Protein AF-0000000086390625 (afdb_homodimer)

Nearest PDB structures (foldseek):
  5hp5-assembly2_B  TM=9.485E-01  e=2.880E-97  Homo sapiens
  7d5r-assembly1_A  TM=9.400E-01  e=1.963E-91  Homo sapiens
  4n2c-assembly1_A-2  TM=9.179E-01  e=2.082E-88  Homo sapiens
  4n2g-assembly1_A  TM=8.940E-01  e=2.039E-90  Homo sapiens
  4n2i-assembly1_A  TM=8.852E-01  e=3.309E-89  Homo sapiens

Sequence (1338 aa):
METMMNKQRVVHVSTKQPSYVVCVLGTEISLDIKSSMPRGATSFEAHGTGGLQVYVTYDPRHLPKPEGSERWLLDADTEVIVSLKALSSAVNDNKVRVSYYDQTGRTPIAKAWVYITCIALSLDADTSRTGTIQNYATNKNKWTWGPDGEGAVLLVNCDRDGPSYGDVDHTYPYVRSHADLQDLSPVILNINSPAGIFDNHKVILHISMFDAAKVRVFHAAENTSVSHYENILGSDKLSYTVQPTDGRGQHIFYVEGLAFPDRDFNGLVSLNATLQEQTSSTSPATPVFMDTVVFHVAPWLMTPNTQRPLEIFVCSIDKGINSNEKFLEAIKLLARKANCKLTICPEVENRGDRWIQDEMEFGYVEAPHQSFPVVFDSPRNRGLKEFPFKKILGPDFGYVTREPKNGRVSSLDSFGNLDVSPPVSVKGRDYSLGRILIGSSFPGSSNRKMTKAVRDFLYAQKVQAPVELYADWLTVGHVDEFLSFVPAPGKKGFRLLLASPLACLKLFEEKQKEGYGNAALFEGLKRVGKITLNEILTDRNLRQDSKYVQSCIDWNRSILKRELGLTERDIIDIPQLFTLEGSTATALFPDMVNMLVLGKHLGIPKPYGPIIHSQCCLEVKVRSLLEPLGLSCTFIDDFFSYHVLSGEIHCGTNVLRESFSFHWWNIHLMETMMNKQRVVHVSTKQPSYVVCVLGTEISLDIKSSMPRGATSFEAHGTGGLQVYVTYDPRHLPKPEGSERWLLDADTEVIVSLKALSSAVNDNKVRVSYYDQTGRTPIAKAWVYITCIALSLDADTSRTGTIQNYATNKNKWTWGPDGEGAVLLVNCDRDGPSYGDVDHTYPYVRSHADLQDLSPVILNINSPAGIFDNHKVILHISMFDAAKVRVFHAAENTSVSHYENILGSDKLSYTVQPTDGRGQHIFYVEGLAFPDRDFNGLVSLNATLQEQTSSTSPATPVFMDTVVFHVAPWLMTPNTQRPLEIFVCSIDKGINSNEKFLEAIKLLARKANCKLTICPEVENRGDRWIQDEMEFGYVEAPHQSFPVVFDSPRNRGLKEFPFKKILGPDFGYVTREPKNGRVSSLDSFGNLDVSPPVSVKGRDYSLGRILIGSSFPGSSNRKMTKAVRDFLYAQKVQAPVELYADWLTVGHVDEFLSFVPAPGKKGFRLLLASPLACLKLFEEKQKEGYGNAALFEGLKRVGKITLNEILTDRNLRQDSKYVQSCIDWNRSILKRELGLTERDIIDIPQLFTLEGSTATALFPDMVNMLVLGKHLGIPKPYGPIIHSQCCLEVKVRSLLEPLGLSCTFIDDFFSYHVLSGEIHCGTNVLRESFSFHWWNIHL

Radius of gyration: 37.18 Å; Cα contacts (8 Å, |Δi|>4): 3340; chains: 2; bounding box: 83×117×91 Å

Structure (mmCIF, N/CA/C/O backbone):
data_AF-0000000086390625-model_v1
#
loop_
_entity.id
_entity.type
_entity.pdbx_description
1 polymer 'Protein-arginine deiminase'
#
loop_
_atom_site.group_PDB
_atom_site.id
_atom_site.type_symbol
_atom_site.label_atom_id
_atom_site.label_alt_id
_atom_site.label_comp_id
_atom_site.label_asym_id
_atom_site.label_entity_id
_atom_site.label_seq_id
_atom_site.pdbx_PDB_ins_code
_atom_site.Cartn_x
_atom_site.Cartn_y
_atom_site.Cartn_z
_atom_site.occupancy
_atom_site.B_iso_or_equiv
_atom_site.auth_seq_id
_atom_site.auth_comp_id
_atom_site.auth_asym_id
_atom_site.auth_atom_id
_atom_site.pdbx_PDB_model_num
ATOM 1 N N . MET A 1 1 ? 9.547 -23.141 18.672 1 22.45 1 MET A N 1
ATOM 2 C CA . MET A 1 1 ? 10.484 -22.922 17.578 1 22.45 1 MET A CA 1
ATOM 3 C C . MET A 1 1 ? 9.805 -23.156 16.234 1 22.45 1 MET A C 1
ATOM 5 O O . MET A 1 1 ? 9.32 -24.266 15.961 1 22.45 1 MET A O 1
ATOM 9 N N . GLU A 1 2 ? 9.094 -22.266 15.789 1 31.09 2 GLU A N 1
ATOM 10 C CA . GLU A 1 2 ? 8.414 -22.359 14.5 1 31.09 2 GLU A CA 1
ATOM 11 C C . GLU A 1 2 ? 9.305 -23 13.453 1 31.09 2 GLU A C 1
ATOM 13 O O . GLU A 1 2 ? 10.406 -22.516 13.172 1 31.09 2 GLU A O 1
ATOM 18 N N . THR A 1 3 ? 9.344 -24.172 13.336 1 33.34 3 THR A N 1
ATOM 19 C CA . THR A 1 3 ? 10.125 -24.891 12.328 1 33.34 3 THR A CA 1
ATOM 20 C C . THR A 1 3 ? 9.977 -24.234 10.961 1 33.34 3 THR A C 1
ATOM 22 O O . THR A 1 3 ? 8.875 -24.156 10.414 1 33.34 3 THR A O 1
ATOM 25 N N . MET A 1 4 ? 10.586 -23.156 10.742 1 39.34 4 MET A N 1
ATOM 26 C CA . MET A 1 4 ? 10.719 -22.625 9.383 1 39.34 4 MET A CA 1
ATOM 27 C C . MET A 1 4 ? 10.742 -23.766 8.367 1 39.34 4 MET A C 1
ATOM 29 O O . MET A 1 4 ? 11.57 -24.672 8.461 1 39.34 4 MET A O 1
ATOM 33 N N . MET A 1 5 ? 9.719 -24.25 7.977 1 47.06 5 MET A N 1
ATOM 34 C CA . MET A 1 5 ? 9.828 -25.25 6.918 1 47.06 5 MET A CA 1
ATOM 35 C C . MET A 1 5 ? 10.945 -24.891 5.945 1 47.06 5 MET A C 1
ATOM 37 O O . MET A 1 5 ? 10.898 -23.844 5.297 1 47.06 5 MET A O 1
ATOM 41 N N . ASN A 1 6 ? 12.062 -25.5 6.059 1 55 6 ASN A N 1
ATOM 42 C CA . ASN A 1 6 ? 13.227 -25.391 5.176 1 55 6 ASN A CA 1
ATOM 43 C C . ASN A 1 6 ? 12.836 -25.562 3.713 1 55 6 ASN A C 1
ATOM 45 O O . ASN A 1 6 ? 11.844 -26.234 3.406 1 55 6 ASN A O 1
ATOM 49 N N . LYS A 1 7 ? 13.297 -24.719 2.898 1 76.44 7 LYS A N 1
ATOM 50 C CA . LYS A 1 7 ? 13.188 -24.984 1.465 1 76.44 7 LYS A CA 1
ATOM 51 C C . LYS A 1 7 ? 13.438 -26.453 1.145 1 76.44 7 LYS A C 1
ATOM 53 O O . LYS A 1 7 ? 14.32 -27.078 1.729 1 76.44 7 LYS A O 1
ATOM 58 N N . GLN A 1 8 ? 12.453 -27.062 0.481 1 82.44 8 GLN A N 1
ATOM 59 C CA . GLN A 1 8 ? 12.562 -28.484 0.152 1 82.44 8 GLN A CA 1
ATOM 60 C C . GLN A 1 8 ? 12.703 -28.688 -1.354 1 82.44 8 GLN A C 1
ATOM 62 O O . GLN A 1 8 ? 12.078 -27.984 -2.143 1 82.44 8 GLN A O 1
ATOM 67 N N . ARG A 1 9 ? 13.594 -29.578 -1.689 1 88.25 9 ARG A N 1
ATOM 68 C CA . ARG A 1 9 ? 13.734 -30.047 -3.062 1 88.25 9 ARG A CA 1
ATOM 69 C C . ARG A 1 9 ? 13.234 -31.484 -3.201 1 88.25 9 ARG A C 1
ATOM 71 O O . ARG A 1 9 ? 13.578 -32.344 -2.395 1 88.25 9 ARG A O 1
ATOM 78 N N . VAL A 1 10 ? 12.398 -31.703 -4.156 1 90.62 10 VAL A N 1
ATOM 79 C CA . VAL A 1 10 ? 11.906 -33.062 -4.395 1 90.62 10 VAL A CA 1
ATOM 80 C C . VAL A 1 10 ? 12.867 -33.812 -5.32 1 90.62 10 VAL A C 1
ATOM 82 O O . VAL A 1 10 ? 13.312 -33.25 -6.332 1 90.62 10 VAL A O 1
ATOM 85 N N . VAL A 1 11 ? 13.203 -35.031 -4.93 1 92.56 11 VAL A N 1
ATOM 86 C CA . VAL A 1 11 ? 14.062 -35.875 -5.742 1 92.56 11 VAL A CA 1
ATOM 87 C C . VAL A 1 11 ? 13.383 -37.219 -5.957 1 92.56 11 VAL A C 1
ATOM 89 O O . VAL A 1 11 ? 12.969 -37.875 -4.996 1 92.56 11 VAL A O 1
ATOM 92 N N . HIS A 1 12 ? 13.266 -37.594 -7.199 1 92.06 12 HIS A N 1
ATOM 93 C CA . HIS A 1 12 ? 12.672 -38.906 -7.531 1 92.06 12 HIS A CA 1
ATOM 94 C C . HIS A 1 12 ? 13.727 -40 -7.57 1 92.06 12 HIS A C 1
ATOM 96 O O . HIS A 1 12 ? 14.727 -39.875 -8.273 1 92.06 12 HIS A O 1
ATOM 102 N N . VAL A 1 13 ? 13.492 -41.062 -6.824 1 92.94 13 VAL A N 1
ATOM 103 C CA . VAL A 1 13 ? 14.469 -42.125 -6.812 1 92.94 13 VAL A CA 1
ATOM 104 C C . VAL A 1 13 ? 14.148 -43.125 -7.934 1 92.94 13 VAL A C 1
ATOM 106 O O . VAL A 1 13 ? 13.031 -43.156 -8.445 1 92.94 13 VAL A O 1
ATOM 109 N N . SER A 1 14 ? 15.219 -43.812 -8.367 1 90.94 14 SER A N 1
ATOM 110 C CA . SER A 1 14 ? 15.078 -44.844 -9.398 1 90.94 14 SER A CA 1
ATOM 111 C C . SER A 1 14 ? 15.781 -46.125 -9.008 1 90.94 14 SER A C 1
ATOM 113 O O . SER A 1 14 ? 16.875 -46.094 -8.438 1 90.94 14 SER A O 1
ATOM 115 N N . THR A 1 15 ? 15.125 -47.281 -9.227 1 92.06 15 THR A N 1
ATOM 116 C CA . THR A 1 15 ? 15.75 -48.562 -8.953 1 92.06 15 THR A CA 1
ATOM 117 C C . THR A 1 15 ? 16.578 -49.031 -10.141 1 92.06 15 THR A C 1
ATOM 119 O O . THR A 1 15 ? 17.312 -50 -10.055 1 92.06 15 THR A O 1
ATOM 122 N N . LYS A 1 16 ? 16.547 -48.344 -11.219 1 88.62 16 LYS A N 1
ATOM 123 C CA . LYS A 1 16 ? 17.266 -48.75 -12.43 1 88.62 16 LYS A CA 1
ATOM 124 C C . LYS A 1 16 ? 18.641 -48.062 -12.5 1 88.62 16 LYS A C 1
ATOM 126 O O . LYS A 1 16 ? 19.625 -48.719 -12.859 1 88.62 16 LYS A O 1
ATOM 131 N N . GLN A 1 17 ? 18.594 -46.844 -12.266 1 90.44 17 GLN A N 1
ATOM 132 C CA . GLN A 1 17 ? 19.828 -46.062 -12.266 1 90.44 17 GLN A CA 1
ATOM 133 C C . GLN A 1 17 ? 19.922 -45.156 -11.055 1 90.44 17 GLN A C 1
ATOM 135 O O . GLN A 1 17 ? 18.891 -44.625 -10.602 1 90.44 17 GLN A O 1
ATOM 140 N N . PRO A 1 18 ? 21.109 -45 -10.609 1 94 18 PRO A N 1
ATOM 141 C CA . PRO A 1 18 ? 21.25 -44.062 -9.484 1 94 18 PRO A CA 1
ATOM 142 C C . PRO A 1 18 ? 20.891 -42.625 -9.852 1 94 18 PRO A C 1
ATOM 144 O O . PRO A 1 18 ? 21.031 -42.219 -11.008 1 94 18 PRO A O 1
ATOM 147 N N . SER A 1 19 ? 20.375 -41.938 -8.914 1 93.19 19 SER A N 1
ATOM 148 C CA . SER A 1 19 ? 20.109 -40.5 -9.062 1 93.19 19 SER A CA 1
ATOM 149 C C . SER A 1 19 ? 21.234 -39.656 -8.477 1 93.19 19 SER A C 1
ATOM 151 O O . SER A 1 19 ? 21.812 -40.031 -7.453 1 93.19 19 SER A O 1
ATOM 153 N N . TYR A 1 20 ? 21.641 -38.594 -9.164 1 93.5 20 TYR A N 1
ATOM 154 C CA . TYR A 1 20 ? 22.656 -37.656 -8.711 1 93.5 20 TYR A CA 1
ATOM 155 C C . TYR A 1 20 ? 22.078 -36.281 -8.492 1 93.5 20 TYR A C 1
ATOM 157 O O . TYR A 1 20 ? 21.469 -35.719 -9.398 1 93.5 20 TYR A O 1
ATOM 165 N N . VAL A 1 21 ? 22.25 -35.781 -7.297 1 93.81 21 VAL A N 1
ATOM 166 C CA . VAL A 1 21 ? 21.594 -34.5 -7.023 1 93.81 21 VAL A CA 1
ATOM 167 C C . VAL A 1 21 ? 22.562 -33.562 -6.273 1 93.81 21 VAL A C 1
ATOM 169 O O . VAL A 1 21 ? 23.391 -34.031 -5.492 1 93.81 21 VAL A O 1
ATOM 172 N N . VAL A 1 22 ? 22.516 -32.312 -6.625 1 93.81 22 VAL A N 1
ATOM 173 C CA . VAL A 1 22 ? 23.203 -31.266 -5.879 1 93.81 22 VAL A CA 1
ATOM 174 C C . VAL A 1 22 ? 22.203 -30.531 -4.98 1 93.81 22 VAL A C 1
ATOM 176 O O . VAL A 1 22 ? 21.125 -30.125 -5.434 1 93.81 22 VAL A O 1
ATOM 179 N N . CYS A 1 23 ? 22.531 -30.422 -3.725 1 93.5 23 CYS A N 1
ATOM 180 C CA . CYS A 1 23 ? 21.672 -29.719 -2.777 1 93.5 23 CYS A CA 1
ATOM 181 C C . CYS A 1 23 ? 22.484 -28.719 -1.96 1 93.5 23 CYS A C 1
ATOM 183 O O . CYS A 1 23 ? 23.703 -28.875 -1.804 1 93.5 23 CYS A O 1
ATOM 185 N N . VAL A 1 24 ? 21.797 -27.703 -1.517 1 93.44 24 VAL A N 1
ATOM 186 C CA . VAL A 1 24 ? 22.469 -26.641 -0.765 1 93.44 24 VAL A CA 1
ATOM 187 C C . VAL A 1 24 ? 22.297 -26.891 0.732 1 93.44 24 VAL A C 1
ATOM 189 O O . VAL A 1 24 ? 21.219 -27.281 1.188 1 93.44 24 VAL A O 1
ATOM 192 N N . LEU A 1 25 ? 23.344 -26.625 1.426 1 91.94 25 LEU A N 1
ATOM 193 C CA . LEU A 1 25 ? 23.328 -26.797 2.875 1 91.94 25 LEU A CA 1
ATOM 194 C C . LEU A 1 25 ? 22.203 -26 3.508 1 91.94 25 LEU A C 1
ATOM 196 O O . LEU A 1 25 ? 21.969 -24.844 3.139 1 91.94 25 LEU A O 1
ATOM 200 N N . GLY A 1 26 ? 21.469 -26.625 4.465 1 87.38 26 GLY A N 1
ATOM 201 C CA . GLY A 1 26 ? 20.359 -25.969 5.137 1 87.38 26 GLY A CA 1
ATOM 202 C C . GLY A 1 26 ? 19.016 -26.297 4.527 1 87.38 26 GLY A C 1
ATOM 203 O O . GLY A 1 26 ? 17.969 -25.938 5.082 1 87.38 26 GLY A O 1
ATOM 204 N N . THR A 1 27 ? 18.984 -26.938 3.338 1 90.56 27 THR A N 1
ATOM 205 C CA . THR A 1 27 ? 17.75 -27.359 2.719 1 90.56 27 THR A CA 1
ATOM 206 C C . THR A 1 27 ? 17.484 -28.844 2.998 1 90.56 27 THR A C 1
ATOM 208 O O . THR A 1 27 ? 18.359 -29.547 3.529 1 90.56 27 THR A O 1
ATOM 211 N N . GLU A 1 28 ? 16.25 -29.234 2.736 1 92.19 28 GLU A N 1
ATOM 212 C CA . GLU A 1 28 ? 15.867 -30.641 2.855 1 92.19 28 GLU A CA 1
ATOM 213 C C . GLU A 1 28 ? 15.508 -31.234 1.495 1 92.19 28 GLU A C 1
ATOM 215 O O . GLU A 1 28 ? 15.117 -30.5 0.581 1 92.19 28 GLU A O 1
ATOM 220 N N . ILE A 1 29 ? 15.781 -32.469 1.433 1 92.75 29 ILE A N 1
ATOM 221 C CA . ILE A 1 29 ? 15.375 -33.25 0.25 1 92.75 29 ILE A CA 1
ATOM 222 C C . ILE A 1 29 ? 14.195 -34.156 0.593 1 92.75 29 ILE A C 1
ATOM 224 O O . ILE A 1 29 ? 14.25 -34.906 1.569 1 92.75 29 ILE A O 1
ATOM 228 N N . SER A 1 30 ? 13.148 -33.969 -0.118 1 92.06 30 SER A N 1
ATOM 229 C CA . SER A 1 30 ? 12.055 -34.938 -0.061 1 92.06 30 SER A CA 1
ATOM 230 C C . SER A 1 30 ? 12.227 -36.031 -1.109 1 92.06 30 SER A C 1
ATOM 232 O O . SER A 1 30 ? 12.172 -35.75 -2.311 1 92.06 30 SER A O 1
ATOM 234 N N . LEU A 1 31 ? 12.422 -37.25 -0.642 1 92.38 31 LEU A N 1
ATOM 235 C CA . LEU A 1 31 ? 12.633 -38.344 -1.567 1 92.38 31 LEU A CA 1
ATOM 236 C C . LEU A 1 31 ? 11.305 -38.969 -1.981 1 92.38 31 LEU A C 1
ATOM 238 O O . LEU A 1 31 ? 10.555 -39.469 -1.137 1 92.38 31 LEU A O 1
ATOM 242 N N . ASP A 1 32 ? 11.047 -38.875 -3.17 1 90.25 32 ASP A N 1
ATOM 243 C CA . ASP A 1 32 ? 9.906 -39.594 -3.723 1 90.25 32 ASP A CA 1
ATOM 244 C C . ASP A 1 32 ? 10.242 -41.094 -3.941 1 90.25 32 ASP A C 1
ATOM 246 O O . ASP A 1 32 ? 10.805 -41.438 -4.973 1 90.25 32 ASP A O 1
ATOM 250 N N . ILE A 1 33 ? 9.789 -41.938 -3.016 1 89.5 33 ILE A N 1
ATOM 251 C CA . ILE A 1 33 ? 10.156 -43.344 -3.078 1 89.5 33 ILE A CA 1
ATOM 252 C C . ILE A 1 33 ? 9 -44.156 -3.666 1 89.5 33 ILE A C 1
ATOM 254 O O . ILE A 1 33 ? 9.102 -45.375 -3.822 1 89.5 33 ILE A O 1
ATOM 258 N N . LYS A 1 34 ? 7.992 -43.531 -3.986 1 83.12 34 LYS A N 1
ATOM 259 C CA . LYS A 1 34 ? 6.801 -44.25 -4.418 1 83.12 34 LYS A CA 1
ATOM 260 C C . LYS A 1 34 ? 6.711 -44.312 -5.938 1 83.12 34 LYS A C 1
ATOM 262 O O . LYS A 1 34 ? 6.16 -45.25 -6.5 1 83.12 34 LYS A O 1
ATOM 267 N N . SER A 1 35 ? 7.242 -43.312 -6.539 1 79.12 35 SER A N 1
ATOM 268 C CA . SER A 1 35 ? 7.117 -43.219 -7.992 1 79.12 35 SER A CA 1
ATOM 269 C C . SER A 1 35 ? 7.836 -44.375 -8.672 1 79.12 35 SER A C 1
ATOM 271 O O . SER A 1 35 ? 7.453 -44.781 -9.773 1 79.12 35 SER A O 1
ATOM 273 N N . SER A 1 36 ? 8.828 -44.938 -8.07 1 78.69 36 SER A N 1
ATOM 274 C CA . SER A 1 36 ? 9.578 -46.031 -8.695 1 78.69 36 SER A CA 1
ATOM 275 C C . SER A 1 36 ? 9.508 -47.312 -7.867 1 78.69 36 SER A C 1
ATOM 277 O O . SER A 1 36 ? 10.391 -48.156 -7.957 1 78.69 36 SER A O 1
ATOM 279 N N . MET A 1 37 ? 8.523 -47.375 -7.176 1 85.88 37 MET A N 1
ATOM 280 C CA . MET A 1 37 ? 8.406 -48.562 -6.336 1 85.88 37 MET A CA 1
ATOM 281 C C . MET A 1 37 ? 8.242 -49.812 -7.191 1 85.88 37 MET A C 1
ATOM 283 O O . MET A 1 37 ? 7.441 -49.844 -8.133 1 85.88 37 MET A O 1
ATOM 287 N N . PRO A 1 38 ? 9.016 -50.844 -6.883 1 88 38 PRO A N 1
ATOM 288 C CA . PRO A 1 38 ? 8.898 -52.094 -7.652 1 88 38 PRO A CA 1
ATOM 289 C C . PRO A 1 38 ? 7.605 -52.844 -7.355 1 88 38 PRO A C 1
ATOM 291 O O . PRO A 1 38 ? 7.023 -52.688 -6.277 1 88 38 PRO A O 1
ATOM 294 N N . ARG A 1 39 ? 7.285 -53.625 -8.312 1 84.81 39 ARG A N 1
ATOM 295 C CA . ARG A 1 39 ? 6.09 -54.469 -8.125 1 84.81 39 ARG A CA 1
ATOM 296 C C . ARG A 1 39 ? 6.238 -55.375 -6.922 1 84.81 39 ARG A C 1
ATOM 298 O O . ARG A 1 39 ? 7.277 -56.031 -6.746 1 84.81 39 ARG A O 1
ATOM 305 N N . GLY A 1 40 ? 5.266 -55.375 -6.117 1 86.62 40 GLY A N 1
ATOM 306 C CA . GLY A 1 40 ? 5.219 -56.312 -4.984 1 86.62 40 GLY A CA 1
ATOM 307 C C . GLY A 1 40 ? 5.805 -55.719 -3.717 1 86.62 40 GLY A C 1
ATOM 308 O O . GLY A 1 40 ? 5.703 -56.312 -2.643 1 86.62 40 GLY A O 1
ATOM 309 N N . ALA A 1 41 ? 6.348 -54.531 -3.803 1 92.19 41 ALA A N 1
ATOM 310 C CA . ALA A 1 41 ? 6.938 -53.906 -2.623 1 92.19 41 ALA A CA 1
ATOM 311 C C . ALA A 1 41 ? 5.859 -53.5 -1.617 1 92.19 41 ALA A C 1
ATOM 313 O O . ALA A 1 41 ? 4.824 -52.938 -1.994 1 92.19 41 ALA A O 1
ATOM 314 N N . THR A 1 42 ? 6.055 -53.75 -0.324 1 90.31 42 THR A N 1
ATOM 315 C CA . THR A 1 42 ? 5.09 -53.406 0.714 1 90.31 42 THR A CA 1
ATOM 316 C C . THR A 1 42 ? 5.723 -52.531 1.768 1 90.31 42 THR A C 1
ATOM 318 O O . THR A 1 42 ? 5.016 -51.812 2.5 1 90.31 42 THR A O 1
ATOM 321 N N . SER A 1 43 ? 7.027 -52.656 1.834 1 90.94 43 SER A N 1
ATOM 322 C CA . SER A 1 43 ? 7.73 -51.875 2.842 1 90.94 43 SER A CA 1
ATOM 323 C C . SER A 1 43 ? 9.086 -51.375 2.322 1 90.94 43 SER A C 1
ATOM 325 O O . SER A 1 43 ? 9.523 -51.812 1.251 1 90.94 43 SER A O 1
ATOM 327 N N . PHE A 1 44 ? 9.648 -50.438 3.012 1 92.69 44 PHE A N 1
ATOM 328 C CA . PHE A 1 44 ? 10.945 -49.906 2.605 1 92.69 44 PHE A CA 1
ATOM 329 C C . PHE A 1 44 ? 11.773 -49.5 3.822 1 92.69 44 PHE A C 1
ATOM 331 O O . PHE A 1 44 ? 11.258 -49.406 4.938 1 92.69 44 PHE A O 1
ATOM 338 N N . GLU A 1 45 ? 13.062 -49.469 3.594 1 92.56 45 GLU A N 1
ATOM 339 C CA . GLU A 1 45 ? 14.023 -48.875 4.52 1 92.56 45 GLU A CA 1
ATOM 340 C C . GLU A 1 45 ? 14.938 -47.875 3.805 1 92.56 45 GLU A C 1
ATOM 342 O O . GLU A 1 45 ? 15.281 -48.062 2.637 1 92.56 45 GLU A O 1
ATOM 347 N N . ALA A 1 46 ? 15.234 -46.781 4.469 1 93.62 46 ALA A N 1
ATOM 348 C CA . ALA A 1 46 ? 16.125 -45.75 3.914 1 93.62 46 ALA A CA 1
ATOM 349 C C . ALA A 1 46 ? 17.297 -45.469 4.859 1 93.62 46 ALA A C 1
ATOM 351 O O . ALA A 1 46 ? 17.094 -45.219 6.051 1 93.62 46 ALA A O 1
ATOM 352 N N . HIS A 1 47 ? 18.516 -45.594 4.336 1 94.06 47 HIS A N 1
ATOM 353 C CA . HIS A 1 47 ? 19.719 -45.344 5.109 1 94.06 47 HIS A CA 1
ATOM 354 C C . HIS A 1 47 ? 20.672 -44.438 4.352 1 94.06 47 HIS A C 1
ATOM 356 O O . HIS A 1 47 ? 20.797 -44.531 3.129 1 94.06 47 HIS A O 1
ATOM 362 N N . GLY A 1 48 ? 21.281 -43.562 5.004 1 94.12 48 GLY A N 1
ATOM 363 C CA . GLY A 1 48 ? 22.234 -42.625 4.402 1 94.12 48 GLY A CA 1
ATOM 364 C C . GLY A 1 48 ? 23.609 -42.656 5.035 1 94.12 48 GLY A C 1
ATOM 365 O O . GLY A 1 48 ? 23.781 -43.25 6.102 1 94.12 48 GLY A O 1
ATOM 366 N N . THR A 1 49 ? 24.562 -42.156 4.316 1 92.88 49 THR A N 1
ATOM 367 C CA . THR A 1 49 ? 25.906 -42.062 4.859 1 92.88 49 THR A CA 1
ATOM 368 C C . THR A 1 49 ? 25.938 -41.094 6.039 1 92.88 49 THR A C 1
ATOM 370 O O . THR A 1 49 ? 24.969 -40.375 6.281 1 92.88 49 THR A O 1
ATOM 373 N N . GLY A 1 50 ? 27.016 -41.094 6.855 1 86.62 50 GLY A N 1
ATOM 374 C CA . GLY A 1 50 ? 27.141 -40.344 8.102 1 86.62 50 GLY A CA 1
ATOM 375 C C . GLY A 1 50 ? 26.953 -38.844 7.934 1 86.62 50 GLY A C 1
ATOM 376 O O . GLY A 1 50 ? 26.531 -38.156 8.867 1 86.62 50 GLY A O 1
ATOM 377 N N . GLY A 1 51 ? 27.234 -38.312 6.785 1 84.19 51 GLY A N 1
ATOM 378 C CA . GLY A 1 51 ? 27.094 -36.875 6.551 1 84.19 51 GLY A CA 1
ATOM 379 C C . GLY A 1 51 ? 25.656 -36.469 6.309 1 84.19 51 GLY A C 1
ATOM 380 O O . GLY A 1 51 ? 25.359 -35.281 6.164 1 84.19 51 GLY A O 1
ATOM 381 N N . LEU A 1 52 ? 24.688 -37.406 6.387 1 92.56 52 LEU A N 1
ATOM 382 C CA . LEU A 1 52 ? 23.281 -37.156 6.109 1 92.56 52 LEU A CA 1
ATOM 383 C C . LEU A 1 52 ? 22.406 -37.594 7.285 1 92.56 52 LEU A C 1
ATOM 385 O O . LEU A 1 52 ? 22.812 -38.438 8.078 1 92.56 52 LEU A O 1
ATOM 389 N N . GLN A 1 53 ? 21.359 -36.906 7.496 1 92.31 53 GLN A N 1
ATOM 390 C CA . GLN A 1 53 ? 20.281 -37.344 8.367 1 92.31 53 GLN A CA 1
ATOM 391 C C . GLN A 1 53 ? 19.047 -37.75 7.551 1 92.31 53 GLN A C 1
ATOM 393 O O . GLN A 1 53 ? 18.453 -36.938 6.863 1 92.31 53 GLN A O 1
ATOM 398 N N . VAL A 1 54 ? 18.766 -39.031 7.574 1 93.44 54 VAL A N 1
ATOM 399 C CA . VAL A 1 54 ? 17.594 -39.531 6.863 1 93.44 54 VAL A CA 1
ATOM 400 C C . VAL A 1 54 ? 16.5 -39.906 7.859 1 93.44 54 VAL A C 1
ATOM 402 O O . VAL A 1 54 ? 16.719 -40.656 8.805 1 93.44 54 VAL A O 1
ATOM 405 N N . TYR A 1 55 ? 15.367 -39.312 7.691 1 90.06 55 TYR A N 1
ATOM 406 C CA . TYR A 1 55 ? 14.266 -39.625 8.594 1 90.06 55 TYR A CA 1
ATOM 407 C C . TYR A 1 55 ? 12.945 -39.688 7.84 1 90.06 55 TYR A C 1
ATOM 409 O O . TYR A 1 55 ? 12.828 -39.156 6.73 1 90.06 55 TYR A O 1
ATOM 417 N N . VAL A 1 56 ? 12 -40.406 8.414 1 88.38 56 VAL A N 1
ATOM 418 C CA . VAL A 1 56 ? 10.68 -40.594 7.812 1 88.38 56 VAL A CA 1
ATOM 419 C C . VAL A 1 56 ? 9.641 -39.844 8.617 1 88.38 56 VAL A C 1
ATOM 421 O O . VAL A 1 56 ? 9.578 -39.938 9.844 1 88.38 56 VAL A O 1
ATOM 424 N N . THR A 1 57 ? 8.977 -38.906 7.848 1 83.44 57 THR A N 1
ATOM 425 C CA . THR A 1 57 ? 7.867 -38.219 8.477 1 83.44 57 THR A CA 1
ATOM 426 C C . THR A 1 57 ? 6.551 -38.938 8.242 1 83.44 57 THR A C 1
ATOM 428 O O . THR A 1 57 ? 6.344 -39.531 7.18 1 83.44 57 THR A O 1
ATOM 431 N N . TYR A 1 58 ? 5.699 -39 9.32 1 77.25 58 TYR A N 1
ATOM 432 C CA . TYR A 1 58 ? 4.422 -39.688 9.258 1 77.25 58 TYR A CA 1
ATOM 433 C C . TYR A 1 58 ? 3.395 -39.062 10.18 1 77.25 58 TYR A C 1
ATOM 435 O O . TYR A 1 58 ? 3.742 -38.188 11 1 77.25 58 TYR A O 1
ATOM 443 N N . ASP A 1 59 ? 2.117 -39.25 9.852 1 71.69 59 ASP A N 1
ATOM 444 C CA . ASP A 1 59 ? 1.065 -38.844 10.766 1 71.69 59 ASP A CA 1
ATOM 445 C C . ASP A 1 59 ? 0.857 -39.844 11.883 1 71.69 59 ASP A C 1
ATOM 447 O O . ASP A 1 59 ? 0.31 -40.938 11.648 1 71.69 59 ASP A O 1
ATOM 451 N N . PRO A 1 60 ? 1.297 -39.469 13.047 1 65.5 60 PRO A N 1
ATOM 452 C CA . PRO A 1 60 ? 1.219 -40.438 14.148 1 65.5 60 PRO A CA 1
ATOM 453 C C . PRO A 1 60 ? -0.218 -40.812 14.5 1 65.5 60 PRO A C 1
ATOM 455 O O . PRO A 1 60 ? -0.451 -41.844 15.133 1 65.5 60 PRO A O 1
ATOM 458 N N . ARG A 1 61 ? -1.021 -39.875 14.188 1 68.5 61 ARG A N 1
ATOM 459 C CA . ARG A 1 61 ? -2.4 -40.188 14.555 1 68.5 61 ARG A CA 1
ATOM 460 C C . ARG A 1 61 ? -2.906 -41.406 13.82 1 68.5 61 ARG A C 1
ATOM 462 O O . ARG A 1 61 ? -3.836 -42.094 14.281 1 68.5 61 ARG A O 1
ATOM 469 N N . HIS A 1 62 ? -2.174 -41.688 12.625 1 62.03 62 HIS A N 1
ATOM 470 C CA . HIS A 1 62 ? -2.668 -42.719 11.75 1 62.03 62 HIS A CA 1
ATOM 471 C C . HIS A 1 62 ? -1.672 -43.875 11.664 1 62.03 62 HIS A C 1
ATOM 473 O O . HIS A 1 62 ? -2.033 -45 11.273 1 62.03 62 HIS A O 1
ATOM 479 N N . LEU A 1 63 ? -0.373 -43.531 11.82 1 63.91 63 LEU A N 1
ATOM 480 C CA . LEU A 1 63 ? 0.635 -44.594 11.688 1 63.91 63 LEU A CA 1
ATOM 481 C C . LEU A 1 63 ? 1.505 -44.656 12.938 1 63.91 63 LEU A C 1
ATOM 483 O O . LEU A 1 63 ? 2.152 -43.688 13.312 1 63.91 63 LEU A O 1
ATOM 487 N N . PRO A 1 64 ? 1.277 -45.781 13.773 1 62.44 64 PRO A N 1
ATOM 488 C CA . PRO A 1 64 ? 2.217 -45.906 14.891 1 62.44 64 PRO A CA 1
ATOM 489 C C . PRO A 1 64 ? 3.658 -46.125 14.422 1 62.44 64 PRO A C 1
ATOM 491 O O . PRO A 1 64 ? 3.893 -46.688 13.352 1 62.44 64 PRO A O 1
ATOM 494 N N . LYS A 1 65 ? 4.645 -45.438 15.078 1 65.44 65 LYS A N 1
ATOM 495 C CA . LYS A 1 65 ? 6.055 -45.688 14.805 1 65.44 65 LYS A CA 1
ATOM 496 C C . LYS A 1 65 ? 6.363 -47.156 14.867 1 65.44 65 LYS A C 1
ATOM 498 O O . LYS A 1 65 ? 5.953 -47.844 15.797 1 65.44 65 LYS A O 1
ATOM 503 N N . PRO A 1 66 ? 6.867 -47.781 13.695 1 62.22 66 PRO A N 1
ATOM 504 C CA . PRO A 1 66 ? 7.203 -49.219 13.773 1 62.22 66 PRO A CA 1
ATOM 505 C C . PRO A 1 66 ? 8.125 -49.531 14.945 1 62.22 66 PRO A C 1
ATOM 507 O O . PRO A 1 66 ? 9.109 -48.812 15.18 1 62.22 66 PRO A O 1
ATOM 510 N N . GLU A 1 67 ? 7.57 -50.219 15.977 1 56.22 67 GLU A N 1
ATOM 511 C CA . GLU A 1 67 ? 8.391 -50.719 17.078 1 56.22 67 GLU A CA 1
ATOM 512 C C . GLU A 1 67 ? 9.477 -51.656 16.594 1 56.22 67 GLU A C 1
ATOM 514 O O . GLU A 1 67 ? 9.18 -52.688 15.977 1 56.22 67 GLU A O 1
ATOM 519 N N . GLY A 1 68 ? 10.797 -51.438 16.875 1 55.62 68 GLY A N 1
ATOM 520 C CA . GLY A 1 68 ? 11.938 -52.312 16.672 1 55.62 68 GLY A CA 1
ATOM 521 C C . GLY A 1 68 ? 12.375 -52.406 15.219 1 55.62 68 GLY A C 1
ATOM 522 O O . GLY A 1 68 ? 13.445 -52.906 14.914 1 55.62 68 GLY A O 1
ATOM 523 N N . SER A 1 69 ? 11.406 -52.25 14.18 1 60.94 69 SER A N 1
ATOM 524 C CA . SER A 1 69 ? 11.758 -52.469 12.781 1 60.94 69 SER A CA 1
ATOM 525 C C . SER A 1 69 ? 12.031 -51.156 12.062 1 60.94 69 SER A C 1
ATOM 527 O O . SER A 1 69 ? 11.391 -50.156 12.352 1 60.94 69 SER A O 1
ATOM 529 N N . GLU A 1 70 ? 13.25 -51.031 11.375 1 73 70 GLU A N 1
ATOM 530 C CA . GLU A 1 70 ? 13.703 -49.906 10.539 1 73 70 GLU A CA 1
ATOM 531 C C . GLU A 1 70 ? 12.922 -49.844 9.234 1 73 70 GLU A C 1
ATOM 533 O O . GLU A 1 70 ? 13.133 -48.969 8.422 1 73 70 GLU A O 1
ATOM 538 N N . ARG A 1 71 ? 11.859 -50.688 9.188 1 85.75 71 ARG A N 1
ATOM 539 C CA . ARG A 1 71 ? 11.125 -50.75 7.926 1 85.75 71 ARG A CA 1
ATOM 540 C C . ARG A 1 71 ? 9.789 -50.031 8.031 1 85.75 71 ARG A C 1
ATOM 542 O O . ARG A 1 71 ? 9.094 -50.156 9.047 1 85.75 71 ARG A O 1
ATOM 549 N N . TRP A 1 72 ? 9.5 -49.281 7.066 1 88.75 72 TRP A N 1
ATOM 550 C CA . TRP A 1 72 ? 8.258 -48.5 6.996 1 88.75 72 TRP A CA 1
ATOM 551 C C . TRP A 1 72 ? 7.344 -49.031 5.902 1 88.75 72 TRP A C 1
ATOM 553 O O . TRP A 1 72 ? 7.816 -49.531 4.879 1 88.75 72 TRP A O 1
ATOM 563 N N . LEU A 1 73 ? 6.031 -48.906 6.164 1 84.88 73 LEU A N 1
ATOM 564 C CA . LEU A 1 73 ? 5.066 -49.344 5.156 1 84.88 73 LEU A CA 1
ATOM 565 C C . LEU A 1 73 ? 4.941 -48.281 4.043 1 84.88 73 LEU A C 1
ATOM 567 O O . LEU A 1 73 ? 4.969 -47.094 4.305 1 84.88 73 LEU A O 1
ATOM 571 N N . LEU A 1 74 ? 4.859 -48.781 2.82 1 84.19 74 LEU A N 1
ATOM 572 C CA . LEU A 1 74 ? 4.77 -47.906 1.655 1 84.19 74 LEU A CA 1
ATOM 573 C C . LEU A 1 74 ? 3.369 -47.312 1.531 1 84.19 74 LEU A C 1
ATOM 575 O O . LEU A 1 74 ? 3.191 -46.25 0.919 1 84.19 74 LEU A O 1
ATOM 579 N N . ASP A 1 75 ? 2.361 -47.938 1.958 1 72 75 ASP A N 1
ATOM 580 C CA . ASP A 1 75 ? 0.98 -47.5 1.832 1 72 75 ASP A CA 1
ATOM 581 C C . ASP A 1 75 ? 0.644 -46.469 2.904 1 72 75 ASP A C 1
ATOM 583 O O . ASP A 1 75 ? -0.415 -45.844 2.857 1 72 75 ASP A O 1
ATOM 587 N N . ALA A 1 76 ? 1.614 -46.219 3.715 1 67.25 76 ALA A N 1
ATOM 588 C CA . ALA A 1 76 ? 1.374 -45.219 4.777 1 67.25 76 ALA A CA 1
ATOM 589 C C . ALA A 1 76 ? 1.719 -43.812 4.312 1 67.25 76 ALA A C 1
ATOM 591 O O . ALA A 1 76 ? 2.357 -43.625 3.273 1 67.25 76 ALA A O 1
ATOM 592 N N . ASP A 1 77 ? 1.022 -42.875 4.977 1 75.69 77 ASP A N 1
ATOM 593 C CA . ASP A 1 77 ? 1.312 -41.469 4.746 1 75.69 77 ASP A CA 1
ATOM 594 C C . ASP A 1 77 ? 2.688 -41.094 5.293 1 75.69 77 ASP A C 1
ATOM 596 O O . ASP A 1 77 ? 2.791 -40.469 6.355 1 75.69 77 ASP A O 1
ATOM 600 N N . THR A 1 78 ? 3.729 -41.625 4.473 1 80 78 THR A N 1
ATOM 601 C CA . THR A 1 78 ? 5.094 -41.375 4.918 1 80 78 THR A CA 1
ATOM 602 C C . THR A 1 78 ? 5.855 -40.562 3.885 1 80 78 THR A C 1
ATOM 604 O O . THR A 1 78 ? 5.547 -40.594 2.693 1 80 78 THR A O 1
ATOM 607 N N . GLU A 1 79 ? 6.711 -39.719 4.359 1 85.38 79 GLU A N 1
ATOM 608 C CA . GLU A 1 79 ? 7.656 -38.969 3.535 1 85.38 79 GLU A CA 1
ATOM 609 C C . GLU A 1 79 ? 9.094 -39.188 4.016 1 85.38 79 GLU A C 1
ATOM 611 O O . GLU A 1 79 ? 9.367 -39.125 5.215 1 85.38 79 GLU A O 1
ATOM 616 N N . VAL A 1 80 ? 9.93 -39.562 3.125 1 90.94 80 VAL A N 1
ATOM 617 C CA . VAL A 1 80 ? 11.344 -39.719 3.465 1 90.94 80 VAL A CA 1
ATOM 618 C C . VAL A 1 80 ? 12.07 -38.375 3.252 1 90.94 80 VAL A C 1
ATOM 620 O O . VAL A 1 80 ? 12.086 -37.844 2.141 1 90.94 80 VAL A O 1
ATOM 623 N N . ILE A 1 81 ? 12.641 -37.906 4.281 1 92.75 81 ILE A N 1
ATOM 624 C CA . ILE A 1 81 ? 13.328 -36.594 4.23 1 92.75 81 ILE A CA 1
ATOM 625 C C . ILE A 1 81 ? 14.82 -36.812 4.492 1 92.75 81 ILE A C 1
ATOM 627 O O . ILE A 1 81 ? 15.203 -37.594 5.359 1 92.75 81 ILE A O 1
ATOM 631 N N . VAL A 1 82 ? 15.641 -36.156 3.678 1 94.31 82 VAL A N 1
ATOM 632 C CA . VAL A 1 82 ? 17.094 -36.156 3.865 1 94.31 82 VAL A CA 1
ATOM 633 C C . VAL A 1 82 ? 17.562 -34.75 4.211 1 94.31 82 VAL A C 1
ATOM 635 O O . VAL A 1 82 ? 17.344 -33.812 3.449 1 94.31 82 VAL A O 1
ATOM 638 N N . SER A 1 83 ? 18.172 -34.594 5.348 1 91.62 83 SER A N 1
ATOM 639 C CA . SER A 1 83 ? 18.781 -33.312 5.738 1 91.62 83 SER A CA 1
ATOM 640 C C . SER A 1 83 ? 20.312 -33.375 5.652 1 91.62 83 SER A C 1
ATOM 642 O O . SER A 1 83 ? 20.906 -34.406 6.02 1 91.62 83 SER A O 1
ATOM 644 N N . LEU A 1 84 ? 20.859 -32.344 5.152 1 87.69 84 LEU A N 1
ATOM 645 C CA . LEU A 1 84 ? 22.312 -32.281 4.988 1 87.69 84 LEU A CA 1
ATOM 646 C C . LEU A 1 84 ? 22.969 -31.703 6.23 1 87.69 84 LEU A C 1
ATOM 648 O O . LEU A 1 84 ? 22.516 -30.688 6.766 1 87.69 84 LEU A O 1
ATOM 652 N N . LYS A 1 85 ? 24.047 -32.312 6.715 1 84.06 85 LYS A N 1
ATOM 653 C CA . LYS A 1 85 ? 24.703 -31.875 7.953 1 84.06 85 LYS A CA 1
ATOM 654 C C . LYS A 1 85 ? 26.016 -31.172 7.664 1 84.06 85 LYS A C 1
ATOM 656 O O . LYS A 1 85 ? 26.5 -30.375 8.484 1 84.06 85 LYS A O 1
ATOM 661 N N . ALA A 1 86 ? 26.641 -31.594 6.531 1 89.62 86 ALA A N 1
ATOM 662 C CA . ALA A 1 86 ? 27.953 -31.047 6.234 1 89.62 86 ALA A CA 1
ATOM 663 C C . ALA A 1 86 ? 28.156 -30.875 4.73 1 89.62 86 ALA A C 1
ATOM 665 O O . ALA A 1 86 ? 27.453 -31.484 3.932 1 89.62 86 ALA A O 1
ATOM 666 N N . LEU A 1 87 ? 29.141 -30.094 4.32 1 92.69 87 LEU A N 1
ATOM 667 C CA . LEU A 1 87 ? 29.5 -29.875 2.926 1 92.69 87 LEU A CA 1
ATOM 668 C C . LEU A 1 87 ? 30.203 -31.109 2.352 1 92.69 87 LEU A C 1
ATOM 670 O O . LEU A 1 87 ? 30.938 -31.797 3.061 1 92.69 87 LEU A O 1
ATOM 674 N N . SER A 1 88 ? 29.969 -31.297 1.078 1 93.56 88 SER A N 1
ATOM 675 C CA . SER A 1 88 ? 30.641 -32.375 0.384 1 93.56 88 SER A CA 1
ATOM 676 C C . SER A 1 88 ? 32.094 -32.031 0.076 1 93.56 88 SER A C 1
ATOM 678 O O . SER A 1 88 ? 32.406 -30.891 -0.271 1 93.56 88 SER A O 1
ATOM 680 N N . SER A 1 89 ? 33 -33 0.234 1 91.56 89 SER A N 1
ATOM 681 C CA . SER A 1 89 ? 34.406 -32.844 -0.142 1 91.56 89 SER A CA 1
ATOM 682 C C . SER A 1 89 ? 34.625 -33.188 -1.613 1 91.56 89 SER A C 1
ATOM 684 O O . SER A 1 89 ? 35.594 -32.719 -2.227 1 91.56 89 SER A O 1
ATOM 686 N N . ALA A 1 90 ? 33.844 -33.969 -2.109 1 93.31 90 ALA A N 1
ATOM 687 C CA . ALA A 1 90 ? 33.875 -34.375 -3.512 1 93.31 90 ALA A CA 1
ATOM 688 C C . ALA A 1 90 ? 32.469 -34.594 -4.062 1 93.31 90 ALA A C 1
ATOM 690 O O . ALA A 1 90 ? 31.5 -34.75 -3.299 1 93.31 90 ALA A O 1
ATOM 691 N N . VAL A 1 91 ? 32.406 -34.531 -5.336 1 94.25 91 VAL A N 1
ATOM 692 C CA . VAL A 1 91 ? 31.125 -34.75 -5.992 1 94.25 91 VAL A CA 1
ATOM 693 C C . VAL A 1 91 ? 30.625 -36.156 -5.691 1 94.25 91 VAL A C 1
ATOM 695 O O . VAL A 1 91 ? 31.391 -37.125 -5.781 1 94.25 91 VAL A O 1
ATOM 698 N N . ASN A 1 92 ? 29.406 -36.281 -5.266 1 94.62 92 ASN A N 1
ATOM 699 C CA . ASN A 1 92 ? 28.703 -37.531 -5.047 1 94.62 92 ASN A CA 1
ATOM 700 C C . ASN A 1 92 ? 29.297 -38.312 -3.877 1 94.62 92 ASN A C 1
ATOM 702 O O . ASN A 1 92 ? 29.359 -39.562 -3.906 1 94.62 92 ASN A O 1
ATOM 706 N N . ASP A 1 93 ? 29.75 -37.594 -2.902 1 94.06 93 ASP A N 1
ATOM 707 C CA . ASP A 1 93 ? 30.406 -38.281 -1.801 1 94.06 93 ASP A CA 1
ATOM 708 C C . ASP A 1 93 ? 29.391 -38.781 -0.77 1 94.06 93 ASP A C 1
ATOM 710 O O . ASP A 1 93 ? 29.734 -39.594 0.098 1 94.06 93 ASP A O 1
ATOM 714 N N . ASN A 1 94 ? 28.172 -38.312 -0.751 1 95.25 94 ASN A N 1
ATOM 715 C CA . ASN A 1 94 ? 27.109 -38.812 0.107 1 95.25 94 ASN A CA 1
ATOM 716 C C . ASN A 1 94 ? 26.109 -39.656 -0.677 1 95.25 94 ASN A C 1
ATOM 718 O O . ASN A 1 94 ? 25.906 -39.469 -1.874 1 95.25 94 ASN A O 1
ATOM 722 N N . LYS A 1 95 ? 25.531 -40.625 -0.005 1 95.56 95 LYS A N 1
ATOM 723 C CA . LYS A 1 95 ? 24.547 -41.438 -0.704 1 95.56 95 LYS A CA 1
ATOM 724 C C . LYS A 1 95 ? 23.438 -41.906 0.239 1 95.56 95 LYS A C 1
ATOM 726 O O . LYS A 1 95 ? 23.656 -42 1.448 1 95.56 95 LYS A O 1
ATOM 731 N N . VAL A 1 96 ? 22.312 -42.094 -0.266 1 96.56 96 VAL A N 1
ATOM 732 C CA . VAL A 1 96 ? 21.156 -42.688 0.395 1 96.56 96 VAL A CA 1
ATOM 733 C C . VAL A 1 96 ? 20.719 -43.938 -0.357 1 96.56 96 VAL A C 1
ATOM 735 O O . VAL A 1 96 ? 20.641 -43.938 -1.588 1 96.56 96 VAL A O 1
ATOM 738 N N . ARG A 1 97 ? 20.531 -44.969 0.393 1 95.94 97 ARG A N 1
ATOM 739 C CA . ARG A 1 97 ? 20 -46.188 -0.168 1 95.94 97 ARG A CA 1
ATOM 740 C C . ARG A 1 97 ? 18.578 -46.438 0.297 1 95.94 97 ARG A C 1
ATOM 742 O O . ARG A 1 97 ? 18.297 -46.406 1.497 1 95.94 97 ARG A O 1
ATOM 749 N N . VAL A 1 98 ? 17.719 -46.625 -0.606 1 95 98 VAL A N 1
ATOM 750 C CA . VAL A 1 98 ? 16.359 -47.062 -0.312 1 95 98 VAL A CA 1
ATOM 751 C C . VAL A 1 98 ? 16.172 -48.531 -0.721 1 95 98 VAL A C 1
ATOM 753 O O . VAL A 1 98 ? 16.344 -48.875 -1.892 1 95 98 VAL A O 1
ATOM 756 N N . SER A 1 99 ? 15.836 -49.344 0.245 1 95 99 SER A N 1
ATOM 757 C CA . SER A 1 99 ? 15.609 -50.75 -0.01 1 95 99 SER A CA 1
ATOM 758 C C . SER A 1 99 ? 14.125 -51.094 0.081 1 95 99 SER A C 1
ATOM 760 O O . SER A 1 99 ? 13.461 -50.75 1.062 1 95 99 SER A O 1
ATOM 762 N N . TYR A 1 100 ? 13.648 -51.75 -0.946 1 95 100 TYR A N 1
ATOM 763 C CA . TYR A 1 100 ? 12.25 -52.156 -0.997 1 95 100 TYR A CA 1
ATOM 764 C C . TYR A 1 100 ? 12.102 -53.625 -0.654 1 95 100 TYR A C 1
ATOM 766 O O . TYR A 1 100 ? 12.922 -54.469 -1.074 1 95 100 TYR A O 1
ATOM 774 N N . TYR A 1 101 ? 11.047 -53.969 0.121 1 93.31 101 TYR A N 1
ATOM 775 C CA . TYR A 1 101 ? 10.805 -55.344 0.546 1 93.31 101 TYR A CA 1
ATOM 776 C C . TYR A 1 101 ? 9.398 -55.781 0.169 1 93.31 101 TYR A C 1
ATOM 778 O O . TYR A 1 101 ? 8.477 -54.969 0.085 1 93.31 101 TYR A O 1
ATOM 786 N N . ASP A 1 102 ? 9.32 -57 -0.062 1 92.75 102 ASP A N 1
ATOM 787 C CA . ASP A 1 102 ? 7.996 -57.594 -0.264 1 92.75 102 ASP A CA 1
ATOM 788 C C . ASP A 1 102 ? 7.391 -58.062 1.058 1 92.75 102 ASP A C 1
ATOM 790 O O . ASP A 1 102 ? 7.871 -57.688 2.131 1 92.75 102 ASP A O 1
ATOM 794 N N . GLN A 1 103 ? 6.352 -58.844 0.989 1 88.5 103 GLN A N 1
ATOM 795 C CA . GLN A 1 103 ? 5.605 -59.281 2.166 1 88.5 103 GLN A CA 1
ATOM 796 C C . GLN A 1 103 ? 6.457 -60.188 3.051 1 88.5 103 GLN A C 1
ATOM 798 O O . GLN A 1 103 ? 6.25 -60.25 4.266 1 88.5 103 GLN A O 1
ATOM 803 N N . THR A 1 104 ? 7.391 -60.844 2.441 1 85.38 104 THR A N 1
ATOM 804 C CA . THR A 1 104 ? 8.211 -61.781 3.203 1 85.38 104 THR A CA 1
ATOM 805 C C . THR A 1 104 ? 9.219 -61.031 4.074 1 85.38 104 THR A C 1
ATOM 807 O O . THR A 1 104 ? 9.625 -61.531 5.125 1 85.38 104 THR A O 1
ATOM 810 N N . GLY A 1 105 ? 9.633 -59.875 3.619 1 76.88 105 GLY A N 1
ATOM 811 C CA . GLY A 1 105 ? 10.477 -58.938 4.355 1 76.88 105 GLY A CA 1
ATOM 812 C C . GLY A 1 105 ? 11.898 -59.438 4.531 1 76.88 105 GLY A C 1
ATOM 813 O O . GLY A 1 105 ? 12.703 -58.812 5.223 1 76.88 105 GLY A O 1
ATOM 814 N N . ARG A 1 106 ? 12.305 -60.438 4.074 1 81.62 106 ARG A N 1
ATOM 815 C CA . ARG A 1 106 ? 13.594 -61.062 4.383 1 81.62 106 ARG A CA 1
ATOM 816 C C . ARG A 1 106 ? 14.711 -60.438 3.531 1 81.62 106 ARG A C 1
ATOM 818 O O . ARG A 1 106 ? 15.75 -60.031 4.059 1 81.62 106 ARG A O 1
ATOM 825 N N . THR A 1 107 ? 14.508 -60.344 2.209 1 88.94 107 THR A N 1
ATOM 826 C CA . THR A 1 107 ? 15.508 -59.812 1.291 1 88.94 107 THR A CA 1
ATOM 827 C C . THR A 1 107 ? 14.914 -58.688 0.449 1 88.94 107 THR A C 1
ATOM 829 O O . THR A 1 107 ? 13.773 -58.781 -0.01 1 88.94 107 THR A O 1
ATOM 832 N N . PRO A 1 108 ? 15.781 -57.625 0.329 1 92.94 108 PRO A N 1
ATOM 833 C CA . PRO A 1 108 ? 15.289 -56.531 -0.536 1 92.94 108 PRO A CA 1
ATOM 834 C C . PRO A 1 108 ? 15.055 -57 -1.973 1 92.94 108 PRO A C 1
ATOM 836 O O . PRO A 1 108 ? 15.875 -57.719 -2.537 1 92.94 108 PRO A O 1
ATOM 839 N N . ILE A 1 109 ? 13.977 -56.625 -2.553 1 93.81 109 ILE A N 1
ATOM 840 C CA . ILE A 1 109 ? 13.656 -57 -3.922 1 93.81 109 ILE A CA 1
ATOM 841 C C . ILE A 1 109 ? 14.242 -56 -4.898 1 93.81 109 ILE A C 1
ATOM 843 O O . ILE A 1 109 ? 14.398 -56.281 -6.086 1 93.81 109 ILE A O 1
ATOM 847 N N . ALA A 1 110 ? 14.508 -54.781 -4.422 1 94.62 110 ALA A N 1
ATOM 848 C CA . ALA A 1 110 ? 15.148 -53.719 -5.223 1 94.62 110 ALA A CA 1
ATOM 849 C C . ALA A 1 110 ? 15.797 -52.688 -4.332 1 94.62 110 ALA A C 1
ATOM 851 O O . ALA A 1 110 ? 15.438 -52.531 -3.162 1 94.62 110 ALA A O 1
ATOM 852 N N . LYS A 1 111 ? 16.75 -52.062 -4.891 1 94.88 111 LYS A N 1
ATOM 853 C CA . LYS A 1 111 ? 17.422 -50.969 -4.203 1 94.88 111 LYS A CA 1
ATOM 854 C C . LYS A 1 111 ? 17.547 -49.75 -5.105 1 94.88 111 LYS A C 1
ATOM 856 O O . LYS A 1 111 ? 17.719 -49.875 -6.32 1 94.88 111 LYS A O 1
ATOM 861 N N . ALA A 1 112 ? 17.328 -48.625 -4.535 1 95.25 112 ALA A N 1
ATOM 862 C CA . ALA A 1 112 ? 17.547 -47.344 -5.207 1 95.25 112 ALA A CA 1
ATOM 863 C C . ALA A 1 112 ? 18.656 -46.531 -4.516 1 95.25 112 ALA A C 1
ATOM 865 O O . ALA A 1 112 ? 18.734 -46.531 -3.283 1 95.25 112 ALA A O 1
ATOM 866 N N . TRP A 1 113 ? 19.516 -45.938 -5.355 1 95.75 113 TRP A N 1
ATOM 867 C CA . TRP A 1 113 ? 20.625 -45.156 -4.832 1 95.75 113 TRP A CA 1
ATOM 868 C C . TRP A 1 113 ? 20.5 -43.688 -5.246 1 95.75 113 TRP A C 1
ATOM 870 O O . TRP A 1 113 ? 20.219 -43.406 -6.406 1 95.75 113 TRP A O 1
ATOM 880 N N . VAL A 1 114 ? 20.656 -42.812 -4.285 1 96.38 114 VAL A N 1
ATOM 881 C CA . VAL A 1 114 ? 20.719 -41.375 -4.539 1 96.38 114 VAL A CA 1
ATOM 882 C C . VAL A 1 114 ? 22.062 -40.812 -4.059 1 96.38 114 VAL A C 1
ATOM 884 O O . VAL A 1 114 ? 22.391 -40.906 -2.871 1 96.38 114 VAL A O 1
ATOM 887 N N . TYR A 1 115 ? 22.828 -40.344 -5.016 1 96.5 115 TYR A N 1
ATOM 888 C CA . TYR A 1 115 ? 24.062 -39.656 -4.676 1 96.5 115 TYR A CA 1
ATOM 889 C C . TYR A 1 115 ? 23.859 -38.156 -4.52 1 96.5 115 TYR A C 1
ATOM 891 O O . TYR A 1 115 ? 23.219 -37.531 -5.367 1 96.5 115 TYR A O 1
ATOM 899 N N . ILE A 1 116 ? 24.359 -37.625 -3.42 1 96.06 116 ILE A N 1
ATOM 900 C CA . ILE A 1 116 ? 24.062 -36.25 -3.07 1 96.06 116 ILE A CA 1
ATOM 901 C C . ILE A 1 116 ? 25.375 -35.469 -2.896 1 96.06 116 ILE A C 1
ATOM 903 O O . ILE A 1 116 ? 26.281 -35.938 -2.205 1 96.06 116 ILE A O 1
ATOM 907 N N . THR A 1 117 ? 25.5 -34.406 -3.609 1 95.38 117 THR A N 1
ATOM 908 C CA . THR A 1 117 ? 26.562 -33.438 -3.377 1 95.38 117 THR A CA 1
ATOM 909 C C . THR A 1 117 ? 26.031 -32.219 -2.646 1 95.38 117 THR A C 1
ATOM 911 O O . THR A 1 117 ? 25.141 -31.516 -3.156 1 95.38 117 THR A O 1
ATOM 914 N N . CYS A 1 118 ? 26.5 -31.984 -1.457 1 94.62 118 CYS A N 1
ATOM 915 C CA . CYS A 1 118 ? 26.062 -30.844 -0.64 1 94.62 118 CYS A CA 1
ATOM 916 C C . CYS A 1 118 ? 27 -29.656 -0.816 1 94.62 118 CYS A C 1
ATOM 918 O O . CYS A 1 118 ? 28.203 -29.75 -0.549 1 94.62 118 CYS A O 1
ATOM 920 N N . ILE A 1 119 ? 26.484 -28.562 -1.272 1 94.62 119 ILE A N 1
ATOM 921 C CA . ILE A 1 119 ? 27.281 -27.359 -1.428 1 94.62 119 ILE A CA 1
ATOM 922 C C . ILE A 1 119 ? 26.703 -26.25 -0.557 1 94.62 119 ILE A C 1
ATOM 924 O O . ILE A 1 119 ? 25.625 -26.391 0.008 1 94.62 119 ILE A O 1
ATOM 928 N N . ALA A 1 120 ? 27.453 -25.156 -0.401 1 94.25 120 ALA A N 1
ATOM 929 C CA . ALA A 1 120 ? 26.953 -23.953 0.262 1 94.25 120 ALA A CA 1
ATOM 930 C C . ALA A 1 120 ? 26.797 -22.797 -0.732 1 94.25 120 ALA A C 1
ATOM 932 O O . ALA A 1 120 ? 27.656 -22.578 -1.584 1 94.25 120 ALA A O 1
ATOM 933 N N . LEU A 1 121 ? 25.703 -22.234 -0.77 1 94.75 121 LEU A N 1
ATOM 934 C CA . LEU A 1 121 ? 25.375 -21.062 -1.575 1 94.75 121 LEU A CA 1
ATOM 935 C C . LEU A 1 121 ? 24.516 -20.078 -0.782 1 94.75 121 LEU A C 1
ATOM 937 O O . LEU A 1 121 ? 23.422 -20.422 -0.319 1 94.75 121 LEU A O 1
ATOM 941 N N . SER A 1 122 ? 24.984 -18.906 -0.557 1 95.94 122 SER A N 1
ATOM 942 C CA . SER A 1 122 ? 24.266 -17.922 0.253 1 95.94 122 SER A CA 1
ATOM 943 C C . SER A 1 122 ? 24.469 -16.516 -0.263 1 95.94 122 SER A C 1
ATOM 945 O O . SER A 1 122 ? 25.609 -16.094 -0.522 1 95.94 122 SER A O 1
ATOM 947 N N . LEU A 1 123 ? 23.359 -15.867 -0.542 1 97.19 123 LEU A N 1
ATOM 948 C CA . LEU A 1 123 ? 23.375 -14.438 -0.839 1 97.19 123 LEU A CA 1
ATOM 949 C C . LEU A 1 123 ? 23.156 -13.617 0.428 1 97.19 123 LEU A C 1
ATOM 951 O O . LEU A 1 123 ? 22.062 -13.625 0.996 1 97.19 123 LEU A O 1
ATOM 955 N N . ASP A 1 124 ? 24.188 -12.867 0.804 1 97.62 124 ASP A N 1
ATOM 956 C CA . ASP A 1 124 ? 24.141 -12.258 2.127 1 97.62 124 ASP A CA 1
ATOM 957 C C . ASP A 1 124 ? 24.266 -10.734 2.031 1 97.62 124 ASP A C 1
ATOM 959 O O . ASP A 1 124 ? 24.938 -10.219 1.14 1 97.62 124 ASP A O 1
ATOM 963 N N . ALA A 1 125 ? 23.594 -10.07 2.869 1 97.69 125 ALA A N 1
ATOM 964 C CA . ALA A 1 125 ? 23.625 -8.625 3.07 1 97.69 125 ALA A CA 1
ATOM 965 C C . ALA A 1 125 ? 23.531 -8.273 4.551 1 97.69 125 ALA A C 1
ATOM 967 O O . ALA A 1 125 ? 23.547 -9.164 5.406 1 97.69 125 ALA A O 1
ATOM 968 N N . ASP A 1 126 ? 23.641 -7.027 4.855 1 97.12 126 ASP A N 1
ATOM 969 C CA . ASP A 1 126 ? 23.5 -6.602 6.246 1 97.12 126 ASP A CA 1
ATOM 970 C C . ASP A 1 126 ? 22.031 -6.66 6.691 1 97.12 126 ASP A C 1
ATOM 972 O O . ASP A 1 126 ? 21.422 -5.625 6.934 1 97.12 126 ASP A O 1
ATOM 976 N N . THR A 1 127 ? 21.531 -7.867 6.914 1 96.88 127 THR A N 1
ATOM 977 C CA . THR A 1 127 ? 20.125 -8.047 7.238 1 96.88 127 THR A CA 1
ATOM 978 C C . THR A 1 127 ? 19.875 -7.824 8.727 1 96.88 127 THR A C 1
ATOM 980 O O . THR A 1 127 ? 18.734 -7.656 9.156 1 96.88 127 THR A O 1
ATOM 983 N N . SER A 1 128 ? 20.938 -7.789 9.531 1 94.5 128 SER A N 1
ATOM 984 C CA . SER A 1 128 ? 20.828 -7.465 10.945 1 94.5 128 SER A CA 1
ATOM 985 C C . SER A 1 128 ? 20.938 -5.965 11.18 1 94.5 128 SER A C 1
ATOM 987 O O . SER A 1 128 ? 20.719 -5.488 12.305 1 94.5 128 SER A O 1
ATOM 989 N N . ARG A 1 129 ? 21.312 -5.242 10.234 1 96.5 129 ARG A N 1
ATOM 990 C CA . ARG A 1 129 ? 21.344 -3.783 10.234 1 96.5 129 ARG A CA 1
ATOM 991 C C . ARG A 1 129 ? 22.359 -3.252 11.242 1 96.5 129 ARG A C 1
ATOM 993 O O . ARG A 1 129 ? 22.078 -2.297 11.969 1 96.5 129 ARG A O 1
ATOM 1000 N N . THR A 1 130 ? 23.578 -3.838 11.312 1 93.38 130 THR A N 1
ATOM 1001 C CA . THR A 1 130 ? 24.641 -3.469 12.242 1 93.38 130 THR A CA 1
ATOM 1002 C C . THR A 1 130 ? 25.812 -2.846 11.492 1 93.38 130 THR A C 1
ATOM 1004 O O . THR A 1 130 ? 26.781 -2.41 12.117 1 93.38 130 THR A O 1
ATOM 1007 N N . GLY A 1 131 ? 25.75 -2.891 10.266 1 93.06 131 GLY A N 1
ATOM 1008 C CA . GLY A 1 131 ? 26.859 -2.387 9.469 1 93.06 131 GLY A CA 1
ATOM 1009 C C . GLY A 1 131 ? 27.797 -3.48 9 1 93.06 131 GLY A C 1
ATOM 1010 O O . GLY A 1 131 ? 28.75 -3.215 8.25 1 93.06 131 GLY A O 1
ATOM 1011 N N . THR A 1 132 ? 27.469 -4.711 9.414 1 94.25 132 THR A N 1
ATOM 1012 C CA . THR A 1 132 ? 28.297 -5.844 9.008 1 94.25 132 THR A CA 1
ATOM 1013 C C . THR A 1 132 ? 27.438 -6.934 8.359 1 94.25 132 THR A C 1
ATOM 1015 O O . THR A 1 132 ? 26.281 -7.121 8.727 1 94.25 132 THR A O 1
ATOM 1018 N N . ILE A 1 133 ? 28.062 -7.602 7.418 1 96.12 133 ILE A N 1
ATOM 1019 C CA . ILE A 1 133 ? 27.375 -8.695 6.742 1 96.12 133 ILE A CA 1
ATOM 1020 C C . ILE A 1 133 ? 27.688 -10.016 7.438 1 96.12 133 ILE A C 1
ATOM 1022 O O . ILE A 1 133 ? 28.859 -10.359 7.605 1 96.12 133 ILE A O 1
ATOM 1026 N N . GLN A 1 134 ? 26.703 -10.648 7.875 1 92.31 134 GLN A N 1
ATOM 1027 C CA . GLN A 1 134 ? 26.859 -12 8.406 1 92.31 134 GLN A CA 1
ATOM 1028 C C . GLN A 1 134 ? 26.75 -13.039 7.297 1 92.31 134 GLN A C 1
ATOM 1030 O O . GLN A 1 134 ? 25.797 -13.031 6.523 1 92.31 134 GLN A O 1
ATOM 1035 N N . ASN A 1 135 ? 27.688 -13.898 7.258 1 91.44 135 ASN A N 1
ATOM 1036 C CA . ASN A 1 135 ? 27.641 -14.961 6.262 1 91.44 135 ASN A CA 1
ATOM 1037 C C . ASN A 1 135 ? 26.609 -16.031 6.621 1 91.44 135 ASN A C 1
ATOM 1039 O O . ASN A 1 135 ? 26.453 -16.375 7.793 1 91.44 135 ASN A O 1
ATOM 1043 N N . TYR A 1 136 ? 25.906 -16.516 5.586 1 90.31 136 TYR A N 1
ATOM 1044 C CA . TYR A 1 136 ? 24.953 -17.625 5.676 1 90.31 136 TYR A CA 1
ATOM 1045 C C . TYR A 1 136 ? 23.844 -17.297 6.672 1 90.31 136 TYR A C 1
ATOM 1047 O O . TYR A 1 136 ? 23.484 -18.141 7.496 1 90.31 136 TYR A O 1
ATOM 1055 N N . ALA A 1 137 ? 23.422 -16.016 6.578 1 86.81 137 ALA A N 1
ATOM 1056 C CA . ALA A 1 137 ? 22.297 -15.617 7.406 1 86.81 137 ALA A CA 1
ATOM 1057 C C . ALA A 1 137 ? 21.016 -16.328 6.98 1 86.81 137 ALA A C 1
ATOM 1059 O O . ALA A 1 137 ? 20.859 -16.672 5.809 1 86.81 137 ALA A O 1
ATOM 1060 N N . THR A 1 138 ? 20.047 -16.641 7.891 1 81.56 138 THR A N 1
ATOM 1061 C CA . THR A 1 138 ? 18.844 -17.422 7.582 1 81.56 138 THR A CA 1
ATOM 1062 C C . THR A 1 138 ? 17.641 -16.5 7.375 1 81.56 138 THR A C 1
ATOM 1064 O O . THR A 1 138 ? 16.719 -16.844 6.637 1 81.56 138 THR A O 1
ATOM 1067 N N . ASN A 1 139 ? 17.5 -15.359 8 1 82.19 139 ASN A N 1
ATOM 1068 C CA . ASN A 1 139 ? 16.281 -14.539 7.961 1 82.19 139 ASN A CA 1
ATOM 1069 C C . ASN A 1 139 ? 16.469 -13.336 7.039 1 82.19 139 ASN A C 1
ATOM 1071 O O . ASN A 1 139 ? 16.312 -12.195 7.465 1 82.19 139 ASN A O 1
ATOM 1075 N N . LYS A 1 140 ? 16.547 -13.742 5.711 1 91.81 140 LYS A N 1
ATOM 1076 C CA . LYS A 1 140 ? 16.875 -12.641 4.812 1 91.81 140 LYS A CA 1
ATOM 1077 C C . LYS A 1 140 ? 15.836 -12.516 3.695 1 91.81 140 LYS A C 1
ATOM 1079 O O . LYS A 1 140 ? 15.867 -11.562 2.912 1 91.81 140 LYS A O 1
ATOM 1084 N N . ASN A 1 141 ? 14.891 -13.414 3.6 1 90.75 141 ASN A N 1
ATOM 1085 C CA . ASN A 1 141 ? 13.945 -13.406 2.486 1 90.75 141 ASN A CA 1
ATOM 1086 C C . ASN A 1 141 ? 12.695 -12.609 2.82 1 90.75 141 ASN A C 1
ATOM 1088 O O . ASN A 1 141 ? 11.727 -12.625 2.057 1 90.75 141 ASN A O 1
ATOM 1092 N N . LYS A 1 142 ? 12.703 -12.008 3.924 1 91.12 142 LYS A N 1
ATOM 1093 C CA . LYS A 1 142 ? 11.617 -11.125 4.336 1 91.12 142 LYS A CA 1
ATOM 1094 C C . LYS A 1 142 ? 12.164 -9.859 4.992 1 91.12 142 LYS A C 1
ATOM 1096 O O . LYS A 1 142 ? 13.297 -9.844 5.473 1 91.12 142 LYS A O 1
ATOM 1101 N N . TRP A 1 143 ? 11.383 -8.852 4.934 1 95.75 143 TRP A N 1
ATOM 1102 C CA . TRP A 1 143 ? 11.719 -7.613 5.625 1 95.75 143 TRP A CA 1
ATOM 1103 C C . TRP A 1 143 ? 10.703 -7.305 6.715 1 95.75 143 TRP A C 1
ATOM 1105 O O . TRP A 1 143 ? 9.492 -7.277 6.457 1 95.75 143 TRP A O 1
ATOM 1115 N N . THR A 1 144 ? 11.117 -7.113 7.973 1 95.38 144 THR A N 1
ATOM 1116 C CA . THR A 1 144 ? 10.203 -6.855 9.078 1 95.38 144 THR A CA 1
ATOM 1117 C C . THR A 1 144 ? 10.617 -5.598 9.844 1 95.38 144 THR A C 1
A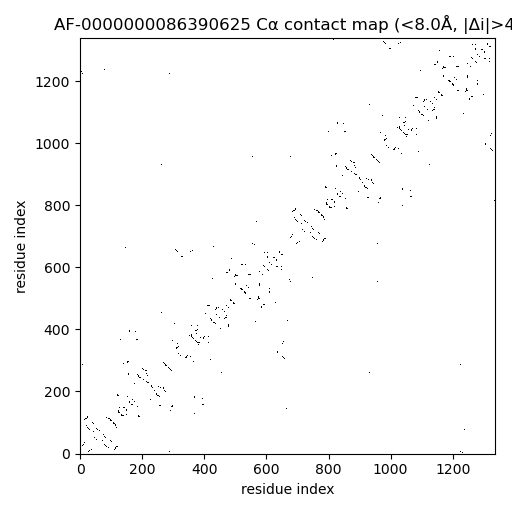TOM 1119 O O . THR A 1 144 ? 11.805 -5.273 9.914 1 95.38 144 THR A O 1
ATOM 1122 N N . TRP A 1 145 ? 9.68 -4.926 10.398 1 96.12 145 TRP A N 1
ATOM 1123 C CA . TRP A 1 145 ? 9.867 -3.713 11.188 1 96.12 145 TRP A CA 1
ATOM 1124 C C . TRP A 1 145 ? 10.219 -4.055 12.633 1 96.12 145 TRP A C 1
ATOM 1126 O O . TRP A 1 145 ? 10.023 -5.188 13.078 1 96.12 145 TRP A O 1
ATOM 1136 N N . GLY A 1 146 ? 10.812 -3.039 13.414 1 95.44 146 GLY A N 1
ATOM 1137 C CA . GLY A 1 146 ? 11 -3.16 14.852 1 95.44 146 GLY A CA 1
ATOM 1138 C C . GLY A 1 146 ? 12.445 -3.447 15.242 1 95.44 146 GLY A C 1
ATOM 1139 O O . GLY A 1 146 ? 13.266 -3.787 14.383 1 95.44 146 GLY A O 1
ATOM 1140 N N . PRO A 1 147 ? 12.695 -3.342 16.453 1 93.62 147 PRO A N 1
ATOM 1141 C CA . PRO A 1 147 ? 14.055 -3.533 16.953 1 93.62 147 PRO A CA 1
ATOM 1142 C C . PRO A 1 147 ? 14.594 -4.934 16.672 1 93.62 147 PRO A C 1
ATOM 1144 O O . PRO A 1 147 ? 15.805 -5.121 16.547 1 93.62 147 PRO A O 1
ATOM 1147 N N . ASP A 1 148 ? 13.641 -5.859 16.547 1 93 148 ASP A N 1
ATOM 1148 C CA . ASP A 1 148 ? 14.047 -7.23 16.25 1 93 148 ASP A CA 1
ATOM 1149 C C . ASP A 1 148 ? 13.82 -7.566 14.773 1 93 148 ASP A C 1
ATOM 1151 O O . ASP A 1 148 ? 13.828 -8.742 14.391 1 93 148 ASP A O 1
ATOM 1155 N N . GLY A 1 149 ? 13.469 -6.535 14.07 1 93.62 149 GLY A N 1
ATOM 1156 C CA . GLY A 1 149 ? 13.195 -6.754 12.664 1 93.62 149 GLY A CA 1
ATOM 1157 C C . GLY A 1 149 ? 14.43 -7.156 11.867 1 93.62 149 GLY A C 1
ATOM 1158 O O . GLY A 1 149 ? 15.555 -6.973 12.328 1 93.62 149 GLY A O 1
ATOM 1159 N N . GLU A 1 150 ? 14.203 -7.766 10.695 1 94.06 150 GLU A N 1
ATOM 1160 C CA . GLU A 1 150 ? 15.281 -8.219 9.812 1 94.06 150 GLU A CA 1
ATOM 1161 C C . GLU A 1 150 ? 15.062 -7.723 8.383 1 94.06 150 GLU A C 1
ATOM 1163 O O . GLU A 1 150 ? 13.953 -7.324 8.016 1 94.06 150 GLU A O 1
ATOM 1168 N N . GLY A 1 151 ? 16.188 -7.84 7.59 1 96.62 151 GLY A N 1
ATOM 1169 C CA . GLY A 1 151 ? 16.188 -7.359 6.219 1 96.62 151 GLY A CA 1
ATOM 1170 C C . GLY A 1 151 ? 17.172 -6.223 5.992 1 96.62 151 GLY A C 1
ATOM 1171 O O . GLY A 1 151 ? 17.438 -5.434 6.898 1 96.62 151 GLY A O 1
ATOM 1172 N N . ALA A 1 152 ? 17.672 -6.121 4.836 1 97.81 152 ALA A N 1
ATOM 1173 C CA . ALA A 1 152 ? 18.703 -5.145 4.535 1 97.81 152 ALA A CA 1
ATOM 1174 C C . ALA A 1 152 ? 18.109 -3.791 4.168 1 97.81 152 ALA A C 1
ATOM 1176 O O . ALA A 1 152 ? 16.906 -3.693 3.887 1 97.81 152 ALA A O 1
ATOM 1177 N N . VAL A 1 153 ? 18.906 -2.744 4.219 1 98.25 153 VAL A N 1
ATOM 1178 C CA . VAL A 1 153 ? 18.484 -1.387 3.904 1 98.25 153 VAL A CA 1
ATOM 1179 C C . VAL A 1 153 ? 19.234 -0.873 2.682 1 98.25 153 VAL A C 1
ATOM 1181 O O . VAL A 1 153 ? 20.438 -1.118 2.539 1 98.25 153 VAL A O 1
ATOM 1184 N N . LEU A 1 154 ? 18.562 -0.24 1.835 1 98.31 154 LEU A N 1
ATOM 1185 C CA . LEU A 1 154 ? 19.109 0.337 0.612 1 98.31 154 LEU A CA 1
ATOM 1186 C C . LEU A 1 154 ? 18.922 1.851 0.597 1 98.31 154 LEU A C 1
ATOM 1188 O O . LEU A 1 154 ? 17.844 2.355 0.911 1 98.31 154 LEU A O 1
ATOM 1192 N N . LEU A 1 155 ? 19.953 2.617 0.261 1 98.5 155 LEU A N 1
ATOM 1193 C CA . LEU A 1 155 ? 19.844 4.062 0.093 1 98.5 155 LEU A CA 1
ATOM 1194 C C . LEU A 1 155 ? 19.594 4.422 -1.368 1 98.5 155 LEU A C 1
ATOM 1196 O O . LEU A 1 155 ? 20.156 3.795 -2.27 1 98.5 155 LEU A O 1
ATOM 1200 N N . VAL A 1 156 ? 18.781 5.383 -1.601 1 98.69 156 VAL A N 1
ATOM 1201 C CA . VAL A 1 156 ? 18.797 6.023 -2.912 1 98.69 156 VAL A CA 1
ATOM 1202 C C . VAL A 1 156 ? 20.094 6.82 -3.074 1 98.69 156 VAL A C 1
ATOM 1204 O O . VAL A 1 156 ? 20.438 7.633 -2.215 1 98.69 156 VAL A O 1
ATOM 1207 N N . ASN A 1 157 ? 20.797 6.531 -4.086 1 98.44 157 ASN A N 1
ATOM 1208 C CA . ASN A 1 157 ? 22.078 7.199 -4.344 1 98.44 157 ASN A CA 1
ATOM 1209 C C . ASN A 1 157 ? 21.859 8.586 -4.953 1 98.44 157 ASN A C 1
ATOM 1211 O O . ASN A 1 157 ? 22.297 8.844 -6.078 1 98.44 157 ASN A O 1
ATOM 1215 N N . CYS A 1 158 ? 21.359 9.453 -4.16 1 98.38 158 CYS A N 1
ATOM 1216 C CA . CYS A 1 158 ? 20.828 10.703 -4.707 1 98.38 158 CYS A CA 1
ATOM 1217 C C . CYS A 1 158 ? 21.75 11.875 -4.375 1 98.38 158 CYS A C 1
ATOM 1219 O O . CYS A 1 158 ? 21.344 13.031 -4.48 1 98.38 158 CYS A O 1
ATOM 1221 N N . ASP A 1 159 ? 22.859 11.648 -3.809 1 98.12 159 ASP A N 1
ATOM 1222 C CA . ASP A 1 159 ? 23.859 12.711 -3.637 1 98.12 159 ASP A CA 1
ATOM 1223 C C . ASP A 1 159 ? 24.797 12.789 -4.84 1 98.12 159 ASP A C 1
ATOM 1225 O O . ASP A 1 159 ? 24.484 12.25 -5.906 1 98.12 159 ASP A O 1
ATOM 1229 N N . ARG A 1 160 ? 25.781 13.641 -4.75 1 97.44 160 ARG A N 1
ATOM 1230 C CA . ARG A 1 160 ? 26.719 13.859 -5.848 1 97.44 160 ARG A CA 1
ATOM 1231 C C . ARG A 1 160 ? 28.156 13.82 -5.352 1 97.44 160 ARG A C 1
ATOM 1233 O O . ARG A 1 160 ? 28.688 14.828 -4.875 1 97.44 160 ARG A O 1
ATOM 1240 N N . ASP A 1 161 ? 28.797 12.766 -5.543 1 93.94 161 ASP A N 1
ATOM 1241 C CA . ASP A 1 161 ? 30.172 12.578 -5.105 1 93.94 161 ASP A CA 1
ATOM 1242 C C . ASP A 1 161 ? 31.156 12.875 -6.238 1 93.94 161 ASP A C 1
ATOM 1244 O O . ASP A 1 161 ? 32.375 12.703 -6.074 1 93.94 161 ASP A O 1
ATOM 1248 N N . GLY A 1 162 ? 30.672 13.195 -7.41 1 87.56 162 GLY A N 1
ATOM 1249 C CA . GLY A 1 162 ? 31.484 13.602 -8.547 1 87.56 162 GLY A CA 1
ATOM 1250 C C . GLY A 1 162 ? 31.656 15.102 -8.656 1 87.56 162 GLY A C 1
ATOM 1251 O O . GLY A 1 162 ? 31.625 15.812 -7.645 1 87.56 162 GLY A O 1
ATOM 1252 N N . PRO A 1 163 ? 31.984 15.477 -9.867 1 83.69 163 PRO A N 1
ATOM 1253 C CA . PRO A 1 163 ? 32.188 16.906 -10.078 1 83.69 163 PRO A CA 1
ATOM 1254 C C . PRO A 1 163 ? 30.922 17.719 -9.805 1 83.69 163 PRO A C 1
ATOM 1256 O O . PRO A 1 163 ? 29.797 17.219 -9.992 1 83.69 163 PRO A O 1
ATOM 1259 N N . SER A 1 164 ? 31.094 18.906 -9.492 1 79.62 164 SER A N 1
ATOM 1260 C CA . SER A 1 164 ? 30.016 19.766 -9.016 1 79.62 164 SER A CA 1
ATOM 1261 C C . SER A 1 164 ? 29.016 20.062 -10.125 1 79.62 164 SER A C 1
ATOM 1263 O O . SER A 1 164 ? 27.875 20.438 -9.852 1 79.62 164 SER A O 1
ATOM 1265 N N . TYR A 1 165 ? 29.391 19.906 -11.289 1 83.19 165 TYR A N 1
ATOM 1266 C CA . TYR A 1 165 ? 28.484 20.266 -12.375 1 83.19 165 TYR A CA 1
ATOM 1267 C C . TYR A 1 165 ? 27.703 19.047 -12.844 1 83.19 165 TYR A C 1
ATOM 1269 O O . TYR A 1 165 ? 26.844 19.156 -13.719 1 83.19 165 TYR A O 1
ATOM 1277 N N . GLY A 1 166 ? 27.797 18.062 -12.172 1 88.12 166 GLY A N 1
ATOM 1278 C CA . GLY A 1 166 ? 27.109 16.859 -12.633 1 88.12 166 GLY A CA 1
ATOM 1279 C C . GLY A 1 166 ? 25.766 16.641 -11.961 1 88.12 166 GLY A C 1
ATOM 1280 O O . GLY A 1 166 ? 25.266 17.531 -11.266 1 88.12 166 GLY A O 1
ATOM 1281 N N . ASP A 1 167 ? 25.078 15.547 -12.258 1 95.25 167 ASP A N 1
ATOM 1282 C CA . ASP A 1 167 ? 23.797 15.109 -11.711 1 95.25 167 ASP A CA 1
ATOM 1283 C C . ASP A 1 167 ? 24 14.242 -10.477 1 95.25 167 ASP A C 1
ATOM 1285 O O . ASP A 1 167 ? 25.125 14.031 -10.031 1 95.25 167 ASP A O 1
ATOM 1289 N N . VAL A 1 168 ? 22.938 13.891 -9.844 1 96.94 168 VAL A N 1
ATOM 1290 C CA . VAL A 1 168 ? 23.016 12.961 -8.719 1 96.94 168 VAL A CA 1
ATOM 1291 C C . VAL A 1 168 ? 23.688 11.664 -9.164 1 96.94 168 VAL A C 1
ATOM 1293 O O . VAL A 1 168 ? 23.656 11.32 -10.352 1 96.94 168 VAL A O 1
ATOM 1296 N N . ASP A 1 169 ? 24.25 10.953 -8.32 1 97.12 169 ASP A N 1
ATOM 1297 C CA . ASP A 1 169 ? 25.109 9.812 -8.617 1 97.12 169 ASP A CA 1
ATOM 1298 C C . ASP A 1 169 ? 24.344 8.711 -9.336 1 97.12 169 ASP A C 1
ATOM 1300 O O . ASP A 1 169 ? 24.875 8.078 -10.258 1 97.12 169 ASP A O 1
ATOM 1304 N N . HIS A 1 170 ? 23.109 8.43 -8.969 1 96.25 170 HIS A N 1
ATOM 1305 C CA . HIS A 1 170 ? 22.422 7.266 -9.516 1 96.25 170 HIS A CA 1
ATOM 1306 C C . HIS A 1 170 ? 22.047 7.48 -10.977 1 96.25 170 HIS A C 1
ATOM 1308 O O . HIS A 1 170 ? 21.578 6.559 -11.648 1 96.25 170 HIS A O 1
ATOM 1314 N N . THR A 1 171 ? 22.234 8.68 -11.539 1 96 171 THR A N 1
ATOM 1315 C CA . THR A 1 171 ? 21.984 8.93 -12.953 1 96 171 THR A CA 1
ATOM 1316 C C . THR A 1 171 ? 23.078 8.312 -13.812 1 96 171 THR A C 1
ATOM 1318 O O . THR A 1 171 ? 22.906 8.172 -15.031 1 96 171 THR A O 1
ATOM 1321 N N . TYR A 1 172 ? 24.172 8 -13.25 1 94.44 172 TYR A N 1
ATOM 1322 C CA . TYR A 1 172 ? 25.297 7.402 -13.969 1 94.44 172 TYR A CA 1
ATOM 1323 C C . TYR A 1 172 ? 25.312 5.891 -13.797 1 94.44 172 TYR A C 1
ATOM 1325 O O . TYR A 1 172 ? 25.219 5.387 -12.68 1 94.44 172 TYR A O 1
ATOM 1333 N N . PRO A 1 173 ? 25.469 5.16 -14.828 1 94.81 173 PRO A N 1
ATOM 1334 C CA . PRO A 1 173 ? 25.406 3.699 -14.75 1 94.81 173 PRO A CA 1
ATOM 1335 C C . PRO A 1 173 ? 26.719 3.082 -14.289 1 94.81 173 PRO A C 1
ATOM 1337 O O . PRO A 1 173 ? 27.047 1.95 -14.664 1 94.81 173 PRO A O 1
ATOM 1340 N N . TYR A 1 174 ? 27.625 3.844 -13.68 1 95.06 174 TYR A N 1
ATOM 1341 C CA . TYR A 1 174 ? 28.875 3.383 -13.109 1 95.06 174 TYR A CA 1
ATOM 1342 C C . TYR A 1 174 ? 29.172 4.074 -11.781 1 95.06 174 TYR A C 1
ATOM 1344 O O . TYR A 1 174 ? 28.578 5.117 -11.484 1 95.06 174 TYR A O 1
ATOM 1352 N N . VAL A 1 175 ? 29.984 3.439 -10.992 1 95.44 175 VAL A N 1
ATOM 1353 C CA . VAL A 1 175 ? 30.375 4.008 -9.711 1 95.44 175 VAL A CA 1
ATOM 1354 C C . VAL A 1 175 ? 31.438 5.094 -9.938 1 95.44 175 VAL A C 1
ATOM 1356 O O . VAL A 1 175 ? 32.469 4.844 -10.562 1 95.44 175 VAL A O 1
ATOM 1359 N N . ARG A 1 176 ? 31.234 6.168 -9.43 1 92.81 176 ARG A N 1
ATOM 1360 C CA . ARG A 1 176 ? 32 7.34 -9.828 1 92.81 176 ARG A CA 1
ATOM 1361 C C . ARG A 1 176 ? 33.25 7.5 -8.953 1 92.81 176 ARG A C 1
ATOM 1363 O O . ARG A 1 176 ? 34.25 8.062 -9.391 1 92.81 176 ARG A O 1
ATOM 1370 N N . SER A 1 177 ? 33.25 7.141 -7.691 1 93.38 177 SER A N 1
ATOM 1371 C CA . SER A 1 177 ? 34.375 7.328 -6.746 1 93.38 177 SER A CA 1
ATOM 1372 C C . SER A 1 177 ? 34.219 6.395 -5.547 1 93.38 177 SER A C 1
ATOM 1374 O O . SER A 1 177 ? 33.219 5.688 -5.418 1 93.38 177 SER A O 1
ATOM 1376 N N . HIS A 1 178 ? 35.281 6.391 -4.719 1 94.31 178 HIS A N 1
ATOM 1377 C CA . HIS A 1 178 ? 35.219 5.617 -3.484 1 94.31 178 HIS A CA 1
ATOM 1378 C C . HIS A 1 178 ? 34.156 6.164 -2.547 1 94.31 178 HIS A C 1
ATOM 1380 O O . HIS A 1 178 ? 33.5 5.398 -1.84 1 94.31 178 HIS A O 1
ATOM 1386 N N . ALA A 1 179 ? 34 7.449 -2.535 1 95.19 179 ALA A N 1
ATOM 1387 C CA . ALA A 1 179 ? 32.938 8.055 -1.733 1 95.19 179 ALA A CA 1
ATOM 1388 C C . ALA A 1 179 ? 31.562 7.625 -2.223 1 95.19 179 ALA A C 1
ATOM 1390 O O . ALA A 1 179 ? 30.656 7.402 -1.421 1 95.19 179 ALA A O 1
ATOM 1391 N N . ASP A 1 180 ? 31.438 7.555 -3.518 1 96.69 180 ASP A N 1
ATOM 1392 C CA . ASP A 1 180 ? 30.203 7.07 -4.125 1 96.69 180 ASP A CA 1
ATOM 1393 C C . ASP A 1 180 ? 29.906 5.629 -3.711 1 96.69 180 ASP A C 1
ATOM 1395 O O . ASP A 1 180 ? 28.781 5.289 -3.363 1 96.69 180 ASP A O 1
ATOM 1399 N N . LEU A 1 181 ? 30.922 4.812 -3.695 1 96.75 181 LEU A N 1
ATOM 1400 C CA . LEU A 1 181 ? 30.797 3.404 -3.338 1 96.75 181 LEU A CA 1
ATOM 1401 C C . LEU A 1 181 ? 30.281 3.25 -1.913 1 96.75 181 LEU A C 1
ATOM 1403 O O . LEU A 1 181 ? 29.531 2.311 -1.617 1 96.75 181 LEU A O 1
ATOM 1407 N N . GLN A 1 182 ? 30.641 4.164 -1.042 1 96.25 182 GLN A N 1
ATOM 1408 C CA . GLN A 1 182 ? 30.25 4.094 0.362 1 96.25 182 GLN A CA 1
ATOM 1409 C C . GLN A 1 182 ? 28.734 4.258 0.518 1 96.25 182 GLN A C 1
ATOM 1411 O O . GLN A 1 182 ? 28.172 3.904 1.555 1 96.25 182 GLN A O 1
ATOM 1416 N N . ASP A 1 183 ? 28.078 4.805 -0.47 1 97.88 183 ASP A N 1
ATOM 1417 C CA . ASP A 1 183 ? 26.641 5.02 -0.425 1 97.88 183 ASP A CA 1
ATOM 1418 C C . ASP A 1 183 ? 25.875 3.758 -0.833 1 97.88 183 ASP A C 1
ATOM 1420 O O . ASP A 1 183 ? 24.656 3.682 -0.675 1 97.88 183 ASP A O 1
ATOM 1424 N N . LEU A 1 184 ? 26.547 2.799 -1.389 1 98.19 184 LEU A N 1
ATOM 1425 C CA . LEU A 1 184 ? 25.922 1.574 -1.874 1 98.19 184 LEU A CA 1
ATOM 1426 C C . LEU A 1 184 ? 25.922 0.493 -0.799 1 98.19 184 LEU A C 1
ATOM 1428 O O . LEU A 1 184 ? 26.781 0.512 0.096 1 98.19 184 LEU A O 1
ATOM 1432 N N . SER A 1 185 ? 25 -0.42 -0.836 1 98.38 185 SER A N 1
ATOM 1433 C CA . SER A 1 185 ? 24.953 -1.546 0.091 1 98.38 185 SER A CA 1
ATOM 1434 C C . SER A 1 185 ? 25.703 -2.748 -0.46 1 98.38 185 SER A C 1
ATOM 1436 O O . SER A 1 185 ? 25.453 -3.18 -1.588 1 98.38 185 SER A O 1
ATOM 1438 N N . PRO A 1 186 ? 26.562 -3.264 0.335 1 97.56 186 PRO A N 1
ATOM 1439 C CA . PRO A 1 186 ? 27.281 -4.449 -0.125 1 97.56 186 PRO A CA 1
ATOM 1440 C C . PRO A 1 186 ? 26.453 -5.727 -0.026 1 97.56 186 PRO A C 1
ATOM 1442 O O . PRO A 1 186 ? 25.641 -5.863 0.888 1 97.56 186 PRO A O 1
ATOM 1445 N N . VAL A 1 187 ? 26.609 -6.613 -0.928 1 98.25 187 VAL A N 1
ATOM 1446 C CA . VAL A 1 187 ? 26.031 -7.953 -0.967 1 98.25 187 VAL A CA 1
ATOM 1447 C C . VAL A 1 187 ? 27.125 -8.969 -1.31 1 98.25 187 VAL A C 1
ATOM 1449 O O . VAL A 1 187 ? 27.969 -8.719 -2.166 1 98.25 187 VAL A O 1
ATOM 1452 N N . ILE A 1 188 ? 27.156 -10.023 -0.603 1 97.56 188 ILE A N 1
ATOM 1453 C CA . ILE A 1 188 ? 28.188 -11.039 -0.82 1 97.56 188 ILE A CA 1
ATOM 1454 C C . ILE A 1 188 ? 27.516 -12.359 -1.211 1 97.56 188 ILE A C 1
ATOM 1456 O O . ILE A 1 188 ? 26.594 -12.828 -0.532 1 97.56 188 ILE A O 1
ATOM 1460 N N . LEU A 1 189 ? 27.906 -12.875 -2.299 1 97.12 189 LEU A N 1
ATOM 1461 C CA . LEU A 1 189 ? 27.531 -14.234 -2.668 1 97.12 189 LEU A CA 1
ATOM 1462 C C . LEU A 1 189 ? 28.625 -15.227 -2.277 1 97.12 189 LEU A C 1
ATOM 1464 O O . LEU A 1 189 ? 29.734 -15.172 -2.814 1 97.12 189 LEU A O 1
ATOM 1468 N N . ASN A 1 190 ? 28.297 -16.031 -1.31 1 95.94 190 ASN A N 1
ATOM 1469 C CA . ASN A 1 190 ? 29.203 -17.078 -0.869 1 95.94 190 ASN A CA 1
ATOM 1470 C C . ASN A 1 190 ? 28.922 -18.406 -1.564 1 95.94 190 ASN A C 1
ATOM 1472 O O . ASN A 1 190 ? 27.766 -18.828 -1.645 1 95.94 190 ASN A O 1
ATOM 1476 N N . ILE A 1 191 ? 29.922 -18.984 -2.109 1 95.19 191 ILE A N 1
ATOM 1477 C CA . ILE A 1 191 ? 29.812 -20.297 -2.736 1 95.19 191 ILE A CA 1
ATOM 1478 C C . ILE A 1 191 ? 30.891 -21.219 -2.18 1 95.19 191 ILE A C 1
ATOM 1480 O O . ILE A 1 191 ? 32.062 -20.828 -2.047 1 95.19 191 ILE A O 1
ATOM 1484 N N . ASN A 1 192 ? 30.578 -22.312 -1.698 1 94.56 192 ASN A N 1
ATOM 1485 C CA . ASN A 1 192 ? 31.5 -23.375 -1.314 1 94.56 192 ASN A CA 1
ATOM 1486 C C . ASN A 1 192 ? 31.078 -24.719 -1.911 1 94.56 192 ASN A C 1
ATOM 1488 O O . ASN A 1 192 ? 30.078 -25.297 -1.488 1 94.56 192 ASN A O 1
ATOM 1492 N N . SER A 1 193 ? 31.781 -25.156 -2.91 1 93.69 193 SER A N 1
ATOM 1493 C CA . SER A 1 193 ? 31.422 -26.375 -3.621 1 93.69 193 SER A CA 1
ATOM 1494 C C . SER A 1 193 ? 32.656 -27.156 -4.043 1 93.69 193 SER A C 1
ATOM 1496 O O . SER A 1 193 ? 33.719 -26.562 -4.25 1 93.69 193 SER A O 1
ATOM 1498 N N . PRO A 1 194 ? 32.594 -28.469 -4.105 1 93.06 194 PRO A N 1
ATOM 1499 C CA . PRO A 1 194 ? 33.688 -29.219 -4.684 1 93.06 194 PRO A CA 1
ATOM 1500 C C . PRO A 1 194 ? 33.906 -28.922 -6.168 1 93.06 194 PRO A C 1
ATOM 1502 O O . PRO A 1 194 ? 33 -28.375 -6.82 1 93.06 194 PRO A O 1
ATOM 1505 N N . ALA A 1 195 ? 35.062 -29.266 -6.625 1 91 195 ALA A N 1
ATOM 1506 C CA . ALA A 1 195 ? 35.375 -29.078 -8.039 1 91 195 ALA A CA 1
ATOM 1507 C C . ALA A 1 195 ? 34.438 -29.906 -8.922 1 91 195 ALA A C 1
ATOM 1509 O O . ALA A 1 195 ? 34.125 -31.047 -8.586 1 91 195 ALA A O 1
ATOM 1510 N N . GLY A 1 196 ? 34 -29.297 -10.008 1 90.75 196 GLY A N 1
ATOM 1511 C CA . GLY A 1 196 ? 33.281 -30.062 -11 1 90.75 196 GLY A CA 1
ATOM 1512 C C . GLY A 1 196 ? 31.781 -29.75 -11.008 1 90.75 196 GLY A C 1
ATOM 1513 O O . GLY A 1 196 ? 31.078 -30.094 -11.961 1 90.75 196 GLY A O 1
ATOM 1514 N N . ILE A 1 197 ? 31.266 -29.125 -10 1 92 197 ILE A N 1
ATOM 1515 C CA . ILE A 1 197 ? 29.844 -28.844 -9.891 1 92 197 ILE A CA 1
ATOM 1516 C C . ILE A 1 197 ? 29.422 -27.906 -11.031 1 92 197 ILE A C 1
ATOM 1518 O O . ILE A 1 197 ? 28.344 -28.094 -11.609 1 92 197 ILE A O 1
ATOM 1522 N N . PHE A 1 198 ? 30.156 -27.016 -11.461 1 92.12 198 PHE A N 1
ATOM 1523 C CA . PHE A 1 198 ? 29.766 -25.969 -12.398 1 92.12 198 PHE A CA 1
ATOM 1524 C C . PHE A 1 198 ? 29.984 -26.422 -13.844 1 92.12 198 PHE A C 1
ATOM 1526 O O . PHE A 1 198 ? 29.875 -25.609 -14.773 1 92.12 198 PHE A O 1
ATOM 1533 N N . ASP A 1 199 ? 30.359 -27.688 -13.961 1 90.88 199 ASP A N 1
ATOM 1534 C CA . ASP A 1 199 ? 30.344 -28.281 -15.289 1 90.88 199 ASP A CA 1
ATOM 1535 C C . ASP A 1 199 ? 28.922 -28.328 -15.859 1 90.88 199 ASP A C 1
ATOM 1537 O O . ASP A 1 199 ? 28.734 -28.219 -17.062 1 90.88 199 ASP A O 1
ATOM 1541 N N . ASN A 1 200 ? 27.969 -28.484 -14.977 1 91.88 200 ASN A N 1
ATOM 1542 C CA . ASN A 1 200 ? 26.594 -28.578 -15.438 1 91.88 200 ASN A CA 1
ATOM 1543 C C . ASN A 1 200 ? 25.672 -27.688 -14.602 1 91.88 200 ASN A C 1
ATOM 1545 O O . ASN A 1 200 ? 24.453 -27.859 -14.617 1 91.88 200 ASN A O 1
ATOM 1549 N N . HIS A 1 201 ? 26.234 -26.875 -13.727 1 93.75 201 HIS A N 1
ATOM 1550 C CA . HIS A 1 201 ? 25.453 -25.922 -12.945 1 93.75 201 HIS A CA 1
ATOM 1551 C C . HIS A 1 201 ? 25.938 -24.5 -13.172 1 93.75 201 HIS A C 1
ATOM 1553 O O . HIS A 1 201 ? 27.062 -24.281 -13.625 1 93.75 201 HIS A O 1
ATOM 1559 N N . LYS A 1 202 ? 25.078 -23.562 -12.969 1 93.19 202 LYS A N 1
ATOM 1560 C CA . LYS A 1 202 ? 25.422 -22.156 -12.984 1 93.19 202 LYS A CA 1
ATOM 1561 C C . LYS A 1 202 ? 24.656 -21.391 -11.914 1 93.19 202 LYS A C 1
ATOM 1563 O O . LYS A 1 202 ? 23.562 -21.797 -11.508 1 93.19 202 LYS A O 1
ATOM 1568 N N . VAL A 1 203 ? 25.25 -20.375 -11.422 1 94.94 203 VAL A N 1
ATOM 1569 C CA . VAL A 1 203 ? 24.594 -19.469 -10.492 1 94.94 203 VAL A CA 1
ATOM 1570 C C . VAL A 1 203 ? 24.219 -18.172 -11.211 1 94.94 203 VAL A C 1
ATOM 1572 O O . VAL A 1 203 ? 25.062 -17.547 -11.852 1 94.94 203 VAL A O 1
ATOM 1575 N N . ILE A 1 204 ? 22.953 -17.828 -11.117 1 94.88 204 ILE A N 1
ATOM 1576 C CA . ILE A 1 204 ? 22.453 -16.625 -11.781 1 94.88 204 ILE A CA 1
ATOM 1577 C C . ILE A 1 204 ? 21.938 -15.633 -10.734 1 94.88 204 ILE A C 1
ATOM 1579 O O . ILE A 1 204 ? 21.094 -15.977 -9.906 1 94.88 204 ILE A O 1
ATOM 1583 N N . LEU A 1 205 ? 22.5 -14.43 -10.742 1 96.12 205 LEU A N 1
ATOM 1584 C CA . LEU A 1 205 ? 21.938 -13.32 -9.984 1 96.12 205 LEU A CA 1
ATOM 1585 C C . LEU A 1 205 ? 20.859 -12.602 -10.789 1 96.12 205 LEU A C 1
ATOM 1587 O O . LEU A 1 205 ? 21.031 -12.352 -11.984 1 96.12 205 LEU A O 1
ATOM 1591 N N . HIS A 1 206 ? 19.672 -12.344 -10.156 1 94.56 206 HIS A N 1
ATOM 1592 C CA . HIS A 1 206 ? 18.625 -11.719 -10.953 1 94.56 206 HIS A CA 1
ATOM 1593 C C . HIS A 1 206 ? 17.672 -10.914 -10.07 1 94.56 206 HIS A C 1
ATOM 1595 O O . HIS A 1 206 ? 17.641 -11.094 -8.852 1 94.56 206 HIS A O 1
ATOM 1601 N N . ILE A 1 207 ? 16.984 -9.961 -10.711 1 93.31 207 ILE A N 1
ATOM 1602 C CA . ILE A 1 207 ? 15.969 -9.125 -10.086 1 93.31 207 ILE A CA 1
ATOM 1603 C C . ILE A 1 207 ? 14.68 -9.188 -10.891 1 93.31 207 ILE A C 1
ATOM 1605 O O . ILE A 1 207 ? 14.688 -9.594 -12.055 1 93.31 207 ILE A O 1
ATOM 1609 N N . SER A 1 208 ? 13.594 -8.836 -10.227 1 88.19 208 SER A N 1
ATOM 1610 C CA . SER A 1 208 ? 12.312 -8.789 -10.922 1 88.19 208 SER A CA 1
ATOM 1611 C C . SER A 1 208 ? 12.258 -7.629 -11.914 1 88.19 208 SER A C 1
ATOM 1613 O O . SER A 1 208 ? 12.789 -6.551 -11.641 1 88.19 208 SER A O 1
ATOM 1615 N N . MET A 1 209 ? 11.602 -7.836 -13 1 86.62 209 MET A N 1
ATOM 1616 C CA . MET A 1 209 ? 11.414 -6.777 -13.992 1 86.62 209 MET A CA 1
ATOM 1617 C C . MET A 1 209 ? 10.688 -5.582 -13.391 1 86.62 209 MET A C 1
ATOM 1619 O O . MET A 1 209 ? 10.891 -4.445 -13.82 1 86.62 209 MET A O 1
ATOM 1623 N N . PHE A 1 210 ? 9.883 -5.82 -12.406 1 83.5 210 PHE A N 1
ATOM 1624 C CA . PHE A 1 210 ? 9.07 -4.773 -11.797 1 83.5 210 PHE A CA 1
ATOM 1625 C C . PHE A 1 210 ? 9.906 -3.908 -10.867 1 83.5 210 PHE A C 1
ATOM 1627 O O . PHE A 1 210 ? 9.508 -2.801 -10.508 1 83.5 210 PHE A O 1
ATOM 1634 N N . ASP A 1 211 ? 11.086 -4.434 -10.461 1 88.5 211 ASP A N 1
ATOM 1635 C CA . ASP A 1 211 ? 11.984 -3.699 -9.578 1 88.5 211 ASP A CA 1
ATOM 1636 C C . ASP A 1 211 ? 13.18 -3.148 -10.352 1 88.5 211 ASP A C 1
ATOM 1638 O O . ASP A 1 211 ? 13.961 -2.354 -9.82 1 88.5 211 ASP A O 1
ATOM 1642 N N . ALA A 1 212 ? 13.305 -3.525 -11.57 1 91.5 212 ALA A N 1
ATOM 1643 C CA . ALA A 1 212 ? 14.523 -3.293 -12.352 1 91.5 212 ALA A CA 1
ATOM 1644 C C . ALA A 1 212 ? 14.828 -1.802 -12.453 1 91.5 212 ALA A C 1
ATOM 1646 O O . ALA A 1 212 ? 16 -1.404 -12.492 1 91.5 212 ALA A O 1
ATOM 1647 N N . ALA A 1 213 ? 13.812 -0.99 -12.43 1 94.38 213 ALA A N 1
ATOM 1648 C CA . ALA A 1 213 ? 14.016 0.449 -12.57 1 94.38 213 ALA A CA 1
ATOM 1649 C C . ALA A 1 213 ? 14.305 1.104 -11.227 1 94.38 213 ALA A C 1
ATOM 1651 O O . ALA A 1 213 ? 14.578 2.305 -11.156 1 94.38 213 ALA A O 1
ATOM 1652 N N . LYS A 1 214 ? 14.266 0.343 -10.148 1 97.19 214 LYS A N 1
ATOM 1653 C CA . LYS A 1 214 ? 14.375 0.915 -8.805 1 97.19 214 LYS A CA 1
ATOM 1654 C C . LYS A 1 214 ? 15.742 0.617 -8.195 1 97.19 214 LYS A C 1
ATOM 1656 O O . LYS A 1 214 ? 16.094 1.179 -7.156 1 97.19 214 LYS A O 1
ATOM 1661 N N . VAL A 1 215 ? 16.516 -0.285 -8.852 1 97.62 215 VAL A N 1
ATOM 1662 C CA . VAL A 1 215 ? 17.75 -0.746 -8.234 1 97.62 215 VAL A CA 1
ATOM 1663 C C . VAL A 1 215 ? 18.797 -0.996 -9.312 1 97.62 215 VAL A C 1
ATOM 1665 O O . VAL A 1 215 ? 18.469 -1.233 -10.477 1 97.62 215 VAL A O 1
ATOM 1668 N N . ARG A 1 216 ? 20.016 -0.827 -8.992 1 98.19 216 ARG A N 1
ATOM 1669 C CA . ARG A 1 216 ? 21.156 -1.177 -9.836 1 98.19 216 ARG A CA 1
ATOM 1670 C C . ARG A 1 216 ? 22.219 -1.937 -9.031 1 98.19 216 ARG A C 1
ATOM 1672 O O . ARG A 1 216 ? 22.453 -1.633 -7.863 1 98.19 216 ARG A O 1
ATOM 1679 N N . VAL A 1 217 ? 22.828 -2.961 -9.625 1 98.44 217 VAL A N 1
ATOM 1680 C CA . VAL A 1 217 ? 23.812 -3.801 -8.938 1 98.44 217 VAL A CA 1
ATOM 1681 C C . VAL A 1 217 ? 25.125 -3.787 -9.703 1 98.44 217 VAL A C 1
ATOM 1683 O O . VAL A 1 217 ? 25.141 -3.949 -10.922 1 98.44 217 VAL A O 1
ATOM 1686 N N . PHE A 1 218 ? 26.234 -3.58 -8.992 1 98.25 218 PHE A N 1
ATOM 1687 C CA . PHE A 1 218 ? 27.594 -3.592 -9.555 1 98.25 218 PHE A CA 1
ATOM 1688 C C . PHE A 1 218 ? 28.391 -4.777 -9.016 1 98.25 218 PHE A C 1
ATOM 1690 O O . PHE A 1 218 ? 28.281 -5.121 -7.84 1 98.25 218 PHE A O 1
ATOM 1697 N N . HIS A 1 219 ? 29.125 -5.434 -9.828 1 98 219 HIS A N 1
ATOM 1698 C CA . HIS A 1 219 ? 30.047 -6.5 -9.422 1 98 219 HIS A CA 1
ATOM 1699 C C . HIS A 1 219 ? 31.453 -5.961 -9.188 1 98 219 HIS A C 1
ATOM 1701 O O . HIS A 1 219 ? 32.031 -5.367 -10.086 1 98 219 HIS A O 1
ATOM 1707 N N . ALA A 1 220 ? 31.922 -6.141 -8.016 1 95.81 220 ALA A N 1
ATOM 1708 C CA . ALA A 1 220 ? 33.281 -5.715 -7.668 1 95.81 220 ALA A CA 1
ATOM 1709 C C . ALA A 1 220 ? 34.312 -6.789 -8.023 1 95.81 220 ALA A C 1
ATOM 1711 O O . ALA A 1 220 ? 34.656 -7.617 -7.188 1 95.81 220 ALA A O 1
ATOM 1712 N N . ALA A 1 221 ? 34.781 -6.719 -9.195 1 89.31 221 ALA A N 1
ATOM 1713 C CA . ALA A 1 221 ? 35.812 -7.672 -9.594 1 89.31 221 ALA A CA 1
ATOM 1714 C C . ALA A 1 221 ? 37.125 -7.398 -8.859 1 89.31 221 ALA A C 1
ATOM 1716 O O . ALA A 1 221 ? 37.406 -6.254 -8.5 1 89.31 221 ALA A O 1
ATOM 1717 N N . GLU A 1 222 ? 37.875 -8.391 -8.625 1 84.81 222 GLU A N 1
ATOM 1718 C CA . GLU A 1 222 ? 39.156 -8.266 -7.93 1 84.81 222 GLU A CA 1
ATOM 1719 C C . GLU A 1 222 ? 40.125 -7.367 -8.695 1 84.81 222 GLU A C 1
ATOM 1721 O O . GLU A 1 222 ? 40.188 -7.422 -9.93 1 84.81 222 GLU A O 1
ATOM 1726 N N . ASN A 1 223 ? 40.812 -6.52 -8 1 85.12 223 ASN A N 1
ATOM 1727 C CA . ASN A 1 223 ? 41.875 -5.668 -8.516 1 85.12 223 ASN A CA 1
ATOM 1728 C C . ASN A 1 223 ? 41.375 -4.695 -9.57 1 85.12 223 ASN A C 1
ATOM 1730 O O . ASN A 1 223 ? 42.031 -4.461 -10.586 1 85.12 223 ASN A O 1
ATOM 1734 N N . THR A 1 224 ? 40.219 -4.367 -9.461 1 88.38 224 THR A N 1
ATOM 1735 C CA . THR A 1 224 ? 39.594 -3.408 -10.375 1 88.38 224 THR A CA 1
ATOM 1736 C C . THR A 1 224 ? 39.281 -2.107 -9.648 1 88.38 224 THR A C 1
ATOM 1738 O O . THR A 1 224 ? 38.875 -2.125 -8.484 1 88.38 224 THR A O 1
ATOM 1741 N N . SER A 1 225 ? 39.5 -1.093 -10.398 1 91 225 SER A N 1
ATOM 1742 C CA . SER A 1 225 ? 39.125 0.207 -9.859 1 91 225 SER A CA 1
ATOM 1743 C C . SER A 1 225 ? 37.594 0.317 -9.734 1 91 225 SER A C 1
ATOM 1745 O O . SER A 1 225 ? 36.844 -0.325 -10.484 1 91 225 SER A O 1
ATOM 1747 N N . VAL A 1 226 ? 37.156 1.134 -8.844 1 92.31 226 VAL A N 1
ATOM 1748 C CA . VAL A 1 226 ? 35.719 1.288 -8.523 1 92.31 226 VAL A CA 1
ATOM 1749 C C . VAL A 1 226 ? 34.969 1.711 -9.773 1 92.31 226 VAL A C 1
ATOM 1751 O O . VAL A 1 226 ? 33.844 1.269 -9.992 1 92.31 226 VAL A O 1
ATOM 1754 N N . SER A 1 227 ? 35.594 2.518 -10.578 1 89.5 227 SER A N 1
ATOM 1755 C CA . SER A 1 227 ? 34.906 3.039 -11.773 1 89.5 227 SER A CA 1
ATOM 1756 C C . SER A 1 227 ? 34.719 1.949 -12.82 1 89.5 227 SER A C 1
ATOM 1758 O O . SER A 1 227 ? 33.969 2.127 -13.773 1 89.5 227 SER A O 1
ATOM 1760 N N . HIS A 1 228 ? 35.344 0.811 -12.539 1 92.5 228 HIS A N 1
ATOM 1761 C CA . HIS A 1 228 ? 35.281 -0.263 -13.523 1 92.5 228 HIS A CA 1
ATOM 1762 C C . HIS A 1 228 ? 34.438 -1.43 -13.008 1 92.5 228 HIS A C 1
ATOM 1764 O O . HIS A 1 228 ? 34.406 -2.502 -13.617 1 92.5 228 HIS A O 1
ATOM 1770 N N . TYR A 1 229 ? 33.844 -1.189 -11.859 1 95.94 229 TYR A N 1
ATOM 1771 C CA . TYR A 1 229 ? 32.875 -2.201 -11.438 1 95.94 229 TYR A CA 1
ATOM 1772 C C . TYR A 1 229 ? 31.797 -2.381 -12.477 1 95.94 229 TYR A C 1
ATOM 1774 O O . TYR A 1 229 ? 31.266 -1.4 -13 1 95.94 229 TYR A O 1
ATOM 1782 N N . GLU A 1 230 ? 31.484 -3.592 -12.836 1 96.12 230 GLU A N 1
ATOM 1783 C CA . GLU A 1 230 ? 30.531 -3.873 -13.914 1 96.12 230 GLU A CA 1
ATOM 1784 C C . GLU A 1 230 ? 29.094 -3.729 -13.438 1 96.12 230 GLU A C 1
ATOM 1786 O O . GLU A 1 230 ? 28.719 -4.277 -12.398 1 96.12 230 GLU A O 1
ATOM 1791 N N . ASN A 1 231 ? 28.359 -2.881 -14.117 1 97.06 231 ASN A N 1
ATOM 1792 C CA . ASN A 1 231 ? 26.922 -2.816 -13.93 1 97.06 231 ASN A CA 1
ATOM 1793 C C . ASN A 1 231 ? 26.234 -4.09 -14.422 1 97.06 231 ASN A C 1
ATOM 1795 O O . ASN A 1 231 ? 26.109 -4.301 -15.633 1 97.06 231 ASN A O 1
ATOM 1799 N N . ILE A 1 232 ? 25.703 -4.867 -13.469 1 97.12 232 ILE A N 1
ATOM 1800 C CA . ILE A 1 232 ? 25.344 -6.219 -13.883 1 97.12 232 ILE A CA 1
ATOM 1801 C C . ILE A 1 232 ? 23.828 -6.398 -13.805 1 97.12 232 ILE A C 1
ATOM 1803 O O . ILE A 1 232 ? 23.281 -7.328 -14.391 1 97.12 232 ILE A O 1
ATOM 1807 N N . LEU A 1 233 ? 23.078 -5.672 -13.055 1 96.38 233 LEU A N 1
ATOM 1808 C CA . LEU A 1 233 ? 21.625 -5.707 -12.992 1 96.38 233 LEU A CA 1
ATOM 1809 C C . LEU A 1 233 ? 21.047 -4.293 -12.992 1 96.38 233 LEU A C 1
ATOM 1811 O O . LEU A 1 233 ? 21.641 -3.371 -12.445 1 96.38 233 LEU A O 1
ATOM 1815 N N . GLY A 1 234 ? 19.828 -4.125 -13.531 1 94.44 234 GLY A N 1
ATOM 1816 C CA . GLY A 1 234 ? 19.109 -2.869 -13.648 1 94.44 234 GLY A CA 1
ATOM 1817 C C . GLY A 1 234 ? 18.016 -2.904 -14.703 1 94.44 234 GLY A C 1
ATOM 1818 O O . GLY A 1 234 ? 17.5 -3.975 -15.031 1 94.44 234 GLY A O 1
ATOM 1819 N N . SER A 1 235 ? 17.641 -1.763 -15.188 1 90.62 235 SER A N 1
ATOM 1820 C CA . SER A 1 235 ? 16.516 -1.636 -16.094 1 90.62 235 SER A CA 1
ATOM 1821 C C . SER A 1 235 ? 16.75 -2.418 -17.391 1 90.62 235 SER A C 1
ATOM 1823 O O . SER A 1 235 ? 15.805 -2.957 -17.969 1 90.62 235 SER A O 1
ATOM 1825 N N . ASP A 1 236 ? 17.969 -2.557 -17.734 1 89 236 ASP A N 1
ATOM 1826 C CA . ASP A 1 236 ? 18.234 -3.178 -19.016 1 89 236 ASP A CA 1
ATOM 1827 C C . ASP A 1 236 ? 18.859 -4.562 -18.844 1 89 236 ASP A C 1
ATOM 1829 O O . ASP A 1 236 ? 19.188 -5.23 -19.828 1 89 236 ASP A O 1
ATOM 1833 N N . LYS A 1 237 ? 19.094 -4.949 -17.703 1 92.88 237 LYS A N 1
ATOM 1834 C CA . LYS A 1 237 ? 19.734 -6.23 -17.406 1 92.88 237 LYS A CA 1
ATOM 1835 C C . LYS A 1 237 ? 19.078 -6.902 -16.203 1 92.88 237 LYS A C 1
ATOM 1837 O O . LYS A 1 237 ? 19.406 -6.602 -15.055 1 92.88 237 LYS A O 1
ATOM 1842 N N . LEU A 1 238 ? 18.359 -7.922 -16.422 1 92.81 238 LEU A N 1
ATOM 1843 C CA . LEU A 1 238 ? 17.547 -8.523 -15.359 1 92.81 238 LEU A CA 1
ATOM 1844 C C . LEU A 1 238 ? 18.281 -9.688 -14.703 1 92.81 238 LEU A C 1
ATOM 1846 O O . LEU A 1 238 ? 17.891 -10.156 -13.633 1 92.81 238 LEU A O 1
ATOM 1850 N N . SER A 1 239 ? 19.391 -10.195 -15.352 1 94.06 239 SER A N 1
ATOM 1851 C CA . SER A 1 239 ? 20.109 -11.344 -14.812 1 94.06 239 SER A CA 1
ATOM 1852 C C . SER A 1 239 ? 21.594 -11.258 -15.148 1 94.06 239 SER A C 1
ATOM 1854 O O . SER A 1 239 ? 22 -10.523 -16.047 1 94.06 239 SER A O 1
ATOM 1856 N N . TYR A 1 240 ? 22.344 -11.914 -14.344 1 95.44 240 TYR A N 1
ATOM 1857 C CA . TYR A 1 240 ? 23.797 -11.977 -14.461 1 95.44 240 TYR A CA 1
ATOM 1858 C C . TYR A 1 240 ? 24.328 -13.344 -14.047 1 95.44 240 TYR A C 1
ATOM 1860 O O . TYR A 1 240 ? 24.078 -13.805 -12.93 1 95.44 240 TYR A O 1
ATOM 1868 N N . THR A 1 241 ? 25.031 -14.047 -14.969 1 94.56 241 THR A N 1
ATOM 1869 C CA . THR A 1 241 ? 25.656 -15.328 -14.648 1 94.56 241 THR A CA 1
ATOM 1870 C C . THR A 1 241 ? 26.969 -15.133 -13.891 1 94.56 241 THR A C 1
ATOM 1872 O O . THR A 1 241 ? 27.891 -14.492 -14.406 1 94.56 241 THR A O 1
ATOM 1875 N N . VAL A 1 242 ? 27.047 -15.648 -12.742 1 94 242 VAL A N 1
ATOM 1876 C CA . VAL A 1 242 ? 28.234 -15.5 -11.898 1 94 242 VAL A CA 1
ATOM 1877 C C . VAL A 1 242 ? 29.328 -16.469 -12.359 1 94 242 VAL A C 1
ATOM 1879 O O . VAL A 1 242 ? 29.047 -17.609 -12.719 1 94 242 VAL A O 1
ATOM 1882 N N . GLN A 1 243 ? 30.547 -16 -12.328 1 90.81 243 GLN A N 1
ATOM 1883 C CA . GLN A 1 243 ? 31.672 -16.859 -12.703 1 90.81 243 GLN A CA 1
ATOM 1884 C C . GLN A 1 243 ? 31.859 -17.984 -11.695 1 90.81 243 GLN A C 1
ATOM 1886 O O . GLN A 1 243 ? 31.812 -17.766 -10.484 1 90.81 243 GLN A O 1
ATOM 1891 N N . PRO A 1 244 ? 32.062 -19.156 -12.25 1 86.88 244 PRO A N 1
ATOM 1892 C CA . PRO A 1 244 ? 32.281 -20.297 -11.359 1 86.88 244 PRO A CA 1
ATOM 1893 C C . PRO A 1 244 ? 33.562 -20.172 -10.531 1 86.88 244 PRO A C 1
ATOM 1895 O O . PRO A 1 244 ? 34.531 -19.578 -10.992 1 86.88 244 PRO A O 1
ATOM 1898 N N . THR A 1 245 ? 33.438 -20.578 -9.32 1 80.19 245 THR A N 1
ATOM 1899 C CA . THR A 1 245 ? 34.594 -20.656 -8.453 1 80.19 245 THR A CA 1
ATOM 1900 C C . THR A 1 245 ? 34.812 -22.078 -7.953 1 80.19 245 THR A C 1
ATOM 1902 O O . THR A 1 245 ? 33.875 -22.781 -7.629 1 80.19 245 THR A O 1
ATOM 1905 N N . ASP A 1 246 ? 36.094 -22.547 -8.07 1 77.88 246 ASP A N 1
ATOM 1906 C CA . ASP A 1 246 ? 36.406 -23.828 -7.453 1 77.88 246 ASP A CA 1
ATOM 1907 C C . ASP A 1 246 ? 36.625 -23.672 -5.949 1 77.88 246 ASP A C 1
ATOM 1909 O O . ASP A 1 246 ? 37.406 -22.812 -5.523 1 77.88 246 ASP A O 1
ATOM 1913 N N . GLY A 1 247 ? 35.969 -24.469 -5.191 1 85.19 247 GLY A N 1
ATOM 1914 C CA . GLY A 1 247 ? 36.062 -24.391 -3.742 1 85.19 247 GLY A CA 1
ATOM 1915 C C . GLY A 1 247 ? 35.344 -23.219 -3.143 1 85.19 247 GLY A C 1
ATOM 1916 O O . GLY A 1 247 ? 34.188 -22.922 -3.543 1 85.19 247 GLY A O 1
ATOM 1917 N N . ARG A 1 248 ? 36.031 -22.734 -2.166 1 87.75 248 ARG A N 1
ATOM 1918 C CA . ARG A 1 248 ? 35.438 -21.594 -1.473 1 87.75 248 ARG A CA 1
ATOM 1919 C C . ARG A 1 248 ? 35.625 -20.312 -2.262 1 87.75 248 ARG A C 1
ATOM 1921 O O . ARG A 1 248 ? 36.75 -19.969 -2.619 1 87.75 248 ARG A O 1
ATOM 1928 N N . GLY A 1 249 ? 34.5 -19.734 -2.646 1 90.62 249 GLY A N 1
ATOM 1929 C CA . GLY A 1 249 ? 34.562 -18.469 -3.373 1 90.62 249 GLY A CA 1
ATOM 1930 C C . GLY A 1 249 ? 33.594 -17.438 -2.846 1 90.62 249 GLY A C 1
ATOM 1931 O O . GLY A 1 249 ? 32.625 -17.781 -2.168 1 90.62 249 GLY A O 1
ATOM 1932 N N . GLN A 1 250 ? 34 -16.188 -3.125 1 93 250 GLN A N 1
ATOM 1933 C CA . GLN A 1 250 ? 33.156 -15.062 -2.729 1 93 250 GLN A CA 1
ATOM 1934 C C . GLN A 1 250 ? 33.062 -14.023 -3.846 1 93 250 GLN A C 1
ATOM 1936 O O . GLN A 1 250 ? 34.062 -13.734 -4.508 1 93 250 GLN A O 1
ATOM 1941 N N . HIS A 1 251 ? 31.922 -13.633 -4.168 1 95.75 251 HIS A N 1
ATOM 1942 C CA . HIS A 1 251 ? 31.688 -12.5 -5.055 1 95.75 251 HIS A CA 1
ATOM 1943 C C . HIS A 1 251 ? 31.062 -11.336 -4.297 1 95.75 251 HIS A C 1
ATOM 1945 O O . HIS A 1 251 ? 30.109 -11.516 -3.527 1 95.75 251 HIS A O 1
ATOM 1951 N N . ILE A 1 252 ? 31.625 -10.172 -4.527 1 96.56 252 ILE A N 1
ATOM 1952 C CA . ILE A 1 252 ? 31.141 -8.984 -3.828 1 96.56 252 ILE A CA 1
ATOM 1953 C C . ILE A 1 252 ? 30.391 -8.086 -4.805 1 96.56 252 ILE A C 1
ATOM 1955 O O . ILE A 1 252 ? 30.875 -7.793 -5.898 1 96.56 252 ILE A O 1
ATOM 1959 N N . PHE A 1 253 ? 29.234 -7.723 -4.441 1 98.19 253 PHE A N 1
ATOM 1960 C CA . PHE A 1 253 ? 28.391 -6.816 -5.215 1 98.19 253 PHE A CA 1
ATOM 1961 C C . PHE A 1 253 ? 28.047 -5.574 -4.402 1 98.19 253 PHE A C 1
ATOM 1963 O O . PHE A 1 253 ? 28.109 -5.594 -3.174 1 98.19 253 PHE A O 1
ATOM 1970 N N . TYR A 1 254 ? 27.75 -4.512 -5.082 1 98.25 254 TYR A N 1
ATOM 1971 C CA . TYR A 1 254 ? 27.25 -3.281 -4.477 1 98.25 254 TYR A CA 1
ATOM 1972 C C . TYR A 1 254 ? 25.938 -2.855 -5.105 1 98.25 254 TYR A C 1
ATOM 1974 O O . TYR A 1 254 ? 25.797 -2.842 -6.332 1 98.25 254 TYR A O 1
ATOM 1982 N N . VAL A 1 255 ? 24.969 -2.576 -4.277 1 98.5 255 VAL A N 1
ATOM 1983 C CA . VAL A 1 255 ? 23.609 -2.299 -4.734 1 98.5 255 VAL A CA 1
ATOM 1984 C C . VAL A 1 255 ? 23.234 -0.852 -4.414 1 98.5 255 VAL A C 1
ATOM 1986 O O . VAL A 1 255 ? 23.469 -0.378 -3.301 1 98.5 255 VAL A O 1
ATOM 1989 N N . GLU A 1 256 ? 22.719 -0.089 -5.344 1 98 256 GLU A N 1
ATOM 1990 C CA . GLU A 1 256 ? 22.219 1.254 -5.066 1 98 256 GLU A CA 1
ATOM 1991 C C . GLU A 1 256 ? 20.734 1.367 -5.406 1 98 256 GLU A C 1
ATOM 1993 O O . GLU A 1 256 ? 20.266 0.749 -6.359 1 98 256 GLU A O 1
ATOM 1998 N N . GLY A 1 257 ? 20.031 2.092 -4.551 1 98.44 257 GLY A N 1
ATOM 1999 C CA . GLY A 1 257 ? 18.641 2.451 -4.832 1 98.44 257 GLY A CA 1
ATOM 2000 C C . GLY A 1 257 ? 18.516 3.602 -5.812 1 98.44 257 GLY A C 1
ATOM 2001 O O . GLY A 1 257 ? 19.328 4.535 -5.789 1 98.44 257 GLY A O 1
ATOM 2002 N N . LEU A 1 258 ? 17.438 3.539 -6.637 1 98.31 258 LEU A N 1
ATOM 2003 C CA . LEU A 1 258 ? 17.266 4.559 -7.668 1 98.31 258 LEU A CA 1
ATOM 2004 C C . LEU A 1 258 ? 16.016 5.391 -7.402 1 98.31 258 LEU A C 1
ATOM 2006 O O . LEU A 1 258 ? 15.82 6.445 -8.016 1 98.31 258 LEU A O 1
ATOM 2010 N N . ALA A 1 259 ? 15.195 4.891 -6.504 1 97.81 259 ALA A N 1
ATOM 2011 C CA . ALA A 1 259 ? 13.938 5.594 -6.254 1 97.81 259 ALA A CA 1
ATOM 2012 C C . ALA A 1 259 ? 13.5 5.426 -4.801 1 97.81 259 ALA A C 1
ATOM 2014 O O . ALA A 1 259 ? 13.633 4.344 -4.227 1 97.81 259 ALA A O 1
ATOM 2015 N N . PHE A 1 260 ? 12.93 6.492 -4.242 1 98.5 260 PHE A N 1
ATOM 2016 C CA . PHE A 1 260 ? 12.305 6.434 -2.924 1 98.5 260 PHE A CA 1
ATOM 2017 C C . PHE A 1 260 ? 10.953 5.738 -2.994 1 98.5 260 PHE A C 1
ATOM 2019 O O . PHE A 1 260 ? 10.359 5.637 -4.066 1 98.5 260 PHE A O 1
ATOM 2026 N N . PRO A 1 261 ? 10.508 5.227 -1.78 1 97.25 261 PRO A N 1
ATOM 2027 C CA . PRO A 1 261 ? 9.102 4.805 -1.764 1 97.25 261 PRO A CA 1
ATOM 2028 C C . PRO A 1 261 ? 8.156 5.895 -2.254 1 97.25 261 PRO A C 1
ATOM 2030 O O . PRO A 1 261 ? 8.375 7.078 -1.986 1 97.25 261 PRO A O 1
ATOM 2033 N N . ASP A 1 262 ? 7.176 5.512 -2.963 1 95.31 262 ASP A N 1
ATOM 2034 C CA . ASP A 1 262 ? 6.18 6.395 -3.557 1 95.31 262 ASP A CA 1
ATOM 2035 C C . ASP A 1 262 ? 4.863 5.66 -3.797 1 95.31 262 ASP A C 1
ATOM 2037 O O . ASP A 1 262 ? 4.699 4.516 -3.365 1 95.31 262 ASP A O 1
ATOM 2041 N N . ARG A 1 263 ? 3.951 6.297 -4.434 1 87.94 263 ARG A N 1
ATOM 2042 C CA . ARG A 1 263 ? 2.621 5.742 -4.664 1 87.94 263 ARG A CA 1
ATOM 2043 C C . ARG A 1 263 ? 2.703 4.398 -5.379 1 87.94 263 ARG A C 1
ATOM 2045 O O . ARG A 1 263 ? 1.974 3.463 -5.039 1 87.94 263 ARG A O 1
ATOM 2052 N N . ASP A 1 264 ? 3.576 4.266 -6.348 1 85.75 264 ASP A N 1
ATOM 2053 C CA . ASP A 1 264 ? 3.621 3.078 -7.191 1 85.75 264 ASP A CA 1
ATOM 2054 C C . ASP A 1 264 ? 4.773 2.16 -6.785 1 85.75 264 ASP A C 1
ATOM 2056 O O . ASP A 1 264 ? 5.125 1.233 -7.52 1 85.75 264 ASP A O 1
ATOM 2060 N N . PHE A 1 265 ? 5.387 2.4 -5.699 1 93.69 265 PHE A N 1
ATOM 2061 C CA . PHE A 1 265 ? 6.543 1.646 -5.227 1 93.69 265 PHE A CA 1
ATOM 2062 C C . PHE A 1 265 ? 6.566 1.589 -3.705 1 93.69 265 PHE A C 1
ATOM 2064 O O . PHE A 1 265 ? 6.742 2.613 -3.043 1 93.69 265 PHE A O 1
ATOM 2071 N N . ASN A 1 266 ? 6.52 0.438 -3.094 1 91.75 266 ASN A N 1
ATOM 2072 C CA . ASN A 1 266 ? 6.387 0.299 -1.646 1 91.75 266 ASN A CA 1
ATOM 2073 C C . ASN A 1 266 ? 7.746 0.296 -0.957 1 91.75 266 ASN A C 1
ATOM 2075 O O . ASN A 1 266 ? 7.824 0.204 0.269 1 91.75 266 ASN A O 1
ATOM 2079 N N . GLY A 1 267 ? 8.836 0.288 -1.725 1 96.62 267 GLY A N 1
ATOM 2080 C CA . GLY A 1 267 ? 10.172 0.42 -1.163 1 96.62 267 GLY A CA 1
ATOM 2081 C C . GLY A 1 267 ? 10.883 -0.91 -0.991 1 96.62 267 GLY A C 1
ATOM 2082 O O . GLY A 1 267 ? 12.047 -0.951 -0.587 1 96.62 267 GLY A O 1
ATOM 2083 N N . LEU A 1 268 ? 10.281 -1.978 -1.324 1 96.69 268 LEU A N 1
ATOM 2084 C CA . LEU A 1 268 ? 10.891 -3.293 -1.154 1 96.69 268 LEU A CA 1
ATOM 2085 C C . LEU A 1 268 ? 11.453 -3.803 -2.475 1 96.69 268 LEU A C 1
ATOM 2087 O O . LEU A 1 268 ? 10.812 -3.678 -3.52 1 96.69 268 LEU A O 1
ATOM 2091 N N . VAL A 1 269 ? 12.656 -4.305 -2.434 1 96.62 269 VAL A N 1
ATOM 2092 C CA . VAL A 1 269 ? 13.32 -4.891 -3.592 1 96.62 269 VAL A CA 1
ATOM 2093 C C . VAL A 1 269 ? 13.969 -6.215 -3.199 1 96.62 269 VAL A C 1
ATOM 2095 O O . VAL A 1 269 ? 14.586 -6.324 -2.137 1 96.62 269 VAL A O 1
ATOM 2098 N N . SER A 1 270 ? 13.844 -7.156 -4.043 1 95.25 270 SER A N 1
ATOM 2099 C CA . SER A 1 270 ? 14.445 -8.469 -3.797 1 95.25 270 SER A CA 1
ATOM 2100 C C . SER A 1 270 ? 15.57 -8.758 -4.785 1 95.25 270 SER A C 1
ATOM 2102 O O . SER A 1 270 ? 15.414 -8.523 -5.988 1 95.25 270 SER A O 1
ATOM 2104 N N . LEU A 1 271 ? 16.656 -9.188 -4.328 1 96.69 271 LEU A N 1
ATOM 2105 C CA . LEU A 1 271 ? 17.766 -9.742 -5.105 1 96.69 271 LEU A CA 1
ATOM 2106 C C . LEU A 1 271 ? 17.859 -11.25 -4.918 1 96.69 271 LEU A C 1
ATOM 2108 O O . LEU A 1 271 ? 17.781 -11.75 -3.793 1 96.69 271 LEU A O 1
ATOM 2112 N N . ASN A 1 272 ? 18.016 -11.961 -5.984 1 95.69 272 ASN A N 1
ATOM 2113 C CA . ASN A 1 272 ? 17.984 -13.414 -5.926 1 95.69 272 ASN A CA 1
ATOM 2114 C C . ASN A 1 272 ? 19.234 -14.039 -6.531 1 95.69 272 ASN A C 1
ATOM 2116 O O . ASN A 1 272 ? 19.766 -13.531 -7.52 1 95.69 272 ASN A O 1
ATOM 2120 N N . ALA A 1 273 ? 19.703 -15.062 -5.945 1 96.12 273 ALA A N 1
ATOM 2121 C CA . ALA A 1 273 ? 20.703 -15.969 -6.508 1 96.12 273 ALA A CA 1
ATOM 2122 C C . ALA A 1 273 ? 20.125 -17.359 -6.715 1 96.12 273 ALA A C 1
ATOM 2124 O O . ALA A 1 273 ? 19.719 -18.031 -5.754 1 96.12 273 ALA A O 1
ATOM 2125 N N . THR A 1 274 ? 20.125 -17.766 -7.961 1 94.5 274 THR A N 1
ATOM 2126 C CA . THR A 1 274 ? 19.516 -19.047 -8.281 1 94.5 274 THR A CA 1
ATOM 2127 C C . THR A 1 274 ? 20.547 -20.031 -8.828 1 94.5 274 THR A C 1
ATOM 2129 O O . THR A 1 274 ? 21.312 -19.672 -9.727 1 94.5 274 THR A O 1
ATOM 2132 N N . LEU A 1 275 ? 20.641 -21.188 -8.227 1 94.69 275 LEU A N 1
ATOM 2133 C CA . LEU A 1 275 ? 21.406 -22.297 -8.789 1 94.69 275 LEU A CA 1
ATOM 2134 C C . LEU A 1 275 ? 20.578 -23.047 -9.836 1 94.69 275 LEU A C 1
ATOM 2136 O O . LEU A 1 275 ? 19.484 -23.516 -9.555 1 94.69 275 LEU A O 1
ATOM 2140 N N . GLN A 1 276 ? 21.109 -23.078 -11.031 1 93.19 276 GLN A N 1
ATOM 2141 C CA . GLN A 1 276 ? 20.453 -23.781 -12.117 1 93.19 276 GLN A CA 1
ATOM 2142 C C . GLN A 1 276 ? 21.234 -25.031 -12.539 1 93.19 276 GLN A C 1
ATOM 2144 O O . GLN A 1 276 ? 22.453 -25.062 -12.414 1 93.19 276 GLN A O 1
ATOM 2149 N N . GLU A 1 277 ? 20.547 -25.953 -12.938 1 92.56 277 GLU A N 1
ATOM 2150 C CA . GLU A 1 277 ? 21.125 -27.203 -13.438 1 92.56 277 GLU A CA 1
ATOM 2151 C C . GLU A 1 277 ? 20.766 -27.422 -14.898 1 92.56 277 GLU A C 1
ATOM 2153 O O . GLU A 1 277 ? 19.625 -27.219 -15.305 1 92.56 277 GLU A O 1
ATOM 2158 N N . GLN A 1 278 ? 21.797 -27.672 -15.625 1 88.75 278 GLN A N 1
ATOM 2159 C CA . GLN A 1 278 ? 21.594 -28.078 -17.016 1 88.75 278 GLN A CA 1
ATOM 2160 C C . GLN A 1 278 ? 21.906 -29.547 -17.219 1 88.75 278 GLN A C 1
ATOM 2162 O O . GLN A 1 278 ? 23.062 -29.938 -17.391 1 88.75 278 GLN A O 1
ATOM 2167 N N . THR A 1 279 ? 20.953 -30.375 -17.297 1 79.62 279 THR A N 1
ATOM 2168 C CA . THR A 1 279 ? 21.094 -31.828 -17.328 1 79.62 279 THR A CA 1
ATOM 2169 C C . THR A 1 279 ? 21.625 -32.281 -18.688 1 79.62 279 THR A C 1
ATOM 2171 O O . THR A 1 279 ? 22.219 -33.375 -18.797 1 79.62 279 THR A O 1
ATOM 2174 N N . SER A 1 280 ? 21.297 -31.484 -19.672 1 82.56 280 SER A N 1
ATOM 2175 C CA . SER A 1 280 ? 21.797 -31.797 -21 1 82.56 280 SER A CA 1
ATOM 2176 C C . SER A 1 280 ? 22.141 -30.516 -21.766 1 82.56 280 SER A C 1
ATOM 2178 O O . SER A 1 280 ? 21.609 -29.453 -21.469 1 82.56 280 SER A O 1
ATOM 2180 N N . SER A 1 281 ? 23.031 -30.703 -22.688 1 80.19 281 SER A N 1
ATOM 2181 C CA . SER A 1 281 ? 23.453 -29.547 -23.484 1 80.19 281 SER A CA 1
ATOM 2182 C C . SER A 1 281 ? 22.312 -29.031 -24.359 1 80.19 281 SER A C 1
ATOM 2184 O O . SER A 1 281 ? 22.328 -27.875 -24.781 1 80.19 281 SER A O 1
ATOM 2186 N N . THR A 1 282 ? 21.344 -29.875 -24.547 1 81.62 282 THR A N 1
ATOM 2187 C CA . THR A 1 282 ? 20.281 -29.516 -25.469 1 81.62 282 THR A CA 1
ATOM 2188 C C . THR A 1 282 ? 19.047 -29.047 -24.719 1 81.62 282 THR A C 1
ATOM 2190 O O . THR A 1 282 ? 18.078 -28.594 -25.328 1 81.62 282 THR A O 1
ATOM 2193 N N . SER A 1 283 ? 19.094 -29.203 -23.422 1 86.06 283 SER A N 1
ATOM 2194 C CA . SER A 1 283 ? 17.953 -28.781 -22.625 1 86.06 283 SER A CA 1
ATOM 2195 C C . SER A 1 283 ? 18.234 -27.469 -21.891 1 86.06 283 SER A C 1
ATOM 2197 O O . SER A 1 283 ? 19.375 -27.188 -21.531 1 86.06 283 SER A O 1
ATOM 2199 N N . PRO A 1 284 ? 17.188 -26.672 -21.766 1 88.44 284 PRO A N 1
ATOM 2200 C CA . PRO A 1 284 ? 17.391 -25.469 -20.969 1 88.44 284 PRO A CA 1
ATOM 2201 C C . PRO A 1 284 ? 17.75 -25.781 -19.516 1 88.44 284 PRO A C 1
ATOM 2203 O O . PRO A 1 284 ? 17.531 -26.906 -19.047 1 88.44 284 PRO A O 1
ATOM 2206 N N . ALA A 1 285 ? 18.266 -24.812 -18.812 1 90.12 285 ALA A N 1
ATOM 2207 C CA . ALA A 1 285 ? 18.594 -24.984 -17.406 1 90.12 285 ALA A CA 1
ATOM 2208 C C . ALA A 1 285 ? 17.344 -24.844 -16.531 1 90.12 285 ALA A C 1
ATOM 2210 O O . ALA A 1 285 ? 16.406 -24.125 -16.891 1 90.12 285 ALA A O 1
ATOM 2211 N N . THR A 1 286 ? 17.328 -25.562 -15.43 1 90.75 286 THR A N 1
ATOM 2212 C CA . THR A 1 286 ? 16.219 -25.5 -14.484 1 90.75 286 THR A CA 1
ATOM 2213 C C . THR A 1 286 ? 16.703 -25.078 -13.102 1 90.75 286 THR A C 1
ATOM 2215 O O . THR A 1 286 ? 17.812 -25.453 -12.695 1 90.75 286 THR A O 1
ATOM 2218 N N . PRO A 1 287 ? 15.898 -24.328 -12.43 1 91.5 287 PRO A N 1
ATOM 2219 C CA . PRO A 1 287 ? 16.312 -23.938 -11.078 1 91.5 287 PRO A CA 1
ATOM 2220 C C . PRO A 1 287 ? 16.281 -25.094 -10.086 1 91.5 287 PRO A C 1
ATOM 2222 O O . PRO A 1 287 ? 15.375 -25.938 -10.148 1 91.5 287 PRO A O 1
ATOM 2225 N N . VAL A 1 288 ? 17.219 -25.125 -9.172 1 91.69 288 VAL A N 1
ATOM 2226 C CA . VAL A 1 288 ? 17.203 -26.172 -8.164 1 91.69 288 VAL A CA 1
ATOM 2227 C C . VAL A 1 288 ? 17.281 -25.562 -6.77 1 91.69 288 VAL A C 1
ATOM 2229 O O . VAL A 1 288 ? 17.016 -26.234 -5.773 1 91.69 288 VAL A O 1
ATOM 2232 N N . PHE A 1 289 ? 17.688 -24.297 -6.73 1 93.25 289 PHE A N 1
ATOM 2233 C CA . PHE A 1 289 ? 17.75 -23.562 -5.469 1 93.25 289 PHE A CA 1
ATOM 2234 C C . PHE A 1 289 ? 17.734 -22.062 -5.715 1 93.25 289 PHE A C 1
ATOM 2236 O O . PHE A 1 289 ? 18.281 -21.578 -6.711 1 93.25 289 PHE A O 1
ATOM 2243 N N . MET A 1 290 ? 17.125 -21.344 -4.863 1 93.19 290 MET A N 1
ATOM 2244 C CA . MET A 1 290 ? 17.125 -19.875 -4.949 1 93.19 290 MET A CA 1
ATOM 2245 C C . MET A 1 290 ? 17.281 -19.25 -3.564 1 93.19 290 MET A C 1
ATOM 2247 O O . MET A 1 290 ? 16.562 -19.641 -2.629 1 93.19 290 MET A O 1
ATOM 2251 N N . ASP A 1 291 ? 18.188 -18.453 -3.395 1 94.94 291 ASP A N 1
ATOM 2252 C CA . ASP A 1 291 ? 18.344 -17.641 -2.195 1 94.94 291 ASP A CA 1
ATOM 2253 C C . ASP A 1 291 ? 18 -16.172 -2.471 1 94.94 291 ASP A C 1
ATOM 2255 O O . ASP A 1 291 ? 18.188 -15.688 -3.588 1 94.94 291 ASP A O 1
ATOM 2259 N N . THR A 1 292 ? 17.391 -15.5 -1.499 1 95.31 292 THR A N 1
ATOM 2260 C CA . THR A 1 292 ? 16.875 -14.156 -1.709 1 95.31 292 THR A CA 1
ATOM 2261 C C . THR A 1 292 ? 17.266 -13.234 -0.556 1 95.31 292 THR A C 1
ATOM 2263 O O . THR A 1 292 ? 17.266 -13.648 0.604 1 95.31 292 THR A O 1
ATOM 2266 N N . VAL A 1 293 ? 17.625 -12.07 -0.895 1 97 293 VAL A N 1
ATOM 2267 C CA . VAL A 1 293 ? 17.781 -11 0.089 1 97 293 VAL A CA 1
ATOM 2268 C C . VAL A 1 293 ? 16.812 -9.859 -0.237 1 97 293 VAL A C 1
ATOM 2270 O O . VAL A 1 293 ? 16.719 -9.43 -1.39 1 97 293 VAL A O 1
ATOM 2273 N N . VAL A 1 294 ? 16.094 -9.406 0.796 1 97.38 294 VAL A N 1
ATOM 2274 C CA . VAL A 1 294 ? 15.133 -8.328 0.597 1 97.38 294 VAL A CA 1
ATOM 2275 C C . VAL A 1 294 ? 15.672 -7.039 1.206 1 97.38 294 VAL A C 1
ATOM 2277 O O . VAL A 1 294 ? 16.188 -7.039 2.328 1 97.38 294 VAL A O 1
ATOM 2280 N N . PHE A 1 295 ? 15.586 -5.992 0.418 1 98.12 295 PHE A N 1
ATOM 2281 C CA . PHE A 1 295 ? 15.961 -4.652 0.855 1 98.12 295 PHE A CA 1
ATOM 2282 C C . PHE A 1 295 ? 14.719 -3.779 1.03 1 98.12 295 PHE A C 1
ATOM 2284 O O . PHE A 1 295 ? 13.742 -3.924 0.293 1 98.12 295 PHE A O 1
ATOM 2291 N N . HIS A 1 296 ? 14.758 -2.969 2.006 1 98.38 296 HIS A N 1
ATOM 2292 C CA . HIS A 1 296 ? 13.867 -1.816 2.072 1 98.38 296 HIS A CA 1
ATOM 2293 C C . HIS A 1 296 ? 14.625 -0.521 1.787 1 98.38 296 HIS A C 1
ATOM 2295 O O . HIS A 1 296 ? 15.625 -0.221 2.447 1 98.38 296 HIS A O 1
ATOM 2301 N N . VAL A 1 297 ? 14.172 0.186 0.806 1 98.69 297 VAL A N 1
ATOM 2302 C CA . VAL A 1 297 ? 14.773 1.486 0.522 1 98.69 297 VAL A CA 1
ATOM 2303 C C . VAL A 1 297 ? 14.531 2.434 1.695 1 98.69 297 VAL A C 1
ATOM 2305 O O . VAL A 1 297 ? 13.414 2.52 2.211 1 98.69 297 VAL A O 1
ATOM 2308 N N . ALA A 1 298 ? 15.586 3.07 2.086 1 98.75 298 ALA A N 1
ATOM 2309 C CA . ALA A 1 298 ? 15.461 4.023 3.186 1 98.75 298 ALA A CA 1
ATOM 2310 C C . ALA A 1 298 ? 14.5 5.152 2.828 1 98.75 298 ALA A C 1
ATOM 2312 O O . ALA A 1 298 ? 14.594 5.742 1.75 1 98.75 298 ALA A O 1
ATOM 2313 N N . PRO A 1 299 ? 13.602 5.477 3.727 1 98.69 299 PRO A N 1
ATOM 2314 C CA . PRO A 1 299 ? 12.695 6.605 3.477 1 98.69 299 PRO A CA 1
ATOM 2315 C C . PRO A 1 299 ? 13.375 7.957 3.688 1 98.69 299 PRO A C 1
ATOM 2317 O O . PRO A 1 299 ? 14.445 8.031 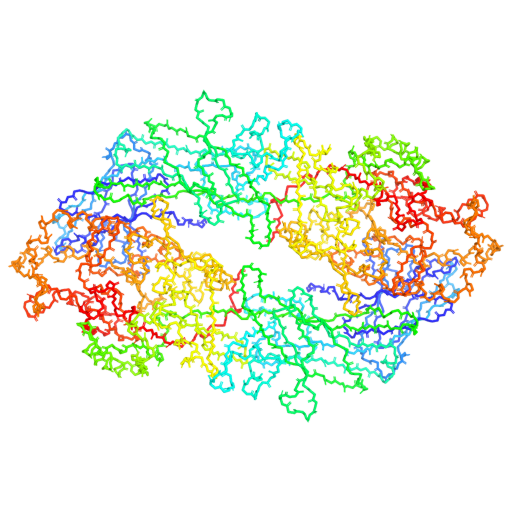4.293 1 98.69 299 PRO A O 1
ATOM 2320 N N . TRP A 1 300 ? 12.789 8.961 3.055 1 98.81 300 TRP A N 1
ATOM 2321 C CA . TRP A 1 300 ? 13.156 10.344 3.355 1 98.81 300 TRP A CA 1
ATOM 2322 C C . TRP A 1 300 ? 12.555 10.789 4.684 1 98.81 300 TRP A C 1
ATOM 2324 O O . TRP A 1 300 ? 11.344 10.688 4.891 1 98.81 300 TRP A O 1
ATOM 2334 N N . LEU A 1 301 ? 13.414 11.352 5.633 1 98.69 301 LEU A N 1
ATOM 2335 C CA . LEU A 1 301 ? 12.984 11.703 6.98 1 98.69 301 LEU A CA 1
ATOM 2336 C C . LEU A 1 301 ? 13.219 13.188 7.25 1 98.69 301 LEU A C 1
ATOM 2338 O O . LEU A 1 301 ? 14.25 13.742 6.859 1 98.69 301 LEU A O 1
ATOM 2342 N N . MET A 1 302 ? 12.234 13.734 7.906 1 98.69 302 MET A N 1
ATOM 2343 C CA . MET A 1 302 ? 12.367 15.125 8.328 1 98.69 302 MET A CA 1
ATOM 2344 C C . MET A 1 302 ? 12.883 15.219 9.758 1 98.69 302 MET A C 1
ATOM 2346 O O . MET A 1 302 ? 12.844 14.234 10.5 1 98.69 302 MET A O 1
ATOM 2350 N N . THR A 1 303 ? 13.406 16.375 10.156 1 98.62 303 THR A N 1
ATOM 2351 C CA . THR A 1 303 ? 13.852 16.656 11.516 1 98.62 303 THR A CA 1
ATOM 2352 C C . THR A 1 303 ? 13.07 17.828 12.109 1 98.62 303 THR A C 1
ATOM 2354 O O . THR A 1 303 ? 12.906 18.859 11.461 1 98.62 303 THR A O 1
ATOM 2357 N N . PRO A 1 304 ? 12.578 17.672 13.289 1 98.25 304 PRO A N 1
ATOM 2358 C CA . PRO A 1 304 ? 11.789 18.734 13.906 1 98.25 304 PRO A CA 1
ATOM 2359 C C . PRO A 1 304 ? 12.664 19.844 14.508 1 98.25 304 PRO A C 1
ATOM 2361 O O . PRO A 1 304 ? 13.883 19.688 14.602 1 98.25 304 PRO A O 1
ATOM 2364 N N . ASN A 1 305 ? 11.969 20.922 14.898 1 96.81 305 ASN A N 1
ATOM 2365 C CA . ASN A 1 305 ? 12.617 22.094 15.477 1 96.81 305 ASN A CA 1
ATOM 2366 C C . ASN A 1 305 ? 13.414 21.734 16.719 1 96.81 305 ASN A C 1
ATOM 2368 O O . ASN A 1 305 ? 14.328 22.453 17.109 1 96.81 305 ASN A O 1
ATOM 2372 N N . THR A 1 306 ? 13.133 20.609 17.281 1 96.31 306 THR A N 1
ATOM 2373 C CA . THR A 1 306 ? 13.742 20.266 18.562 1 96.31 306 THR A CA 1
ATOM 2374 C C . THR A 1 306 ? 15.094 19.578 18.359 1 96.31 306 THR A C 1
ATOM 2376 O O . THR A 1 306 ? 15.859 19.422 19.312 1 96.31 306 THR A O 1
ATOM 2379 N N . GLN A 1 307 ? 15.344 19.219 17.172 1 97.81 307 GLN A N 1
ATOM 2380 C CA . GLN A 1 307 ? 16.672 18.672 16.891 1 97.81 307 GLN A CA 1
ATOM 2381 C C . GLN A 1 307 ? 17.719 19.797 16.859 1 97.81 307 GLN A C 1
ATOM 2383 O O . GLN A 1 307 ? 17.406 20.938 16.562 1 97.81 307 GLN A O 1
ATOM 2388 N N . ARG A 1 308 ? 18.922 19.484 17.141 1 97.75 308 ARG A N 1
ATOM 2389 C CA . ARG A 1 308 ? 20 20.453 17.219 1 97.75 308 ARG A CA 1
ATOM 2390 C C . ARG A 1 308 ? 20.234 21.109 15.859 1 97.75 308 ARG A C 1
ATOM 2392 O O . ARG A 1 308 ? 20.453 20.406 14.867 1 97.75 308 ARG A O 1
ATOM 2399 N N . PRO A 1 309 ? 20.203 22.422 15.805 1 98.38 309 PRO A N 1
ATOM 2400 C CA . PRO A 1 309 ? 20.5 23.094 14.539 1 98.38 309 PRO A CA 1
ATOM 2401 C C . PRO A 1 309 ? 21.984 23.031 14.164 1 98.38 309 PRO A C 1
ATOM 2403 O O . PRO A 1 309 ? 22.844 23.172 15.031 1 98.38 309 PRO A O 1
ATOM 2406 N N . LEU A 1 310 ? 22.25 22.797 12.93 1 98.19 310 LEU A N 1
ATOM 2407 C CA . LEU A 1 310 ? 23.625 22.688 12.453 1 98.19 310 LEU A CA 1
ATOM 2408 C C . LEU A 1 310 ? 24 23.875 11.57 1 98.19 310 LEU A C 1
ATOM 2410 O O . LEU A 1 310 ? 25.078 24.438 11.719 1 98.19 310 LEU A O 1
ATOM 2414 N N . GLU A 1 311 ? 23.156 24.219 10.688 1 98.44 311 GLU A N 1
ATOM 2415 C CA . GLU A 1 311 ? 23.422 25.25 9.688 1 98.44 311 GLU A CA 1
ATOM 2416 C C . GLU A 1 311 ? 22.156 26 9.297 1 98.44 311 GLU A C 1
ATOM 2418 O O . GLU A 1 311 ? 21.109 25.375 9.078 1 98.44 311 GLU A O 1
ATOM 2423 N N . ILE A 1 312 ? 22.281 27.312 9.242 1 98.56 312 ILE A N 1
ATOM 2424 C CA . ILE A 1 312 ? 21.156 28.156 8.828 1 98.56 312 ILE A CA 1
ATOM 2425 C C . ILE A 1 312 ? 21.391 28.672 7.41 1 98.56 312 ILE A C 1
ATOM 2427 O O . ILE A 1 312 ? 22.5 29.047 7.059 1 98.56 312 ILE A O 1
ATOM 2431 N N . PHE A 1 313 ? 20.359 28.656 6.629 1 98.75 313 PHE A N 1
ATOM 2432 C CA . PHE A 1 313 ? 20.375 29.188 5.273 1 98.75 313 PHE A CA 1
ATOM 2433 C C . PHE A 1 313 ? 19.453 30.391 5.148 1 98.75 313 PHE A C 1
ATOM 2435 O O . PHE A 1 313 ? 18.328 30.375 5.645 1 98.75 313 PHE A O 1
ATOM 2442 N N . VAL A 1 314 ? 19.906 31.453 4.562 1 98.62 314 VAL A N 1
ATOM 2443 C CA . VAL A 1 314 ? 19.125 32.656 4.344 1 98.62 314 VAL A CA 1
ATOM 2444 C C . VAL A 1 314 ? 19.516 33.312 3.02 1 98.62 314 VAL A C 1
ATOM 2446 O O . VAL A 1 314 ? 20.625 33.094 2.525 1 98.62 314 VAL A O 1
ATOM 2449 N N . CYS A 1 315 ? 18.641 34.062 2.41 1 98.44 315 CYS A N 1
ATOM 2450 C CA . CYS A 1 315 ? 18.922 34.75 1.156 1 98.44 315 CYS A CA 1
ATOM 2451 C C . CYS A 1 315 ? 19.266 36.219 1.399 1 98.44 315 CYS A C 1
ATOM 2453 O O . CYS A 1 315 ? 18.672 36.844 2.262 1 98.44 315 CYS A O 1
ATOM 2455 N N . SER A 1 316 ? 20.172 36.688 0.672 1 98 316 SER A N 1
ATOM 2456 C CA . SER A 1 316 ? 20.453 38.125 0.667 1 98 316 SER A CA 1
ATOM 2457 C C . SER A 1 316 ? 19.703 38.844 -0.456 1 98 316 SER A C 1
ATOM 2459 O O . SER A 1 316 ? 19.781 38.438 -1.616 1 98 316 SER A O 1
ATOM 2461 N N . ILE A 1 317 ? 18.984 39.812 -0.071 1 97.06 317 ILE A N 1
ATOM 2462 C CA . ILE A 1 317 ? 18.297 40.688 -1.013 1 97.06 317 ILE A CA 1
ATOM 2463 C C . ILE A 1 317 ? 18.891 42.094 -0.939 1 97.06 317 ILE A C 1
ATOM 2465 O O . ILE A 1 317 ? 18.531 42.875 -0.056 1 97.06 317 ILE A O 1
ATOM 2469 N N . ASP A 1 318 ? 19.594 42.5 -1.912 1 91 318 ASP A N 1
ATOM 2470 C CA . ASP A 1 318 ? 20.375 43.75 -1.826 1 91 318 ASP A CA 1
ATOM 2471 C C . ASP A 1 318 ? 19.641 44.906 -2.482 1 91 318 ASP A C 1
ATOM 2473 O O . ASP A 1 318 ? 19.828 46.062 -2.094 1 91 318 ASP A O 1
ATOM 2477 N N . LYS A 1 319 ? 18.859 44.562 -3.416 1 86.06 319 LYS A N 1
ATOM 2478 C CA . LYS A 1 319 ? 18.266 45.625 -4.223 1 86.06 319 LYS A CA 1
ATOM 2479 C C . LYS A 1 319 ? 16.766 45.75 -3.926 1 86.06 319 LYS A C 1
ATOM 2481 O O . LYS A 1 319 ? 16.125 44.812 -3.459 1 86.06 319 LYS A O 1
ATOM 2486 N N . GLY A 1 320 ? 16.297 47 -4.164 1 85.31 320 GLY A N 1
ATOM 2487 C CA . GLY A 1 320 ? 14.875 47.25 -4.09 1 85.31 320 GLY A CA 1
ATOM 2488 C C . GLY A 1 320 ? 14.43 47.812 -2.752 1 85.31 320 GLY A C 1
ATOM 2489 O O . GLY A 1 320 ? 15.234 47.906 -1.823 1 85.31 320 GLY A O 1
ATOM 2490 N N . ILE A 1 321 ? 13.156 48.125 -2.545 1 86.31 321 ILE A N 1
ATOM 2491 C CA . ILE A 1 321 ? 12.594 48.781 -1.374 1 86.31 321 ILE A CA 1
ATOM 2492 C C . ILE A 1 321 ? 12.445 47.781 -0.235 1 86.31 321 ILE A C 1
ATOM 2494 O O . ILE A 1 321 ? 12.297 48.156 0.927 1 86.31 321 ILE A O 1
ATOM 2498 N N . ASN A 1 322 ? 12.555 46.531 -0.517 1 93.31 322 ASN A N 1
ATOM 2499 C CA . ASN A 1 322 ? 12.398 45.5 0.503 1 93.31 322 ASN A CA 1
ATOM 2500 C C . ASN A 1 322 ? 13.703 44.75 0.742 1 93.31 322 ASN A C 1
ATOM 2502 O O . ASN A 1 322 ? 13.688 43.562 1 1 93.31 322 ASN A O 1
ATOM 2506 N N . SER A 1 323 ? 14.75 45.375 0.544 1 95.19 323 SER A N 1
ATOM 2507 C CA . SER A 1 323 ? 16.031 44.781 0.854 1 95.19 323 SER A CA 1
ATOM 2508 C C . SER A 1 323 ? 16.094 44.281 2.299 1 95.19 323 SER A C 1
ATOM 2510 O O . SER A 1 323 ? 15.328 44.75 3.145 1 95.19 323 SER A O 1
ATOM 2512 N N . ASN A 1 324 ? 16.984 43.312 2.617 1 97.25 324 ASN A N 1
ATOM 2513 C CA . ASN A 1 324 ? 16.922 42.719 3.945 1 97.25 324 ASN A CA 1
ATOM 2514 C C . ASN A 1 324 ? 18.25 42.812 4.68 1 97.25 324 ASN A C 1
ATOM 2516 O O . ASN A 1 324 ? 18.625 41.906 5.441 1 97.25 324 ASN A O 1
ATOM 2520 N N . GLU A 1 325 ? 19 43.812 4.508 1 95.44 325 GLU A N 1
ATOM 2521 C CA . GLU A 1 325 ? 20.312 44 5.109 1 95.44 325 GLU A CA 1
ATOM 2522 C C . GLU A 1 325 ? 20.234 43.969 6.633 1 95.44 325 GLU A C 1
ATOM 2524 O O . GLU A 1 325 ? 21.016 43.281 7.293 1 95.44 325 GLU A O 1
ATOM 2529 N N . LYS A 1 326 ? 19.391 44.75 7.211 1 94.5 326 LYS A N 1
ATOM 2530 C CA . LYS A 1 326 ? 19.25 44.781 8.664 1 94.5 326 LYS A CA 1
ATOM 2531 C C . LYS A 1 326 ? 18.828 43.438 9.211 1 94.5 326 LYS A C 1
ATOM 2533 O O . LYS A 1 326 ? 19.297 43 10.273 1 94.5 326 LYS A O 1
ATOM 2538 N N . PHE A 1 327 ? 17.953 42.844 8.539 1 97.69 327 PHE A N 1
ATOM 2539 C CA . PHE A 1 327 ? 17.516 41.5 8.891 1 97.69 327 PHE A CA 1
ATOM 2540 C C . PHE A 1 327 ? 18.688 40.531 8.891 1 97.69 327 PHE A C 1
ATOM 2542 O O . PHE A 1 327 ? 18.859 39.781 9.836 1 97.69 327 PHE A O 1
ATOM 2549 N N . LEU A 1 328 ? 19.516 40.594 7.91 1 98 328 LEU A N 1
ATOM 2550 C CA . LEU A 1 328 ? 20.656 39.719 7.773 1 98 328 LEU A CA 1
ATOM 2551 C C . LEU A 1 328 ? 21.656 39.906 8.914 1 98 328 LEU A C 1
ATOM 2553 O O . LEU A 1 328 ? 22.234 38.938 9.422 1 98 328 LEU A O 1
ATOM 2557 N N . GLU A 1 329 ? 21.859 41.156 9.281 1 97.75 329 GLU A N 1
ATOM 2558 C CA . GLU A 1 329 ? 22.75 41.438 10.398 1 97.75 329 GLU A CA 1
ATOM 2559 C C . GLU A 1 329 ? 22.234 40.812 11.688 1 97.75 329 GLU A C 1
ATOM 2561 O O . GLU A 1 329 ? 23.016 40.281 12.477 1 97.75 329 GLU A O 1
ATOM 2566 N N . ALA A 1 330 ? 20.969 40.875 11.875 1 98.25 330 ALA A N 1
ATOM 2567 C CA . ALA A 1 330 ? 20.375 40.281 13.07 1 98.25 330 ALA A CA 1
ATOM 2568 C C . ALA A 1 330 ? 20.516 38.781 13.047 1 98.25 330 ALA A C 1
ATOM 2570 O O . ALA A 1 330 ? 20.766 38.156 14.078 1 98.25 330 ALA A O 1
ATOM 2571 N N . ILE A 1 331 ? 20.297 38.156 11.867 1 98.62 331 ILE A N 1
ATOM 2572 C CA . ILE A 1 331 ? 20.406 36.719 11.734 1 98.62 331 ILE A CA 1
ATOM 2573 C C . ILE A 1 331 ? 21.859 36.281 11.992 1 98.62 331 ILE A C 1
ATOM 2575 O O . ILE A 1 331 ? 22.094 35.25 12.617 1 98.62 331 ILE A O 1
ATOM 2579 N N . LYS A 1 332 ? 22.812 37.062 11.531 1 98.38 332 LYS A N 1
ATOM 2580 C CA . LYS A 1 332 ? 24.219 36.781 11.781 1 98.38 332 LYS A CA 1
ATOM 2581 C C . LYS A 1 332 ? 24.516 36.75 13.273 1 98.38 332 LYS A C 1
ATOM 2583 O O . LYS A 1 332 ? 25.203 35.844 13.75 1 98.38 332 LYS A O 1
ATOM 2588 N N . LEU A 1 333 ? 24.016 37.688 13.93 1 98.31 333 LEU A N 1
ATOM 2589 C CA . LEU A 1 333 ? 24.234 37.75 15.375 1 98.31 333 LEU A CA 1
ATOM 2590 C C . LEU A 1 333 ? 23.594 36.562 16.078 1 98.31 333 LEU A C 1
ATOM 2592 O O . LEU A 1 333 ? 24.188 36 16.984 1 98.31 333 LEU A O 1
ATOM 2596 N N . LEU A 1 334 ? 22.375 36.25 15.703 1 98.5 334 LEU A N 1
ATOM 2597 C CA . LEU A 1 334 ? 21.672 35.125 16.312 1 98.5 334 LEU A CA 1
ATOM 2598 C C . LEU A 1 334 ? 22.391 33.812 16.047 1 98.5 334 LEU A C 1
ATOM 2600 O O . LEU A 1 334 ? 22.5 32.969 16.922 1 98.5 334 LEU A O 1
ATOM 2604 N N . ALA A 1 335 ? 22.828 33.625 14.836 1 98.44 335 ALA A N 1
ATOM 2605 C CA . ALA A 1 335 ? 23.562 32.406 14.469 1 98.44 335 ALA A CA 1
ATOM 2606 C C . ALA A 1 335 ? 24.812 32.25 15.328 1 98.44 335 ALA A C 1
ATOM 2608 O O . ALA A 1 335 ? 25.141 31.141 15.758 1 98.44 335 ALA A O 1
ATOM 2609 N N . ARG A 1 336 ? 25.484 33.375 15.547 1 97.94 336 ARG A N 1
ATOM 2610 C CA . ARG A 1 336 ? 26.672 33.344 16.391 1 97.94 336 ARG A CA 1
ATOM 2611 C C . ARG A 1 336 ? 26.328 32.938 17.812 1 97.94 336 ARG A C 1
ATOM 2613 O O . ARG A 1 336 ? 27.016 32.125 18.438 1 97.94 336 ARG A O 1
ATOM 2620 N N . LYS A 1 337 ? 25.281 33.5 18.297 1 97.19 337 LYS A N 1
ATOM 2621 C CA . LYS A 1 337 ? 24.828 33.188 19.641 1 97.19 337 LYS A CA 1
ATOM 2622 C C . LYS A 1 337 ? 24.5 31.703 19.781 1 97.19 337 LYS A C 1
ATOM 2624 O O . LYS A 1 337 ? 24.766 31.094 20.812 1 97.19 337 LYS A O 1
ATOM 2629 N N . ALA A 1 338 ? 23.891 31.188 18.781 1 97.44 338 ALA A N 1
ATOM 2630 C CA . ALA A 1 338 ? 23.438 29.797 18.797 1 97.44 338 ALA A CA 1
ATOM 2631 C C . ALA A 1 338 ? 24.547 28.844 18.375 1 97.44 338 ALA A C 1
ATOM 2633 O O . ALA A 1 338 ? 24.391 27.625 18.375 1 97.44 338 ALA A O 1
ATOM 2634 N N . ASN A 1 339 ? 25.703 29.391 18 1 96.38 339 ASN A N 1
ATOM 2635 C CA . ASN A 1 339 ? 26.828 28.609 17.5 1 96.38 339 ASN A CA 1
ATOM 2636 C C . ASN A 1 339 ? 26.438 27.75 16.312 1 96.38 339 ASN A C 1
ATOM 2638 O O . ASN A 1 339 ? 26.688 26.531 16.312 1 96.38 339 ASN A O 1
ATOM 2642 N N . CYS A 1 340 ? 25.703 28.297 15.375 1 97.31 340 CYS A N 1
ATOM 2643 C CA . CYS A 1 340 ? 25.281 27.656 14.141 1 97.31 340 CYS A CA 1
ATOM 2644 C C . CYS A 1 340 ? 25.969 28.25 12.93 1 97.31 340 CYS A C 1
ATOM 2646 O O . CYS A 1 340 ? 26.156 29.469 12.852 1 97.31 340 CYS A O 1
ATOM 2648 N N . LYS A 1 341 ? 26.375 27.375 12.062 1 98.06 341 LYS A N 1
ATOM 2649 C CA . LYS A 1 341 ? 26.922 27.859 10.797 1 98.06 341 LYS A CA 1
ATOM 2650 C C . LYS A 1 341 ? 25.859 28.625 10 1 98.06 341 LYS A C 1
ATOM 2652 O O . LYS A 1 341 ? 24.688 28.266 10.008 1 98.06 341 LYS A O 1
ATOM 2657 N N . LEU A 1 342 ? 26.266 29.734 9.383 1 98.5 342 LEU A N 1
ATOM 2658 C CA . LEU A 1 342 ? 25.359 30.531 8.578 1 98.5 342 LEU A CA 1
ATOM 2659 C C . LEU A 1 342 ? 25.781 30.547 7.117 1 98.5 342 LEU A C 1
ATOM 2661 O O . LEU A 1 342 ? 26.938 30.828 6.805 1 98.5 342 LEU A O 1
ATOM 2665 N N . THR A 1 343 ? 24.922 30.156 6.27 1 98.12 343 THR A N 1
ATOM 2666 C CA . THR A 1 343 ? 25.125 30.234 4.828 1 98.12 343 THR A CA 1
ATOM 2667 C C . THR A 1 343 ? 24.172 31.25 4.203 1 98.12 343 THR A C 1
ATOM 2669 O O . THR A 1 343 ? 22.953 31.125 4.332 1 98.12 343 THR A O 1
ATOM 2672 N N . ILE A 1 344 ? 24.688 32.25 3.557 1 98 344 ILE A N 1
ATOM 2673 C CA . ILE A 1 344 ? 23.891 33.281 2.918 1 98 344 ILE A CA 1
ATOM 2674 C C . ILE A 1 344 ? 23.844 33.031 1.411 1 98 344 ILE A C 1
ATOM 2676 O O . ILE A 1 344 ? 24.891 33 0.75 1 98 344 ILE A O 1
ATOM 2680 N N . CYS A 1 345 ? 22.703 32.812 0.84 1 97.88 345 CYS A N 1
ATOM 2681 C CA . CYS A 1 345 ? 22.484 32.688 -0.596 1 97.88 345 CYS A CA 1
ATOM 2682 C C . CYS A 1 345 ? 22.484 34.062 -1.266 1 97.88 345 CYS A C 1
ATOM 2684 O O . CYS A 1 345 ? 21.562 34.844 -1.052 1 97.88 345 CYS A O 1
ATOM 2686 N N . PRO A 1 346 ? 23.359 34.312 -2.084 1 96.44 346 PRO A N 1
ATOM 2687 C CA . PRO A 1 346 ? 23.453 35.656 -2.682 1 96.44 346 PRO A CA 1
ATOM 2688 C C . PRO A 1 346 ? 22.406 35.906 -3.76 1 96.44 346 PRO A C 1
ATOM 2690 O O . PRO A 1 346 ? 21.781 34.938 -4.25 1 96.44 346 PRO A O 1
ATOM 2693 N N . GLU A 1 347 ? 22.25 37.031 -4.145 1 94.88 347 GLU A N 1
ATOM 2694 C CA . GLU A 1 347 ? 21.188 37.469 -5.07 1 94.88 347 GLU A CA 1
ATOM 2695 C C . GLU A 1 347 ? 21.359 36.812 -6.434 1 94.88 347 GLU A C 1
ATOM 2697 O O . GLU A 1 347 ? 20.391 36.5 -7.109 1 94.88 347 GLU A O 1
ATOM 2702 N N . VAL A 1 348 ? 22.625 36.594 -6.836 1 94.12 348 VAL A N 1
ATOM 2703 C CA . VAL A 1 348 ? 22.891 35.969 -8.125 1 94.12 348 VAL A CA 1
ATOM 2704 C C . VAL A 1 348 ? 22.297 34.562 -8.156 1 94.12 348 VAL A C 1
ATOM 2706 O O . VAL A 1 348 ? 21.859 34.094 -9.211 1 94.12 348 VAL A O 1
ATOM 2709 N N . GLU A 1 349 ? 22.172 33.969 -7 1 94.94 349 GLU A N 1
ATOM 2710 C CA . GLU A 1 349 ? 21.641 32.594 -6.895 1 94.94 349 GLU A CA 1
ATOM 2711 C C . GLU A 1 349 ? 20.141 32.594 -6.613 1 94.94 349 GLU A C 1
ATOM 2713 O O . GLU A 1 349 ? 19.406 31.781 -7.156 1 94.94 349 GLU A O 1
ATOM 2718 N N . ASN A 1 350 ? 19.672 33.469 -5.781 1 96.12 350 ASN A N 1
ATOM 2719 C CA . ASN A 1 350 ? 18.266 33.438 -5.371 1 96.12 350 ASN A CA 1
ATOM 2720 C C . ASN A 1 350 ? 17.391 34.25 -6.32 1 96.12 350 ASN A C 1
ATOM 2722 O O . ASN A 1 350 ? 16.172 34.125 -6.309 1 96.12 350 ASN A O 1
ATOM 2726 N N . ARG A 1 351 ? 17.969 35.219 -7.137 1 95.44 351 ARG A N 1
ATOM 2727 C CA . ARG A 1 351 ? 17.281 35.969 -8.18 1 95.44 351 ARG A CA 1
ATOM 2728 C C . ARG A 1 351 ? 16.094 36.719 -7.609 1 95.44 351 ARG A C 1
ATOM 2730 O O . ARG A 1 351 ? 15.008 36.719 -8.188 1 95.44 351 ARG A O 1
ATOM 2737 N N . GLY A 1 352 ? 16.25 37.219 -6.414 1 94.88 352 GLY A N 1
ATOM 2738 C CA . GLY A 1 352 ? 15.234 38.062 -5.785 1 94.88 352 GLY A CA 1
ATOM 2739 C C . GLY A 1 352 ? 14.242 37.25 -4.969 1 94.88 352 GLY A C 1
ATOM 2740 O O . GLY A 1 352 ? 13.344 37.812 -4.344 1 94.88 352 GLY A O 1
ATOM 2741 N N . ASP A 1 353 ? 14.32 35.938 -5.012 1 97.06 353 ASP A N 1
ATOM 2742 C CA . ASP A 1 353 ? 13.445 35.062 -4.223 1 97.06 353 ASP A CA 1
ATOM 2743 C C . ASP A 1 353 ? 13.992 34.906 -2.805 1 97.06 353 ASP A C 1
ATOM 2745 O O . ASP A 1 353 ? 14.992 34.219 -2.598 1 97.06 353 ASP A O 1
ATOM 2749 N N . ARG A 1 354 ? 13.32 35.438 -1.776 1 97.75 354 ARG A N 1
ATOM 2750 C CA . ARG A 1 354 ? 13.805 35.469 -0.399 1 97.75 354 ARG A CA 1
ATOM 2751 C C . ARG A 1 354 ? 13.281 34.281 0.391 1 97.75 354 ARG A C 1
ATOM 2753 O O . ARG A 1 354 ? 13.75 34 1.499 1 97.75 354 ARG A O 1
ATOM 2760 N N . TRP A 1 355 ? 12.375 33.469 -0.148 1 98.38 355 TRP A N 1
ATOM 2761 C CA . TRP A 1 355 ? 11.617 32.469 0.59 1 98.38 355 TRP A CA 1
ATOM 2762 C C . TRP A 1 355 ? 12.273 31.094 0.491 1 98.38 355 TRP A C 1
ATOM 2764 O O . TRP A 1 355 ? 11.695 30.156 -0.077 1 98.38 355 TRP A O 1
ATOM 2774 N N . ILE A 1 356 ? 13.352 30.906 1.189 1 98.38 356 ILE A N 1
ATOM 2775 C CA . ILE A 1 356 ? 14.148 29.688 1.062 1 98.38 356 ILE A CA 1
ATOM 2776 C C . ILE A 1 356 ? 13.422 28.516 1.719 1 98.38 356 ILE A C 1
ATOM 2778 O O . ILE A 1 356 ? 13.523 27.375 1.253 1 98.38 356 ILE A O 1
ATOM 2782 N N . GLN A 1 357 ? 12.641 28.719 2.816 1 98.31 357 GLN A N 1
ATOM 2783 C CA . GLN A 1 357 ? 11.828 27.672 3.416 1 98.31 357 GLN A CA 1
ATOM 2784 C C . GLN A 1 357 ? 10.82 27.109 2.412 1 98.31 357 GLN A C 1
ATOM 2786 O O . GLN A 1 357 ? 10.555 25.906 2.393 1 98.31 357 GLN A O 1
ATOM 2791 N N . ASP A 1 358 ? 10.219 27.969 1.63 1 98.19 358 ASP A N 1
ATOM 2792 C CA . ASP A 1 358 ? 9.195 27.578 0.67 1 98.19 358 ASP A CA 1
ATOM 2793 C C . ASP A 1 358 ? 9.781 26.719 -0.448 1 98.19 358 ASP A C 1
ATOM 2795 O O . ASP A 1 358 ? 9.078 25.906 -1.043 1 98.19 358 ASP A O 1
ATOM 2799 N N . GLU A 1 359 ? 11.016 26.922 -0.697 1 98.25 359 GLU A N 1
ATOM 2800 C CA . GLU A 1 359 ? 11.625 26.25 -1.841 1 98.25 359 GLU A CA 1
ATOM 2801 C C . GLU A 1 359 ? 12.109 24.859 -1.467 1 98.25 359 GLU A C 1
ATOM 2803 O O . GLU A 1 359 ? 12.109 23.953 -2.305 1 98.25 359 GLU A O 1
ATOM 2808 N N . MET A 1 360 ? 12.562 24.75 -0.262 1 97.81 360 MET A N 1
ATOM 2809 C CA . MET A 1 360 ? 13.18 23.453 0.034 1 97.81 360 MET A CA 1
ATOM 2810 C C . MET A 1 360 ? 12.992 23.094 1.502 1 97.81 360 MET A C 1
ATOM 2812 O O . MET A 1 360 ? 12.734 23.953 2.336 1 97.81 360 MET A O 1
ATOM 2816 N N . GLU A 1 361 ? 13.031 21.844 1.84 1 98.5 361 GLU A N 1
ATOM 2817 C CA . GLU A 1 361 ? 13.023 21.266 3.18 1 98.5 361 GLU A CA 1
ATOM 2818 C C . GLU A 1 361 ? 14.172 20.281 3.363 1 98.5 361 GLU A C 1
ATOM 2820 O O . GLU A 1 361 ? 14.43 19.453 2.488 1 98.5 361 GLU A O 1
ATOM 2825 N N . PHE A 1 362 ? 14.883 20.406 4.465 1 98.5 362 PHE A N 1
ATOM 2826 C CA . PHE A 1 362 ? 15.977 19.5 4.758 1 98.5 362 PHE A CA 1
ATOM 2827 C C . PHE A 1 362 ? 15.461 18.234 5.441 1 98.5 362 PHE A C 1
ATOM 2829 O O . PHE A 1 362 ? 14.664 18.312 6.379 1 98.5 362 PHE A O 1
ATOM 2836 N N . GLY A 1 363 ? 15.836 17.109 4.961 1 98.56 363 GLY A N 1
ATOM 2837 C CA . GLY A 1 363 ? 15.695 15.805 5.59 1 98.56 363 GLY A CA 1
ATOM 2838 C C . GLY A 1 363 ? 16.953 14.969 5.523 1 98.56 363 GLY A C 1
ATOM 2839 O O . GLY A 1 363 ? 18.062 15.508 5.395 1 98.56 363 GLY A O 1
ATOM 2840 N N . TYR A 1 364 ? 16.781 13.656 5.734 1 98.81 364 TYR A N 1
ATOM 2841 C CA . TYR A 1 364 ? 17.953 12.781 5.637 1 98.81 364 TYR A CA 1
ATOM 2842 C C . TYR A 1 364 ? 17.547 11.352 5.316 1 98.81 364 TYR A C 1
ATOM 2844 O O . TYR A 1 364 ? 16.344 11.031 5.297 1 98.81 364 TYR A O 1
ATOM 2852 N N . VAL A 1 365 ? 18.469 10.578 4.973 1 98.75 365 VAL A N 1
ATOM 2853 C CA . VAL A 1 365 ? 18.328 9.141 4.797 1 98.75 365 VAL A CA 1
ATOM 2854 C C . VAL A 1 365 ? 19.391 8.414 5.629 1 98.75 365 VAL A C 1
ATOM 2856 O O . VAL A 1 365 ? 20.422 8.984 5.969 1 98.75 365 VAL A O 1
ATOM 2859 N N . GLU A 1 366 ? 19.016 7.188 5.926 1 98.44 366 GLU A N 1
ATOM 2860 C CA . GLU A 1 366 ? 19.906 6.457 6.82 1 98.44 366 GLU A CA 1
ATOM 2861 C C . GLU A 1 366 ? 19.906 4.965 6.508 1 98.44 366 GLU A C 1
ATOM 2863 O O . GLU A 1 366 ? 18.844 4.367 6.305 1 98.44 366 GLU A O 1
ATOM 2868 N N . ALA A 1 367 ? 21 4.43 6.379 1 98.06 367 ALA A N 1
ATOM 2869 C CA . ALA A 1 367 ? 21.312 3.006 6.43 1 98.06 367 ALA A CA 1
ATOM 2870 C C . ALA A 1 367 ? 22.375 2.717 7.484 1 98.06 367 ALA A C 1
ATOM 2872 O O . ALA A 1 367 ? 23.016 3.639 8 1 98.06 367 ALA A O 1
ATOM 2873 N N . PRO A 1 368 ? 22.547 1.525 7.867 1 96.94 368 PRO A N 1
ATOM 2874 C CA . PRO A 1 368 ? 23.531 1.234 8.906 1 96.94 368 PRO A CA 1
ATOM 2875 C C . PRO A 1 368 ? 24.938 1.733 8.547 1 96.94 368 PRO A C 1
ATOM 2877 O O . PRO A 1 368 ? 25.672 2.178 9.422 1 96.94 368 PRO A O 1
ATOM 2880 N N . HIS A 1 369 ? 25.328 1.757 7.336 1 95.75 369 HIS A N 1
ATOM 2881 C CA . HIS A 1 369 ? 26.703 2.041 6.938 1 95.75 369 HIS A CA 1
ATOM 2882 C C . HIS A 1 369 ? 26.859 3.502 6.535 1 95.75 369 HIS A C 1
ATOM 2884 O O . HIS A 1 369 ? 27.984 3.992 6.418 1 95.75 369 HIS A O 1
ATOM 2890 N N . GLN A 1 370 ? 25.766 4.188 6.258 1 96.12 370 GLN A N 1
ATOM 2891 C CA . GLN A 1 370 ? 25.859 5.543 5.719 1 96.12 370 GLN A CA 1
ATOM 2892 C C . GLN A 1 370 ? 24.594 6.344 6.039 1 96.12 370 GLN A C 1
ATOM 2894 O O . GLN A 1 370 ? 23.516 5.777 6.148 1 96.12 370 GLN A O 1
ATOM 2899 N N . SER A 1 371 ? 24.75 7.621 6.281 1 97.69 371 SER A N 1
ATOM 2900 C CA . SER A 1 371 ? 23.672 8.57 6.5 1 97.69 371 SER A CA 1
ATOM 2901 C C . SER A 1 371 ? 24.047 9.969 6.023 1 97.69 371 SER A C 1
ATOM 2903 O O . SER A 1 371 ? 25.188 10.398 6.195 1 97.69 371 SER A O 1
ATOM 2905 N N . PHE A 1 372 ? 23.172 10.625 5.344 1 98.44 372 PHE A N 1
ATOM 2906 C CA . PHE A 1 372 ? 23.453 11.992 4.93 1 98.44 372 PHE A CA 1
ATOM 2907 C C . PHE A 1 372 ? 22.172 12.773 4.723 1 98.44 372 PHE A C 1
ATOM 2909 O O . PHE A 1 372 ? 21.109 12.188 4.531 1 98.44 372 PHE A O 1
ATOM 2916 N N . PRO A 1 373 ? 22.219 14.102 4.793 1 98.62 373 PRO A N 1
ATOM 2917 C CA . PRO A 1 373 ? 21.031 14.93 4.547 1 98.62 373 PRO A CA 1
ATOM 2918 C C . PRO A 1 373 ? 20.578 14.891 3.088 1 98.62 373 PRO A C 1
ATOM 2920 O O . PRO A 1 373 ? 21.375 14.602 2.195 1 98.62 373 PRO A O 1
ATOM 2923 N N . VAL A 1 374 ? 19.344 15.062 2.855 1 98.81 374 VAL A N 1
ATOM 2924 C CA . VAL A 1 374 ? 18.734 15.125 1.531 1 98.81 374 VAL A CA 1
ATOM 2925 C C . VAL A 1 374 ? 17.734 16.281 1.475 1 98.81 374 VAL A C 1
ATOM 2927 O O . VAL A 1 374 ? 16.828 16.359 2.305 1 98.81 374 VAL A O 1
ATOM 2930 N N . VAL A 1 375 ? 17.875 17.156 0.477 1 98.69 375 VAL A N 1
ATOM 2931 C CA . VAL A 1 375 ? 16.922 18.234 0.27 1 98.69 375 VAL A CA 1
ATOM 2932 C C . VAL A 1 375 ? 15.695 17.703 -0.476 1 98.69 375 VAL A C 1
ATOM 2934 O O . VAL A 1 375 ? 15.828 17 -1.474 1 98.69 375 VAL A O 1
ATOM 2937 N N . PHE A 1 376 ? 14.562 17.875 0.066 1 98.75 376 PHE A N 1
ATOM 2938 C CA . PHE A 1 376 ? 13.336 17.781 -0.708 1 98.75 376 PHE A CA 1
ATOM 2939 C C . PHE A 1 376 ? 12.977 19.125 -1.333 1 98.75 376 PHE A C 1
ATOM 2941 O O . PHE A 1 376 ? 12.641 20.078 -0.623 1 98.75 376 PHE A O 1
ATOM 2948 N N . ASP A 1 377 ? 13.086 19.234 -2.59 1 98.56 377 ASP A N 1
ATOM 2949 C CA . ASP A 1 377 ? 12.891 20.469 -3.35 1 98.56 377 ASP A CA 1
ATOM 2950 C C . ASP A 1 377 ? 11.438 20.609 -3.783 1 98.56 377 ASP A C 1
ATOM 2952 O O . ASP A 1 377 ? 10.914 19.781 -4.527 1 98.56 377 ASP A O 1
ATOM 2956 N N . SER A 1 378 ? 10.812 21.672 -3.318 1 98.06 378 SER A N 1
ATOM 2957 C CA . SER A 1 378 ? 9.391 21.875 -3.592 1 98.06 378 SER A CA 1
ATOM 2958 C C . SER A 1 378 ? 9.148 22.172 -5.07 1 98.06 378 SER A C 1
ATOM 2960 O O . SER A 1 378 ? 10.055 22.641 -5.766 1 98.06 378 SER A O 1
ATOM 2962 N N . PRO A 1 379 ? 7.957 21.875 -5.559 1 97.38 379 PRO A N 1
ATOM 2963 C CA . PRO A 1 379 ? 7.66 22.172 -6.965 1 97.38 379 PRO A CA 1
ATOM 2964 C C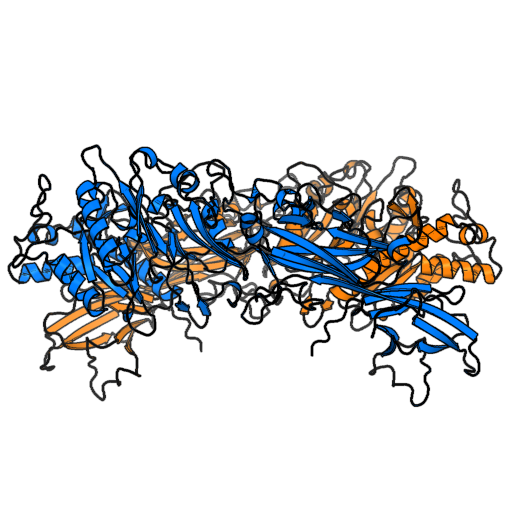 . PRO A 1 379 ? 7.309 23.641 -7.195 1 97.38 379 PRO A C 1
ATOM 2966 O O . PRO A 1 379 ? 6.98 24.031 -8.32 1 97.38 379 PRO A O 1
ATOM 2969 N N . ARG A 1 380 ? 7.328 24.469 -6.219 1 96.38 380 ARG A N 1
ATOM 2970 C CA . ARG A 1 380 ? 7.047 25.891 -6.363 1 96.38 380 ARG A CA 1
ATOM 2971 C C . ARG A 1 380 ? 7.934 26.516 -7.438 1 96.38 380 ARG A C 1
ATOM 2973 O O . ARG A 1 380 ? 7.438 27.172 -8.359 1 96.38 380 ARG A O 1
ATOM 2980 N N . ASN A 1 381 ? 9.195 26.359 -7.406 1 93.44 381 ASN A N 1
ATOM 2981 C CA . ASN A 1 381 ? 10.211 26.625 -8.422 1 93.44 381 ASN A CA 1
ATOM 2982 C C . ASN A 1 381 ? 10.141 28.062 -8.93 1 93.44 381 ASN A C 1
ATOM 2984 O O . ASN A 1 381 ? 10.078 28.297 -10.141 1 93.44 381 ASN A O 1
ATOM 2988 N N . ARG A 1 382 ? 10.281 29 -8.18 1 95.81 382 ARG A N 1
ATOM 2989 C CA . ARG A 1 382 ? 10.438 30.406 -8.555 1 95.81 382 ARG A CA 1
ATOM 2990 C C . ARG A 1 382 ? 11.914 30.766 -8.688 1 95.81 382 ARG A C 1
ATOM 2992 O O . ARG A 1 382 ? 12.664 30.094 -9.398 1 95.81 382 ARG A O 1
ATOM 2999 N N . GLY A 1 383 ? 12.312 31.812 -8.07 1 96.94 383 GLY A N 1
ATOM 3000 C CA . GLY A 1 383 ? 13.672 32.281 -8.25 1 96.94 383 GLY A CA 1
ATOM 3001 C C . GLY A 1 383 ? 14.711 31.344 -7.676 1 96.94 383 GLY A C 1
ATOM 3002 O O . GLY A 1 383 ? 15.852 31.312 -8.156 1 96.94 383 GLY A O 1
ATOM 3003 N N . LEU A 1 384 ? 14.398 30.547 -6.719 1 97.94 384 LEU A N 1
ATOM 3004 C CA . LEU A 1 384 ? 15.328 29.672 -6.012 1 97.94 384 LEU A CA 1
ATOM 3005 C C . LEU A 1 384 ? 15.32 28.281 -6.617 1 97.94 384 LEU A C 1
ATOM 3007 O O . LEU A 1 384 ? 15.945 27.359 -6.074 1 97.94 384 LEU A O 1
ATOM 3011 N N . LYS A 1 385 ? 14.703 28.047 -7.719 1 96 385 LYS A N 1
ATOM 3012 C CA . LYS A 1 385 ? 14.461 26.75 -8.312 1 96 385 LYS A CA 1
ATOM 3013 C C . LYS A 1 385 ? 15.758 25.953 -8.453 1 96 385 LYS A C 1
ATOM 3015 O O . LYS A 1 385 ? 15.781 24.734 -8.242 1 96 385 LYS A O 1
ATOM 3020 N N . GLU A 1 386 ? 16.891 26.609 -8.742 1 96.12 386 GLU A N 1
ATOM 3021 C CA . GLU A 1 386 ? 18.125 25.906 -9.055 1 96.12 386 GLU A CA 1
ATOM 3022 C C . GLU A 1 386 ? 19.016 25.781 -7.824 1 96.12 386 GLU A C 1
ATOM 3024 O O . GLU A 1 386 ? 19.969 25 -7.816 1 96.12 386 GLU A O 1
ATOM 3029 N N . PHE A 1 387 ? 18.75 26.5 -6.816 1 97.12 387 PHE A N 1
ATOM 3030 C CA . PHE A 1 387 ? 19.656 26.641 -5.676 1 97.12 387 PHE A CA 1
ATOM 3031 C C . PHE A 1 387 ? 19.875 25.297 -4.984 1 97.12 387 PHE A C 1
ATOM 3033 O O . PHE A 1 387 ? 21.016 24.906 -4.742 1 97.12 387 PHE A O 1
ATOM 3040 N N . PRO A 1 388 ? 18.828 24.516 -4.684 1 97.38 388 PRO A N 1
ATOM 3041 C CA . PRO A 1 388 ? 19.062 23.25 -3.998 1 97.38 388 PRO A CA 1
ATOM 3042 C C . PRO A 1 388 ? 19.922 22.281 -4.816 1 97.38 388 PRO A C 1
ATOM 3044 O O . PRO A 1 388 ? 20.812 21.625 -4.27 1 97.38 388 PRO A O 1
ATOM 3047 N N . PHE A 1 389 ? 19.719 22.266 -6.07 1 96.94 389 PHE A N 1
ATOM 3048 C CA . PHE A 1 389 ? 20.406 21.312 -6.93 1 96.94 389 PHE A CA 1
ATOM 3049 C C . PHE A 1 389 ? 21.828 21.781 -7.242 1 96.94 389 PHE A C 1
ATOM 3051 O O . PHE A 1 389 ? 22.766 20.984 -7.258 1 96.94 389 PHE A O 1
ATOM 3058 N N . LYS A 1 390 ? 22.031 23.062 -7.469 1 95.62 390 LYS A N 1
ATOM 3059 C CA . LYS A 1 390 ? 23.312 23.562 -7.957 1 95.62 390 LYS A CA 1
ATOM 3060 C C . LYS A 1 390 ? 24.25 23.922 -6.801 1 95.62 390 LYS A C 1
ATOM 3062 O O . LYS A 1 390 ? 25.469 23.812 -6.93 1 95.62 390 LYS A O 1
ATOM 3067 N N . LYS A 1 391 ? 23.672 24.281 -5.641 1 95.31 391 LYS A N 1
ATOM 3068 C CA . LYS A 1 391 ? 24.516 24.875 -4.609 1 95.31 391 LYS A CA 1
ATOM 3069 C C . LYS A 1 391 ? 24.562 24 -3.359 1 95.31 391 LYS A C 1
ATOM 3071 O O . LYS A 1 391 ? 25.516 24.062 -2.586 1 95.31 391 LYS A O 1
ATOM 3076 N N . ILE A 1 392 ? 23.516 23.203 -3.145 1 96.69 392 ILE A N 1
ATOM 3077 C CA . ILE A 1 392 ? 23.469 22.422 -1.919 1 96.69 392 ILE A CA 1
ATOM 3078 C C . ILE A 1 392 ? 23.875 20.984 -2.217 1 96.69 392 ILE A C 1
ATOM 3080 O O . ILE A 1 392 ? 24.672 20.391 -1.487 1 96.69 392 ILE A O 1
ATOM 3084 N N . LEU A 1 393 ? 23.344 20.391 -3.271 1 97.88 393 LEU A N 1
ATOM 3085 C CA . LEU A 1 393 ? 23.688 19.031 -3.676 1 97.88 393 LEU A CA 1
ATOM 3086 C C . LEU A 1 393 ? 25.203 18.844 -3.758 1 97.88 393 LEU A C 1
ATOM 3088 O O . LEU A 1 393 ? 25.906 19.703 -4.316 1 97.88 393 LEU A O 1
ATOM 3092 N N . GLY A 1 394 ? 25.719 17.828 -3.178 1 96.88 394 GLY A N 1
ATOM 3093 C CA . GLY A 1 394 ? 27.141 17.531 -3.146 1 96.88 394 GLY A CA 1
ATOM 3094 C C . GLY A 1 394 ? 27.469 16.219 -2.477 1 96.88 394 GLY A C 1
ATOM 3095 O O . GLY A 1 394 ? 26.578 15.375 -2.289 1 96.88 394 GLY A O 1
ATOM 3096 N N . PRO A 1 395 ? 28.719 16.016 -2.193 1 95.94 395 PRO A N 1
ATOM 3097 C CA . PRO A 1 395 ? 29.094 14.773 -1.5 1 95.94 395 PRO A CA 1
ATOM 3098 C C . PRO A 1 395 ? 28.406 14.625 -0.147 1 95.94 395 PRO A C 1
ATOM 3100 O O . PRO A 1 395 ? 28.531 15.5 0.713 1 95.94 395 PRO A O 1
ATOM 3103 N N . ASP A 1 396 ? 27.688 13.539 -0.022 1 96.25 396 ASP A N 1
ATOM 3104 C CA . ASP A 1 396 ? 26.953 13.219 1.199 1 96.25 396 ASP A CA 1
ATOM 3105 C C . ASP A 1 396 ? 25.891 14.273 1.49 1 96.25 396 ASP A C 1
ATOM 3107 O O . ASP A 1 396 ? 25.672 14.641 2.648 1 96.25 396 ASP A O 1
ATOM 3111 N N . PHE A 1 397 ? 25.359 14.82 0.508 1 97.94 397 PHE A N 1
ATOM 3112 C CA . PHE A 1 397 ? 24.219 15.734 0.562 1 97.94 397 PHE A CA 1
ATOM 3113 C C . PHE A 1 397 ? 23.312 15.523 -0.637 1 97.94 397 PHE A C 1
ATOM 3115 O O . PHE A 1 397 ? 23.609 15.969 -1.745 1 97.94 397 PHE A O 1
ATOM 3122 N N . GLY A 1 398 ? 22.188 14.914 -0.397 1 98.44 398 GLY A N 1
ATOM 3123 C CA . GLY A 1 398 ? 21.344 14.422 -1.475 1 98.44 398 GLY A CA 1
ATOM 3124 C C . GLY A 1 398 ? 20.281 15.422 -1.893 1 98.44 398 GLY A C 1
ATOM 3125 O O . GLY A 1 398 ? 20.141 16.484 -1.29 1 98.44 398 GLY A O 1
ATOM 3126 N N . TYR A 1 399 ? 19.547 15.039 -2.963 1 98.5 399 TYR A N 1
ATOM 3127 C CA . TYR A 1 399 ? 18.516 15.852 -3.59 1 98.5 399 TYR A CA 1
ATOM 3128 C C . TYR A 1 399 ? 17.359 14.992 -4.086 1 98.5 399 TYR A C 1
ATOM 3130 O O . TYR A 1 399 ? 17.578 13.922 -4.652 1 98.5 399 TYR A O 1
ATOM 3138 N N . VAL A 1 400 ? 16.156 15.367 -3.809 1 98.5 400 VAL A N 1
ATOM 3139 C CA . VAL A 1 400 ? 14.977 14.727 -4.387 1 98.5 400 VAL A CA 1
ATOM 3140 C C . VAL A 1 400 ? 13.898 15.766 -4.648 1 98.5 400 VAL A C 1
ATOM 3142 O O . VAL A 1 400 ? 13.836 16.797 -3.971 1 98.5 400 VAL A O 1
ATOM 3145 N N . THR A 1 401 ? 13.039 15.586 -5.648 1 98 401 THR A N 1
ATOM 3146 C CA . THR A 1 401 ? 11.93 16.469 -5.973 1 98 401 THR A CA 1
ATOM 3147 C C . THR A 1 401 ? 10.742 15.68 -6.512 1 98 401 THR A C 1
ATOM 3149 O O . THR A 1 401 ? 10.875 14.508 -6.852 1 98 401 THR A O 1
ATOM 3152 N N . ARG A 1 402 ? 9.547 16.219 -6.395 1 97.25 402 ARG A N 1
ATOM 3153 C CA . ARG A 1 402 ? 8.312 15.734 -7 1 97.25 402 ARG A CA 1
ATOM 3154 C C . ARG A 1 402 ? 7.578 16.859 -7.723 1 97.25 402 ARG A C 1
ATOM 3156 O O . ARG A 1 402 ? 7.352 17.922 -7.148 1 97.25 402 ARG A O 1
ATOM 3163 N N . GLU A 1 403 ? 7.254 16.594 -8.938 1 95.19 403 GLU A N 1
ATOM 3164 C CA . GLU A 1 403 ? 6.516 17.578 -9.734 1 95.19 403 GLU A CA 1
ATOM 3165 C C . GLU A 1 403 ? 5.207 17 -10.258 1 95.19 403 GLU A C 1
ATOM 3167 O O . GLU A 1 403 ? 5.16 15.836 -10.664 1 95.19 403 GLU A O 1
ATOM 3172 N N . PRO A 1 404 ? 4.172 17.812 -10.125 1 93.12 404 PRO A N 1
ATOM 3173 C CA . PRO A 1 404 ? 2.928 17.312 -10.711 1 93.12 404 PRO A CA 1
ATOM 3174 C C . PRO A 1 404 ? 3.012 17.156 -12.227 1 93.12 404 PRO A C 1
ATOM 3176 O O . PRO A 1 404 ? 3.678 17.953 -12.898 1 93.12 404 PRO A O 1
ATOM 3179 N N . LYS A 1 405 ? 2.285 16.266 -12.812 1 86.5 405 LYS A N 1
ATOM 3180 C CA . LYS A 1 405 ? 2.309 15.969 -14.234 1 86.5 405 LYS A CA 1
ATOM 3181 C C . LYS A 1 405 ? 1.797 17.156 -15.055 1 86.5 405 LYS A C 1
ATOM 3183 O O . LYS A 1 405 ? 2.324 17.438 -16.141 1 86.5 405 LYS A O 1
ATOM 3188 N N . ASN A 1 406 ? 0.833 17.828 -14.516 1 89 406 ASN A N 1
ATOM 3189 C CA . ASN A 1 406 ? 0.222 18.922 -15.266 1 89 406 ASN A CA 1
ATOM 3190 C C . ASN A 1 406 ? 0.944 20.25 -15.023 1 89 406 ASN A C 1
ATOM 3192 O O . ASN A 1 406 ? 0.575 21.281 -15.594 1 89 406 ASN A O 1
ATOM 3196 N N . GLY A 1 407 ? 1.844 20.219 -14.188 1 87.31 407 GLY A N 1
ATOM 3197 C CA . GLY A 1 407 ? 2.666 21.391 -13.914 1 87.31 407 GLY A CA 1
ATOM 3198 C C . GLY A 1 407 ? 1.973 22.406 -13.031 1 87.31 407 GLY A C 1
ATOM 3199 O O . GLY A 1 407 ? 2.562 23.438 -12.672 1 87.31 407 GLY A O 1
ATOM 3200 N N . ARG A 1 408 ? 0.743 22.188 -12.617 1 89.44 408 ARG A N 1
ATOM 3201 C CA . ARG A 1 408 ? -0.007 23.156 -11.812 1 89.44 408 ARG A CA 1
ATOM 3202 C C . ARG A 1 408 ? 0.321 23 -10.336 1 89.44 408 ARG A C 1
ATOM 3204 O O . ARG A 1 408 ? 0.235 21.906 -9.781 1 89.44 408 ARG A O 1
ATOM 3211 N N . VAL A 1 409 ? 0.731 24.141 -9.68 1 94.12 409 VAL A N 1
ATOM 3212 C CA . VAL A 1 409 ? 1.066 24.156 -8.266 1 94.12 409 VAL A CA 1
ATOM 3213 C C . VAL A 1 409 ? 0.301 25.266 -7.559 1 94.12 409 VAL A C 1
ATOM 3215 O O . VAL A 1 409 ? -0.139 26.234 -8.195 1 94.12 409 VAL A O 1
ATOM 3218 N N . SER A 1 410 ? -0.029 25.094 -6.359 1 91.94 410 SER A N 1
ATOM 3219 C CA . SER A 1 410 ? -0.639 26.141 -5.539 1 91.94 410 SER A CA 1
ATOM 3220 C C . SER A 1 410 ? 0.302 26.594 -4.426 1 91.94 410 SER A C 1
ATOM 3222 O O . SER A 1 410 ? 1.406 26.062 -4.289 1 91.94 410 SER A O 1
ATOM 3224 N N . SER A 1 411 ? -0.133 27.609 -3.639 1 93.75 411 SER A N 1
ATOM 3225 C CA . SER A 1 411 ? 0.677 28.094 -2.527 1 93.75 411 SER A CA 1
ATOM 3226 C C . SER A 1 411 ? 0.874 27 -1.471 1 93.75 411 SER A C 1
ATOM 3228 O O . SER A 1 411 ? 1.827 27.062 -0.691 1 93.75 411 SER A O 1
ATOM 3230 N N . LEU A 1 412 ? 0.032 25.984 -1.511 1 94.75 412 LEU A N 1
ATOM 3231 C CA . LEU A 1 412 ? 0.137 24.938 -0.505 1 94.75 412 LEU A CA 1
ATOM 3232 C C . LEU A 1 412 ? 1.271 23.969 -0.843 1 94.75 412 LEU A C 1
ATOM 3234 O O . LEU A 1 412 ? 1.646 23.141 -0.018 1 94.75 412 LEU A O 1
ATOM 3238 N N . ASP A 1 413 ? 1.895 24.203 -1.988 1 96.38 413 ASP A N 1
ATOM 3239 C CA . ASP A 1 413 ? 3.029 23.359 -2.379 1 96.38 413 ASP A CA 1
ATOM 3240 C C . ASP A 1 413 ? 4.348 23.984 -1.909 1 96.38 413 ASP A C 1
ATOM 3242 O O . ASP A 1 413 ? 5.41 23.375 -2.066 1 96.38 413 ASP A O 1
ATOM 3246 N N . SER A 1 414 ? 4.223 25.203 -1.38 1 97.5 414 SER A N 1
ATOM 3247 C CA . SER A 1 414 ? 5.387 25.797 -0.72 1 97.5 414 SER A CA 1
ATOM 3248 C C . SER A 1 414 ? 5.633 25.141 0.64 1 97.5 414 SER A C 1
ATOM 3250 O O . SER A 1 414 ? 4.688 24.844 1.37 1 97.5 414 SER A O 1
ATOM 3252 N N . PHE A 1 415 ? 6.848 24.922 0.994 1 98.25 415 PHE A N 1
ATOM 3253 C CA . PHE A 1 415 ? 7.137 24.047 2.119 1 98.25 415 PHE A CA 1
ATOM 3254 C C . PHE A 1 415 ? 7.078 24.812 3.436 1 98.25 415 PHE A C 1
ATOM 3256 O O . PHE A 1 415 ? 7.348 24.25 4.5 1 98.25 415 PHE A O 1
ATOM 3263 N N . GLY A 1 416 ? 6.668 26.094 3.395 1 98.06 416 GLY A N 1
ATOM 3264 C CA . GLY A 1 416 ? 6.113 26.641 4.617 1 98.06 416 GLY A CA 1
ATOM 3265 C C . GLY A 1 416 ? 4.91 25.875 5.133 1 98.06 416 GLY A C 1
ATOM 3266 O O . GLY A 1 416 ? 4.562 25.984 6.309 1 98.06 416 GLY A O 1
ATOM 3267 N N . ASN A 1 417 ? 4.352 25.141 4.191 1 98.19 417 ASN A N 1
ATOM 3268 C CA . ASN A 1 417 ? 3.213 24.281 4.496 1 98.19 417 ASN A CA 1
ATOM 3269 C C . ASN A 1 417 ? 3.65 22.844 4.77 1 98.19 417 ASN A C 1
ATOM 3271 O O . ASN A 1 417 ? 2.873 21.906 4.582 1 98.19 417 ASN A O 1
ATOM 3275 N N . LEU A 1 418 ? 4.824 22.609 5.074 1 98.44 418 LEU A N 1
ATOM 3276 C CA . LEU A 1 418 ? 5.375 21.297 5.426 1 98.44 418 LEU A CA 1
ATOM 3277 C C . LEU A 1 418 ? 6.195 21.391 6.707 1 98.44 418 LEU A C 1
ATOM 3279 O O . LEU A 1 418 ? 7.199 22.094 6.762 1 98.44 418 LEU A O 1
ATOM 3283 N N . ASP A 1 419 ? 5.699 20.719 7.695 1 98.25 419 ASP A N 1
ATOM 3284 C CA . ASP A 1 419 ? 6.387 20.672 8.984 1 98.25 419 ASP A CA 1
ATOM 3285 C C . ASP A 1 419 ? 6.324 19.266 9.586 1 98.25 419 ASP A C 1
ATOM 3287 O O . ASP A 1 419 ? 5.742 18.359 8.992 1 98.25 419 ASP A O 1
ATOM 3291 N N . VAL A 1 420 ? 7.059 19.047 10.688 1 98.75 420 VAL A N 1
ATOM 3292 C CA . VAL A 1 420 ? 7.055 17.75 11.375 1 98.75 420 VAL A CA 1
ATOM 3293 C C . VAL A 1 420 ? 7.07 17.984 12.891 1 98.75 420 VAL A C 1
ATOM 3295 O O . VAL A 1 420 ? 7.742 18.891 13.375 1 98.75 420 VAL A O 1
ATOM 3298 N N . SER A 1 421 ? 6.262 17.25 13.609 1 98.81 421 SER A N 1
ATOM 3299 C CA . SER A 1 421 ? 6.254 17.344 15.062 1 98.81 421 SER A CA 1
ATOM 3300 C C . SER A 1 421 ? 7.461 16.641 15.672 1 98.81 421 SER A C 1
ATOM 3302 O O . SER A 1 421 ? 8.078 15.789 15.023 1 98.81 421 SER A O 1
ATOM 3304 N N . PRO A 1 422 ? 7.812 17.031 16.922 1 98.5 422 PRO A N 1
ATOM 3305 C CA . PRO A 1 422 ? 8.727 16.141 17.656 1 98.5 422 PRO A CA 1
ATOM 3306 C C . PRO A 1 422 ? 8.117 14.766 17.938 1 98.5 422 PRO A C 1
ATOM 3308 O O . PRO A 1 422 ? 6.949 14.531 17.625 1 98.5 422 PRO A O 1
ATOM 3311 N N . PRO A 1 423 ? 8.93 13.812 18.422 1 97.56 423 PRO A N 1
ATOM 3312 C CA . PRO A 1 423 ? 8.391 12.492 18.781 1 97.56 423 PRO A CA 1
ATOM 3313 C C . PRO A 1 423 ? 7.215 12.578 19.75 1 97.56 423 PRO A C 1
ATOM 3315 O O . PRO A 1 423 ? 7.234 13.398 20.672 1 97.56 423 PRO A O 1
ATOM 3318 N N . VAL A 1 424 ? 6.191 11.758 19.484 1 97.69 424 VAL A N 1
ATOM 3319 C CA . VAL A 1 424 ? 5.016 11.766 20.344 1 97.69 424 VAL A CA 1
ATOM 3320 C C . VAL A 1 424 ? 4.492 10.336 20.516 1 97.69 424 VAL A C 1
ATOM 3322 O O . VAL A 1 424 ? 4.852 9.445 19.75 1 97.69 424 VAL A O 1
ATOM 3325 N N . SER A 1 425 ? 3.758 10.117 21.562 1 95.25 425 SER A N 1
ATOM 3326 C CA . SER A 1 425 ? 3.006 8.891 21.797 1 95.25 425 SER A CA 1
ATOM 3327 C C . SER A 1 425 ? 1.506 9.156 21.828 1 95.25 425 SER A C 1
ATOM 3329 O O . SER A 1 425 ? 1.043 10.016 22.578 1 95.25 425 SER A O 1
ATOM 3331 N N . VAL A 1 426 ? 0.783 8.484 21.016 1 94.31 426 VAL A N 1
ATOM 3332 C CA . VAL A 1 426 ? -0.655 8.695 20.891 1 94.31 426 VAL A CA 1
ATOM 3333 C C . VAL A 1 426 ? -1.396 7.383 21.125 1 94.31 426 VAL A C 1
ATOM 3335 O O . VAL A 1 426 ? -1.27 6.441 20.328 1 94.31 426 VAL A O 1
ATOM 3338 N N . LYS A 1 427 ? -2.145 7.301 22.141 1 88.81 427 LYS A N 1
ATOM 3339 C CA . LYS A 1 427 ? -2.965 6.137 22.453 1 88.81 427 LYS A CA 1
ATOM 3340 C C . LYS A 1 427 ? -2.143 4.852 22.406 1 88.81 427 LYS A C 1
ATOM 3342 O O . LYS A 1 427 ? -2.531 3.885 21.734 1 88.81 427 LYS A O 1
ATOM 3347 N N . GLY A 1 428 ? -0.997 4.887 22.922 1 89.5 428 GLY A N 1
ATOM 3348 C CA . GLY A 1 428 ? -0.164 3.703 23.047 1 89.5 428 GLY A CA 1
ATOM 3349 C C . GLY A 1 428 ? 0.743 3.486 21.859 1 89.5 428 GLY A C 1
ATOM 3350 O O . GLY A 1 428 ? 1.587 2.588 21.859 1 89.5 428 GLY A O 1
ATOM 3351 N N . ARG A 1 429 ? 0.531 4.227 20.828 1 93.06 429 ARG A N 1
ATOM 3352 C CA . ARG A 1 429 ? 1.398 4.129 19.656 1 93.06 429 ARG A CA 1
ATOM 3353 C C . ARG A 1 429 ? 2.484 5.199 19.688 1 93.06 429 ARG A C 1
ATOM 3355 O O . ARG A 1 429 ? 2.191 6.383 19.875 1 93.06 429 ARG A O 1
ATOM 3362 N N . ASP A 1 430 ? 3.666 4.773 19.453 1 95.62 430 ASP A N 1
ATOM 3363 C CA . ASP A 1 430 ? 4.793 5.699 19.484 1 95.62 430 ASP A CA 1
ATOM 3364 C C . ASP A 1 430 ? 5.133 6.184 18.062 1 95.62 430 ASP A C 1
ATOM 3366 O O . ASP A 1 430 ? 5.383 5.375 17.172 1 95.62 430 ASP A O 1
ATOM 3370 N N . TYR A 1 431 ? 5.109 7.422 17.922 1 97.5 431 TYR A N 1
ATOM 3371 C CA . TYR A 1 431 ? 5.672 8.078 16.75 1 97.5 431 TYR A CA 1
ATOM 3372 C C . TYR A 1 431 ? 7.051 8.648 17.047 1 97.5 431 TYR A C 1
ATOM 3374 O O . TYR A 1 431 ? 7.207 9.867 17.203 1 97.5 431 TYR A O 1
ATOM 3382 N N . SER A 1 432 ? 8.031 7.816 17.047 1 97.19 432 SER A N 1
ATOM 3383 C CA . SER A 1 432 ? 9.367 8.086 17.562 1 97.19 432 SER A CA 1
ATOM 3384 C C . SER A 1 432 ? 10.117 9.086 16.688 1 97.19 432 SER A C 1
ATOM 3386 O O . SER A 1 432 ? 11.125 9.648 17.109 1 97.19 432 SER A O 1
ATOM 3388 N N . LEU A 1 433 ? 9.617 9.273 15.508 1 98.44 433 LEU A N 1
ATOM 3389 C CA . LEU A 1 433 ? 10.273 10.195 14.586 1 98.44 433 LEU A CA 1
ATOM 3390 C C . LEU A 1 433 ? 9.367 11.383 14.266 1 98.44 433 LEU A C 1
ATOM 3392 O O . LEU A 1 433 ? 9.625 12.133 13.328 1 98.44 433 LEU A O 1
ATOM 3396 N N . GLY A 1 434 ? 8.289 11.469 15.047 1 98.31 434 GLY A N 1
ATOM 3397 C CA . GLY A 1 434 ? 7.328 12.539 14.836 1 98.31 434 GLY A CA 1
ATOM 3398 C C . GLY A 1 434 ? 6.348 12.25 13.711 1 98.31 434 GLY A C 1
ATOM 3399 O O . GLY A 1 434 ? 6.383 11.18 13.109 1 98.31 434 GLY A O 1
ATOM 3400 N N . ARG A 1 435 ? 5.477 13.188 13.492 1 98.62 435 ARG A N 1
ATOM 3401 C CA . ARG A 1 435 ? 4.492 13.102 12.422 1 98.62 435 ARG A CA 1
ATOM 3402 C C . ARG A 1 435 ? 4.562 14.336 11.516 1 98.62 435 ARG A C 1
ATOM 3404 O O . ARG A 1 435 ? 4.707 15.453 12 1 98.62 435 ARG A O 1
ATOM 3411 N N . ILE A 1 436 ? 4.477 14.109 10.242 1 98.75 436 ILE A N 1
ATOM 3412 C CA . ILE A 1 436 ? 4.484 15.188 9.258 1 98.75 436 ILE A CA 1
ATOM 3413 C C . ILE A 1 436 ? 3.189 15.992 9.367 1 98.75 436 ILE A C 1
ATOM 3415 O O . ILE A 1 436 ? 2.113 15.422 9.57 1 98.75 436 ILE A O 1
ATOM 3419 N N . LEU A 1 437 ? 3.254 17.281 9.32 1 98.69 437 LEU A N 1
ATOM 3420 C CA . LEU A 1 437 ? 2.107 18.188 9.328 1 98.69 437 LEU A CA 1
ATOM 3421 C C . LEU A 1 437 ? 1.985 18.906 7.992 1 98.69 437 LEU A C 1
ATOM 3423 O O . LEU A 1 437 ? 2.916 19.594 7.57 1 98.69 437 LEU A O 1
ATOM 3427 N N . ILE A 1 438 ? 0.887 18.781 7.363 1 97.69 438 ILE A N 1
ATOM 3428 C CA . ILE A 1 438 ? 0.636 19.484 6.105 1 97.69 438 ILE A CA 1
ATOM 3429 C C . ILE A 1 438 ? -0.726 20.172 6.16 1 97.69 438 ILE A C 1
ATOM 3431 O O . ILE A 1 438 ? -1.662 19.656 6.781 1 97.69 438 ILE A O 1
ATOM 3435 N N . GLY A 1 439 ? -0.76 21.312 5.609 1 96 439 GLY A N 1
ATOM 3436 C CA . GLY A 1 439 ? -1.999 22.062 5.535 1 96 439 GLY A CA 1
ATOM 3437 C C . GLY A 1 439 ? -2.859 21.688 4.344 1 96 439 GLY A C 1
ATOM 3438 O O . GLY A 1 439 ? -2.344 21.438 3.254 1 96 439 GLY A O 1
ATOM 3439 N N . SER A 1 440 ? -4.117 21.625 4.578 1 91.81 440 SER A N 1
ATOM 3440 C CA . SER A 1 440 ? -5.113 21.312 3.557 1 91.81 440 SER A CA 1
ATOM 3441 C C . SER A 1 440 ? -6.336 22.219 3.68 1 91.81 440 SER A C 1
ATOM 3443 O O . SER A 1 440 ? -6.289 23.25 4.363 1 91.81 440 SER A O 1
ATOM 3445 N N . SER A 1 441 ? -7.336 21.875 2.799 1 87.75 441 SER A N 1
ATOM 3446 C CA . SER A 1 441 ? -8.547 22.688 2.797 1 87.75 441 SER A CA 1
ATOM 3447 C C . SER A 1 441 ? -9.711 21.938 3.432 1 87.75 441 SER A C 1
ATOM 3449 O O . SER A 1 441 ? -9.688 20.703 3.525 1 87.75 441 SER A O 1
ATOM 3451 N N . PHE A 1 442 ? -10.562 22.672 4.012 1 74.88 442 PHE A N 1
ATOM 3452 C CA . PHE A 1 442 ? -11.859 22.156 4.406 1 74.88 442 PHE A CA 1
ATOM 3453 C C . PHE A 1 442 ? -12.875 22.312 3.281 1 74.88 442 PHE A C 1
ATOM 3455 O O . PHE A 1 442 ? -12.734 23.203 2.436 1 74.88 442 PHE A O 1
ATOM 3462 N N . PRO A 1 443 ? -13.797 21.281 3.309 1 62.47 443 PRO A N 1
ATOM 3463 C CA . PRO A 1 443 ? -14.805 21.344 2.254 1 62.47 443 PRO A CA 1
ATOM 3464 C C . PRO A 1 443 ? -15.539 22.688 2.223 1 62.47 443 PRO A C 1
ATOM 3466 O O . PRO A 1 443 ? -15.828 23.266 3.275 1 62.47 443 PRO A O 1
ATOM 3469 N N . GLY A 1 444 ? -15.797 23.266 1.044 1 59.25 444 GLY A N 1
ATOM 3470 C CA . GLY A 1 444 ? -16.453 24.547 0.817 1 59.25 444 GLY A CA 1
ATOM 3471 C C . GLY A 1 444 ? -15.492 25.688 0.616 1 59.25 444 GLY A C 1
ATOM 3472 O O . GLY A 1 444 ? -15.891 26.781 0.215 1 59.25 444 GLY A O 1
ATOM 3473 N N . SER A 1 445 ? -14.289 25.328 1 1 60.38 445 SER A N 1
ATOM 3474 C CA . SER A 1 445 ? -13.281 26.344 0.725 1 60.38 445 SER A CA 1
ATOM 3475 C C . SER A 1 445 ? -12.711 26.188 -0.682 1 60.38 445 SER A C 1
ATOM 3477 O O . SER A 1 445 ? -13.242 25.422 -1.491 1 60.38 445 SER A O 1
ATOM 3479 N N . SER A 1 446 ? -11.789 27.016 -1.251 1 60.69 446 SER A N 1
ATOM 3480 C CA . SER A 1 446 ? -11.172 27.156 -2.568 1 60.69 446 SER A CA 1
ATOM 3481 C C . SER A 1 446 ? -10.617 25.812 -3.051 1 60.69 446 SER A C 1
ATOM 3483 O O . SER A 1 446 ? -10.305 25.656 -4.234 1 60.69 446 SER A O 1
ATOM 3485 N N . ASN A 1 447 ? -10.781 24.828 -2.414 1 69.06 447 ASN A N 1
ATOM 3486 C CA . ASN A 1 447 ? -10.328 23.469 -2.756 1 69.06 447 ASN A CA 1
ATOM 3487 C C . ASN A 1 447 ? -8.836 23.453 -3.053 1 69.06 447 ASN A C 1
ATOM 3489 O O . ASN A 1 447 ? -8.359 22.594 -3.811 1 69.06 447 ASN A O 1
ATOM 3493 N N . ARG A 1 448 ? -7.992 24.531 -2.645 1 84.94 448 ARG A N 1
ATOM 3494 C CA . ARG A 1 448 ? -6.539 24.469 -2.77 1 84.94 448 ARG A CA 1
ATOM 3495 C C . ARG A 1 448 ? -5.965 23.328 -1.949 1 84.94 448 ARG A C 1
ATOM 3497 O O . ARG A 1 448 ? -6.387 23.094 -0.813 1 84.94 448 ARG A O 1
ATOM 3504 N N . LYS A 1 449 ? -5.09 22.594 -2.596 1 87 449 LYS A N 1
ATOM 3505 C CA . LYS A 1 449 ? -4.453 21.484 -1.889 1 87 449 LYS A CA 1
ATOM 3506 C C . LYS A 1 449 ? -3.023 21.281 -2.377 1 87 449 LYS A C 1
ATOM 3508 O O . LYS A 1 449 ? -2.66 21.734 -3.467 1 87 449 LYS A O 1
ATOM 3513 N N . MET A 1 450 ? -2.264 20.734 -1.444 1 93.44 450 MET A N 1
ATOM 3514 C CA . MET A 1 450 ? -0.97 20.219 -1.884 1 93.44 450 MET A CA 1
ATOM 3515 C C . MET A 1 450 ? -1.139 19.25 -3.043 1 93.44 450 MET A C 1
ATOM 3517 O O . MET A 1 450 ? -2.076 18.453 -3.057 1 93.44 450 MET A O 1
ATOM 3521 N N . THR A 1 451 ? -0.224 19.344 -4.012 1 93.56 451 THR A N 1
ATOM 3522 C CA . THR A 1 451 ? -0.349 18.469 -5.168 1 93.56 451 THR A CA 1
ATOM 3523 C C . THR A 1 451 ? -0.308 17 -4.742 1 93.56 451 THR A C 1
ATOM 3525 O O . THR A 1 451 ? 0.365 16.656 -3.77 1 93.56 451 THR A O 1
ATOM 3528 N N . LYS A 1 452 ? -0.986 16.234 -5.492 1 91.06 452 LYS A N 1
ATOM 3529 C CA . LYS A 1 452 ? -1.048 14.805 -5.219 1 91.06 452 LYS A CA 1
ATOM 3530 C C . LYS A 1 452 ? 0.344 14.18 -5.246 1 91.06 452 LYS A C 1
ATOM 3532 O O . LYS A 1 452 ? 0.639 13.281 -4.461 1 91.06 452 LYS A O 1
ATOM 3537 N N . ALA A 1 453 ? 1.213 14.609 -6.164 1 94.56 453 ALA A N 1
ATOM 3538 C CA . ALA A 1 453 ? 2.559 14.055 -6.305 1 94.56 453 ALA A CA 1
ATOM 3539 C C . ALA A 1 453 ? 3.359 14.234 -5.016 1 94.56 453 ALA A C 1
ATOM 3541 O O . ALA A 1 453 ? 4.02 13.305 -4.555 1 94.56 453 ALA A O 1
ATOM 3542 N N . VAL A 1 454 ? 3.281 15.391 -4.426 1 97 454 VAL A N 1
ATOM 3543 C CA . VAL A 1 454 ? 4.023 15.68 -3.201 1 97 454 VAL A CA 1
ATOM 3544 C C . VAL A 1 454 ? 3.406 14.914 -2.031 1 97 454 VAL A C 1
ATOM 3546 O O . VAL A 1 454 ? 4.121 14.273 -1.254 1 97 454 VAL A O 1
ATOM 3549 N N . ARG A 1 455 ? 2.139 14.984 -1.96 1 95.38 455 ARG A N 1
ATOM 3550 C CA . ARG A 1 455 ? 1.417 14.32 -0.883 1 95.38 455 ARG A CA 1
ATOM 3551 C C . ARG A 1 455 ? 1.69 12.82 -0.891 1 95.38 455 ARG A C 1
ATOM 3553 O O . ARG A 1 455 ? 1.979 12.227 0.153 1 95.38 455 ARG A O 1
ATOM 3560 N N . ASP A 1 456 ? 1.554 12.203 -2.059 1 94.38 456 ASP A N 1
ATOM 3561 C CA . ASP A 1 456 ? 1.775 10.766 -2.189 1 94.38 456 ASP A CA 1
ATOM 3562 C C . ASP A 1 456 ? 3.184 10.383 -1.74 1 94.38 456 ASP A C 1
ATOM 3564 O O . ASP A 1 456 ? 3.377 9.352 -1.098 1 94.38 456 ASP A O 1
ATOM 3568 N N . PHE A 1 457 ? 4.102 11.195 -2.102 1 97.56 457 PHE A N 1
ATOM 3569 C CA . PHE A 1 457 ? 5.48 10.945 -1.708 1 97.56 457 PHE A CA 1
ATOM 3570 C C . PHE A 1 457 ? 5.621 10.938 -0.191 1 97.56 457 PHE A C 1
ATOM 3572 O O . PHE A 1 457 ? 6.227 10.023 0.378 1 97.56 457 PHE A O 1
ATOM 3579 N N . LEU A 1 458 ? 5.074 11.891 0.452 1 98.19 458 LEU A N 1
ATOM 3580 C CA . LEU A 1 458 ? 5.18 12.008 1.901 1 98.19 458 LEU A CA 1
ATOM 3581 C C . LEU A 1 458 ? 4.488 10.844 2.598 1 98.19 458 LEU A C 1
ATOM 3583 O O . LEU A 1 458 ? 5.039 10.25 3.525 1 98.19 458 LEU A O 1
ATOM 3587 N N . TYR A 1 459 ? 3.342 10.477 2.139 1 95.88 459 TYR A N 1
ATOM 3588 C CA . TYR A 1 459 ? 2.586 9.383 2.729 1 95.88 459 TYR A CA 1
ATOM 3589 C C . TYR A 1 459 ? 3.309 8.055 2.529 1 95.88 459 TYR A C 1
ATOM 3591 O O . TYR A 1 459 ? 3.277 7.184 3.404 1 95.88 459 TYR A O 1
ATOM 3599 N N . ALA A 1 460 ? 3.961 7.934 1.445 1 96.75 460 ALA A N 1
ATOM 3600 C CA . ALA A 1 460 ? 4.574 6.664 1.064 1 96.75 460 ALA A CA 1
ATOM 3601 C C . ALA A 1 460 ? 5.785 6.355 1.939 1 96.75 460 ALA A C 1
ATOM 3603 O O . ALA A 1 460 ? 6.25 5.215 1.989 1 96.75 460 ALA A O 1
ATOM 3604 N N . GLN A 1 461 ? 6.352 7.383 2.613 1 97.94 461 GLN A N 1
ATOM 3605 C CA . GLN A 1 461 ? 7.516 7.121 3.457 1 97.94 461 GLN A CA 1
ATOM 3606 C C . GLN A 1 461 ? 7.125 6.332 4.703 1 97.94 461 GLN A C 1
ATOM 3608 O O . GLN A 1 461 ? 7.965 5.656 5.305 1 97.94 461 GLN A O 1
ATOM 3613 N N . LYS A 1 462 ? 5.941 6.492 5.23 1 95.5 462 LYS A N 1
ATOM 3614 C CA . LYS A 1 462 ? 5.242 5.691 6.234 1 95.5 462 LYS A CA 1
ATOM 3615 C C . LYS A 1 462 ? 5.77 5.984 7.637 1 95.5 462 LYS A C 1
ATOM 3617 O O . LYS A 1 462 ? 5.02 5.914 8.609 1 95.5 462 LYS A O 1
ATOM 3622 N N . VAL A 1 463 ? 7.016 6.32 7.832 1 97.38 463 VAL A N 1
ATOM 3623 C CA . VAL A 1 463 ? 7.66 6.309 9.141 1 97.38 463 VAL A CA 1
ATOM 3624 C C . VAL A 1 463 ? 7.297 7.578 9.914 1 97.38 463 VAL A C 1
ATOM 3626 O O . VAL A 1 463 ? 7.461 7.641 11.133 1 97.38 463 VAL A O 1
ATOM 3629 N N . GLN A 1 464 ? 6.887 8.602 9.242 1 98.12 464 GLN A N 1
ATOM 3630 C CA . GLN A 1 464 ? 6.332 9.82 9.82 1 98.12 464 GLN A CA 1
ATOM 3631 C C . GLN A 1 464 ? 4.934 10.094 9.281 1 98.12 464 GLN A C 1
ATOM 3633 O O . GLN A 1 464 ? 4.73 11.055 8.531 1 98.12 464 GLN A O 1
ATOM 3638 N N . ALA A 1 465 ? 4.004 9.305 9.781 1 96.88 465 ALA A N 1
ATOM 3639 C CA . ALA A 1 465 ? 2.641 9.336 9.258 1 96.88 465 ALA A CA 1
ATOM 3640 C C . ALA A 1 465 ? 2.059 10.742 9.32 1 96.88 465 ALA A C 1
ATOM 3642 O O . ALA A 1 465 ? 2.018 11.359 10.383 1 96.88 465 ALA A O 1
ATOM 3643 N N . PRO A 1 466 ? 1.571 11.234 8.25 1 97.5 466 PRO A N 1
ATOM 3644 C CA . PRO A 1 466 ? 1.184 12.641 8.172 1 97.5 466 PRO A CA 1
ATOM 3645 C C . PRO A 1 466 ? -0.129 12.938 8.898 1 97.5 466 PRO A C 1
ATOM 3647 O O . PRO A 1 466 ? -0.965 12.039 9.047 1 97.5 466 PRO A O 1
ATOM 3650 N N . VAL A 1 467 ? -0.273 14.188 9.344 1 96.88 467 VAL A N 1
ATOM 3651 C CA . VAL A 1 467 ? -1.484 14.812 9.859 1 96.88 467 VAL A CA 1
ATOM 3652 C C . VAL A 1 467 ? -1.88 15.992 8.977 1 96.88 467 VAL A C 1
ATOM 3654 O O . VAL A 1 467 ? -1.054 16.859 8.68 1 96.88 467 VAL A O 1
ATOM 3657 N N . GLU A 1 468 ? -3.09 15.992 8.57 1 94.19 468 GLU A N 1
ATOM 3658 C CA . GLU A 1 468 ? -3.57 17.094 7.738 1 94.19 468 GLU A CA 1
ATOM 3659 C C . GLU A 1 468 ? -4.293 18.141 8.578 1 94.19 468 GLU A C 1
ATOM 3661 O O . GLU A 1 468 ? -5.168 17.812 9.383 1 94.19 468 GLU A O 1
ATOM 3666 N N . LEU A 1 469 ? -3.914 19.359 8.406 1 96.19 469 LEU A N 1
ATOM 3667 C CA . LEU A 1 469 ? -4.5 20.5 9.117 1 96.19 469 LEU A CA 1
ATOM 3668 C C . LEU A 1 469 ? -5.262 21.406 8.156 1 96.19 469 LEU A C 1
ATOM 3670 O O . LEU A 1 469 ? -5.066 21.328 6.941 1 96.19 469 LEU A O 1
ATOM 3674 N N . TYR A 1 470 ? -6.145 22.234 8.766 1 93.88 470 TYR A N 1
ATOM 3675 C CA . TYR A 1 470 ? -6.887 23.25 8.016 1 93.88 470 TYR A CA 1
ATOM 3676 C C . TYR A 1 470 ? -6.098 24.547 7.922 1 93.88 470 TYR A C 1
ATOM 3678 O O . TYR A 1 470 ? -6.066 25.328 8.875 1 93.88 470 TYR A O 1
ATOM 3686 N N . ALA A 1 471 ? -5.48 24.734 6.723 1 95.19 471 ALA A N 1
ATOM 3687 C CA . ALA A 1 471 ? -4.609 25.891 6.605 1 95.19 471 ALA A CA 1
ATOM 3688 C C . ALA A 1 471 ? -5.121 26.859 5.535 1 95.19 471 ALA A C 1
ATOM 3690 O O . ALA A 1 471 ? -4.691 28.016 5.473 1 95.19 471 ALA A O 1
ATOM 3691 N N . ASP A 1 472 ? -6.074 26.469 4.805 1 92.19 472 ASP A N 1
ATOM 3692 C CA . ASP A 1 472 ? -6.508 27.234 3.637 1 92.19 472 ASP A CA 1
ATOM 3693 C C . ASP A 1 472 ? -7.277 28.484 4.051 1 92.19 472 ASP A C 1
ATOM 3695 O O . ASP A 1 472 ? -7.582 29.344 3.217 1 92.19 472 ASP A O 1
ATOM 3699 N N . TRP A 1 473 ? -7.578 28.703 5.34 1 93.31 473 TRP A N 1
ATOM 3700 C CA . TRP A 1 473 ? -8.148 29.953 5.824 1 93.31 473 TRP A CA 1
ATOM 3701 C C . TRP A 1 473 ? -7.133 31.094 5.734 1 93.31 473 TRP A C 1
ATOM 3703 O O . TRP A 1 473 ? -7.504 32.25 5.77 1 93.31 473 TRP A O 1
ATOM 3713 N N . LEU A 1 474 ? -5.875 30.688 5.609 1 95.62 474 LEU A N 1
ATOM 3714 C CA . LEU A 1 474 ? -4.797 31.656 5.422 1 95.62 474 LEU A CA 1
ATOM 3715 C C . LEU A 1 474 ? -4.652 32.031 3.949 1 95.62 474 LEU A C 1
ATOM 3717 O O . LEU A 1 474 ? -4.793 31.172 3.072 1 95.62 474 LEU A O 1
ATOM 3721 N N . THR A 1 475 ? -4.309 33.25 3.711 1 94.69 475 THR A N 1
ATOM 3722 C CA . THR A 1 475 ? -4.059 33.688 2.344 1 94.69 475 THR A CA 1
ATOM 3723 C C . THR A 1 475 ? -2.924 32.906 1.712 1 94.69 475 THR A C 1
ATOM 3725 O O . THR A 1 475 ? -3.045 32.438 0.579 1 94.69 475 THR A O 1
ATOM 3728 N N . VAL A 1 476 ? -1.867 32.688 2.43 1 95.25 476 VAL A N 1
ATOM 3729 C CA . VAL A 1 476 ? -0.732 31.953 1.895 1 95.25 476 VAL A CA 1
ATOM 3730 C C . VAL A 1 476 ? -0.989 30.453 2.031 1 95.25 476 VAL A C 1
ATOM 3732 O O . VAL A 1 476 ? -0.488 29.656 1.233 1 95.25 476 VAL A O 1
ATOM 3735 N N . GLY A 1 477 ? -1.709 30.047 3.131 1 95.06 477 GLY A N 1
ATOM 3736 C CA . GLY A 1 477 ? -2.121 28.672 3.324 1 95.06 477 GLY A CA 1
ATOM 3737 C C . GLY A 1 477 ? -1.042 27.812 3.947 1 95.06 477 GLY A C 1
ATOM 3738 O O . GLY A 1 477 ? -1.008 26.594 3.73 1 95.06 477 GLY A O 1
ATOM 3739 N N . HIS A 1 478 ? -0.131 28.391 4.754 1 97.44 478 HIS A N 1
ATOM 3740 C CA . HIS A 1 478 ? 0.99 27.641 5.316 1 97.44 478 HIS A CA 1
ATOM 3741 C C . HIS A 1 478 ? 0.751 27.312 6.785 1 97.44 478 HIS A C 1
ATOM 3743 O O . HIS A 1 478 ? 0.23 28.141 7.535 1 97.44 478 HIS A O 1
ATOM 3749 N N . VAL A 1 479 ? 1.219 26.141 7.184 1 98.25 479 VAL A N 1
ATOM 3750 C CA . VAL A 1 479 ? 1.012 25.719 8.562 1 98.25 479 VAL A CA 1
ATOM 3751 C C . VAL A 1 479 ? 1.945 26.5 9.492 1 98.25 479 VAL A C 1
ATOM 3753 O O . VAL A 1 479 ? 1.623 26.719 10.656 1 98.25 479 VAL A O 1
ATOM 3756 N N . ASP A 1 480 ? 3.09 26.984 8.992 1 98.25 480 ASP A N 1
ATOM 3757 C CA . ASP A 1 480 ? 4.047 27.656 9.852 1 98.25 480 ASP A CA 1
ATOM 3758 C C . ASP A 1 480 ? 3.57 29.078 10.195 1 98.25 480 ASP A C 1
ATOM 3760 O O . ASP A 1 480 ? 4.203 29.766 10.992 1 98.25 480 ASP A O 1
ATOM 3764 N N . GLU A 1 481 ? 2.416 29.484 9.633 1 98.25 481 GLU A N 1
ATOM 3765 C CA . GLU A 1 481 ? 1.848 30.797 9.945 1 98.25 481 GLU A CA 1
ATOM 3766 C C . GLU A 1 481 ? 1.055 30.766 11.25 1 98.25 481 GLU A C 1
ATOM 3768 O O . GLU A 1 481 ? 0.727 31.812 11.812 1 98.25 481 GLU A O 1
ATOM 3773 N N . PHE A 1 482 ? 0.767 29.547 11.711 1 98.56 482 PHE A N 1
ATOM 3774 C CA . PHE A 1 482 ? -0.056 29.578 12.914 1 98.56 482 PHE A CA 1
ATOM 3775 C C . PHE A 1 482 ? 0.424 28.547 13.93 1 98.56 482 PHE A C 1
ATOM 3777 O O . PHE A 1 482 ? -0.153 28.406 15.008 1 98.56 482 PHE A O 1
ATOM 3784 N N . LEU A 1 483 ? 1.474 27.844 13.625 1 98.56 483 LEU A N 1
ATOM 3785 C CA . LEU A 1 483 ? 1.98 26.906 14.633 1 98.56 483 LEU A CA 1
ATOM 3786 C C . LEU A 1 483 ? 3.5 26.812 14.562 1 98.56 483 LEU A C 1
ATOM 3788 O O . LEU A 1 483 ? 4.098 27.078 13.516 1 98.56 483 LEU A O 1
ATOM 3792 N N . SER A 1 484 ? 4.137 26.5 15.609 1 98.69 484 SER A N 1
ATOM 3793 C CA . SER A 1 484 ? 5.551 26.172 15.75 1 98.69 484 SER A CA 1
ATOM 3794 C C . SER A 1 484 ? 5.793 25.281 16.969 1 98.69 484 SER A C 1
ATOM 3796 O O . SER A 1 484 ? 4.918 25.141 17.828 1 98.69 484 SER A O 1
ATOM 3798 N N . PHE A 1 485 ? 6.922 24.609 17.047 1 98.81 485 PHE A N 1
ATOM 3799 C CA . PHE A 1 485 ? 7.34 23.828 18.188 1 98.81 485 PHE A CA 1
ATOM 3800 C C . PHE A 1 485 ? 8.625 24.375 18.797 1 98.81 485 PHE A C 1
ATOM 3802 O O . PHE A 1 485 ? 9.531 24.781 18.062 1 98.81 485 PHE A O 1
ATOM 3809 N N . VAL A 1 486 ? 8.672 24.438 20.062 1 98.75 486 VAL A N 1
ATOM 3810 C CA . VAL A 1 486 ? 9.891 24.844 20.75 1 98.75 486 VAL A CA 1
ATOM 3811 C C . VAL A 1 486 ? 10.266 23.812 21.812 1 98.75 486 VAL A C 1
ATOM 3813 O O . VAL A 1 486 ? 9.383 23.156 22.375 1 98.75 486 VAL A O 1
ATOM 3816 N N . PRO A 1 487 ? 11.57 23.641 22.016 1 98.06 487 PRO A N 1
ATOM 3817 C CA . PRO A 1 487 ? 11.953 22.75 23.125 1 98.06 487 PRO A CA 1
ATOM 3818 C C . PRO A 1 487 ? 11.484 23.266 24.484 1 98.06 487 PRO A C 1
ATOM 3820 O O . PRO A 1 487 ? 11.398 24.469 24.703 1 98.06 487 PRO A O 1
ATOM 3823 N N . ALA A 1 488 ? 11.156 22.406 25.312 1 97.25 488 ALA A N 1
ATOM 3824 C CA . ALA A 1 488 ? 10.711 22.75 26.656 1 97.25 488 ALA A CA 1
ATOM 3825 C C . ALA A 1 488 ? 10.992 21.609 27.641 1 97.25 488 ALA A C 1
ATOM 3827 O O . ALA A 1 488 ? 11.062 20.438 27.25 1 97.25 488 ALA A O 1
ATOM 3828 N N . PRO A 1 489 ? 11.219 22 28.844 1 94.31 489 PRO A N 1
ATOM 3829 C CA . PRO A 1 489 ? 11.391 20.938 29.844 1 94.31 489 PRO A CA 1
ATOM 3830 C C . PRO A 1 489 ? 10.117 20.109 30.062 1 94.31 489 PRO A C 1
ATOM 3832 O O . PRO A 1 489 ? 9.031 20.547 29.688 1 94.31 489 PRO A O 1
ATOM 3835 N N . GLY A 1 490 ? 10.344 18.953 30.609 1 88.94 490 GLY A N 1
ATOM 3836 C CA . GLY A 1 490 ? 9.219 18.078 30.906 1 88.94 490 GLY A CA 1
ATOM 3837 C C . GLY A 1 490 ? 9.242 16.781 30.125 1 88.94 490 GLY A C 1
ATOM 3838 O O . GLY A 1 490 ? 10.148 16.562 29.328 1 88.94 490 GLY A O 1
ATOM 3839 N N . LYS A 1 491 ? 8.172 16 30.359 1 85.62 491 LYS A N 1
ATOM 3840 C CA . LYS A 1 491 ? 8.117 14.656 29.781 1 85.62 491 LYS A CA 1
ATOM 3841 C C . LYS A 1 491 ? 7.984 14.711 28.266 1 85.62 491 LYS A C 1
ATOM 3843 O O . LYS A 1 491 ? 8.578 13.891 27.547 1 85.62 491 LYS A O 1
ATOM 3848 N N . LYS A 1 492 ? 7.211 15.664 27.719 1 91 492 LYS A N 1
ATOM 3849 C CA . LYS A 1 492 ? 7.016 15.75 26.281 1 91 492 LYS A CA 1
ATOM 3850 C C . LYS A 1 492 ? 8.273 16.266 25.594 1 91 492 LYS A C 1
ATOM 3852 O O . LYS A 1 492 ? 8.523 15.938 24.422 1 91 492 LYS A O 1
ATOM 3857 N N . GLY A 1 493 ? 8.961 17.156 26.219 1 95.19 493 GLY A N 1
ATOM 3858 C CA . GLY A 1 493 ? 10.203 17.703 25.719 1 95.19 493 GLY A CA 1
ATOM 3859 C C . GLY A 1 493 ? 9.992 18.891 24.797 1 95.19 493 GLY A C 1
ATOM 3860 O O . GLY A 1 493 ? 10.945 19.422 24.219 1 95.19 493 GLY A O 1
ATOM 3861 N N . PHE A 1 494 ? 8.734 19.297 24.625 1 98.31 494 PHE A N 1
ATOM 3862 C CA . PHE A 1 494 ? 8.453 20.422 23.75 1 98.31 494 PHE A CA 1
ATOM 3863 C C . PHE A 1 494 ? 7.133 21.078 24.125 1 98.31 494 PHE A C 1
ATOM 3865 O O . PHE A 1 494 ? 6.395 20.562 24.969 1 98.31 494 PHE A O 1
ATOM 3872 N N . ARG A 1 495 ? 6.891 22.312 23.609 1 98.19 495 ARG A N 1
ATOM 3873 C CA . ARG A 1 495 ? 5.59 22.969 23.609 1 98.19 495 ARG A CA 1
ATOM 3874 C C . ARG A 1 495 ? 5.156 23.312 22.188 1 98.19 495 ARG A C 1
ATOM 3876 O O . ARG A 1 495 ? 5.992 23.625 21.344 1 98.19 495 ARG A O 1
ATOM 3883 N N . LEU A 1 496 ? 3.91 23.188 21.969 1 98.5 496 LEU A N 1
ATOM 3884 C CA . LEU A 1 496 ? 3.297 23.672 20.734 1 98.5 496 LEU A CA 1
ATOM 3885 C C . LEU A 1 496 ? 2.891 25.141 20.891 1 98.5 496 LEU A C 1
ATOM 3887 O O . LEU A 1 496 ? 2.205 25.5 21.844 1 98.5 496 LEU A O 1
ATOM 3891 N N . LEU A 1 497 ? 3.402 25.969 20.047 1 98.81 497 LEU A N 1
ATOM 3892 C CA . LEU A 1 497 ? 2.969 27.359 19.984 1 98.81 497 LEU A CA 1
ATOM 3893 C C . LEU A 1 497 ? 1.87 27.531 18.938 1 98.81 497 LEU A C 1
ATOM 3895 O O . LEU A 1 497 ? 2.006 27.078 17.797 1 98.81 497 LEU A O 1
ATOM 3899 N N . LEU A 1 498 ? 0.81 28.141 19.328 1 98.56 498 LEU A N 1
ATOM 3900 C CA . LEU A 1 498 ? -0.26 28.484 18.406 1 98.56 498 LEU A CA 1
ATOM 3901 C C . LEU A 1 498 ? -0.528 29.984 18.406 1 98.56 498 LEU A C 1
ATOM 3903 O O . LEU A 1 498 ? -0.505 30.609 19.469 1 98.56 498 LEU A O 1
ATOM 3907 N N . ALA A 1 499 ? -0.664 30.531 17.203 1 98.69 499 ALA A N 1
ATOM 3908 C CA . ALA A 1 499 ? -1.155 31.906 17.156 1 98.69 499 ALA A CA 1
ATOM 3909 C C . ALA A 1 499 ? -2.543 32 17.781 1 98.69 499 ALA A C 1
ATOM 3911 O O . ALA A 1 499 ? -3.367 31.109 17.641 1 98.69 499 ALA A O 1
ATOM 3912 N N . SER A 1 500 ? -2.789 33.156 18.469 1 97.62 500 SER A N 1
ATOM 3913 C CA . SER A 1 500 ? -4.082 33.281 19.141 1 97.62 500 SER A CA 1
ATOM 3914 C C . SER A 1 500 ? -4.57 34.75 19.078 1 97.62 500 SER A C 1
ATOM 3916 O O . SER A 1 500 ? -4.066 35.594 19.812 1 97.62 500 SER A O 1
ATOM 3918 N N . PRO A 1 501 ? -5.559 35 18.25 1 97.12 501 PRO A N 1
ATOM 3919 C CA . PRO A 1 501 ? -6.176 36.344 18.266 1 97.12 501 PRO A CA 1
ATOM 3920 C C . PRO A 1 501 ? -6.789 36.688 19.625 1 97.12 501 PRO A C 1
ATOM 3922 O O . PRO A 1 501 ? -6.699 37.812 20.078 1 97.12 501 PRO A O 1
ATOM 3925 N N . LEU A 1 502 ? -7.332 35.719 20.25 1 94.25 502 LEU A N 1
ATOM 3926 C CA . LEU A 1 502 ? -7.977 35.906 21.531 1 94.25 502 LEU A CA 1
ATOM 3927 C C . LEU A 1 502 ? -6.965 36.375 22.578 1 94.25 502 LEU A C 1
ATOM 3929 O O . LEU A 1 502 ? -7.23 37.281 23.359 1 94.25 502 LEU A O 1
ATOM 3933 N N . ALA A 1 503 ? -5.871 35.688 22.625 1 95.31 503 ALA A N 1
ATOM 3934 C CA . ALA A 1 503 ? -4.824 36.094 23.562 1 95.31 503 ALA A CA 1
ATOM 3935 C C . ALA A 1 503 ? -4.363 37.531 23.312 1 95.31 503 ALA A C 1
ATOM 3937 O O . ALA A 1 503 ? -4.051 38.25 24.25 1 95.31 503 ALA A O 1
ATOM 3938 N N . CYS A 1 504 ? -4.289 37.906 22.109 1 97.38 504 CYS A N 1
ATOM 3939 C CA . CYS A 1 504 ? -3.848 39.25 21.75 1 97.38 504 CYS A CA 1
ATOM 3940 C C . CYS A 1 504 ? -4.867 40.281 22.203 1 97.38 504 CYS A C 1
ATOM 3942 O O . CYS A 1 504 ? -4.5 41.281 22.828 1 97.38 504 CYS A O 1
ATOM 3944 N N . LEU A 1 505 ? -6.109 40.094 21.875 1 95.25 505 LEU A N 1
ATOM 3945 C CA . LEU A 1 505 ? -7.16 41.031 22.266 1 95.25 505 LEU A CA 1
ATOM 3946 C C . LEU A 1 505 ? -7.234 41.156 23.781 1 95.25 505 LEU A C 1
ATOM 3948 O O . LEU A 1 505 ? -7.438 42.25 24.297 1 95.25 505 LEU A O 1
ATOM 3952 N N . LYS A 1 506 ? -7.094 40.062 24.453 1 92.69 506 LYS A N 1
ATOM 3953 C CA . LYS A 1 506 ? -7.094 40.094 25.922 1 92.69 506 LYS A CA 1
ATOM 3954 C C . LYS A 1 506 ? -5.969 41 26.453 1 92.69 506 LYS A C 1
ATOM 3956 O O . LYS A 1 506 ? -6.18 41.812 27.344 1 92.69 506 LYS A O 1
ATOM 3961 N N . LEU A 1 507 ? -4.805 40.781 25.953 1 95.56 507 LEU A N 1
ATOM 3962 C CA . LEU A 1 507 ? -3.658 41.594 26.344 1 95.56 507 LEU A CA 1
ATOM 3963 C C . LEU A 1 507 ? -3.93 43.062 26.109 1 95.56 507 LEU A C 1
ATOM 3965 O O . LEU A 1 507 ? -3.66 43.906 26.969 1 95.56 507 LEU A O 1
ATOM 3969 N N . PHE A 1 508 ? -4.457 43.406 24.953 1 97.06 508 PHE A N 1
ATOM 3970 C CA . PHE A 1 508 ? -4.727 44.781 24.578 1 97.06 508 PHE A CA 1
ATOM 3971 C C . PHE A 1 508 ? -5.801 45.375 25.484 1 97.06 508 PHE A C 1
ATOM 3973 O O . PHE A 1 508 ? -5.715 46.562 25.875 1 97.06 508 PHE A O 1
ATOM 3980 N N . GLU A 1 509 ? -6.797 44.625 25.781 1 93.88 509 GLU A N 1
ATOM 3981 C CA . GLU A 1 509 ? -7.84 45.094 26.703 1 93.88 509 GLU A CA 1
ATOM 3982 C C . GLU A 1 509 ? -7.273 45.406 28.078 1 93.88 509 GLU A C 1
ATOM 3984 O O . GLU A 1 509 ? -7.652 46.406 28.703 1 93.88 509 GLU A O 1
ATOM 3989 N N . GLU A 1 510 ? -6.453 44.5 28.562 1 92.81 510 GLU A N 1
ATOM 3990 C CA . GLU A 1 510 ? -5.805 44.688 29.844 1 92.81 510 GLU A CA 1
ATOM 3991 C C . GLU A 1 510 ? -5.004 46 29.859 1 92.81 510 GLU A C 1
ATOM 3993 O O . GLU A 1 510 ? -5.082 46.781 30.828 1 92.81 510 GLU A O 1
ATOM 3998 N N . LYS A 1 511 ? -4.281 46.281 28.875 1 96.69 511 LYS A N 1
ATOM 3999 C CA . LYS A 1 511 ? -3.467 47.5 28.797 1 96.69 511 LYS A CA 1
ATOM 4000 C C . LYS A 1 511 ? -4.336 48.75 28.672 1 96.69 511 LYS A C 1
ATOM 4002 O O . LYS A 1 511 ? -4.016 49.781 29.234 1 96.69 511 LYS A O 1
ATOM 4007 N N . GLN A 1 512 ? -5.383 48.594 27.906 1 96.75 512 GLN A N 1
ATOM 4008 C CA . GLN A 1 512 ? -6.32 49.719 27.812 1 96.75 512 GLN A CA 1
ATOM 4009 C C . GLN A 1 512 ? -6.875 50.094 29.188 1 96.75 512 GLN A C 1
ATOM 4011 O O . GLN A 1 512 ? -6.934 51.25 29.547 1 96.75 512 GLN A O 1
ATOM 4016 N N . LYS A 1 513 ? -7.281 49.125 29.969 1 93.25 513 LYS A N 1
ATOM 4017 C CA . LYS A 1 513 ? -7.832 49.312 31.297 1 93.25 513 LYS A CA 1
ATOM 4018 C C . LYS A 1 513 ? -6.793 49.938 32.219 1 93.25 513 LYS A C 1
ATOM 4020 O O . LYS A 1 513 ? -7.141 50.688 33.156 1 93.25 513 LYS A O 1
ATOM 4025 N N . GLU A 1 514 ? -5.574 49.688 32 1 95.62 514 GLU A N 1
ATOM 4026 C CA . GLU A 1 514 ? -4.484 50.281 32.781 1 95.62 514 GLU A CA 1
ATOM 4027 C C . GLU A 1 514 ? -4.215 51.719 32.375 1 95.62 514 GLU A C 1
ATOM 4029 O O . GLU A 1 514 ? -3.352 52.375 32.969 1 95.62 514 GLU A O 1
ATOM 4034 N N . GLY A 1 515 ? -4.918 52.188 31.406 1 96.94 515 GLY A N 1
ATOM 4035 C CA . GLY A 1 515 ? -4.832 53.594 31.047 1 96.94 515 GLY A CA 1
ATOM 4036 C C . GLY A 1 515 ? -3.996 53.844 29.797 1 96.94 515 GLY A C 1
ATOM 4037 O O . GLY A 1 515 ? -3.682 54.969 29.469 1 96.94 515 GLY A O 1
ATOM 4038 N N . TYR A 1 516 ? -3.719 52.75 29.078 1 97.94 516 TYR A N 1
ATOM 4039 C CA . TYR A 1 516 ? -2.826 52.906 27.938 1 97.94 516 TYR A CA 1
ATOM 4040 C C . TYR A 1 516 ? -3.594 52.812 26.625 1 97.94 516 TYR A C 1
ATOM 4042 O O . TYR A 1 516 ? -3.084 52.281 25.641 1 97.94 516 TYR A O 1
ATOM 4050 N N . GLY A 1 517 ? -4.762 53.188 26.516 1 97.38 517 GLY A N 1
ATOM 4051 C CA . GLY A 1 517 ? -5.625 53.125 25.344 1 97.38 517 GLY A CA 1
ATOM 4052 C C . GLY A 1 517 ? -5.055 53.844 24.141 1 97.38 517 GLY A C 1
ATOM 4053 O O . GLY A 1 517 ? -5.363 53.5 23 1 97.38 517 GLY A O 1
ATOM 4054 N N . ASN A 1 518 ? -4.184 54.844 24.375 1 96.62 518 ASN A N 1
ATOM 4055 C CA . ASN A 1 518 ? -3.627 55.625 23.281 1 96.62 518 ASN A CA 1
ATOM 4056 C C . ASN A 1 518 ? -2.312 55.062 22.781 1 96.62 518 ASN A C 1
ATOM 4058 O O . ASN A 1 518 ? -1.785 55.5 21.75 1 96.62 518 ASN A O 1
ATOM 4062 N N . ALA A 1 519 ? -1.83 54 23.516 1 97.25 519 ALA A N 1
ATOM 4063 C CA . ALA A 1 519 ? -0.683 53.281 22.953 1 97.25 519 ALA A CA 1
ATOM 4064 C C . ALA A 1 519 ? -1.034 52.656 21.609 1 97.25 519 ALA A C 1
ATOM 4066 O O . ALA A 1 519 ? -2.184 52.281 21.391 1 97.25 519 ALA A O 1
ATOM 4067 N N . ALA A 1 520 ? -0.014 52.562 20.672 1 97.06 520 ALA A N 1
ATOM 4068 C CA . ALA A 1 520 ? -0.375 52.219 19.297 1 97.06 520 ALA A CA 1
ATOM 4069 C C . ALA A 1 520 ? 0.573 51.156 18.734 1 97.06 520 ALA A C 1
ATOM 4071 O O . ALA A 1 520 ? 1.725 51.062 19.156 1 97.06 520 ALA A O 1
ATOM 4072 N N . LEU A 1 521 ? 0.001 50.406 17.797 1 97.06 521 LEU A N 1
ATOM 4073 C CA . LEU A 1 521 ? 0.835 49.562 16.938 1 97.06 521 LEU A CA 1
ATOM 4074 C C . LEU A 1 521 ? 1.649 50.406 15.969 1 97.06 521 LEU A C 1
ATOM 4076 O O . LEU A 1 521 ? 1.217 51.5 15.562 1 97.06 521 LEU A O 1
ATOM 4080 N N . PHE A 1 522 ? 2.867 49.906 15.641 1 96.94 522 PHE A N 1
ATOM 4081 C CA . PHE A 1 522 ? 3.682 50.375 14.523 1 96.94 522 PHE A CA 1
ATOM 4082 C C . PHE A 1 522 ? 4.34 51.688 14.852 1 96.94 522 PHE A C 1
ATOM 4084 O O . PHE A 1 522 ? 4.715 52.469 13.953 1 96.94 522 PHE A O 1
ATOM 4091 N N . GLU A 1 523 ? 4.359 51.875 16.156 1 91.44 523 GLU A N 1
ATOM 4092 C CA . GLU A 1 523 ? 5.098 53.094 16.531 1 91.44 523 GLU A CA 1
ATOM 4093 C C . GLU A 1 523 ? 6.562 52.969 16.125 1 91.44 523 GLU A C 1
ATOM 4095 O O . GLU A 1 523 ? 7.219 51.969 16.391 1 91.44 523 GLU A O 1
ATOM 4100 N N . GLY A 1 524 ? 7.07 53.938 15.461 1 86 524 GLY A N 1
ATOM 4101 C CA . GLY A 1 524 ? 8.469 53.969 15.062 1 86 524 GLY A CA 1
ATOM 4102 C C . GLY A 1 524 ? 8.672 53.562 13.609 1 86 524 GLY A C 1
ATOM 4103 O O . GLY A 1 524 ? 9.758 53.75 13.062 1 86 524 GLY A O 1
ATOM 4104 N N . LEU A 1 525 ? 7.676 52.844 13.031 1 91.69 525 LEU A N 1
ATOM 4105 C CA . LEU A 1 525 ? 7.754 52.5 11.617 1 91.69 525 LEU A CA 1
ATOM 4106 C C . LEU A 1 525 ? 7.371 53.688 10.742 1 91.69 525 LEU A C 1
ATOM 4108 O O . LEU A 1 525 ? 6.324 54.312 10.953 1 91.69 525 LEU A O 1
ATOM 4112 N N . LYS A 1 526 ? 8.25 54.094 10.031 1 84.75 526 LYS A N 1
ATOM 4113 C CA . LYS A 1 526 ? 7.973 55.219 9.156 1 84.75 526 LYS A CA 1
ATOM 4114 C C . LYS A 1 526 ? 6.973 54.844 8.07 1 84.75 526 LYS A C 1
ATOM 4116 O O . LYS A 1 526 ? 6.969 53.719 7.59 1 84.75 526 LYS A O 1
ATOM 4121 N N . ARG A 1 527 ? 5.984 55.625 7.734 1 85.25 527 ARG A N 1
ATOM 4122 C CA . ARG A 1 527 ? 5.051 55.531 6.617 1 85.25 527 ARG A CA 1
ATOM 4123 C C . ARG A 1 527 ? 3.99 54.469 6.898 1 85.25 527 ARG A C 1
ATOM 4125 O O . ARG A 1 527 ? 3.389 53.906 5.973 1 85.25 527 ARG A O 1
ATOM 4132 N N . VAL A 1 528 ? 3.994 53.844 8.055 1 90.38 528 VAL A N 1
ATOM 4133 C CA . VAL A 1 528 ? 2.941 52.906 8.43 1 90.38 528 VAL A CA 1
ATOM 4134 C C . VAL A 1 528 ? 1.981 53.594 9.414 1 90.38 528 VAL A C 1
ATOM 4136 O O . VAL A 1 528 ? 2.412 54.219 10.383 1 90.38 528 VAL A O 1
ATOM 4139 N N . GLY A 1 529 ? 0.756 53.594 9.055 1 91.19 529 GLY A N 1
ATOM 4140 C CA . GLY A 1 529 ? -0.243 54.188 9.93 1 91.19 529 GLY A CA 1
ATOM 4141 C C . GLY A 1 529 ? -0.333 53.531 11.281 1 91.19 529 GLY A C 1
ATOM 4142 O O . GLY A 1 529 ? -0.297 52.281 11.375 1 91.19 529 GLY A O 1
ATOM 4143 N N . LYS A 1 530 ? -0.324 54.344 12.281 1 94.94 530 LYS A N 1
ATOM 4144 C CA . LYS A 1 530 ? -0.464 53.844 13.641 1 94.94 530 LYS A CA 1
ATOM 4145 C C . LYS A 1 530 ? -1.915 53.469 13.938 1 94.94 530 LYS A C 1
ATOM 4147 O O . LYS A 1 530 ? -2.84 54.062 13.375 1 94.94 530 LYS A O 1
ATOM 4152 N N . ILE A 1 531 ? -2.066 52.5 14.789 1 96.75 531 ILE A N 1
ATOM 4153 C CA . ILE A 1 531 ? -3.387 52.094 15.25 1 96.75 531 ILE A CA 1
ATOM 4154 C C . ILE A 1 531 ? -3.389 51.969 16.766 1 96.75 531 ILE A C 1
ATOM 4156 O O . ILE A 1 531 ? -2.691 51.125 17.344 1 96.75 531 ILE A O 1
ATOM 4160 N N . THR A 1 532 ? -4.156 52.75 17.391 1 97.69 532 THR A N 1
ATOM 4161 C CA . THR A 1 532 ? -4.18 52.781 18.844 1 97.69 532 THR A CA 1
ATOM 4162 C C . THR A 1 532 ? -4.961 51.594 19.391 1 97.69 532 THR A C 1
ATOM 4164 O O . THR A 1 532 ? -5.738 50.969 18.656 1 97.69 532 THR A O 1
ATOM 4167 N N . LEU A 1 533 ? -4.723 51.25 20.656 1 98.06 533 LEU A N 1
ATOM 4168 C CA . LEU A 1 533 ? -5.473 50.188 21.312 1 98.06 533 LEU A CA 1
ATOM 4169 C C . LEU A 1 533 ? -6.969 50.469 21.297 1 98.06 533 LEU A C 1
ATOM 4171 O O . LEU A 1 533 ? -7.785 49.594 21.094 1 98.06 533 LEU A O 1
ATOM 4175 N N . ASN A 1 534 ? -7.328 51.75 21.531 1 97.62 534 ASN A N 1
ATOM 4176 C CA . ASN A 1 534 ? -8.727 52.156 21.484 1 97.62 534 ASN A CA 1
ATOM 4177 C C . ASN A 1 534 ? -9.352 51.844 20.125 1 97.62 534 ASN A C 1
ATOM 4179 O O . ASN A 1 534 ? -10.477 51.375 20.047 1 97.62 534 ASN A O 1
ATOM 4183 N N . GLU A 1 535 ? -8.625 52.156 19.094 1 97.25 535 GLU A N 1
ATOM 4184 C CA . GLU A 1 535 ? -9.117 51.906 17.75 1 97.25 535 GLU A CA 1
ATOM 4185 C C . GLU A 1 535 ? -9.273 50.406 17.484 1 97.25 535 GLU A C 1
ATOM 4187 O O . GLU A 1 535 ? -10.273 49.969 16.891 1 97.25 535 GLU A O 1
ATOM 4192 N N . ILE A 1 536 ? -8.305 49.625 17.906 1 97.25 536 ILE A N 1
ATOM 4193 C CA . ILE A 1 536 ? -8.32 48.156 17.688 1 97.25 536 ILE A CA 1
ATOM 4194 C C . ILE A 1 536 ? -9.523 47.562 18.406 1 97.25 536 ILE A C 1
ATOM 4196 O O . ILE A 1 536 ? -10.266 46.75 17.812 1 97.25 536 ILE A O 1
ATOM 4200 N N . LEU A 1 537 ? -9.711 47.906 19.641 1 96.62 537 LEU A N 1
ATOM 4201 C CA . LEU A 1 537 ? -10.68 47.25 20.5 1 96.62 537 LEU A CA 1
ATOM 4202 C C . LEU A 1 537 ? -12.102 47.719 20.156 1 96.62 537 LEU A C 1
ATOM 4204 O O . LEU A 1 537 ? -13.07 47.062 20.547 1 96.62 537 LEU A O 1
ATOM 4208 N N . THR A 1 538 ? -12.242 48.844 19.406 1 96 538 THR A N 1
ATOM 4209 C CA . THR A 1 538 ? -13.57 49.312 19 1 96 538 THR A CA 1
ATOM 4210 C C . THR A 1 538 ? -13.875 48.906 17.562 1 96 538 THR A C 1
ATOM 4212 O O . THR A 1 538 ? -15 49.094 17.094 1 96 538 THR A O 1
ATOM 4215 N N . ASP A 1 539 ? -12.914 48.406 16.891 1 95.88 539 ASP A N 1
ATOM 4216 C CA . ASP A 1 539 ? -13.102 47.969 15.508 1 95.88 539 ASP A CA 1
ATOM 4217 C C . ASP A 1 539 ? -13.914 46.656 15.438 1 95.88 539 ASP A C 1
ATOM 4219 O O . ASP A 1 539 ? -13.367 45.562 15.625 1 95.88 539 ASP A O 1
ATOM 4223 N N . ARG A 1 540 ? -15.109 46.719 14.977 1 92.38 540 ARG A N 1
ATOM 4224 C CA . ARG A 1 540 ? -16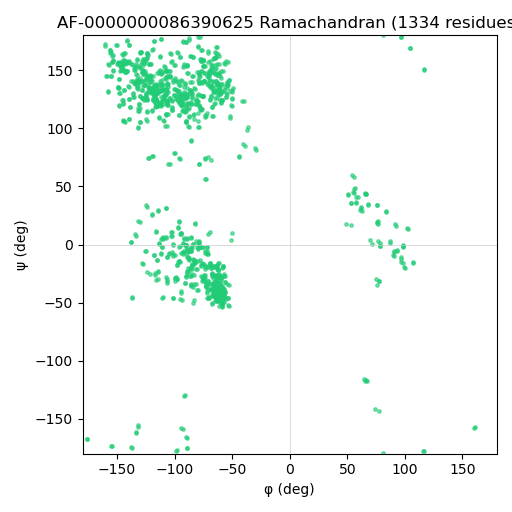.016 45.594 14.953 1 92.38 540 ARG A CA 1
ATOM 4225 C C . ARG A 1 540 ? -15.578 44.562 13.914 1 92.38 540 ARG A C 1
ATOM 4227 O O . ARG A 1 540 ? -15.719 43.344 14.125 1 92.38 540 ARG A O 1
ATOM 4234 N N . ASN A 1 541 ? -15.109 45.062 12.805 1 92.69 541 ASN A N 1
ATOM 4235 C CA . ASN A 1 541 ? -14.648 44.156 11.766 1 92.69 541 ASN A CA 1
ATOM 4236 C C . ASN A 1 541 ? -13.445 43.312 12.227 1 92.69 541 ASN A C 1
ATOM 4238 O O . ASN A 1 541 ? -13.383 42.125 11.977 1 92.69 541 ASN A O 1
ATOM 4242 N N . LEU A 1 542 ? -12.523 43.938 12.867 1 94.88 542 LEU A N 1
ATOM 4243 C CA . LEU A 1 542 ? -11.344 43.25 13.367 1 94.88 542 LEU A CA 1
ATOM 4244 C C . LEU A 1 542 ? -11.719 42.219 14.422 1 94.88 542 LEU A C 1
ATOM 4246 O O . LEU A 1 542 ? -11.125 41.125 14.484 1 94.88 542 LEU A O 1
ATOM 4250 N N . ARG A 1 543 ? -12.648 42.531 15.227 1 91.94 543 ARG A N 1
ATOM 4251 C CA . ARG A 1 543 ? -13.109 41.594 16.25 1 91.94 543 ARG A CA 1
ATOM 4252 C C . ARG A 1 543 ? -13.742 40.375 15.609 1 91.94 543 ARG A C 1
ATOM 4254 O O . ARG A 1 543 ? -13.523 39.25 16.062 1 91.94 543 ARG A O 1
ATOM 4261 N N . GLN A 1 544 ? -14.492 40.625 14.57 1 92.12 544 GLN A N 1
ATOM 4262 C CA . GLN A 1 544 ? -15.125 39.531 13.867 1 92.12 544 GLN A CA 1
ATOM 4263 C C . GLN A 1 544 ? -14.086 38.656 13.164 1 92.12 544 GLN A C 1
ATOM 4265 O O . GLN A 1 544 ? -14.18 37.438 13.188 1 92.12 544 GLN A O 1
ATOM 4270 N N . ASP A 1 545 ? -13.133 39.344 12.531 1 94.75 545 ASP A N 1
ATOM 4271 C CA . ASP A 1 545 ? -12.031 38.594 11.906 1 94.75 545 ASP A CA 1
ATOM 4272 C C . ASP A 1 545 ? -11.297 37.75 12.922 1 94.75 545 ASP A C 1
ATOM 4274 O O . ASP A 1 545 ? -10.938 36.594 12.625 1 94.75 545 ASP A O 1
ATOM 4278 N N . SER A 1 546 ? -11.07 38.312 14.078 1 94 546 SER A N 1
ATOM 4279 C CA . SER A 1 546 ? -10.344 37.594 15.133 1 94 546 SER A CA 1
ATOM 4280 C C . SER A 1 546 ? -11.117 36.375 15.617 1 94 546 SER A C 1
ATOM 4282 O O . SER A 1 546 ? -10.523 35.344 15.906 1 94 546 SER A O 1
ATOM 4284 N N . LYS A 1 547 ? -12.375 36.531 15.711 1 91.81 547 LYS A N 1
ATOM 4285 C CA . LYS A 1 547 ? -13.211 35.438 16.125 1 91.81 547 LYS A CA 1
ATOM 4286 C C . LYS A 1 547 ? -13.156 34.281 15.102 1 91.81 547 LYS A C 1
ATOM 4288 O O . LYS A 1 547 ? -13.055 33.125 15.469 1 91.81 547 LYS A O 1
ATOM 4293 N N . TYR A 1 548 ? -13.266 34.625 13.867 1 93.5 548 TYR A N 1
ATOM 4294 C CA . TYR A 1 548 ? -13.195 33.656 12.789 1 93.5 548 TYR A CA 1
ATOM 4295 C C . TYR A 1 548 ? -11.859 32.906 12.812 1 93.5 548 TYR A C 1
ATOM 4297 O O . TYR A 1 548 ? -11.82 31.688 12.828 1 93.5 548 TYR A O 1
ATOM 4305 N N . VAL A 1 549 ? -10.812 33.656 12.859 1 96.25 549 VAL A N 1
ATOM 4306 C CA . VAL A 1 549 ? -9.477 33.094 12.805 1 96.25 549 VAL A CA 1
ATOM 4307 C C . VAL A 1 549 ? -9.242 32.219 14.031 1 96.25 549 VAL A C 1
ATOM 4309 O O . VAL A 1 549 ? -8.664 31.125 13.93 1 96.25 549 VAL A O 1
ATOM 4312 N N . GLN A 1 550 ? -9.625 32.688 15.188 1 95 550 GLN A N 1
ATOM 4313 C CA . GLN A 1 550 ? -9.477 31.891 16.391 1 95 550 GLN A CA 1
ATOM 4314 C C . GLN A 1 550 ? -10.195 30.562 16.25 1 95 550 GLN A C 1
ATOM 4316 O O . GLN A 1 550 ? -9.688 29.531 16.688 1 95 550 GLN A O 1
ATOM 4321 N N . SER A 1 551 ? -11.359 30.578 15.617 1 93.25 551 SER A N 1
ATOM 4322 C CA . SER A 1 551 ? -12.117 29.359 15.406 1 93.25 551 SER A CA 1
ATOM 4323 C C . SER A 1 551 ? -11.352 28.391 14.5 1 93.25 551 SER A C 1
ATOM 4325 O O . SER A 1 551 ? -11.352 27.172 14.734 1 93.25 551 SER A O 1
ATOM 4327 N N . CYS A 1 552 ? -10.773 28.906 13.461 1 94.5 552 CYS A N 1
ATOM 4328 C CA . CYS A 1 552 ? -9.969 28.078 12.562 1 94.5 552 CYS A CA 1
ATOM 4329 C C . CYS A 1 552 ? -8.797 27.453 13.297 1 94.5 552 CYS A C 1
ATOM 4331 O O . CYS A 1 552 ? -8.523 26.25 13.133 1 94.5 552 CYS A O 1
ATOM 4333 N N . ILE A 1 553 ? -8.148 28.219 14.086 1 96.81 553 ILE A N 1
ATOM 4334 C CA . ILE A 1 553 ? -6.996 27.734 14.836 1 96.81 553 ILE A CA 1
ATOM 4335 C C . ILE A 1 553 ? -7.449 26.703 15.875 1 96.81 553 ILE A C 1
ATOM 4337 O O . ILE A 1 553 ? -6.766 25.703 16.109 1 96.81 553 ILE A O 1
ATOM 4341 N N . ASP A 1 554 ? -8.578 26.953 16.5 1 94.81 554 ASP A N 1
ATOM 4342 C CA . ASP A 1 554 ? -9.102 26.031 17.516 1 94.81 554 ASP A CA 1
ATOM 4343 C C . ASP A 1 554 ? -9.445 24.672 16.875 1 94.81 554 ASP A C 1
ATOM 4345 O O . ASP A 1 554 ? -9.305 23.641 17.516 1 94.81 554 ASP A O 1
ATOM 4349 N N . TRP A 1 555 ? -9.953 24.75 15.68 1 93.56 555 TRP A N 1
ATOM 4350 C CA . TRP A 1 555 ? -10.188 23.5 14.961 1 93.56 555 TRP A CA 1
ATOM 4351 C C . TRP A 1 555 ? -8.891 22.703 14.82 1 93.56 555 TRP A C 1
ATOM 4353 O O . TRP A 1 555 ? -8.859 21.5 15.109 1 93.56 555 TRP A O 1
ATOM 4363 N N . ASN A 1 556 ? -7.875 23.359 14.398 1 96.5 556 ASN A N 1
ATOM 4364 C CA . ASN A 1 556 ? -6.574 22.719 14.273 1 96.5 556 ASN A CA 1
ATOM 4365 C C . ASN A 1 556 ? -6.031 22.266 15.625 1 96.5 556 ASN A C 1
ATOM 4367 O O . ASN A 1 556 ? -5.391 21.219 15.734 1 96.5 556 ASN A O 1
ATOM 4371 N N . ARG A 1 557 ? -6.301 23.141 16.609 1 95.81 557 ARG A N 1
ATOM 4372 C CA . ARG A 1 557 ? -5.918 22.812 17.984 1 95.81 557 ARG A CA 1
ATOM 4373 C C . ARG A 1 557 ? -6.477 21.453 18.391 1 95.81 557 ARG A C 1
ATOM 4375 O O . ARG A 1 557 ? -5.754 20.609 18.938 1 95.81 557 ARG A O 1
ATOM 4382 N N . SER A 1 558 ? -7.676 21.203 18.125 1 92.69 558 SER A N 1
ATOM 4383 C CA . SER A 1 558 ? -8.32 19.938 18.453 1 92.69 558 SER A CA 1
ATOM 4384 C C . SER A 1 558 ? -7.695 18.781 17.703 1 92.69 558 SER A C 1
ATOM 4386 O O . SER A 1 558 ? -7.504 17.688 18.25 1 92.69 558 SER A O 1
ATOM 4388 N N . ILE A 1 559 ? -7.391 18.969 16.438 1 94 559 ILE A N 1
ATOM 4389 C CA . ILE A 1 559 ? -6.746 17.938 15.641 1 94 559 ILE A CA 1
ATOM 4390 C C . ILE A 1 559 ? -5.375 17.609 16.234 1 94 559 ILE A C 1
ATOM 4392 O O . ILE A 1 559 ? -5.035 16.438 16.406 1 94 559 ILE A O 1
ATOM 4396 N N . LEU A 1 560 ? -4.625 18.656 16.547 1 97.25 560 LEU A N 1
ATOM 4397 C CA . LEU A 1 560 ? -3.268 18.469 17.031 1 97.25 560 LEU A CA 1
ATOM 4398 C C . LEU A 1 560 ? -3.27 17.766 18.391 1 97.25 560 LEU A C 1
ATOM 4400 O O . LEU A 1 560 ? -2.422 16.906 18.641 1 97.25 560 LEU A O 1
ATOM 4404 N N . LYS A 1 561 ? -4.195 18.109 19.25 1 93.69 561 LYS A N 1
ATOM 4405 C CA . LYS A 1 561 ? -4.301 17.422 20.531 1 93.69 561 LYS A CA 1
ATOM 4406 C C . LYS A 1 561 ? -4.574 15.93 20.328 1 93.69 561 LYS A C 1
ATOM 4408 O O . LYS A 1 561 ? -3.932 15.086 20.953 1 93.69 561 LYS A O 1
ATOM 4413 N N . ARG A 1 562 ? -5.453 15.664 19.453 1 92.38 562 ARG A N 1
ATOM 4414 C CA . ARG A 1 562 ? -5.855 14.281 19.203 1 92.38 562 ARG A CA 1
ATOM 4415 C C . ARG A 1 562 ? -4.742 13.5 18.516 1 92.38 562 ARG A C 1
ATOM 4417 O O . ARG A 1 562 ? -4.418 12.383 18.922 1 92.38 562 ARG A O 1
ATOM 4424 N N . GLU A 1 563 ? -4.105 14.055 17.484 1 96.25 563 GLU A N 1
ATOM 4425 C CA . GLU A 1 563 ? -3.193 13.328 16.609 1 96.25 563 GLU A CA 1
ATOM 4426 C C . GLU A 1 563 ? -1.781 13.289 17.188 1 96.25 563 GLU A C 1
ATOM 4428 O O . GLU A 1 563 ? -0.965 12.453 16.797 1 96.25 563 GLU A O 1
ATOM 4433 N N . LEU A 1 564 ? -1.468 14.219 18.094 1 97.69 564 LEU A N 1
ATOM 4434 C CA . LEU A 1 564 ? -0.128 14.258 18.672 1 97.69 564 LEU A CA 1
ATOM 4435 C C . LEU A 1 564 ? -0.164 13.914 20.156 1 97.69 564 LEU A C 1
ATOM 4437 O O . LEU A 1 564 ? 0.867 13.945 20.828 1 97.69 564 LEU A O 1
ATOM 4441 N N . GLY A 1 565 ? -1.358 13.617 20.688 1 93.94 565 GLY A N 1
ATOM 4442 C CA . GLY A 1 565 ? -1.469 13.258 22.094 1 93.94 565 GLY A CA 1
ATOM 4443 C C . GLY A 1 565 ? -1.106 14.391 23.031 1 93.94 565 GLY A C 1
ATOM 4444 O O . GLY A 1 565 ? -0.359 14.188 23.984 1 93.94 565 GLY A O 1
ATOM 4445 N N . LEU A 1 566 ? -1.596 15.602 22.703 1 92.88 566 LEU A N 1
ATOM 4446 C CA . LEU A 1 566 ? -1.27 16.766 23.516 1 92.88 566 LEU A CA 1
ATOM 4447 C C . LEU A 1 566 ? -2.434 17.141 24.422 1 92.88 566 LEU A C 1
ATOM 4449 O O . LEU A 1 566 ? -3.574 16.75 24.172 1 92.88 566 LEU A O 1
ATOM 4453 N N . THR A 1 567 ? -2.117 17.859 25.5 1 86.31 567 THR A N 1
ATOM 4454 C CA . THR A 1 567 ? -3.078 18.516 26.375 1 86.31 567 THR A CA 1
ATOM 4455 C C . THR A 1 567 ? -2.871 20.031 26.359 1 86.31 567 THR A C 1
ATOM 4457 O O . THR A 1 567 ? -1.91 20.531 25.766 1 86.31 567 THR A O 1
ATOM 4460 N N . GLU A 1 568 ? -3.715 20.75 27.016 1 85.81 568 GLU A N 1
ATOM 4461 C CA . GLU A 1 568 ? -3.609 22.219 27.031 1 85.81 568 GLU A CA 1
ATOM 4462 C C . GLU A 1 568 ? -2.307 22.672 27.688 1 85.81 568 GLU A C 1
ATOM 4464 O O . GLU A 1 568 ? -1.78 23.734 27.359 1 85.81 568 GLU A O 1
ATOM 4469 N N . ARG A 1 569 ? -1.69 21.875 28.469 1 84.38 569 ARG A N 1
ATOM 4470 C CA . ARG A 1 569 ? -0.437 22.219 29.141 1 84.38 569 ARG A CA 1
ATOM 4471 C C . ARG A 1 569 ? 0.725 22.219 28.156 1 84.38 569 ARG A C 1
ATOM 4473 O O . ARG A 1 569 ? 1.783 22.781 28.422 1 84.38 569 ARG A O 1
ATOM 4480 N N . ASP A 1 570 ? 0.456 21.516 27.094 1 92.31 570 ASP A N 1
ATOM 4481 C CA . ASP A 1 570 ? 1.509 21.391 26.094 1 92.31 570 ASP A CA 1
ATOM 4482 C C . ASP A 1 570 ? 1.419 22.531 25.062 1 92.31 570 ASP A C 1
ATOM 4484 O O . ASP A 1 570 ? 2.238 22.609 24.156 1 92.31 570 ASP A O 1
ATOM 4488 N N . ILE A 1 571 ? 0.445 23.406 25.219 1 94.38 571 ILE A N 1
ATOM 4489 C CA . ILE A 1 571 ? 0.174 24.406 24.188 1 94.38 571 ILE A CA 1
ATOM 4490 C C . ILE A 1 571 ? 0.333 25.812 24.781 1 94.38 571 ILE A C 1
ATOM 4492 O O . ILE A 1 571 ? -0.109 26.078 25.891 1 94.38 571 ILE A O 1
ATOM 4496 N N . ILE A 1 572 ? 0.991 26.672 24.078 1 96.44 572 ILE A N 1
ATOM 4497 C CA . ILE A 1 572 ? 1.142 28.062 24.453 1 96.44 572 ILE A CA 1
ATOM 4498 C C . ILE A 1 572 ? 0.515 28.953 23.375 1 96.44 572 ILE A C 1
ATOM 4500 O O . ILE A 1 572 ? 0.859 28.844 22.203 1 96.44 572 ILE A O 1
ATOM 4504 N N . ASP A 1 573 ? -0.364 29.797 23.766 1 96.62 573 ASP A N 1
ATOM 4505 C CA . ASP A 1 573 ? -0.996 30.734 22.844 1 96.62 573 ASP A CA 1
ATOM 4506 C C . ASP A 1 573 ? -0.147 32 22.688 1 96.62 573 ASP A C 1
ATOM 4508 O O . ASP A 1 573 ? 0.113 32.719 23.656 1 96.62 573 ASP A O 1
ATOM 4512 N N . ILE A 1 574 ? 0.247 32.281 21.5 1 98.62 574 ILE A N 1
ATOM 4513 C CA . ILE A 1 574 ? 1.026 33.469 21.172 1 98.62 574 ILE A CA 1
ATOM 4514 C C . ILE A 1 574 ? 0.103 34.562 20.641 1 98.62 574 ILE A C 1
ATOM 4516 O O . ILE A 1 574 ? -0.614 34.344 19.656 1 98.62 574 ILE A O 1
ATOM 4520 N N . PRO A 1 575 ? 0.119 35.75 21.234 1 98.12 575 PRO A N 1
ATOM 4521 C CA . PRO A 1 575 ? -0.766 36.812 20.781 1 98.12 575 PRO A CA 1
ATOM 4522 C C . PRO A 1 575 ? -0.514 37.188 19.312 1 98.12 575 PRO A C 1
ATOM 4524 O O . PRO A 1 575 ? 0.612 37.531 18.953 1 98.12 575 PRO A O 1
ATOM 4527 N N . GLN A 1 576 ? -1.513 37.125 18.547 1 98.62 576 GLN A N 1
ATOM 4528 C CA . GLN A 1 576 ? -1.408 37.438 17.125 1 98.62 576 GLN A CA 1
ATOM 4529 C C . GLN A 1 576 ? -2.768 37.812 16.547 1 98.62 576 GLN A C 1
ATOM 4531 O O . GLN A 1 576 ? -3.77 37.156 16.797 1 98.62 576 GLN A O 1
ATOM 4536 N N . LEU A 1 577 ? -2.869 38.938 15.805 1 98.25 577 LEU A N 1
ATOM 4537 C CA . LEU A 1 577 ? -4.098 39.344 15.125 1 98.25 577 LEU A CA 1
ATOM 4538 C C . LEU A 1 577 ? -3.975 39.125 13.617 1 98.25 577 LEU A C 1
ATOM 4540 O O . LEU A 1 577 ? -2.875 39.188 13.07 1 98.25 577 LEU A O 1
ATOM 4544 N N . PHE A 1 578 ? -5.098 38.844 13.047 1 97.75 578 PHE A N 1
ATOM 4545 C CA . PHE A 1 578 ? -5.219 38.688 11.602 1 97.75 578 PHE A CA 1
ATOM 4546 C C . PHE A 1 578 ? -6.336 39.531 11.039 1 97.75 578 PHE A C 1
ATOM 4548 O O . PHE A 1 578 ? -7.227 39.969 11.781 1 97.75 578 PHE A O 1
ATOM 4555 N N . THR A 1 579 ? -6.246 39.844 9.805 1 96.12 579 THR A N 1
ATOM 4556 C CA . THR A 1 579 ? -7.316 40.531 9.094 1 96.12 579 THR A CA 1
ATOM 4557 C C . THR A 1 579 ? -7.742 39.719 7.863 1 96.12 579 THR A C 1
ATOM 4559 O O . THR A 1 579 ? -6.91 39.094 7.215 1 96.12 579 THR A O 1
ATOM 4562 N N . LEU A 1 580 ? -9 39.75 7.59 1 93.75 580 LEU A N 1
ATOM 4563 C CA . LEU A 1 580 ? -9.531 39.031 6.445 1 93.75 580 LEU A CA 1
ATOM 4564 C C . LEU A 1 580 ? -9.539 39.906 5.199 1 93.75 580 LEU A C 1
ATOM 4566 O O . LEU A 1 580 ? -9.883 41.062 5.262 1 93.75 580 LEU A O 1
ATOM 4570 N N . GLU A 1 581 ? -8.961 39.406 4.191 1 88.69 581 GLU A N 1
ATOM 4571 C CA . GLU A 1 581 ? -9.156 39.938 2.844 1 88.69 581 GLU A CA 1
ATOM 4572 C C . GLU A 1 581 ? -9.961 38.969 1.986 1 88.69 581 GLU A C 1
ATOM 4574 O O . GLU A 1 581 ? -9.406 38 1.466 1 88.69 581 GLU A O 1
ATOM 4579 N N . GLY A 1 582 ? -11.195 39.312 1.73 1 83.44 582 GLY A N 1
ATOM 4580 C CA . GLY A 1 582 ? -12.07 38.312 1.153 1 83.44 582 GLY A CA 1
ATOM 4581 C C . GLY A 1 582 ? -12.359 37.156 2.096 1 83.44 582 GLY A C 1
ATOM 4582 O O . GLY A 1 582 ? -12.867 37.375 3.203 1 83.44 582 GLY A O 1
ATOM 4583 N N . SER A 1 583 ? -11.93 35.938 1.705 1 85.94 583 SER A N 1
ATOM 4584 C CA . SER A 1 583 ? -12.234 34.75 2.52 1 85.94 583 SER A CA 1
ATOM 4585 C C . SER A 1 583 ? -10.984 34.219 3.184 1 85.94 583 SER A C 1
ATOM 4587 O O . SER A 1 583 ? -11.039 33.156 3.846 1 85.94 583 SER A O 1
ATOM 4589 N N . THR A 1 584 ? -9.891 34.906 3.041 1 92.06 584 THR A N 1
ATOM 4590 C CA . THR A 1 584 ? -8.648 34.406 3.629 1 92.06 584 THR A CA 1
ATOM 4591 C C . THR A 1 584 ? -8.031 35.469 4.551 1 92.06 584 THR A C 1
ATOM 4593 O O . THR A 1 584 ? -8.352 36.656 4.449 1 92.06 584 THR A O 1
ATOM 4596 N N . ALA A 1 585 ? -7.23 35.062 5.414 1 95.5 585 ALA A N 1
ATOM 4597 C CA . ALA A 1 585 ? -6.707 35.938 6.461 1 95.5 585 ALA A CA 1
ATOM 4598 C C . ALA A 1 585 ? -5.203 36.125 6.301 1 95.5 585 ALA A C 1
ATOM 4600 O O . ALA A 1 585 ? -4.492 35.219 5.84 1 95.5 585 ALA A O 1
ATOM 4601 N N . THR A 1 586 ? -4.762 37.281 6.668 1 97 586 THR A N 1
ATOM 4602 C CA . THR A 1 586 ? -3.348 37.625 6.73 1 97 586 THR A CA 1
ATOM 4603 C C . THR A 1 586 ? -2.998 38.25 8.086 1 97 586 THR A C 1
ATOM 4605 O O . THR A 1 586 ? -3.838 38.875 8.727 1 97 586 THR A O 1
ATOM 4608 N N . ALA A 1 587 ? -1.788 38.094 8.492 1 97.94 587 ALA A N 1
ATOM 4609 C CA . ALA A 1 587 ? -1.354 38.625 9.781 1 97.94 587 ALA A CA 1
ATOM 4610 C C . ALA A 1 587 ? -1.382 40.156 9.781 1 97.94 587 ALA A C 1
ATOM 4612 O O . ALA A 1 587 ? -0.904 40.781 8.844 1 97.94 587 ALA A O 1
ATOM 4613 N N . LEU A 1 588 ? -1.962 40.75 10.812 1 97.81 588 LEU A N 1
ATOM 4614 C CA . LEU A 1 588 ? -2.07 42.219 10.898 1 97.81 588 LEU A CA 1
ATOM 4615 C C . LEU A 1 588 ? -0.711 42.844 11.188 1 97.81 588 LEU A C 1
ATOM 4617 O O . LEU A 1 588 ? -0.412 43.938 10.695 1 97.81 588 LEU A O 1
ATOM 4621 N N . PHE A 1 589 ? 0.051 42.312 12.016 1 98 589 PHE A N 1
ATOM 4622 C CA . PHE A 1 589 ? 1.427 42.656 12.344 1 98 589 PHE A CA 1
ATOM 4623 C C . PHE A 1 589 ? 2.332 41.438 12.289 1 98 589 PHE A C 1
ATOM 4625 O O . PHE A 1 589 ? 1.852 40.312 12.156 1 98 589 PHE A O 1
ATOM 4632 N N . PRO A 1 590 ? 3.65 41.562 12.281 1 98.44 590 PRO A N 1
ATOM 4633 C CA . PRO A 1 590 ? 4.52 40.406 12.109 1 98.44 590 PRO A CA 1
ATOM 4634 C C . PRO A 1 590 ? 4.176 39.25 13.062 1 98.44 590 PRO A C 1
ATOM 4636 O O . PRO A 1 590 ? 4.051 39.469 14.273 1 98.44 590 PRO A O 1
ATOM 4639 N N . ASP A 1 591 ? 3.959 38.125 12.5 1 98.38 591 ASP A N 1
ATOM 4640 C CA . ASP A 1 591 ? 3.484 36.906 13.195 1 98.38 591 ASP A CA 1
ATOM 4641 C C . ASP A 1 591 ? 4.609 36.25 13.992 1 98.38 591 ASP A C 1
ATOM 4643 O O . ASP A 1 591 ? 5.531 35.688 13.414 1 98.38 591 ASP A O 1
ATOM 4647 N N . MET A 1 592 ? 4.484 36.188 15.266 1 98.69 592 MET A N 1
ATOM 4648 C CA . MET A 1 592 ? 5.586 35.812 16.141 1 98.69 592 MET A CA 1
ATOM 4649 C C . MET A 1 592 ? 5.711 34.281 16.203 1 98.69 592 MET A C 1
ATOM 4651 O O . MET A 1 592 ? 6.746 33.75 16.609 1 98.69 592 MET A O 1
ATOM 4655 N N . VAL A 1 593 ? 4.723 33.562 15.789 1 98.38 593 VAL A N 1
ATOM 4656 C CA . VAL A 1 593 ? 4.82 32.125 15.781 1 98.38 593 VAL A CA 1
ATOM 4657 C C . VAL A 1 593 ? 5.719 31.656 14.633 1 98.38 593 VAL A C 1
ATOM 4659 O O . VAL A 1 593 ? 6.34 30.594 14.703 1 98.38 593 VAL A O 1
ATOM 4662 N N . ASN A 1 594 ? 5.754 32.406 13.516 1 98.56 594 ASN A N 1
ATOM 4663 C CA . ASN A 1 594 ? 6.594 32.125 12.359 1 98.56 594 ASN A CA 1
ATOM 4664 C C . ASN A 1 594 ? 8.062 32.438 12.641 1 98.56 594 ASN A C 1
ATOM 4666 O O . ASN A 1 594 ? 8.688 33.219 11.906 1 98.56 594 ASN A O 1
ATOM 4670 N N . MET A 1 595 ? 8.594 31.844 13.656 1 98.75 595 MET A N 1
ATOM 4671 C CA . MET A 1 595 ? 9.906 32.188 14.211 1 98.75 595 MET A CA 1
ATOM 4672 C C . MET A 1 595 ? 10.945 31.125 13.797 1 98.75 595 MET A C 1
ATOM 4674 O O . MET A 1 595 ? 10.586 30.047 13.312 1 98.75 595 MET A O 1
ATOM 4678 N N . LEU A 1 596 ? 12.172 31.484 13.961 1 98.69 596 LEU A N 1
ATOM 4679 C CA . LEU A 1 596 ? 13.328 30.609 13.797 1 98.69 596 LEU A CA 1
ATOM 4680 C C . LEU A 1 596 ? 13.742 30 15.133 1 98.69 596 LEU A C 1
ATOM 4682 O O . LEU A 1 596 ? 13.953 30.734 16.109 1 98.69 596 LEU A O 1
ATOM 4686 N N . VAL A 1 597 ? 13.805 28.719 15.242 1 98.75 597 VAL A N 1
ATOM 4687 C CA . VAL A 1 597 ? 14.172 28.016 16.469 1 98.75 597 VAL A CA 1
ATOM 4688 C C . VAL A 1 597 ? 15.57 27.422 16.328 1 98.75 597 VAL A C 1
ATOM 4690 O O . VAL A 1 597 ? 15.789 26.516 15.539 1 98.75 597 VAL A O 1
ATOM 4693 N N . LEU A 1 598 ? 16.531 27.922 17.062 1 98.56 598 LEU A N 1
ATOM 4694 C CA . LEU A 1 598 ? 17.906 27.422 17.094 1 98.56 598 LEU A CA 1
ATOM 4695 C C . LEU A 1 598 ? 18.266 26.953 18.5 1 98.56 598 LEU A C 1
ATOM 4697 O O . LEU A 1 598 ? 19.047 27.609 19.203 1 98.56 598 LEU A O 1
ATOM 4701 N N . GLY A 1 599 ? 17.75 25.75 18.875 1 97.12 599 GLY A N 1
ATOM 4702 C CA . GLY A 1 599 ? 17.922 25.297 20.25 1 97.12 599 GLY A CA 1
ATOM 4703 C C . GLY A 1 599 ? 17.203 26.172 21.25 1 97.12 599 GLY A C 1
ATOM 4704 O O . GLY A 1 599 ? 15.984 26.328 21.188 1 97.12 599 GLY A O 1
ATOM 4705 N N . LYS A 1 600 ? 17.969 26.781 22.109 1 97.38 600 LYS A N 1
ATOM 4706 C CA . LYS A 1 600 ? 17.344 27.641 23.125 1 97.38 600 LYS A CA 1
ATOM 4707 C C . LYS A 1 600 ? 17.172 29.062 22.609 1 97.38 600 LYS A C 1
ATOM 4709 O O . LYS A 1 600 ? 16.5 29.875 23.25 1 97.38 600 LYS A O 1
ATOM 4714 N N . HIS A 1 601 ? 17.781 29.359 21.484 1 98.62 601 HIS A N 1
ATOM 4715 C CA . HIS A 1 601 ? 17.75 30.719 20.953 1 98.62 601 HIS A CA 1
ATOM 4716 C C . HIS A 1 601 ? 16.641 30.859 19.906 1 98.62 601 HIS A C 1
ATOM 4718 O O . HIS A 1 601 ? 16.656 30.172 18.891 1 98.62 601 HIS A O 1
ATOM 4724 N N . LEU A 1 602 ? 15.781 31.781 20.141 1 98.81 602 LEU A N 1
ATOM 4725 C CA . LEU A 1 602 ? 14.656 32 19.234 1 98.81 602 LEU A CA 1
ATOM 4726 C C . LEU A 1 602 ? 14.82 33.312 18.484 1 98.81 602 LEU A C 1
ATOM 4728 O O . LEU A 1 602 ? 15.18 34.344 19.078 1 98.81 602 LEU A O 1
ATOM 4732 N N . GLY A 1 603 ? 14.789 33.281 17.141 1 98.88 603 GLY A N 1
ATOM 4733 C CA . GLY A 1 603 ? 14.594 34.5 16.328 1 98.88 603 GLY A CA 1
ATOM 4734 C C . GLY A 1 603 ? 13.133 34.781 16.031 1 98.88 603 GLY A C 1
ATOM 4735 O O . GLY A 1 603 ? 12.539 34.125 15.172 1 98.88 603 GLY A O 1
ATOM 4736 N N . ILE A 1 604 ? 12.578 35.781 16.688 1 98.88 604 ILE A N 1
ATOM 4737 C CA . ILE A 1 604 ? 11.141 36.031 16.641 1 98.88 604 ILE A CA 1
ATOM 4738 C C . ILE A 1 604 ? 10.883 37.312 15.859 1 98.88 604 ILE A C 1
ATOM 4740 O O . ILE A 1 604 ? 11.562 38.344 16.078 1 98.88 604 ILE A O 1
ATOM 4744 N N . PRO A 1 605 ? 9.922 37.281 14.914 1 98.81 605 PRO A N 1
ATOM 4745 C CA . PRO A 1 605 ? 9.594 38.531 14.234 1 98.81 605 PRO A CA 1
ATOM 4746 C C . PRO A 1 605 ? 9.219 39.656 15.211 1 98.81 605 PRO A C 1
ATOM 4748 O O . PRO A 1 605 ? 8.43 39.438 16.141 1 98.81 605 PRO A O 1
ATOM 4751 N N . LYS A 1 606 ? 9.836 40.812 15.039 1 98.25 606 LYS A N 1
ATOM 4752 C CA . LYS A 1 606 ? 9.445 41.969 15.844 1 98.25 606 LYS A CA 1
ATOM 4753 C C . LYS A 1 606 ? 8.023 42.406 15.523 1 98.25 606 LYS A C 1
ATOM 4755 O O . LYS A 1 606 ? 7.723 42.781 14.391 1 98.25 606 LYS A O 1
ATOM 4760 N N . PRO A 1 607 ? 7.141 42.406 16.531 1 98.31 607 PRO A N 1
ATOM 4761 C CA . PRO A 1 607 ? 5.719 42.594 16.219 1 98.31 607 PRO A CA 1
ATOM 4762 C C . PRO A 1 607 ? 5.328 44.062 16.094 1 98.31 607 PRO A C 1
ATOM 4764 O O . PRO A 1 607 ? 4.277 44.375 15.523 1 98.31 607 PRO A O 1
ATOM 4767 N N . TYR A 1 608 ? 6.188 45.031 16.641 1 97.88 608 TYR A N 1
ATOM 4768 C CA . TYR A 1 608 ? 5.883 46.438 16.656 1 97.88 608 TYR A CA 1
ATOM 4769 C C . TYR A 1 608 ? 4.547 46.719 17.344 1 97.88 608 TYR A C 1
ATOM 4771 O O . TYR A 1 608 ? 3.689 47.406 16.797 1 97.88 608 TYR A O 1
ATOM 4779 N N . GLY A 1 609 ? 4.418 46.094 18.516 1 97.75 609 GLY A N 1
ATOM 4780 C CA . GLY A 1 609 ? 3.236 46.312 19.344 1 97.75 609 GLY A CA 1
ATOM 4781 C C . GLY A 1 609 ? 3.275 47.625 20.109 1 97.75 609 GLY A C 1
ATOM 4782 O O . GLY A 1 609 ? 4.234 48.375 20 1 97.75 609 GLY A O 1
ATOM 4783 N N . PRO A 1 610 ? 2.207 47.906 20.875 1 97.81 610 PRO A N 1
ATOM 4784 C CA . PRO A 1 610 ? 2.16 49.125 21.672 1 97.81 610 PRO A CA 1
ATOM 4785 C C . PRO A 1 610 ? 3.316 49.219 22.672 1 97.81 610 PRO A C 1
ATOM 4787 O O . PRO A 1 610 ? 3.672 48.25 23.312 1 97.81 610 PRO A O 1
ATOM 4790 N N . ILE A 1 611 ? 3.865 50.5 22.734 1 97 611 ILE A N 1
ATOM 4791 C CA . ILE A 1 611 ? 4.969 50.75 23.656 1 97 611 ILE A CA 1
ATOM 4792 C C . ILE A 1 611 ? 4.426 51.25 24.984 1 97 611 ILE A C 1
ATOM 4794 O O . ILE A 1 611 ? 3.797 52.312 25.031 1 97 611 ILE A O 1
ATOM 4798 N N . ILE A 1 612 ? 4.613 50.531 26 1 96.44 612 ILE A N 1
ATOM 4799 C CA . ILE A 1 612 ? 4.219 50.844 27.375 1 96.44 612 ILE A CA 1
ATOM 4800 C C . ILE A 1 612 ? 5.422 50.719 28.297 1 96.44 612 ILE A C 1
ATOM 4802 O O . ILE A 1 612 ? 6.078 49.688 28.344 1 96.44 612 ILE A O 1
ATOM 4806 N N . HIS A 1 613 ? 5.746 51.844 29.062 1 94.5 613 HIS A N 1
ATOM 4807 C CA . HIS A 1 613 ? 6.93 51.906 29.906 1 94.5 613 HIS A CA 1
ATOM 4808 C C . HIS A 1 613 ? 8.188 51.562 29.125 1 94.5 613 HIS A C 1
ATOM 4810 O O . HIS A 1 613 ? 8.984 50.719 29.531 1 94.5 613 HIS A O 1
ATOM 4816 N N . SER A 1 614 ? 8.203 51.969 27.891 1 94.06 614 SER A N 1
ATOM 4817 C CA . SER A 1 614 ? 9.352 51.938 26.984 1 94.06 614 SER A CA 1
ATOM 4818 C C . SER A 1 614 ? 9.594 50.5 26.484 1 94.06 614 SER A C 1
ATOM 4820 O O . SER A 1 614 ? 10.688 50.188 26 1 94.06 614 SER A O 1
ATOM 4822 N N . GLN A 1 615 ? 8.586 49.688 26.609 1 96.44 615 GLN A N 1
ATOM 4823 C CA . GLN A 1 615 ? 8.688 48.312 26.125 1 96.44 615 GLN A CA 1
ATOM 4824 C C . GLN A 1 615 ? 7.461 47.938 25.312 1 96.44 615 GLN A C 1
ATOM 4826 O O . GLN A 1 615 ? 6.344 48.344 25.625 1 96.44 615 GLN A O 1
ATOM 4831 N N . CYS A 1 616 ? 7.742 47.188 24.281 1 97.38 616 CYS A N 1
ATOM 4832 C CA . CYS A 1 616 ? 6.629 46.625 23.5 1 97.38 616 CYS A CA 1
ATOM 4833 C C . CYS A 1 616 ? 5.867 45.594 24.312 1 97.38 616 CYS A C 1
ATOM 4835 O O . CYS A 1 616 ? 6.441 44.594 24.75 1 97.38 616 CYS A O 1
ATOM 4837 N N . CYS A 1 617 ? 4.629 45.781 24.578 1 97.31 617 CYS A N 1
ATOM 4838 C CA . CYS A 1 617 ? 3.879 44.906 25.484 1 97.31 617 CYS A CA 1
ATOM 4839 C C . CYS A 1 617 ? 3.742 43.5 24.906 1 97.31 617 CYS A C 1
ATOM 4841 O O . CYS A 1 617 ? 3.664 42.531 25.656 1 97.31 617 CYS A O 1
ATOM 4843 N N . LEU A 1 618 ? 3.666 43.375 23.531 1 98.56 618 LEU A N 1
ATOM 4844 C CA . LEU A 1 618 ? 3.627 42.062 22.906 1 98.56 618 LEU A CA 1
ATOM 4845 C C . LEU A 1 618 ? 4.926 41.312 23.172 1 98.56 618 LEU A C 1
ATOM 4847 O O . LEU A 1 618 ? 4.902 40.094 23.484 1 98.56 618 LEU A O 1
ATOM 4851 N N . GLU A 1 619 ? 6.074 41.906 23 1 98.69 619 GLU A N 1
ATOM 4852 C CA . GLU A 1 619 ? 7.371 41.281 23.266 1 98.69 619 GLU A CA 1
ATOM 4853 C C . GLU A 1 619 ? 7.484 40.844 24.719 1 98.69 619 GLU A C 1
ATOM 4855 O O . GLU A 1 619 ? 7.977 39.75 25 1 98.69 619 GLU A O 1
ATOM 4860 N N . VAL A 1 620 ? 7.043 41.75 25.594 1 98.44 620 VAL A N 1
ATOM 4861 C CA . VAL A 1 620 ? 7.086 41.438 27.016 1 98.44 620 VAL A CA 1
ATOM 4862 C C . VAL A 1 620 ? 6.258 40.188 27.297 1 98.44 620 VAL A C 1
ATOM 4864 O O . VAL A 1 620 ? 6.691 39.312 28.047 1 98.44 620 VAL A O 1
ATOM 4867 N N . LYS A 1 621 ? 5.09 40.125 26.719 1 97.88 621 LYS A N 1
ATOM 4868 C CA . LYS A 1 621 ? 4.211 39 26.938 1 97.88 621 LYS A CA 1
ATOM 4869 C C . LYS A 1 621 ? 4.852 37.719 26.422 1 97.88 621 LYS A C 1
ATOM 4871 O O . LYS A 1 621 ? 4.844 36.688 27.109 1 97.88 621 LYS A O 1
ATOM 4876 N N . VAL A 1 622 ? 5.402 37.688 25.234 1 98.75 622 VAL A N 1
ATOM 4877 C CA . VAL A 1 622 ? 6 36.5 24.625 1 98.75 622 VAL A CA 1
ATOM 4878 C C . VAL A 1 622 ? 7.207 36.062 25.453 1 98.75 622 VAL A C 1
ATOM 4880 O O . VAL A 1 622 ? 7.406 34.875 25.672 1 98.75 622 VAL A O 1
ATOM 4883 N N . ARG A 1 623 ? 8.047 36.969 25.938 1 98.69 623 ARG A N 1
ATOM 4884 C CA . ARG A 1 623 ? 9.156 36.625 26.828 1 98.69 623 ARG A CA 1
ATOM 4885 C C . ARG A 1 623 ? 8.664 35.938 28.094 1 98.69 623 ARG A C 1
ATOM 4887 O O . ARG A 1 623 ? 9.266 34.969 28.547 1 98.69 623 ARG A O 1
ATOM 4894 N N . SER A 1 624 ? 7.605 36.469 28.594 1 97.81 624 SER A N 1
ATOM 4895 C CA . SER A 1 624 ? 7.07 35.906 29.828 1 97.81 624 SER A CA 1
ATOM 4896 C C . SER A 1 624 ? 6.578 34.469 29.609 1 97.81 624 SER A C 1
ATOM 4898 O O . SER A 1 624 ? 6.539 33.688 30.547 1 97.81 624 SER A O 1
ATOM 4900 N N . LEU A 1 625 ? 6.18 34.125 28.406 1 97.38 625 LEU A N 1
ATOM 4901 C CA . LEU A 1 625 ? 5.66 32.812 28.078 1 97.38 625 LEU A CA 1
ATOM 4902 C C . LEU A 1 625 ? 6.793 31.844 27.781 1 97.38 625 LEU A C 1
ATOM 4904 O O . LEU A 1 625 ? 6.723 30.672 28.141 1 97.38 625 LEU A O 1
ATOM 4908 N N . LEU A 1 626 ? 7.887 32.312 27.125 1 98.62 626 LEU A N 1
ATOM 4909 C CA . LEU A 1 626 ? 8.852 31.406 26.531 1 98.62 626 LEU A CA 1
ATOM 4910 C C . LEU A 1 626 ? 10.141 31.359 27.344 1 98.62 626 LEU A C 1
ATOM 4912 O O . LEU A 1 626 ? 10.766 30.297 27.469 1 98.62 626 LEU A O 1
ATOM 4916 N N . GLU A 1 627 ? 10.539 32.438 27.969 1 98.56 627 GLU A N 1
ATOM 4917 C CA . GLU A 1 627 ? 11.836 32.5 28.641 1 98.56 627 GLU A CA 1
ATOM 4918 C C . GLU A 1 627 ? 11.859 31.594 29.875 1 98.56 627 GLU A C 1
ATOM 4920 O O . GLU A 1 627 ? 12.898 31.016 30.219 1 98.56 627 GLU A O 1
ATOM 4925 N N . PRO A 1 628 ? 10.719 31.422 30.625 1 97.19 628 PRO A N 1
ATOM 4926 C CA . PRO A 1 628 ? 10.719 30.484 31.75 1 97.19 628 PRO A CA 1
ATOM 4927 C C . PRO A 1 628 ? 10.992 29.047 31.312 1 97.19 628 PRO A C 1
ATOM 4929 O O . PRO A 1 628 ? 11.328 28.203 32.156 1 97.19 628 PRO A O 1
ATOM 4932 N N . LEU A 1 629 ? 10.883 28.75 30.047 1 97.5 629 LEU A N 1
ATOM 4933 C CA . LEU A 1 629 ? 11.156 27.422 29.531 1 97.5 629 LEU A CA 1
ATOM 4934 C C . LEU A 1 629 ? 12.648 27.219 29.266 1 97.5 629 LEU A C 1
ATOM 4936 O O . LEU A 1 629 ? 13.062 26.172 28.797 1 97.5 629 LEU A O 1
ATOM 4940 N N . GLY A 1 630 ? 13.414 28.188 29.531 1 97.81 630 GLY A N 1
ATOM 4941 C CA . GLY A 1 630 ? 14.844 28.141 29.281 1 97.81 630 GLY A CA 1
ATOM 4942 C C . GLY A 1 630 ? 15.219 28.672 27.906 1 97.81 630 GLY A C 1
ATOM 4943 O O . GLY A 1 630 ? 16.344 28.438 27.438 1 97.81 630 GLY A O 1
ATOM 4944 N N . LEU A 1 631 ? 14.336 29.391 27.297 1 98.62 631 LEU A N 1
ATOM 4945 C CA . LEU A 1 631 ? 14.57 29.891 25.953 1 98.62 631 LEU A CA 1
ATOM 4946 C C . LEU A 1 631 ? 15.008 31.359 25.984 1 98.62 631 LEU A C 1
ATOM 4948 O O . LEU A 1 631 ? 14.742 32.062 26.953 1 98.62 631 LEU A O 1
ATOM 4952 N N . SER A 1 632 ? 15.719 31.734 24.969 1 98.56 632 SER A N 1
ATOM 4953 C CA . SER A 1 632 ? 16.156 33.125 24.781 1 98.56 632 SER A CA 1
ATOM 4954 C C . SER A 1 632 ? 15.469 33.781 23.578 1 98.56 632 SER A C 1
ATOM 4956 O O . SER A 1 632 ? 15.648 33.312 22.453 1 98.56 632 SER A O 1
ATOM 4958 N N . CYS A 1 633 ? 14.742 34.844 23.859 1 98.75 633 CYS A N 1
ATOM 4959 C CA . CYS A 1 633 ? 13.953 35.469 22.812 1 98.75 633 CYS A CA 1
ATOM 4960 C C . CYS A 1 633 ? 14.711 36.656 22.203 1 98.75 633 CYS A C 1
ATOM 4962 O O . CYS A 1 633 ? 15.172 37.531 22.922 1 98.75 633 CYS A O 1
ATOM 4964 N N . THR A 1 634 ? 14.945 36.625 20.938 1 98.75 634 THR A N 1
ATOM 4965 C CA . THR A 1 634 ? 15.492 37.75 20.172 1 98.75 634 THR A CA 1
ATOM 4966 C C . THR A 1 634 ? 14.484 38.219 19.125 1 98.75 634 THR A C 1
ATOM 4968 O O . THR A 1 634 ? 14.078 37.469 18.25 1 98.75 634 THR A O 1
ATOM 4971 N N . PHE A 1 635 ? 14.078 39.469 19.266 1 98.62 635 PHE A N 1
ATOM 4972 C CA . PHE A 1 635 ? 13.125 40 18.312 1 98.62 635 PHE A CA 1
ATOM 4973 C C . PHE A 1 635 ? 13.844 40.688 17.141 1 98.62 635 PHE A C 1
ATOM 4975 O O . PHE A 1 635 ? 14.688 41.562 17.359 1 98.62 635 PHE A O 1
ATOM 4982 N N . ILE A 1 636 ? 13.484 40.25 15.922 1 98.62 636 ILE A N 1
ATOM 4983 C CA . ILE A 1 636 ? 14.195 40.656 14.719 1 98.62 636 ILE A CA 1
ATOM 4984 C C . ILE A 1 636 ? 13.25 41.438 13.812 1 98.62 636 ILE A C 1
ATOM 4986 O O . ILE A 1 636 ? 12.148 40.969 13.5 1 98.62 636 ILE A O 1
ATOM 4990 N N . ASP A 1 637 ? 13.695 42.594 13.391 1 97.31 637 ASP A N 1
ATOM 4991 C CA . ASP A 1 637 ? 12.891 43.438 12.484 1 97.31 637 ASP A CA 1
ATOM 4992 C C . ASP A 1 637 ? 12.844 42.812 11.086 1 97.31 637 ASP A C 1
ATOM 4994 O O . ASP A 1 637 ? 13.859 42.781 10.391 1 97.31 637 ASP A O 1
ATOM 4998 N N . ASP A 1 638 ? 11.695 42.375 10.688 1 97.69 638 ASP A N 1
ATOM 4999 C CA . ASP A 1 638 ? 11.5 41.844 9.344 1 97.69 638 ASP A CA 1
ATOM 5000 C C . ASP A 1 638 ? 10.258 42.469 8.695 1 97.69 638 ASP A C 1
ATOM 5002 O O . ASP A 1 638 ? 9.648 41.844 7.805 1 97.69 638 ASP A O 1
ATOM 5006 N N . PHE A 1 639 ? 9.781 43.625 9.164 1 97.25 639 PHE A N 1
ATOM 5007 C CA . PHE A 1 639 ? 8.5 44.188 8.773 1 97.25 639 PHE A CA 1
ATOM 5008 C C . PHE A 1 639 ? 8.461 44.469 7.273 1 97.25 639 PHE A C 1
ATOM 5010 O O . PHE A 1 639 ? 7.59 43.938 6.574 1 97.25 639 PHE A O 1
ATOM 5017 N N . PHE A 1 640 ? 9.43 45.188 6.754 1 96.06 640 PHE A N 1
ATOM 5018 C CA . PHE A 1 640 ? 9.367 45.594 5.355 1 96.06 640 PHE A CA 1
ATOM 5019 C C . PHE A 1 640 ? 10.016 44.531 4.457 1 96.06 640 PHE A C 1
ATOM 5021 O O . PHE A 1 640 ? 9.688 44.438 3.273 1 96.06 640 PHE A O 1
ATOM 5028 N N . SER A 1 641 ? 10.898 43.75 5.031 1 96.94 641 SER A N 1
ATOM 5029 C CA . SER A 1 641 ? 11.633 42.812 4.207 1 96.94 641 SER A CA 1
ATOM 5030 C C . SER A 1 641 ? 10.836 41.5 4.012 1 96.94 641 SER A C 1
ATOM 5032 O O . SER A 1 641 ? 11.016 40.812 3.018 1 96.94 641 SER A O 1
ATOM 5034 N N . TYR A 1 642 ? 9.93 41.188 4.973 1 98 642 TYR A N 1
ATOM 5035 C CA . TYR A 1 642 ? 9.25 39.906 4.871 1 98 642 TYR A CA 1
ATOM 5036 C C . TYR A 1 642 ? 7.762 40.031 5.172 1 98 642 TYR A C 1
ATOM 5038 O O . TYR A 1 642 ? 6.922 39.562 4.406 1 98 642 TYR A O 1
ATOM 5046 N N . HIS A 1 643 ? 7.34 40.719 6.191 1 97.56 643 HIS A N 1
ATOM 5047 C CA . HIS A 1 643 ? 5.965 40.75 6.672 1 97.56 643 HIS A CA 1
ATOM 5048 C C . HIS A 1 643 ? 5.027 41.375 5.625 1 97.56 643 HIS A C 1
ATOM 5050 O O . HIS A 1 643 ? 3.979 40.781 5.324 1 97.56 643 HIS A O 1
ATOM 5056 N N . VAL A 1 644 ? 5.41 42.531 5.074 1 96.06 644 VAL A N 1
ATOM 5057 C CA . VAL A 1 644 ? 4.539 43.188 4.109 1 96.06 644 VAL A CA 1
ATOM 5058 C C . VAL A 1 644 ? 4.391 42.312 2.859 1 96.06 644 VAL A C 1
ATOM 5060 O O . VAL A 1 644 ? 3.475 42.531 2.061 1 96.06 644 VAL A O 1
ATOM 5063 N N . LEU A 1 645 ? 5.316 41.375 2.713 1 96.5 645 LEU A N 1
ATOM 5064 C CA . LEU A 1 645 ? 5.273 40.438 1.58 1 96.5 645 LEU A CA 1
ATOM 5065 C C . LEU A 1 645 ? 4.625 39.125 1.977 1 96.5 645 LEU A C 1
ATOM 5067 O O . LEU A 1 645 ? 4.809 38.125 1.3 1 96.5 645 LEU A O 1
ATOM 5071 N N . SER A 1 646 ? 3.951 39.062 3.09 1 95.5 646 SER A N 1
ATOM 5072 C CA . SER A 1 646 ? 3.09 37.969 3.549 1 95.5 646 SER A CA 1
ATOM 5073 C C . SER A 1 646 ? 3.91 36.781 4.055 1 95.5 646 SER A C 1
ATOM 5075 O O . SER A 1 646 ? 3.539 35.625 3.842 1 95.5 646 SER A O 1
ATOM 5077 N N . GLY A 1 647 ? 5.059 37.062 4.66 1 96.31 647 GLY A N 1
ATOM 5078 C CA . GLY A 1 647 ? 5.875 36.062 5.316 1 96.31 647 GLY A CA 1
ATOM 5079 C C . GLY A 1 647 ? 6.684 36.594 6.477 1 96.31 647 GLY A C 1
ATOM 5080 O O . GLY A 1 647 ? 6.637 37.812 6.762 1 96.31 647 GLY A O 1
ATOM 5081 N N . GLU A 1 648 ? 7.312 35.656 7.195 1 98 648 GLU A N 1
ATOM 5082 C CA . GLU A 1 648 ? 8.148 36.062 8.32 1 98 648 GLU A CA 1
ATOM 5083 C C . GLU A 1 648 ? 9.508 35.375 8.273 1 98 648 GLU A C 1
ATOM 5085 O O . GLU A 1 648 ? 10.008 35.062 7.188 1 98 648 GLU A O 1
ATOM 5090 N N . ILE A 1 649 ? 10.133 35.25 9.477 1 98.56 649 ILE A N 1
ATOM 5091 C CA . ILE A 1 649 ? 11.508 34.781 9.617 1 98.56 649 ILE A CA 1
ATOM 5092 C C . ILE A 1 649 ? 11.602 33.312 9.227 1 98.56 649 ILE A C 1
ATOM 5094 O O . ILE A 1 649 ? 12.508 32.906 8.492 1 98.56 649 ILE A O 1
ATOM 5098 N N . HIS A 1 650 ? 10.68 32.469 9.664 1 98.31 650 HIS A N 1
ATOM 5099 C CA . HIS A 1 650 ? 10.727 31.062 9.352 1 98.31 650 HIS A CA 1
ATOM 5100 C C . HIS A 1 650 ? 10.656 30.812 7.848 1 98.31 650 HIS A C 1
ATOM 5102 O O . HIS A 1 650 ? 11.391 29.984 7.316 1 98.31 650 HIS A O 1
ATOM 5108 N N . CYS A 1 651 ? 9.859 31.594 7.102 1 97.81 651 CYS A N 1
ATOM 5109 C CA . CYS A 1 651 ? 9.742 31.484 5.652 1 97.81 651 CYS A CA 1
ATOM 5110 C C . CYS A 1 651 ? 11.047 31.875 4.973 1 97.81 651 CYS A C 1
ATOM 5112 O O . CYS A 1 651 ? 11.383 31.359 3.906 1 97.81 651 CYS A O 1
ATOM 5114 N N . GLY A 1 652 ? 11.695 32.812 5.613 1 98.19 652 GLY A N 1
ATOM 5115 C CA . GLY A 1 652 ? 12.867 33.375 4.984 1 98.19 652 GLY A CA 1
ATOM 5116 C C . GLY A 1 652 ? 14.156 32.688 5.387 1 98.19 652 GLY A C 1
ATOM 5117 O O . GLY A 1 652 ? 15.242 33.094 4.977 1 98.19 652 GLY A O 1
ATOM 5118 N N . THR A 1 653 ? 14.07 31.656 6.234 1 98.69 653 THR A N 1
ATOM 5119 C CA . THR A 1 653 ? 15.234 30.891 6.668 1 98.69 653 THR A CA 1
ATOM 5120 C C . THR A 1 653 ? 14.953 29.391 6.562 1 98.69 653 THR A C 1
ATOM 5122 O O . THR A 1 653 ? 13.797 28.984 6.41 1 98.69 653 THR A O 1
ATOM 5125 N N . ASN A 1 654 ? 15.914 28.625 6.512 1 98.56 654 ASN A N 1
ATOM 5126 C CA . ASN A 1 654 ? 15.844 27.172 6.602 1 98.56 654 ASN A CA 1
ATOM 5127 C C . ASN A 1 654 ? 17 26.609 7.418 1 98.56 654 ASN A C 1
ATOM 5129 O O . ASN A 1 654 ? 18.078 27.219 7.488 1 98.56 654 ASN A O 1
ATOM 5133 N N . VAL A 1 655 ? 16.781 25.547 8.07 1 98.75 655 VAL A N 1
ATOM 5134 C CA . VAL A 1 655 ? 17.781 25.062 9.023 1 98.75 655 VAL A CA 1
ATOM 5135 C C . VAL A 1 655 ? 18.047 23.578 8.789 1 98.75 655 VAL A C 1
ATOM 5137 O O . VAL A 1 655 ? 17.109 22.766 8.797 1 98.75 655 VAL A O 1
ATOM 5140 N N . LEU A 1 656 ? 19.25 23.234 8.5 1 98.62 656 LEU A N 1
ATOM 5141 C CA . LEU A 1 656 ? 19.719 21.844 8.562 1 98.62 656 LEU A CA 1
ATOM 5142 C C . LEU A 1 656 ? 19.938 21.406 10 1 98.62 656 LEU A C 1
ATOM 5144 O O . LEU A 1 656 ? 20.625 22.094 10.766 1 98.62 656 LEU A O 1
ATOM 5148 N N . ARG A 1 657 ? 19.391 20.344 10.375 1 98.62 657 ARG A N 1
ATOM 5149 C CA . ARG A 1 657 ? 19.469 19.891 11.758 1 98.62 657 ARG A CA 1
ATOM 5150 C C . ARG A 1 657 ? 20.062 18.484 11.859 1 98.62 657 ARG A C 1
ATOM 5152 O O . ARG A 1 657 ? 20.094 17.766 10.867 1 98.62 657 ARG A O 1
ATOM 5159 N N . GLU A 1 658 ? 20.469 18.172 13.062 1 98.12 658 GLU A N 1
ATOM 5160 C CA . GLU A 1 658 ? 21.016 16.844 13.344 1 98.12 658 GLU A CA 1
ATOM 5161 C C . GLU A 1 658 ? 19.953 15.758 13.203 1 98.12 658 GLU A C 1
ATOM 5163 O O . GLU A 1 658 ? 18.797 15.953 13.609 1 98.12 658 GLU A O 1
ATOM 5168 N N . SER A 1 659 ? 20.312 14.602 12.656 1 97.94 659 SER A N 1
ATOM 5169 C CA . SER A 1 659 ? 19.406 13.484 12.492 1 97.94 659 SER A CA 1
ATOM 5170 C C . SER A 1 659 ? 19.078 12.836 13.828 1 97.94 659 SER A C 1
ATOM 5172 O O . SER A 1 659 ? 19.734 13.102 14.836 1 97.94 659 SER A O 1
ATOM 5174 N N . PHE A 1 660 ? 18.047 12.016 13.867 1 97.94 660 PHE A N 1
ATOM 5175 C CA . PHE A 1 660 ? 17.672 11.273 15.062 1 97.94 660 PHE A CA 1
ATOM 5176 C C . PHE A 1 660 ? 18.703 10.203 15.391 1 97.94 660 PHE A C 1
ATOM 5178 O O . PHE A 1 660 ? 19.328 9.641 14.484 1 97.94 660 PHE A O 1
ATOM 5185 N N . SER A 1 661 ? 18.844 9.938 16.688 1 96.31 661 SER A N 1
ATOM 5186 C CA . SER A 1 661 ? 19.594 8.75 17.094 1 96.31 661 SER A CA 1
ATOM 5187 C C . SER A 1 661 ? 18.766 7.48 16.906 1 96.31 661 SER A C 1
ATOM 5189 O O . SER A 1 661 ? 19.312 6.402 16.688 1 96.31 661 SER A O 1
ATOM 5191 N N . PHE A 1 662 ? 17.453 7.637 16.984 1 97.25 662 PHE A N 1
ATOM 5192 C CA . PHE A 1 662 ? 16.531 6.535 16.766 1 97.25 662 PHE A CA 1
ATOM 5193 C C . PHE A 1 662 ? 16.547 6.102 15.297 1 97.25 662 PHE A C 1
ATOM 5195 O O . PHE A 1 662 ? 16.344 6.922 14.398 1 97.25 662 PHE A O 1
ATOM 5202 N N . HIS A 1 663 ? 16.75 4.766 15.039 1 97.88 663 HIS A N 1
ATOM 5203 C CA . HIS A 1 663 ? 16.781 4.254 13.68 1 97.88 663 HIS A CA 1
ATOM 5204 C C . HIS A 1 663 ? 15.375 4.004 13.148 1 97.88 663 HIS A C 1
ATOM 5206 O O . HIS A 1 663 ? 14.555 3.379 13.828 1 97.88 663 HIS A O 1
ATOM 5212 N N . TRP A 1 664 ? 15.102 4.43 11.945 1 98.19 664 TRP A N 1
ATOM 5213 C CA . TRP A 1 664 ? 13.742 4.398 11.414 1 98.19 664 TRP A CA 1
ATOM 5214 C C . TRP A 1 664 ? 13.219 2.967 11.32 1 98.19 664 TRP A C 1
ATOM 5216 O O . TRP A 1 664 ? 12.016 2.729 11.453 1 98.19 664 TRP A O 1
ATOM 5226 N N . TRP A 1 665 ? 14.055 1.943 11.039 1 97.88 665 TRP A N 1
ATOM 5227 C CA . TRP A 1 665 ? 13.594 0.568 10.875 1 97.88 665 TRP A CA 1
ATOM 5228 C C . TRP A 1 665 ? 13.18 -0.034 12.211 1 97.88 665 TRP A C 1
ATOM 5230 O O . TRP A 1 665 ? 12.672 -1.158 12.266 1 97.88 665 TRP A O 1
ATOM 5240 N N . ASN A 1 666 ? 13.305 0.673 13.32 1 97.19 666 ASN A N 1
ATOM 5241 C CA . ASN A 1 666 ? 12.914 0.187 14.641 1 97.19 666 ASN A CA 1
ATOM 5242 C C . ASN A 1 666 ? 11.461 0.539 14.961 1 97.19 666 ASN A C 1
ATOM 5244 O O . ASN A 1 666 ? 10.945 0.171 16.016 1 97.19 666 ASN A O 1
ATOM 5248 N N . ILE A 1 667 ? 10.828 1.199 14.109 1 95.38 667 ILE A N 1
ATOM 5249 C CA . ILE A 1 667 ? 9.43 1.574 14.312 1 95.38 667 ILE A CA 1
ATOM 5250 C C . ILE A 1 667 ? 8.547 0.331 14.242 1 95.38 667 ILE A C 1
ATOM 5252 O O . ILE A 1 667 ? 8.781 -0.561 13.422 1 95.38 667 ILE A O 1
ATOM 5256 N N . HIS A 1 668 ? 7.504 0.313 15.148 1 86.62 668 HIS A N 1
ATOM 5257 C CA . HIS A 1 668 ? 6.48 -0.722 15.047 1 86.62 668 HIS A CA 1
ATOM 5258 C C . HIS A 1 668 ? 5.328 -0.272 14.148 1 86.62 668 HIS A C 1
ATOM 5260 O O . HIS A 1 668 ? 4.648 0.708 14.453 1 86.62 668 HIS A O 1
ATOM 5266 N N . LEU A 1 669 ? 5.27 -0.801 12.977 1 78.56 669 LEU A N 1
ATOM 5267 C CA . LEU A 1 669 ? 4.164 -0.436 12.102 1 78.56 669 LEU A CA 1
ATOM 5268 C C . LEU A 1 669 ? 3.055 -1.481 12.156 1 78.56 669 LEU A C 1
ATOM 5270 O O . LEU A 1 669 ? 3.32 -2.664 12.383 1 78.56 669 LEU A O 1
ATOM 5274 N N . MET B 1 1 ? -10.805 -0.232 29.359 1 22.52 1 MET B N 1
ATOM 5275 C CA . MET B 1 1 ? -11.703 0.494 28.453 1 22.52 1 MET B CA 1
ATOM 5276 C C . MET B 1 1 ? -10.992 1.681 27.812 1 22.52 1 MET B C 1
ATOM 5278 O O . MET B 1 1 ? -10.531 2.586 28.516 1 22.52 1 MET B O 1
ATOM 5282 N N . GLU B 1 2 ? -10.227 1.446 26.891 1 31.28 2 GLU B N 1
ATOM 5283 C CA . GLU B 1 2 ? -9.508 2.49 26.156 1 31.28 2 GLU B CA 1
ATOM 5284 C C . GLU B 1 2 ? -10.391 3.717 25.938 1 31.28 2 GLU B C 1
ATOM 5286 O O . GLU B 1 2 ? -11.461 3.617 25.344 1 31.28 2 GLU B O 1
ATOM 5291 N N . THR B 1 3 ? -10.469 4.547 26.781 1 33.28 3 THR B N 1
ATOM 5292 C CA . THR B 1 3 ? -11.242 5.777 26.656 1 33.28 3 THR B CA 1
ATOM 5293 C C . THR B 1 3 ? -11.023 6.41 25.281 1 33.28 3 THR B C 1
ATOM 5295 O O . THR B 1 3 ? -9.898 6.754 24.922 1 33.28 3 THR B O 1
ATOM 5298 N N . MET B 1 4 ? -11.609 5.898 24.297 1 39.34 4 MET B N 1
ATOM 5299 C CA . MET B 1 4 ? -11.688 6.598 23.016 1 39.34 4 MET B CA 1
ATOM 5300 C C . MET B 1 4 ? -11.672 8.109 23.219 1 39.34 4 MET B C 1
ATOM 5302 O O . MET B 1 4 ? -12.516 8.648 23.938 1 39.34 4 MET B O 1
ATOM 5306 N N . MET B 1 5 ? -10.641 8.695 23.391 1 46.78 5 MET B N 1
ATOM 5307 C CA . MET B 1 5 ? -10.695 10.148 23.484 1 46.78 5 MET B CA 1
ATOM 5308 C C . MET B 1 5 ? -11.734 10.711 22.516 1 46.78 5 MET B C 1
ATOM 5310 O O . MET B 1 5 ? -11.609 10.562 21.297 1 46.78 5 MET B O 1
ATOM 5314 N N . ASN B 1 6 ? -12.883 11.008 23 1 54.31 6 ASN B N 1
ATOM 5315 C CA . ASN B 1 6 ? -13.984 11.664 22.297 1 54.31 6 ASN B CA 1
ATOM 5316 C C . ASN B 1 6 ? -13.508 12.914 21.562 1 54.31 6 ASN B C 1
ATOM 5318 O O . ASN B 1 6 ? -12.523 13.539 21.953 1 54.31 6 ASN B O 1
ATOM 5322 N N . LYS B 1 7 ? -13.922 13.055 20.391 1 75.5 7 LYS B N 1
ATOM 5323 C CA . LYS B 1 7 ? -13.727 14.344 19.734 1 75.5 7 LYS B CA 1
ATOM 5324 C C . LYS B 1 7 ? -14 15.5 20.688 1 75.5 7 LYS B C 1
ATOM 5326 O O . LYS B 1 7 ? -14.938 15.445 21.484 1 75.5 7 LYS B O 1
ATOM 5331 N N . GLN B 1 8 ? -12.992 16.375 20.844 1 81 8 GLN B N 1
ATOM 5332 C CA . GLN B 1 8 ? -13.125 17.5 21.766 1 81 8 GLN B CA 1
ATOM 5333 C C . GLN B 1 8 ? -13.172 18.828 21 1 81 8 GLN B C 1
ATOM 5335 O O . GLN B 1 8 ? -12.469 19 20 1 81 8 GLN B O 1
ATOM 5340 N N . ARG B 1 9 ? -14.086 19.656 21.438 1 87.69 9 ARG B N 1
ATOM 5341 C CA . ARG B 1 9 ? -14.156 21.047 20.953 1 87.69 9 ARG B CA 1
ATOM 5342 C C . ARG B 1 9 ? -13.688 22.016 22.031 1 87.69 9 ARG B C 1
ATOM 5344 O O . ARG B 1 9 ? -14.094 21.906 23.203 1 87.69 9 ARG B O 1
ATOM 5351 N N . VAL B 1 10 ? -12.805 22.875 21.688 1 90.38 10 VAL B N 1
ATOM 5352 C CA . VAL B 1 10 ? -12.344 23.875 22.641 1 90.38 10 VAL B CA 1
ATOM 5353 C C . VAL B 1 10 ? -13.266 25.094 22.609 1 90.38 10 VAL B C 1
ATOM 5355 O O . VAL B 1 10 ? -13.641 25.562 21.531 1 90.38 10 VAL B O 1
ATOM 5358 N N . VAL B 1 11 ? -13.664 25.547 23.781 1 92.5 11 VAL B N 1
ATOM 5359 C CA . VAL B 1 11 ? -14.5 26.734 23.906 1 92.5 11 VAL B CA 1
ATOM 5360 C C . VAL B 1 11 ? -13.852 27.719 24.875 1 92.5 11 VAL B C 1
ATOM 5362 O O . VAL B 1 11 ? -13.523 27.344 26.016 1 92.5 11 VAL B O 1
ATOM 5365 N N . HIS B 1 12 ? -13.68 28.922 24.422 1 92 12 HIS B N 1
ATOM 5366 C CA . HIS B 1 12 ? -13.109 29.953 25.266 1 92 12 HIS B CA 1
ATOM 5367 C C . HIS B 1 12 ? -14.195 30.688 26.047 1 92 12 HIS B C 1
ATOM 5369 O O . HIS B 1 12 ? -15.141 31.203 25.469 1 92 12 HIS B O 1
ATOM 5375 N N . VAL B 1 13 ? -14.031 30.75 27.359 1 92.94 13 VAL B N 1
ATOM 5376 C CA . VAL B 1 13 ? -15.039 31.422 28.156 1 92.94 13 VAL B CA 1
ATOM 5377 C C . VAL B 1 13 ? -14.695 32.906 28.281 1 92.94 13 VAL B C 1
ATOM 5379 O O . VAL B 1 13 ? -13.547 33.312 28.047 1 92.94 13 VAL B O 1
ATOM 5382 N N . SER B 1 14 ? -15.766 33.688 28.5 1 91 14 SER B N 1
ATOM 5383 C CA . SER B 1 14 ? -15.586 35.125 28.672 1 91 14 SER B CA 1
ATOM 5384 C C . SER B 1 14 ? -16.359 35.656 29.891 1 91 14 SER B C 1
ATOM 5386 O O . SER B 1 14 ? -17.469 35.219 30.141 1 91 14 SER B O 1
ATOM 5388 N N . THR B 1 15 ? -15.719 36.5 30.688 1 92.06 15 THR B N 1
ATOM 5389 C CA . THR B 1 15 ? -16.406 37.094 31.844 1 92.06 15 THR B CA 1
ATOM 5390 C C . THR B 1 15 ? -17.172 38.344 31.422 1 92.06 15 THR B C 1
ATOM 5392 O O . THR B 1 15 ? -17.938 38.906 32.219 1 92.06 15 THR B O 1
ATOM 5395 N N . LYS B 1 16 ? -17.062 38.781 30.219 1 88.62 16 LYS B N 1
ATOM 5396 C CA . LYS B 1 16 ? -17.719 39.969 29.75 1 88.62 16 LYS B CA 1
ATOM 5397 C C . LYS B 1 16 ? -19.062 39.656 29.094 1 88.62 16 LYS B C 1
ATOM 5399 O O . LYS B 1 16 ? -20.047 40.375 29.312 1 88.62 16 LYS B O 1
ATOM 5404 N N . GLN B 1 17 ? -18.984 38.719 28.266 1 90.38 17 GLN B N 1
ATOM 5405 C CA . GLN B 1 17 ? -20.203 38.281 27.594 1 90.38 17 GLN B CA 1
ATOM 5406 C C . GLN B 1 17 ? -20.328 36.781 27.594 1 90.38 17 GLN B C 1
ATOM 5408 O O . GLN B 1 17 ? -19.328 36.062 27.516 1 90.38 17 GLN B O 1
ATOM 5413 N N . PRO B 1 18 ? -21.531 36.344 27.672 1 94 18 PRO B N 1
ATOM 5414 C CA . PRO B 1 18 ? -21.703 34.906 27.625 1 94 18 PRO B CA 1
ATOM 5415 C C . PRO B 1 18 ? -21.281 34.281 26.297 1 94 18 PRO B C 1
ATOM 5417 O O . PRO B 1 18 ? -21.344 34.969 25.25 1 94 18 PRO B O 1
ATOM 5420 N N . SER B 1 19 ? -20.797 33.125 26.344 1 93.19 19 SER B N 1
ATOM 5421 C CA . SER B 1 19 ? -20.469 32.344 25.156 1 93.19 19 SER B CA 1
ATOM 5422 C C . SER B 1 19 ? -21.625 31.406 24.781 1 93.19 19 SER B C 1
ATOM 5424 O O . SER B 1 19 ? -22.281 30.844 25.656 1 93.19 19 SER B O 1
ATOM 5426 N N . TYR B 1 20 ? -21.938 31.312 23.484 1 93.5 20 TYR B N 1
ATOM 5427 C CA . TYR B 1 20 ? -22.953 30.406 22.969 1 93.5 20 TYR B CA 1
ATOM 5428 C C . TYR B 1 20 ? -22.328 29.359 22.047 1 93.5 20 TYR B C 1
ATOM 5430 O O . TYR B 1 20 ? -21.656 29.703 21.078 1 93.5 20 TYR B O 1
ATOM 5438 N N . VAL B 1 21 ? -22.578 28.109 22.359 1 93.69 21 VAL B N 1
ATOM 5439 C CA . VAL B 1 21 ? -21.906 27.078 21.562 1 93.69 21 VAL B CA 1
ATOM 5440 C C . VAL B 1 21 ? -22.875 25.953 21.234 1 93.69 21 VAL B C 1
ATOM 5442 O O . VAL B 1 21 ? -23.781 25.656 22.031 1 93.69 21 VAL B O 1
ATOM 5445 N N . VAL B 1 22 ? -22.766 25.469 20.031 1 93.75 22 VAL B N 1
ATOM 5446 C CA . VAL B 1 22 ? -23.469 24.25 19.625 1 93.75 22 VAL B CA 1
ATOM 5447 C C . VAL B 1 22 ? -22.5 23.062 19.656 1 93.75 22 VAL B C 1
ATOM 5449 O O . VAL B 1 22 ? -21.375 23.156 19.141 1 93.75 22 VAL B O 1
ATOM 5452 N N . CYS B 1 23 ? -22.906 22.016 20.312 1 93.38 23 CYS B N 1
ATOM 5453 C CA . CYS B 1 23 ? -22.094 20.797 20.391 1 93.38 23 CYS B CA 1
ATOM 5454 C C . CYS B 1 23 ? -22.922 19.578 20.031 1 93.38 23 CYS B C 1
ATOM 5456 O O . CYS B 1 23 ? -24.141 19.578 20.172 1 93.38 23 CYS B O 1
ATOM 5458 N N . VAL B 1 24 ? -22.234 18.578 19.562 1 93.31 24 VAL B N 1
ATOM 5459 C CA . VAL B 1 24 ? -22.891 17.359 19.141 1 93.31 24 VAL B CA 1
ATOM 5460 C C . VAL B 1 24 ? -22.828 16.328 20.25 1 93.31 24 VAL B C 1
ATOM 5462 O O . VAL B 1 24 ? -21.797 16.172 20.922 1 93.31 24 VAL B O 1
ATOM 5465 N N . LEU B 1 25 ? -23.906 15.648 20.406 1 91.75 25 LEU B N 1
ATOM 5466 C CA . LEU B 1 25 ? -24 14.609 21.422 1 91.75 25 LEU B CA 1
ATOM 5467 C C . LEU B 1 25 ? -22.875 13.586 21.266 1 91.75 25 LEU B C 1
ATOM 5469 O O . LEU B 1 25 ? -22.578 13.164 20.141 1 91.75 25 LEU B O 1
ATOM 5473 N N . GLY B 1 26 ? -22.219 13.203 22.391 1 87.12 26 GLY B N 1
ATOM 5474 C CA . GLY B 1 26 ? -21.141 12.234 22.359 1 87.12 26 GLY B CA 1
ATOM 5475 C C . GLY B 1 26 ? -19.766 12.875 22.328 1 87.12 26 GLY B C 1
ATOM 5476 O O . GLY B 1 26 ? -18.75 12.195 22.469 1 87.12 26 GLY B O 1
ATOM 5477 N N . THR B 1 27 ? -19.688 14.211 22.078 1 90.44 27 THR B N 1
ATOM 5478 C CA . THR B 1 27 ? -18.422 14.93 22.125 1 90.44 27 THR B CA 1
ATOM 5479 C C . THR B 1 27 ? -18.234 15.617 23.469 1 90.44 27 THR B C 1
ATOM 5481 O O . THR B 1 27 ? -19.156 15.648 24.297 1 90.44 27 THR B O 1
ATOM 5484 N N . GLU B 1 28 ? -16.984 16.016 23.703 1 92 28 GLU B N 1
ATOM 5485 C CA . GLU B 1 28 ? -16.656 16.781 24.906 1 92 28 GLU B CA 1
ATOM 5486 C C . GLU B 1 28 ? -16.234 18.203 24.562 1 92 28 GLU B C 1
ATOM 5488 O O . GLU B 1 28 ? -15.766 18.469 23.453 1 92 28 GLU B O 1
ATOM 5493 N N . ILE B 1 29 ? -16.531 19.031 25.5 1 92.62 29 ILE B N 1
ATOM 5494 C CA . ILE B 1 29 ? -16.078 20.422 25.391 1 92.62 29 ILE B CA 1
ATOM 5495 C C . ILE B 1 29 ? -14.953 20.672 26.391 1 92.62 29 ILE B C 1
ATOM 5497 O O . ILE B 1 29 ? -15.094 20.375 27.578 1 92.62 29 ILE B O 1
ATOM 5501 N N . SER B 1 30 ? -13.875 21.109 25.891 1 92 30 SER B N 1
ATOM 5502 C CA . SER B 1 30 ? -12.82 21.625 26.766 1 92 30 SER B CA 1
ATOM 5503 C C . SER B 1 30 ? -12.969 23.125 26.969 1 92 30 SER B C 1
ATOM 5505 O O . SER B 1 30 ? -12.836 23.906 26.031 1 92 30 SER B O 1
ATOM 5507 N N . LEU B 1 31 ? -13.227 23.516 28.188 1 92.38 31 LEU B N 1
ATOM 5508 C CA . LEU B 1 31 ? -13.414 24.922 28.484 1 92.38 31 LEU B CA 1
ATOM 5509 C C . LEU B 1 31 ? -12.086 25.594 28.797 1 92.38 31 LEU B C 1
ATOM 5511 O O . LEU B 1 31 ? -11.398 25.203 29.75 1 92.38 31 LEU B O 1
ATOM 5515 N N . ASP B 1 32 ? -11.758 26.469 28.031 1 90.25 32 ASP B N 1
ATOM 5516 C CA . ASP B 1 32 ? -10.609 27.312 28.328 1 90.25 32 ASP B CA 1
ATOM 5517 C C . ASP B 1 32 ? -10.969 28.406 29.328 1 90.25 32 ASP B C 1
ATOM 5519 O O . ASP B 1 32 ? -11.477 29.469 28.953 1 90.25 32 ASP B O 1
ATOM 5523 N N . ILE B 1 33 ? -10.602 28.188 30.594 1 89.62 33 ILE B N 1
ATOM 5524 C CA . ILE B 1 33 ? -11.008 29.109 31.656 1 89.62 33 ILE B CA 1
ATOM 5525 C C . ILE B 1 33 ? -9.844 30.031 32 1 89.62 33 ILE B C 1
ATOM 5527 O O . ILE B 1 33 ? -9.977 30.906 32.844 1 89.62 33 ILE B O 1
ATOM 5531 N N . LYS B 1 34 ? -8.797 29.875 31.375 1 83.44 34 LYS B N 1
ATOM 5532 C CA . LYS B 1 34 ? -7.605 30.625 31.75 1 83.44 34 LYS B CA 1
ATOM 5533 C C . LYS B 1 34 ? -7.426 31.859 30.875 1 83.44 34 LYS B C 1
ATOM 5535 O O . LYS B 1 34 ? -6.855 32.844 31.297 1 83.44 34 LYS B O 1
ATOM 5540 N N . SER B 1 35 ? -7.898 31.719 29.688 1 79.06 35 SER B N 1
ATOM 5541 C CA . SER B 1 35 ? -7.684 32.812 28.734 1 79.06 35 SER B CA 1
ATOM 5542 C C . SER B 1 35 ? -8.391 34.094 29.188 1 79.06 35 SER B C 1
ATOM 5544 O O . SER B 1 35 ? -7.953 35.188 28.875 1 79.06 35 SER B O 1
ATOM 5546 N N . SER B 1 36 ? -9.438 34 29.938 1 78.62 36 SER B N 1
ATOM 5547 C CA . SER B 1 36 ? -10.18 35.188 30.359 1 78.62 36 SER B CA 1
ATOM 5548 C C . SER B 1 36 ? -10.203 35.312 31.875 1 78.62 36 SER B C 1
ATOM 5550 O O . SER B 1 36 ? -11.117 35.906 32.438 1 78.62 36 SER B O 1
ATOM 5552 N N . MET B 1 37 ? -9.273 34.781 32.438 1 86 37 MET B N 1
ATOM 5553 C CA . MET B 1 37 ? -9.258 34.844 33.875 1 86 37 MET B CA 1
ATOM 5554 C C . MET B 1 37 ? -9.086 36.281 34.375 1 86 37 MET B C 1
ATOM 5556 O O . MET B 1 37 ? -8.234 37.031 33.844 1 86 37 MET B O 1
ATOM 5560 N N . PRO B 1 38 ? -9.906 36.688 35.281 1 88.12 38 PRO B N 1
ATOM 5561 C CA . PRO B 1 38 ? -9.781 38.062 35.812 1 88.12 38 PRO B CA 1
ATOM 5562 C C . PRO B 1 38 ? -8.531 38.25 36.656 1 88.12 38 PRO B C 1
ATOM 5564 O O . PRO B 1 38 ? -8.008 37.281 37.219 1 88.12 38 PRO B O 1
ATOM 5567 N N . ARG B 1 39 ? -8.195 39.5 36.719 1 84.94 39 ARG B N 1
ATOM 5568 C CA . ARG B 1 39 ? -7.043 39.812 37.562 1 84.94 39 ARG B CA 1
ATOM 5569 C C . ARG B 1 39 ? -7.285 39.438 39 1 84.94 39 ARG B C 1
ATOM 5571 O O . ARG B 1 39 ? -8.352 39.719 39.562 1 84.94 39 ARG B O 1
ATOM 5578 N N . GLY B 1 40 ? -6.359 38.781 39.562 1 86.69 40 GLY B N 1
ATOM 5579 C CA . GLY B 1 40 ? -6.406 38.469 40.969 1 86.69 40 GLY B CA 1
ATOM 5580 C C . GLY B 1 40 ? -7.035 37.094 41.25 1 86.69 40 GLY B C 1
ATOM 5581 O O . GLY B 1 40 ? -7.008 36.625 42.375 1 86.69 40 GLY B O 1
ATOM 5582 N N . ALA B 1 41 ? -7.535 36.469 40.219 1 92.25 41 ALA B N 1
ATOM 5583 C CA . ALA B 1 41 ? -8.164 35.156 40.406 1 92.25 41 ALA B CA 1
ATOM 5584 C C . ALA B 1 41 ? -7.129 34.094 40.781 1 92.25 41 ALA B C 1
ATOM 5586 O O . ALA B 1 41 ? -6.055 34.031 40.188 1 92.25 41 ALA B O 1
ATOM 5587 N N . THR B 1 42 ? -7.414 33.25 41.781 1 90.25 42 THR B N 1
ATOM 5588 C CA . THR B 1 42 ? -6.496 32.219 42.219 1 90.25 42 THR B CA 1
ATOM 5589 C C . THR B 1 42 ? -7.152 30.828 42.094 1 90.25 42 THR B C 1
ATOM 5591 O O . THR B 1 42 ? -6.465 29.812 42.031 1 90.25 42 THR B O 1
ATOM 5594 N N . SER B 1 43 ? -8.453 30.891 42.156 1 90.81 43 SER B N 1
ATOM 5595 C CA . SER B 1 43 ? -9.188 29.625 42.125 1 90.81 43 SER B CA 1
ATOM 5596 C C . SER B 1 43 ? -10.492 29.766 41.344 1 90.81 43 SER B C 1
ATOM 5598 O O . SER B 1 43 ? -10.891 30.891 41 1 90.81 43 SER B O 1
ATOM 5600 N N . PHE B 1 44 ? -11.07 28.656 41 1 92.62 44 PHE B N 1
ATOM 5601 C CA . PHE B 1 44 ? -12.32 28.672 40.25 1 92.62 44 PHE B CA 1
ATOM 5602 C C . PHE B 1 44 ? -13.211 27.5 40.625 1 92.62 44 PHE B C 1
ATOM 5604 O O . PHE B 1 44 ? -12.742 26.547 41.281 1 92.62 44 PHE B O 1
ATOM 5611 N N . GLU B 1 45 ? -14.461 27.688 40.375 1 92.44 45 GLU B N 1
ATOM 5612 C CA . GLU B 1 45 ? -15.461 26.625 40.406 1 92.44 45 GLU B CA 1
ATOM 5613 C C . GLU B 1 45 ? -16.297 26.594 39.125 1 92.44 45 GLU B C 1
ATOM 5615 O O . GLU B 1 45 ? -16.578 27.641 38.562 1 92.44 45 GLU B O 1
ATOM 5620 N N . ALA B 1 46 ? -16.594 25.391 38.656 1 93.56 46 ALA B N 1
ATOM 5621 C CA . ALA B 1 46 ? -17.438 25.234 37.469 1 93.56 46 ALA B CA 1
ATOM 5622 C C . ALA B 1 46 ? -18.641 24.344 37.75 1 93.56 46 ALA B C 1
ATOM 5624 O O . ALA B 1 46 ? -18.5 23.25 38.312 1 93.56 46 ALA B O 1
ATOM 5625 N N . HIS B 1 47 ? -19.828 24.891 37.469 1 93.75 47 HIS B N 1
ATOM 5626 C CA . HIS B 1 47 ? -21.078 24.156 37.656 1 93.75 47 HIS B CA 1
ATOM 5627 C C . HIS B 1 47 ? -21.953 24.219 36.406 1 93.75 47 HIS B C 1
ATOM 5629 O O . HIS B 1 47 ? -22 25.25 35.75 1 93.75 47 HIS B O 1
ATOM 5635 N N . GLY B 1 48 ? -22.578 23.172 36.094 1 94 48 GLY B N 1
ATOM 5636 C CA . GLY B 1 48 ? -23.469 23.109 34.938 1 94 48 GLY B CA 1
ATOM 5637 C C . GLY B 1 48 ? -24.875 22.672 35.312 1 94 48 GLY B C 1
ATOM 5638 O O . GLY B 1 48 ? -25.141 22.219 36.406 1 94 48 GLY B O 1
ATOM 5639 N N . THR B 1 49 ? -25.75 22.969 34.406 1 92.69 49 THR B N 1
ATOM 5640 C CA . THR B 1 49 ? -27.125 22.5 34.562 1 92.69 49 THR B CA 1
ATOM 5641 C C . THR B 1 49 ? -27.203 20.984 34.531 1 92.69 49 THR B C 1
ATOM 5643 O O . THR B 1 49 ? -26.234 20.312 34.156 1 92.69 49 THR B O 1
ATOM 5646 N N . GLY B 1 50 ? -28.328 20.359 34.969 1 86.38 50 GLY B N 1
ATOM 5647 C CA . GLY B 1 50 ? -28.5 18.938 35.125 1 86.38 50 GLY B CA 1
ATOM 5648 C C . GLY B 1 50 ? -28.266 18.141 33.844 1 86.38 50 GLY B C 1
ATOM 5649 O O . GLY B 1 50 ? -27.891 16.969 33.906 1 86.38 50 GLY B O 1
ATOM 5650 N N . GLY B 1 51 ? -28.469 18.703 32.719 1 83.44 51 GLY B N 1
ATOM 5651 C CA . GLY B 1 51 ? -28.281 18 31.469 1 83.44 51 GLY B CA 1
ATOM 5652 C C . GLY B 1 51 ? -26.812 17.891 31.062 1 83.44 51 GLY B C 1
ATOM 5653 O O . GLY B 1 51 ? -26.484 17.25 30.062 1 83.44 51 GLY B O 1
ATOM 5654 N N . LEU B 1 52 ? -25.875 18.391 31.891 1 92.12 52 LEU B N 1
ATOM 5655 C CA . LEU B 1 52 ? -24.453 18.406 31.609 1 92.12 52 LEU B CA 1
ATOM 5656 C C . LEU B 1 52 ? -23.656 17.734 32.719 1 92.12 52 LEU B C 1
ATOM 5658 O O . LEU B 1 52 ? -24.125 17.641 33.875 1 92.12 52 LEU B O 1
ATOM 5662 N N . GLN B 1 53 ? -22.609 17.109 32.375 1 92.12 53 GLN B N 1
ATOM 5663 C CA . GLN B 1 53 ? -21.594 16.672 33.312 1 92.12 53 GLN B CA 1
ATOM 5664 C C . GLN B 1 53 ? -20.344 17.531 33.219 1 92.12 53 GLN B C 1
ATOM 5666 O O . GLN B 1 53 ? -19.688 17.562 32.156 1 92.12 53 GLN B O 1
ATOM 5671 N N . VAL B 1 54 ? -20.078 18.281 34.25 1 93.25 54 VAL B N 1
ATOM 5672 C CA . VAL B 1 54 ? -18.891 19.125 34.281 1 93.25 54 VAL B CA 1
ATOM 5673 C C . VAL B 1 54 ? -17.859 18.516 35.219 1 93.25 54 VAL B C 1
ATOM 5675 O O . VAL B 1 54 ? -18.172 18.25 36.406 1 93.25 54 VAL B O 1
ATOM 5678 N N . TYR B 1 55 ? -16.703 18.266 34.719 1 89.88 55 TYR B N 1
ATOM 5679 C CA . TYR B 1 55 ? -15.672 17.719 35.594 1 89.88 55 TYR B CA 1
ATOM 5680 C C . TYR B 1 55 ? -14.312 18.297 35.281 1 89.88 55 TYR B C 1
ATOM 5682 O O . TYR B 1 55 ? -14.117 18.844 34.188 1 89.88 55 TYR B O 1
ATOM 5690 N N . VAL B 1 56 ? -13.422 18.281 36.25 1 88.31 56 VAL B N 1
ATOM 5691 C CA . VAL B 1 56 ? -12.078 18.828 36.125 1 88.31 56 VAL B CA 1
ATOM 5692 C C . VAL B 1 56 ? -11.062 17.688 36.031 1 88.31 56 VAL B C 1
ATOM 5694 O O . VAL B 1 56 ? -11.078 16.781 36.875 1 88.31 56 VAL B O 1
ATOM 5697 N N . THR B 1 57 ? -10.328 17.703 34.906 1 83.56 57 THR B N 1
ATOM 5698 C CA . THR B 1 57 ? -9.242 16.75 34.781 1 83.56 57 THR B CA 1
ATOM 5699 C C . THR B 1 57 ? -7.934 17.344 35.312 1 83.56 57 THR B C 1
ATOM 5701 O O . THR B 1 57 ? -7.676 18.531 35.125 1 83.56 57 THR B O 1
ATOM 5704 N N . TYR B 1 58 ? -7.148 16.5 36.062 1 77.31 58 TYR B N 1
ATOM 5705 C CA . TYR B 1 58 ? -5.891 16.938 36.656 1 77.31 58 TYR B CA 1
ATOM 5706 C C . TYR B 1 58 ? -4.91 15.766 36.75 1 77.31 58 TYR B C 1
ATOM 5708 O O . TYR B 1 58 ? -5.289 14.609 36.594 1 77.31 58 TYR B O 1
ATOM 5716 N N . ASP B 1 59 ? -3.625 16.109 36.812 1 72.06 59 ASP B N 1
ATOM 5717 C CA . ASP B 1 59 ? -2.623 15.078 37.094 1 72.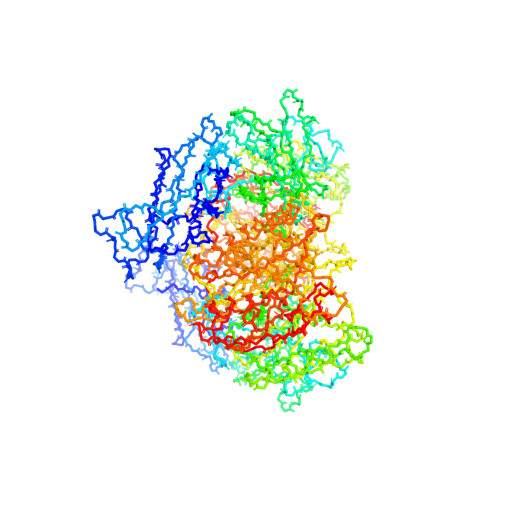06 59 ASP B CA 1
ATOM 5718 C C . ASP B 1 59 ? -2.514 14.828 38.594 1 72.06 59 ASP B C 1
ATOM 5720 O O . ASP B 1 59 ? -1.976 15.656 39.344 1 72.06 59 ASP B O 1
ATOM 5724 N N . PRO B 1 60 ? -3.014 13.695 39 1 65.69 60 PRO B N 1
ATOM 5725 C CA . PRO B 1 60 ? -3.037 13.422 40.438 1 65.69 60 PRO B CA 1
ATOM 5726 C C . PRO B 1 60 ? -1.637 13.328 41.031 1 65.69 60 PRO B C 1
ATOM 5728 O O . PRO B 1 60 ? -1.475 13.469 42.25 1 65.69 60 PRO B O 1
ATOM 5731 N N . ARG B 1 61 ? -0.791 12.961 40.156 1 69 61 ARG B N 1
ATOM 5732 C CA . ARG B 1 61 ? 0.555 12.812 40.719 1 69 61 ARG B CA 1
ATOM 5733 C C . ARG B 1 61 ? 1.073 14.141 41.25 1 69 61 ARG B C 1
ATOM 5735 O O . ARG B 1 61 ? 1.951 14.156 42.125 1 69 61 ARG B O 1
ATOM 5742 N N . HIS B 1 62 ? 0.417 15.266 40.656 1 62.62 62 HIS B N 1
ATOM 5743 C CA . HIS B 1 62 ? 0.937 16.594 41 1 62.62 62 HIS B CA 1
ATOM 5744 C C . HIS B 1 62 ? -0.084 17.406 41.781 1 62.62 62 HIS B C 1
ATOM 5746 O O . HIS B 1 62 ? 0.272 18.391 42.438 1 62.62 62 HIS B O 1
ATOM 5752 N N . LEU B 1 63 ? -1.377 17.109 41.5 1 64.56 63 LEU B N 1
ATOM 5753 C CA . LEU B 1 63 ? -2.408 17.891 42.188 1 64.56 63 LEU B CA 1
ATOM 5754 C C . LEU B 1 63 ? -3.367 16.984 42.938 1 64.56 63 LEU B C 1
ATOM 5756 O O . LEU B 1 63 ? -4.023 16.125 42.344 1 64.56 63 LEU B O 1
ATOM 5760 N N . PRO B 1 64 ? -3.223 16.984 44.344 1 62.84 64 PRO B N 1
ATOM 5761 C CA . PRO B 1 64 ? -4.238 16.219 45.062 1 62.84 64 PRO B CA 1
ATOM 5762 C C . PRO B 1 64 ? -5.648 16.766 44.875 1 62.84 64 PRO B C 1
ATOM 5764 O O . PRO B 1 64 ? -5.82 17.969 44.656 1 62.84 64 PRO B O 1
ATOM 5767 N N . LYS B 1 65 ? -6.652 15.883 44.688 1 65.38 65 LYS B N 1
ATOM 5768 C CA . LYS B 1 65 ? -8.047 16.312 44.625 1 65.38 65 LYS B CA 1
ATOM 5769 C C . LYS B 1 65 ? -8.383 17.188 45.844 1 65.38 65 LYS B C 1
ATOM 5771 O O . LYS B 1 65 ? -8.023 16.844 46.969 1 65.38 65 LYS B O 1
ATOM 5776 N N . PRO B 1 66 ? -8.812 18.5 45.594 1 61.97 66 PRO B N 1
ATOM 5777 C CA . PRO B 1 66 ? -9.164 19.328 46.75 1 61.97 66 PRO B CA 1
ATOM 5778 C C . PRO B 1 66 ? -10.156 18.641 47.688 1 61.97 66 PRO B C 1
ATOM 5780 O O . PRO B 1 66 ? -11.133 18.031 47.219 1 61.97 66 PRO B O 1
ATOM 5783 N N . GLU B 1 67 ? -9.688 18.266 48.906 1 55.84 67 GLU B N 1
ATOM 5784 C CA . GLU B 1 67 ? -10.578 17.734 49.938 1 55.84 67 GLU B CA 1
ATOM 5785 C C . GLU B 1 67 ? -11.68 18.734 50.281 1 55.84 67 GLU B C 1
ATOM 5787 O O . GLU B 1 67 ? -11.391 19.844 50.719 1 55.84 67 GLU B O 1
ATOM 5792 N N . GLY B 1 68 ? -12.977 18.375 50.188 1 56 68 GLY B N 1
ATOM 5793 C CA . GLY B 1 68 ? -14.141 19.094 50.656 1 56 68 GLY B CA 1
ATOM 5794 C C . GLY B 1 68 ? -14.508 20.281 49.781 1 56 68 GLY B C 1
ATOM 5795 O O . GLY B 1 68 ? -15.609 20.828 49.906 1 56 68 GLY B O 1
ATOM 5796 N N . SER B 1 69 ? -13.469 21.031 49.156 1 60.09 69 SER B N 1
ATOM 5797 C CA . SER B 1 69 ? -13.766 22.281 48.469 1 60.09 69 SER B CA 1
ATOM 5798 C C . SER B 1 69 ? -13.953 22.031 46.969 1 60.09 69 SER B C 1
ATOM 5800 O O . SER B 1 69 ? -13.258 21.219 46.375 1 60.09 69 SER B O 1
ATOM 5802 N N . GLU B 1 70 ? -15.141 22.5 46.375 1 72.25 70 GLU B N 1
ATOM 5803 C CA . GLU B 1 70 ? -15.516 22.484 44.969 1 72.25 70 GLU B CA 1
ATOM 5804 C C . GLU B 1 70 ? -14.664 23.469 44.156 1 72.25 70 GLU B C 1
ATOM 5806 O O . GLU B 1 70 ? -14.805 23.562 42.938 1 72.25 70 GLU B O 1
ATOM 5811 N N . ARG B 1 71 ? -13.617 23.969 44.844 1 85.38 71 ARG B N 1
ATOM 5812 C CA . ARG B 1 71 ? -12.828 25 44.188 1 85.38 71 ARG B CA 1
ATOM 5813 C C . ARG B 1 71 ? -11.469 24.438 43.75 1 85.38 71 ARG B C 1
ATOM 5815 O O . ARG B 1 71 ? -10.828 23.703 44.5 1 85.38 71 ARG B O 1
ATOM 5822 N N . TRP B 1 72 ? -11.102 24.719 42.562 1 88.75 72 TRP B N 1
ATOM 5823 C CA . TRP B 1 72 ? -9.836 24.281 42 1 88.75 72 TRP B CA 1
ATOM 5824 C C . TRP B 1 72 ? -8.883 25.453 41.812 1 88.75 72 TRP B C 1
ATOM 5826 O O . TRP B 1 72 ? -9.312 26.578 41.562 1 88.75 72 TRP B O 1
ATOM 5836 N N . LEU B 1 73 ? -7.586 25.125 41.938 1 85 73 LEU B N 1
ATOM 5837 C CA . LEU B 1 73 ? -6.582 26.172 41.719 1 85 73 LEU B CA 1
ATOM 5838 C C . LEU B 1 73 ? -6.359 26.406 40.219 1 85 73 LEU B C 1
ATOM 5840 O O . LEU B 1 73 ? -6.363 25.469 39.438 1 85 73 LEU B O 1
ATOM 5844 N N . LEU B 1 74 ? -6.23 27.672 39.875 1 84.38 74 LEU B N 1
ATOM 5845 C CA . LEU B 1 74 ? -6.047 28.047 38.469 1 84.38 74 LEU B CA 1
ATOM 5846 C C . LEU B 1 74 ? -4.625 27.75 38 1 84.38 74 LEU B C 1
ATOM 5848 O O . LEU B 1 74 ? -4.383 27.578 36.812 1 84.38 74 LEU B O 1
ATOM 5852 N N . ASP B 1 75 ? -3.666 27.781 38.844 1 72.62 75 ASP B N 1
ATOM 5853 C CA . ASP B 1 75 ? -2.27 27.562 38.469 1 72.62 75 ASP B CA 1
ATOM 5854 C C . ASP B 1 75 ? -1.964 26.078 38.344 1 72.62 75 ASP B C 1
ATOM 5856 O O . ASP B 1 75 ? -0.874 25.688 37.906 1 72.62 75 ASP B O 1
ATOM 5860 N N . ALA B 1 76 ? -2.971 25.297 38.531 1 67.56 76 ALA B N 1
ATOM 5861 C CA . ALA B 1 76 ? -2.762 23.859 38.438 1 67.56 76 ALA B CA 1
ATOM 5862 C C . ALA B 1 76 ? -3.025 23.359 37.031 1 67.56 76 ALA B C 1
ATOM 5864 O O . ALA B 1 76 ? -3.592 24.078 36.219 1 67.56 76 ALA B O 1
ATOM 5865 N N . ASP B 1 77 ? -2.357 22.234 36.781 1 75.94 77 ASP B N 1
ATOM 5866 C CA . ASP B 1 77 ? -2.584 21.547 35.5 1 75.94 77 ASP B CA 1
ATOM 5867 C C . ASP B 1 77 ? -3.973 20.906 35.469 1 75.94 77 ASP B C 1
ATOM 5869 O O . ASP B 1 77 ? -4.109 19.703 35.625 1 75.94 77 ASP B O 1
ATOM 5873 N N . THR B 1 78 ? -4.977 21.891 35.281 1 80.38 78 THR B N 1
ATOM 5874 C CA . THR B 1 78 ? -6.355 21.422 35.281 1 80.38 78 THR B CA 1
ATOM 5875 C C . THR B 1 78 ? -7.035 21.75 33.969 1 80.38 78 THR B C 1
ATOM 5877 O O . THR B 1 78 ? -6.656 22.719 33.281 1 80.38 78 THR B O 1
ATOM 5880 N N . GLU B 1 79 ? -7.891 20.891 33.531 1 85.38 79 GLU B N 1
ATOM 5881 C CA . GLU B 1 79 ? -8.766 21.125 32.406 1 85.38 79 GLU B CA 1
ATOM 5882 C C . GLU B 1 79 ? -10.227 20.906 32.781 1 85.38 79 GLU B C 1
ATOM 5884 O O . GLU B 1 79 ? -10.57 19.938 33.438 1 85.38 79 GLU B O 1
ATOM 5889 N N . VAL B 1 80 ? -11.023 21.875 32.469 1 90.94 80 VAL B N 1
ATOM 5890 C CA . VAL B 1 80 ? -12.453 21.734 32.719 1 90.94 80 VAL B CA 1
ATOM 5891 C C . VAL B 1 80 ? -13.133 21.109 31.5 1 90.94 80 VAL B C 1
ATOM 5893 O O . VAL B 1 80 ? -13.07 21.656 30.391 1 90.94 80 VAL B O 1
ATOM 5896 N N . ILE B 1 81 ? -13.75 20.016 31.703 1 92.69 81 ILE B N 1
ATOM 5897 C CA . ILE B 1 81 ? -14.391 19.281 30.609 1 92.69 81 ILE B CA 1
ATOM 5898 C C . ILE B 1 81 ? -15.898 19.25 30.844 1 92.69 81 ILE B C 1
ATOM 5900 O O . ILE B 1 81 ? -16.359 19.047 31.969 1 92.69 81 ILE B O 1
ATOM 5904 N N . VAL B 1 82 ? -16.641 19.5 29.781 1 94.19 82 VAL B N 1
ATOM 5905 C CA . VAL B 1 82 ? -18.094 19.406 29.797 1 94.19 82 VAL B CA 1
ATOM 5906 C C . VAL B 1 82 ? -18.562 18.281 28.875 1 94.19 82 VAL B C 1
ATOM 5908 O O . VAL B 1 82 ? -18.234 18.281 27.688 1 94.19 82 VAL B O 1
ATOM 5911 N N . SER B 1 83 ? -19.234 17.312 29.406 1 91.44 83 SER B N 1
ATOM 5912 C CA . SER B 1 83 ? -19.828 16.25 28.609 1 91.44 83 SER B CA 1
ATOM 5913 C C . SER B 1 83 ? -21.344 16.391 28.516 1 91.44 83 SER B C 1
ATOM 5915 O O . SER B 1 83 ? -22 16.734 29.516 1 91.44 83 SER B O 1
ATOM 5917 N N . LEU B 1 84 ? -21.844 16.156 27.375 1 87.38 84 LEU B N 1
ATOM 5918 C CA . LEU B 1 84 ? -23.281 16.281 27.156 1 87.38 84 LEU B CA 1
ATOM 5919 C C . LEU B 1 84 ? -23.984 14.945 27.391 1 87.38 84 LEU B C 1
ATOM 5921 O O . LEU B 1 84 ? -23.516 13.898 26.938 1 87.38 84 LEU B O 1
ATOM 5925 N N . LYS B 1 85 ? -25.109 14.961 28.094 1 83.56 85 LYS B N 1
ATOM 5926 C CA . LYS B 1 85 ? -25.812 13.727 28.453 1 83.56 85 LYS B CA 1
ATOM 5927 C C . LYS B 1 85 ? -27.094 13.562 27.656 1 83.56 85 LYS B C 1
ATOM 5929 O O . LYS B 1 85 ? -27.594 12.453 27.484 1 83.56 85 LYS B O 1
ATOM 5934 N N . ALA B 1 86 ? -27.656 14.742 27.25 1 89.5 86 ALA B N 1
ATOM 5935 C CA . ALA B 1 86 ? -28.938 14.68 26.562 1 89.5 86 ALA B CA 1
ATOM 5936 C C . ALA B 1 86 ? -29.031 15.766 25.5 1 89.5 86 ALA B C 1
ATOM 5938 O O . ALA B 1 86 ? -28.297 16.75 25.531 1 89.5 86 ALA B O 1
ATOM 5939 N N . LEU B 1 87 ? -29.969 15.648 24.578 1 92.62 87 LEU B N 1
ATOM 5940 C CA . LEU B 1 87 ? -30.234 16.625 23.531 1 92.62 87 LEU B CA 1
ATOM 5941 C C . LEU B 1 87 ? -30.938 17.859 24.109 1 92.62 87 LEU B C 1
ATOM 5943 O O . LEU B 1 87 ? -31.734 17.75 25.047 1 92.62 87 LEU B O 1
ATOM 5947 N N . SER B 1 88 ? -30.641 18.969 23.5 1 93.56 88 SER B N 1
ATOM 5948 C CA . SER B 1 88 ? -31.297 20.219 23.891 1 93.56 88 SER B CA 1
ATOM 5949 C C . SER B 1 88 ? -32.719 20.281 23.344 1 93.56 88 SER B C 1
ATOM 5951 O O . SER B 1 88 ? -32.969 19.859 22.203 1 93.56 88 SER B O 1
ATOM 5953 N N . SER B 1 89 ? -33.688 20.781 24.156 1 91.5 89 SER B N 1
ATOM 5954 C CA . SER B 1 89 ? -35.062 21.016 23.719 1 91.5 89 SER B CA 1
ATOM 5955 C C . SER B 1 89 ? -35.188 22.391 23.062 1 91.5 89 SER B C 1
ATOM 5957 O O . SER B 1 89 ? -36.094 22.609 22.25 1 91.5 89 SER B O 1
ATOM 5959 N N . ALA B 1 90 ? -34.375 23.25 23.438 1 93.31 90 ALA B N 1
ATOM 5960 C CA . ALA B 1 90 ? -34.344 24.609 22.891 1 93.31 90 ALA B CA 1
ATOM 5961 C C . ALA B 1 90 ? -32.906 25.125 22.781 1 93.31 90 ALA B C 1
ATOM 5963 O O . ALA B 1 90 ? -32 24.594 23.438 1 93.31 90 ALA B O 1
ATOM 5964 N N . VAL B 1 91 ? -32.781 26.078 21.953 1 94.25 91 VAL B N 1
ATOM 5965 C CA . VAL B 1 91 ? -31.484 26.703 21.812 1 94.25 91 VAL B CA 1
ATOM 5966 C C . VAL B 1 91 ? -31.031 27.312 23.125 1 94.25 91 VAL B C 1
ATOM 5968 O O . VAL B 1 91 ? -31.812 28 23.797 1 94.25 91 VAL B O 1
ATOM 5971 N N . ASN B 1 92 ? -29.844 27.031 23.578 1 94.56 92 ASN B N 1
ATOM 5972 C CA . ASN B 1 92 ? -29.203 27.609 24.75 1 94.56 92 ASN B CA 1
ATOM 5973 C C . ASN B 1 92 ? -29.891 27.188 26.047 1 94.56 92 ASN B C 1
ATOM 5975 O O . ASN B 1 92 ? -29.984 27.969 26.984 1 94.56 92 ASN B O 1
ATOM 5979 N N . ASP B 1 93 ? -30.375 25.984 26.047 1 94.06 93 ASP B N 1
ATOM 5980 C CA . ASP B 1 93 ? -31.125 25.562 27.219 1 94.06 93 ASP B CA 1
ATOM 5981 C C . ASP B 1 93 ? -30.188 25.031 28.312 1 94.06 93 ASP B C 1
ATOM 5983 O O . ASP B 1 93 ? -30.609 24.844 29.453 1 94.06 93 ASP B O 1
ATOM 5987 N N . ASN B 1 94 ? -28.953 24.688 28 1 95.12 94 ASN B N 1
ATOM 5988 C CA . ASN B 1 94 ? -27.953 24.281 28.984 1 95.12 94 ASN B CA 1
ATOM 5989 C C . ASN B 1 94 ? -26.938 25.406 29.25 1 95.12 94 ASN B C 1
ATOM 5991 O O . ASN B 1 94 ? -26.672 26.203 28.359 1 95.12 94 ASN B O 1
ATOM 5995 N N . LYS B 1 95 ? -26.438 25.422 30.438 1 95.56 95 LYS B N 1
ATOM 5996 C CA . LYS B 1 95 ? -25.453 26.469 30.734 1 95.56 95 LYS B CA 1
ATOM 5997 C C . LYS B 1 95 ? -24.422 25.969 31.734 1 95.56 95 LYS B C 1
ATOM 5999 O O . LYS B 1 95 ? -24.703 25.078 32.562 1 95.56 95 LYS B O 1
ATOM 6004 N N . VAL B 1 96 ? -23.266 26.453 31.641 1 96.5 96 VAL B N 1
ATOM 6005 C CA . VAL B 1 96 ? -22.156 26.25 32.562 1 96.5 96 VAL B CA 1
ATOM 6006 C C . VAL B 1 96 ? -21.719 27.609 33.125 1 96.5 96 VAL B C 1
ATOM 6008 O O . VAL B 1 96 ? -21.562 28.578 32.375 1 96.5 96 VAL B O 1
ATOM 6011 N N . ARG B 1 97 ? -21.609 27.641 34.406 1 95.88 97 ARG B N 1
ATOM 6012 C CA . ARG B 1 97 ? -21.078 28.828 35.062 1 95.88 97 ARG B CA 1
ATOM 6013 C C . ARG B 1 97 ? -19.688 28.578 35.656 1 95.88 97 ARG B C 1
ATOM 6015 O O . ARG B 1 97 ? -19.484 27.609 36.375 1 95.88 97 ARG B O 1
ATOM 6022 N N . VAL B 1 98 ? -18.797 29.375 35.281 1 95 98 VAL B N 1
ATOM 6023 C CA . VAL B 1 98 ? -17.469 29.375 35.875 1 95 98 VAL B CA 1
ATOM 6024 C C . VAL B 1 98 ? -17.312 30.594 36.812 1 95 98 VAL B C 1
ATOM 6026 O O . VAL B 1 98 ? -17.406 31.734 36.344 1 95 98 VAL B O 1
ATOM 6029 N N . SER B 1 99 ? -17.047 30.328 38.062 1 94.81 99 SER B N 1
ATOM 6030 C CA . SER B 1 99 ? -16.859 31.391 39.031 1 94.81 99 SER B CA 1
ATOM 6031 C C . SER B 1 99 ? -15.391 31.5 39.469 1 94.81 99 SER B C 1
ATOM 6033 O O . SER B 1 99 ? -14.773 30.5 39.844 1 94.81 99 SER B O 1
ATOM 6035 N N . TYR B 1 100 ? -14.891 32.688 39.375 1 95 100 TYR B N 1
ATOM 6036 C CA . TYR B 1 100 ? -13.5 32.938 39.75 1 95 100 TYR B CA 1
ATOM 6037 C C . TYR B 1 100 ? -13.422 33.562 41.125 1 95 100 TYR B C 1
ATOM 6039 O O . TYR B 1 100 ? -14.25 34.438 41.469 1 95 100 TYR B O 1
ATOM 6047 N N . TYR B 1 101 ? -12.406 33.156 41.938 1 93.25 101 TYR B N 1
ATOM 6048 C CA . TYR B 1 101 ? -12.234 33.656 43.281 1 93.25 101 TYR B CA 1
ATOM 6049 C C . TYR B 1 101 ? -10.828 34.188 43.5 1 93.25 101 TYR B C 1
ATOM 6051 O O . TYR B 1 101 ? -9.875 33.719 42.844 1 93.25 101 TYR B O 1
ATOM 6059 N N . ASP B 1 102 ? -10.781 35.094 44.312 1 92.75 102 ASP B N 1
ATOM 6060 C CA . ASP B 1 102 ? -9.469 35.594 44.719 1 92.75 102 ASP B CA 1
ATOM 6061 C C . ASP B 1 102 ? -8.953 34.812 45.938 1 92.75 102 ASP B C 1
ATOM 6063 O O . ASP B 1 102 ? -9.484 33.75 46.25 1 92.75 102 ASP B O 1
ATOM 6067 N N . GLN B 1 103 ? -7.934 35.344 46.594 1 88.44 103 GLN B N 1
ATOM 6068 C CA . GLN B 1 103 ? -7.27 34.656 47.688 1 88.44 103 GLN B CA 1
ATOM 6069 C C . GLN B 1 103 ? -8.195 34.531 48.906 1 88.44 103 GLN B C 1
ATOM 6071 O O . GLN B 1 103 ? -8.062 33.594 49.688 1 88.44 103 GLN B O 1
ATOM 6076 N N . THR B 1 104 ? -9.109 35.406 48.969 1 85.38 104 THR B N 1
ATOM 6077 C CA . THR B 1 104 ? -10.008 35.406 50.125 1 85.38 104 THR B CA 1
ATOM 6078 C C . THR B 1 104 ? -11.039 34.281 50 1 85.38 104 THR B C 1
ATOM 6080 O O . THR B 1 104 ? -11.531 33.781 51.031 1 85.38 104 THR B O 1
ATOM 6083 N N . GLY B 1 105 ? -11.391 33.969 48.781 1 76.88 105 GLY B N 1
ATOM 6084 C CA . GLY B 1 105 ? -12.242 32.844 48.469 1 76.88 105 GLY B CA 1
ATOM 6085 C C . GLY B 1 105 ? -13.688 33.062 48.875 1 76.88 105 GLY B C 1
ATOM 6086 O O . GLY B 1 105 ? -14.508 32.125 48.75 1 76.88 105 GLY B O 1
ATOM 6087 N N . ARG B 1 106 ? -14.086 34.031 49.375 1 81.44 106 ARG B N 1
ATOM 6088 C CA . ARG B 1 106 ? -15.406 34.188 49.969 1 81.44 106 ARG B CA 1
ATOM 6089 C C . ARG B 1 106 ? -16.453 34.531 48.906 1 81.44 106 ARG B C 1
ATOM 6091 O O . ARG B 1 106 ? -17.5 33.875 48.844 1 81.44 106 ARG B O 1
ATOM 6098 N N . THR B 1 107 ? -16.172 35.5 48.031 1 88.75 107 THR B N 1
ATOM 6099 C CA . THR B 1 107 ? -17.094 35.906 47 1 88.75 107 THR B CA 1
ATOM 6100 C C . THR B 1 107 ? -16.422 35.875 45.625 1 88.75 107 THR B C 1
ATOM 6102 O O . THR B 1 107 ? -15.258 36.25 45.469 1 88.75 107 THR B O 1
ATOM 6105 N N . PRO B 1 108 ? -17.25 35.312 44.656 1 92.88 108 PRO B N 1
ATOM 6106 C CA . PRO B 1 108 ? -16.688 35.312 43.312 1 92.88 108 PRO B CA 1
ATOM 6107 C C . PRO B 1 108 ? -16.391 36.75 42.812 1 92.88 108 PRO B C 1
ATOM 6109 O O . PRO B 1 108 ? -17.203 37.656 42.969 1 92.88 108 PRO B O 1
ATOM 6112 N N . ILE B 1 109 ? -15.266 36.938 42.219 1 93.81 109 ILE B N 1
ATOM 6113 C CA . ILE B 1 109 ? -14.883 38.25 41.719 1 93.81 109 ILE B CA 1
ATOM 6114 C C . ILE B 1 109 ? -15.383 38.406 40.281 1 93.81 109 ILE B C 1
ATOM 6116 O O . ILE B 1 109 ? -15.484 39.531 39.75 1 93.81 109 ILE B O 1
ATOM 6120 N N . ALA B 1 110 ? -15.625 37.312 39.562 1 94.62 110 ALA B N 1
ATOM 6121 C CA . ALA B 1 110 ? -16.188 37.312 38.219 1 94.62 110 ALA B CA 1
ATOM 6122 C C . ALA B 1 110 ? -16.859 35.969 37.906 1 94.62 110 ALA B C 1
ATOM 6124 O O . ALA B 1 110 ? -16.547 34.969 38.531 1 94.62 110 ALA B O 1
ATOM 6125 N N . LYS B 1 111 ? -17.75 36.094 37.031 1 94.88 111 LYS B N 1
ATOM 6126 C CA . LYS B 1 111 ? -18.438 34.875 36.531 1 94.88 111 LYS B CA 1
ATOM 6127 C C . LYS B 1 111 ? -18.453 34.844 35.031 1 94.88 111 LYS B C 1
ATOM 6129 O O . LYS B 1 111 ? -18.562 35.875 34.375 1 94.88 111 LYS B O 1
ATOM 6134 N N . ALA B 1 112 ? -18.234 33.688 34.5 1 95.25 112 ALA B N 1
ATOM 6135 C CA . ALA B 1 112 ? -18.375 33.438 33.062 1 95.25 112 ALA B CA 1
ATOM 6136 C C . ALA B 1 112 ? -19.484 32.438 32.781 1 95.25 112 ALA B C 1
ATOM 6138 O O . ALA B 1 112 ? -19.641 31.453 33.531 1 95.25 112 ALA B O 1
ATOM 6139 N N . TRP B 1 113 ? -20.281 32.75 31.766 1 95.75 113 TRP B N 1
ATOM 6140 C CA . TRP B 1 113 ? -21.391 31.891 31.391 1 95.75 113 TRP B CA 1
ATOM 6141 C C . TRP B 1 113 ? -21.188 31.312 29.984 1 95.75 113 TRP B C 1
ATOM 6143 O O . TRP B 1 113 ? -20.828 32.031 29.062 1 95.75 113 TRP B O 1
ATOM 6153 N N . VAL B 1 114 ? -21.375 30.016 29.859 1 96.31 114 VAL B N 1
ATOM 6154 C CA . VAL B 1 114 ? -21.391 29.328 28.562 1 96.31 114 VAL B CA 1
ATOM 6155 C C . VAL B 1 114 ? -22.734 28.656 28.344 1 96.31 114 VAL B C 1
ATOM 6157 O O . VAL B 1 114 ? -23.125 27.781 29.125 1 96.31 114 VAL B O 1
ATOM 6160 N N . TYR B 1 115 ? -23.422 29.141 27.328 1 96.38 115 TYR B N 1
ATOM 6161 C CA . TYR B 1 115 ? -24.672 28.484 26.922 1 96.38 115 TYR B CA 1
ATOM 6162 C C . TYR B 1 115 ? -24.422 27.438 25.859 1 96.38 115 TYR B C 1
ATOM 6164 O O . TYR B 1 115 ? -23.703 27.688 24.875 1 96.38 115 TYR B O 1
ATOM 6172 N N . ILE B 1 116 ? -24.969 26.266 26.078 1 96 116 ILE B N 1
ATOM 6173 C CA . ILE B 1 116 ? -24.656 25.125 25.219 1 96 116 ILE B CA 1
ATOM 6174 C C . ILE B 1 116 ? -25.953 24.547 24.641 1 96 116 ILE B C 1
ATOM 6176 O O . ILE B 1 116 ? -26.922 24.312 25.375 1 96 116 ILE B O 1
ATOM 6180 N N . THR B 1 117 ? -26 24.469 23.359 1 95.31 117 THR B N 1
ATOM 6181 C CA . THR B 1 117 ? -27.047 23.719 22.656 1 95.31 117 THR B CA 1
ATOM 6182 C C . THR B 1 117 ? -26.516 22.375 22.172 1 95.31 117 THR B C 1
ATOM 6184 O O . THR B 1 117 ? -25.578 22.328 21.359 1 95.31 117 THR B O 1
ATOM 6187 N N . CYS B 1 118 ? -27.047 21.297 22.688 1 94.56 118 CYS B N 1
ATOM 6188 C CA . CYS B 1 118 ? -26.625 19.953 22.312 1 94.56 118 CYS B CA 1
ATOM 6189 C C . CYS B 1 118 ? -27.516 19.391 21.219 1 94.56 118 CYS B C 1
ATOM 6191 O O . CYS B 1 118 ? -28.734 19.266 21.375 1 94.56 118 CYS B O 1
ATOM 6193 N N . ILE B 1 119 ? -26.953 19.062 20.109 1 94.56 119 ILE B N 1
ATOM 6194 C CA . ILE B 1 119 ? -27.703 18.469 19 1 94.56 119 ILE B CA 1
ATOM 6195 C C . ILE B 1 119 ? -27.141 17.078 18.688 1 94.56 119 ILE B C 1
ATOM 6197 O O . ILE B 1 119 ? -26.094 16.688 19.219 1 94.56 119 ILE B O 1
ATOM 6201 N N . ALA B 1 120 ? -27.875 16.297 17.891 1 94.19 120 ALA B N 1
ATOM 6202 C CA . ALA B 1 120 ? -27.375 15.023 17.375 1 94.19 120 ALA B CA 1
ATOM 6203 C C . ALA B 1 120 ? -27.125 15.102 15.867 1 94.19 120 ALA B C 1
ATOM 6205 O O . ALA B 1 120 ? -27.938 15.664 15.125 1 94.19 120 ALA B O 1
ATOM 6206 N N . LEU B 1 121 ? -26 14.742 15.445 1 94.69 121 LEU B N 1
ATOM 6207 C CA . LEU B 1 121 ? -25.594 14.648 14.047 1 94.69 121 LEU B CA 1
ATOM 6208 C C . LEU B 1 121 ? -24.766 13.398 13.805 1 94.69 121 LEU B C 1
ATOM 6210 O O . LEU B 1 121 ? -23.719 13.219 14.438 1 94.69 121 LEU B O 1
ATOM 6214 N N . SER B 1 122 ? -25.203 12.523 12.984 1 95.94 122 SER B N 1
ATOM 6215 C CA . SER B 1 122 ? -24.5 11.273 12.75 1 95.94 122 SER B CA 1
ATOM 6216 C C . SER B 1 122 ? -24.641 10.82 11.305 1 95.94 122 SER B C 1
ATOM 6218 O O . SER B 1 122 ? -25.75 10.805 10.758 1 95.94 122 SER B O 1
ATOM 6220 N N . LEU B 1 123 ? -23.5 10.617 10.68 1 97.19 123 LEU B N 1
ATOM 6221 C CA . LEU B 1 123 ? -23.453 9.969 9.375 1 97.19 123 LEU B CA 1
ATOM 6222 C C . LEU B 1 123 ? -23.281 8.461 9.516 1 97.19 123 LEU B C 1
ATOM 6224 O O . LEU B 1 123 ? -22.234 7.988 9.938 1 97.19 123 LEU B O 1
ATOM 6228 N N . ASP B 1 124 ? -24.328 7.738 9.086 1 97.62 124 ASP B N 1
ATOM 6229 C CA . ASP B 1 124 ? -24.328 6.316 9.414 1 97.62 124 ASP B CA 1
ATOM 6230 C C . ASP B 1 124 ? -24.406 5.461 8.148 1 97.62 124 ASP B C 1
ATOM 6232 O O . ASP B 1 124 ? -25.016 5.863 7.156 1 97.62 124 ASP B O 1
ATOM 6236 N N . ALA B 1 125 ? -23.766 4.371 8.172 1 97.69 125 ALA B N 1
ATOM 6237 C CA . ALA B 1 125 ? -23.781 3.328 7.156 1 97.69 125 ALA B CA 1
ATOM 6238 C C . ALA B 1 125 ? -23.75 1.94 7.789 1 97.69 125 ALA B C 1
ATOM 6240 O O . ALA B 1 125 ? -23.828 1.81 9.016 1 97.69 125 ALA B O 1
ATOM 6241 N N . ASP B 1 126 ? -23.844 0.942 6.988 1 97.06 126 ASP B N 1
ATOM 6242 C CA . ASP B 1 126 ? -23.766 -0.419 7.508 1 97.06 126 ASP B CA 1
ATOM 6243 C C . ASP B 1 126 ? -22.328 -0.772 7.91 1 97.06 126 ASP B C 1
ATOM 6245 O O . ASP B 1 126 ? -21.688 -1.621 7.281 1 97.06 126 ASP B O 1
ATOM 6249 N N . THR B 1 127 ? -21.859 -0.218 9.016 1 96.88 127 THR B N 1
ATOM 6250 C CA . THR B 1 127 ? -20.484 -0.403 9.438 1 96.88 127 THR B CA 1
ATOM 6251 C C . THR B 1 127 ? -20.312 -1.722 10.18 1 96.88 127 THR B C 1
ATOM 6253 O O . THR B 1 127 ? -19.188 -2.193 10.375 1 96.88 127 THR B O 1
ATOM 6256 N N . SER B 1 128 ? -21.422 -2.348 10.586 1 94.5 128 SER B N 1
ATOM 6257 C CA . SER B 1 128 ? -21.391 -3.668 11.211 1 94.5 128 SER B CA 1
ATOM 6258 C C . SER B 1 128 ? -21.453 -4.773 10.164 1 94.5 128 SER B C 1
ATOM 6260 O O . SER B 1 128 ? -21.297 -5.953 10.484 1 94.5 128 SER B O 1
ATOM 6262 N N . ARG B 1 129 ? -21.766 -4.453 8.992 1 96.44 129 ARG B N 1
ATOM 6263 C CA . ARG B 1 129 ? -21.75 -5.348 7.84 1 96.44 129 ARG B CA 1
ATOM 6264 C C . ARG B 1 129 ? -22.797 -6.441 7.98 1 96.44 129 ARG B C 1
ATOM 6266 O O . ARG B 1 129 ? -22.531 -7.609 7.691 1 96.44 129 ARG B O 1
ATOM 6273 N N . THR B 1 130 ? -24.031 -6.109 8.422 1 93.31 130 THR B N 1
ATOM 6274 C CA . THR B 1 130 ? -25.125 -7.043 8.633 1 93.31 130 THR B CA 1
ATOM 6275 C C . THR B 1 130 ? -26.25 -6.809 7.625 1 93.31 130 THR B C 1
ATOM 6277 O O . THR B 1 130 ? -27.234 -7.543 7.598 1 93.31 130 THR B O 1
ATOM 6280 N N . GLY B 1 131 ? -26.125 -5.812 6.91 1 93 131 GLY B N 1
ATOM 6281 C CA . GLY B 1 131 ? -27.188 -5.469 5.969 1 93 131 GLY B CA 1
ATOM 6282 C C . GLY B 1 131 ? -28.125 -4.398 6.488 1 93 131 GLY B C 1
ATOM 6283 O O . GLY B 1 131 ? -29.016 -3.945 5.773 1 93 131 GLY B O 1
ATOM 6284 N N . THR B 1 132 ? -27.844 -3.975 7.742 1 94.12 132 THR B N 1
ATOM 6285 C CA . THR B 1 132 ? -28.672 -2.943 8.344 1 94.12 132 THR B CA 1
ATOM 6286 C C . THR B 1 132 ? -27.828 -1.785 8.852 1 94.12 132 THR B C 1
ATOM 6288 O O . THR B 1 132 ? -26.688 -1.989 9.289 1 94.12 132 THR B O 1
ATOM 6291 N N . ILE B 1 133 ? -28.406 -0.62 8.758 1 96.06 133 ILE B N 1
ATOM 6292 C CA . ILE B 1 133 ? -27.703 0.565 9.25 1 96.06 133 ILE B CA 1
ATOM 6293 C C . ILE B 1 133 ? -28.109 0.837 10.695 1 96.06 133 ILE B C 1
ATOM 6295 O O . ILE B 1 133 ? -29.297 0.945 11.016 1 96.06 133 ILE B O 1
ATOM 6299 N N . GLN B 1 134 ? -27.156 0.851 11.523 1 92.19 134 GLN B N 1
ATOM 6300 C CA . GLN B 1 134 ? -27.391 1.264 12.898 1 92.19 134 GLN B CA 1
ATOM 6301 C C . GLN B 1 134 ? -27.25 2.775 13.055 1 92.19 134 GLN B C 1
ATOM 6303 O O . GLN B 1 134 ? -26.25 3.355 12.625 1 92.19 134 GLN B O 1
ATOM 6308 N N . ASN B 1 135 ? -28.203 3.355 13.656 1 91.31 135 ASN B N 1
ATOM 6309 C CA . ASN B 1 135 ? -28.141 4.797 13.883 1 91.31 135 ASN B CA 1
ATOM 6310 C C . ASN B 1 135 ? -27.156 5.141 15 1 91.31 135 ASN B C 1
ATOM 6312 O O . ASN B 1 135 ? -27.062 4.422 16 1 91.31 135 ASN B O 1
ATOM 6316 N N . TYR B 1 136 ? -26.406 6.238 14.797 1 90.19 136 TYR B N 1
ATOM 6317 C CA . TYR B 1 136 ? -25.484 6.82 15.773 1 90.19 136 TYR B CA 1
ATOM 6318 C C . TYR B 1 136 ? -24.438 5.812 16.203 1 90.19 136 TYR B C 1
ATOM 6320 O O . TYR B 1 136 ? -24.125 5.68 17.391 1 90.19 136 TYR B O 1
ATOM 6328 N N . ALA B 1 137 ? -23.984 5.082 15.156 1 86.69 137 ALA B N 1
ATOM 6329 C CA . ALA B 1 137 ? -22.891 4.152 15.406 1 86.69 137 ALA B CA 1
ATOM 6330 C C . ALA B 1 137 ? -21.609 4.898 15.781 1 86.69 137 ALA B C 1
ATOM 6332 O O . ALA B 1 137 ? -21.391 6.027 15.344 1 86.69 137 ALA B O 1
ATOM 6333 N N . THR B 1 138 ? -20.688 4.355 16.656 1 81.44 138 THR B N 1
ATOM 6334 C CA . THR B 1 138 ? -19.5 5.051 17.141 1 81.44 138 THR B CA 1
ATOM 6335 C C . THR B 1 138 ? -18.25 4.621 16.375 1 81.44 138 THR B C 1
ATOM 6337 O O . THR B 1 138 ? -17.297 5.379 16.25 1 81.44 138 THR B O 1
ATOM 6340 N N . ASN B 1 139 ? -18.109 3.43 15.836 1 82.06 139 ASN B N 1
ATOM 6341 C CA . ASN B 1 139 ? -16.875 2.926 15.234 1 82.06 139 ASN B CA 1
ATOM 6342 C C . ASN B 1 139 ? -16.969 2.912 13.711 1 82.06 139 ASN B C 1
ATOM 6344 O O . ASN B 1 139 ? -16.781 1.867 13.078 1 82.06 139 ASN B O 1
ATOM 6348 N N . LYS B 1 140 ? -16.984 4.211 13.211 1 91.81 140 LYS B N 1
ATOM 6349 C CA . LYS B 1 140 ? -17.234 4.238 11.773 1 91.81 140 LYS B CA 1
ATOM 6350 C C . LYS B 1 140 ? -16.125 5.016 11.047 1 91.81 140 LYS B C 1
ATOM 6352 O O . LYS B 1 140 ? -16.094 5.051 9.812 1 91.81 140 LYS B O 1
ATOM 6357 N N . ASN B 1 141 ? -15.203 5.621 11.75 1 90.75 141 ASN B N 1
ATOM 6358 C CA . ASN B 1 141 ? -14.203 6.469 11.117 1 90.75 141 ASN B CA 1
ATOM 6359 C C . ASN B 1 141 ? -12.945 5.68 10.758 1 90.75 141 ASN B C 1
ATOM 6361 O O . ASN B 1 141 ? -11.938 6.262 10.359 1 90.75 141 ASN B O 1
ATOM 6365 N N . LYS B 1 142 ? -12.992 4.441 10.969 1 91.06 142 LYS B N 1
ATOM 6366 C CA . LYS B 1 142 ? -11.906 3.543 10.578 1 91.06 142 LYS B CA 1
ATOM 6367 C C . LYS B 1 142 ? -12.453 2.264 9.953 1 91.06 142 LYS B C 1
ATOM 6369 O O . LYS B 1 142 ? -13.609 1.9 10.172 1 91.06 142 LYS B O 1
ATOM 6374 N N . TRP B 1 143 ? -11.648 1.681 9.164 1 95.75 143 TRP B N 1
ATOM 6375 C CA . TRP B 1 143 ? -11.992 0.383 8.594 1 95.75 143 TRP B CA 1
ATOM 6376 C C . TRP B 1 143 ? -11.031 -0.696 9.07 1 95.75 143 TRP B C 1
ATOM 6378 O O . TRP B 1 143 ? -9.812 -0.546 8.953 1 95.75 143 TRP B O 1
ATOM 6388 N N . THR B 1 144 ? -11.516 -1.794 9.672 1 95.38 144 THR B N 1
ATOM 6389 C CA . THR B 1 144 ? -10.664 -2.854 10.195 1 95.38 144 THR B CA 1
ATOM 6390 C C . THR B 1 144 ? -11.086 -4.211 9.648 1 95.38 144 THR B C 1
ATOM 6392 O O . THR B 1 144 ? -12.266 -4.438 9.375 1 95.38 144 THR B O 1
ATOM 6395 N N . TRP B 1 145 ? -10.156 -5.094 9.508 1 96.19 145 TRP B N 1
ATOM 6396 C CA . TRP B 1 145 ? -10.359 -6.453 9.023 1 96.19 145 TRP B CA 1
ATOM 6397 C C . TRP B 1 145 ? -10.805 -7.379 10.156 1 96.19 145 TRP B C 1
ATOM 6399 O O . TRP B 1 145 ? -10.656 -7.039 11.328 1 96.19 145 TRP B O 1
ATOM 6409 N N . GLY B 1 146 ? -11.414 -8.594 9.797 1 95.5 146 GLY B N 1
ATOM 6410 C CA . GLY B 1 146 ? -11.695 -9.648 10.758 1 95.5 146 GLY B CA 1
ATOM 6411 C C . GLY B 1 146 ? -13.156 -9.734 11.141 1 95.5 146 GLY B C 1
ATOM 6412 O O . GLY B 1 146 ? -13.938 -8.828 10.836 1 95.5 146 GLY B O 1
ATOM 6413 N N . PRO B 1 147 ? -13.484 -10.758 11.797 1 93.69 147 PRO B N 1
ATOM 6414 C CA . PRO B 1 147 ? -14.875 -10.984 12.18 1 93.69 147 PRO B CA 1
ATOM 6415 C C . PRO B 1 147 ? -15.43 -9.891 13.086 1 93.69 147 PRO B C 1
ATOM 6417 O O . PRO B 1 147 ? -16.641 -9.633 13.086 1 93.69 147 PRO B O 1
ATOM 6420 N N . ASP B 1 148 ? -14.492 -9.25 13.789 1 93 148 ASP B N 1
ATOM 6421 C CA . ASP B 1 148 ? -14.914 -8.164 14.664 1 93 148 ASP B CA 1
ATOM 6422 C C . ASP B 1 148 ? -14.609 -6.801 14.047 1 93 148 ASP B C 1
ATOM 6424 O O . ASP B 1 148 ? -14.625 -5.781 14.734 1 93 148 ASP B O 1
ATOM 6428 N N . GLY B 1 149 ? -14.18 -6.895 12.812 1 93.62 149 GLY B N 1
ATOM 6429 C CA . GLY B 1 149 ? -13.836 -5.652 12.141 1 93.62 149 GLY B CA 1
ATOM 6430 C C . GLY B 1 149 ? -15.031 -4.746 11.906 1 93.62 149 GLY B C 1
ATOM 6431 O O . GLY B 1 149 ? -16.172 -5.195 11.977 1 93.62 149 GLY B O 1
ATOM 6432 N N . GLU B 1 150 ? -14.766 -3.451 11.672 1 94.06 150 GLU B N 1
ATOM 6433 C CA . GLU B 1 150 ? -15.797 -2.449 11.43 1 94.06 150 GLU B CA 1
ATOM 6434 C C . GLU B 1 150 ? -15.492 -1.633 10.18 1 94.06 150 GLU B C 1
ATOM 6436 O O . GLU B 1 150 ? -14.352 -1.619 9.703 1 94.06 150 GLU B O 1
ATOM 6441 N N . GLY B 1 151 ? -16.562 -0.905 9.711 1 96.62 151 GLY B N 1
ATOM 6442 C CA . GLY B 1 151 ? -16.484 -0.118 8.492 1 96.62 151 GLY B CA 1
ATOM 6443 C C . GLY B 1 151 ? -17.422 -0.608 7.398 1 96.62 151 GLY B C 1
ATOM 6444 O O . GLY B 1 151 ? -17.719 -1.803 7.316 1 96.62 151 GLY B O 1
ATOM 6445 N N . ALA B 1 152 ? -17.844 0.251 6.582 1 97.81 152 ALA B N 1
ATOM 6446 C CA . ALA B 1 152 ? -18.844 -0.082 5.57 1 97.81 152 ALA B CA 1
ATOM 6447 C C . ALA B 1 152 ? -18.188 -0.638 4.312 1 97.81 152 ALA B C 1
ATOM 6449 O O . ALA B 1 152 ? -16.969 -0.506 4.129 1 97.81 152 ALA B O 1
ATOM 6450 N N . VAL B 1 153 ? -18.969 -1.307 3.471 1 98.25 153 VAL B N 1
ATOM 6451 C CA . VAL B 1 153 ? -18.469 -1.902 2.23 1 98.25 153 VAL B CA 1
ATOM 6452 C C . VAL B 1 153 ? -19.141 -1.232 1.036 1 98.25 153 VAL B C 1
ATOM 6454 O O . VAL B 1 153 ? -20.344 -0.941 1.074 1 98.25 153 VAL B O 1
ATOM 6457 N N . LEU B 1 154 ? -18.406 -0.962 0.052 1 98.31 154 LEU B N 1
ATOM 6458 C CA . LEU B 1 154 ? -18.875 -0.331 -1.181 1 98.31 154 LEU B CA 1
ATOM 6459 C C . LEU B 1 154 ? -18.641 -1.249 -2.377 1 98.31 154 LEU B C 1
ATOM 6461 O O . LEU B 1 154 ? -17.562 -1.831 -2.525 1 98.31 154 LEU B O 1
ATOM 6465 N N . LEU B 1 155 ? -19.625 -1.432 -3.244 1 98.5 155 LEU B N 1
ATOM 6466 C CA . LEU B 1 155 ? -19.469 -2.188 -4.48 1 98.5 155 LEU B CA 1
ATOM 6467 C C . LEU B 1 155 ? -19.125 -1.262 -5.645 1 98.5 155 LEU B C 1
ATOM 6469 O O . LEU B 1 155 ? -19.656 -0.148 -5.73 1 98.5 155 LEU B O 1
ATOM 6473 N N . VAL B 1 156 ? -18.266 -1.698 -6.5 1 98.69 156 VAL B N 1
ATOM 6474 C CA . VAL B 1 156 ? -18.203 -1.055 -7.809 1 98.69 156 VAL B CA 1
ATOM 6475 C C . VAL B 1 156 ? -19.469 -1.378 -8.609 1 98.69 156 VAL B C 1
ATOM 6477 O O . VAL B 1 156 ? -19.828 -2.545 -8.75 1 98.69 156 VAL B O 1
ATOM 6480 N N . ASN B 1 157 ? -20.125 -0.379 -9.047 1 98.44 157 ASN B N 1
ATOM 6481 C CA . ASN B 1 157 ? -21.359 -0.551 -9.805 1 98.44 157 ASN B CA 1
ATOM 6482 C C . ASN B 1 157 ? -21.078 -0.926 -11.258 1 98.44 157 ASN B C 1
ATOM 6484 O O . ASN B 1 157 ? -21.422 -0.181 -12.18 1 98.44 157 ASN B O 1
ATOM 6488 N N . CYS B 1 158 ? -20.594 -2.1 -11.43 1 98.38 158 CYS B N 1
ATOM 6489 C CA . CYS B 1 158 ? -20 -2.449 -12.711 1 98.38 158 CYS B CA 1
ATOM 6490 C C . CYS B 1 158 ? -20.891 -3.406 -13.484 1 98.38 158 CYS B C 1
ATOM 6492 O O . CYS B 1 158 ? -20.453 -4.043 -14.445 1 98.38 158 CYS B O 1
ATOM 6494 N N . ASP B 1 159 ? -22.047 -3.682 -13.023 1 98.12 159 ASP B N 1
ATOM 6495 C CA . ASP B 1 159 ? -23.016 -4.441 -13.812 1 98.12 159 ASP B CA 1
ATOM 6496 C C . ASP B 1 159 ? -23.875 -3.512 -14.664 1 98.12 159 ASP B C 1
ATOM 6498 O O . ASP B 1 159 ? -23.531 -2.35 -14.875 1 98.12 159 ASP B O 1
ATOM 6502 N N . ARG B 1 160 ? -24.844 -4.078 -15.336 1 97.44 160 ARG B N 1
ATOM 6503 C CA . ARG B 1 160 ? -25.703 -3.322 -16.234 1 97.44 160 ARG B CA 1
ATOM 6504 C C . ARG B 1 160 ? -27.172 -3.652 -15.977 1 97.44 160 ARG B C 1
ATOM 6506 O O . ARG B 1 160 ? -27.703 -4.625 -16.516 1 97.44 160 ARG B O 1
ATOM 6513 N N . ASP B 1 161 ? -27.828 -2.838 -15.281 1 94 161 ASP B N 1
ATOM 6514 C CA . ASP B 1 161 ? -29.234 -3.033 -14.938 1 94 161 ASP B CA 1
ATOM 6515 C C . ASP B 1 161 ? -30.141 -2.293 -15.914 1 94 161 ASP B C 1
ATOM 6517 O O . ASP B 1 161 ? -31.359 -2.283 -15.742 1 94 161 ASP B O 1
ATOM 6521 N N . GLY B 1 162 ? -29.594 -1.579 -16.875 1 87.88 162 GLY B N 1
ATOM 6522 C CA . GLY B 1 162 ? -30.328 -0.899 -17.922 1 87.88 162 GLY B CA 1
ATOM 6523 C C . GLY B 1 162 ? -30.453 -1.727 -19.188 1 87.88 162 GLY B C 1
ATOM 6524 O O . GLY B 1 162 ? -30.453 -2.957 -19.141 1 87.88 162 GLY B O 1
ATOM 6525 N N . PRO B 1 163 ? -30.688 -0.984 -20.25 1 84.06 163 PRO B N 1
ATOM 6526 C CA . PRO B 1 163 ? -30.844 -1.691 -21.516 1 84.06 163 PRO B CA 1
ATOM 6527 C C . PRO B 1 163 ? -29.562 -2.441 -21.922 1 84.06 163 PRO B C 1
ATOM 6529 O O . PRO B 1 163 ? -28.469 -2.023 -21.578 1 84.06 163 PRO B O 1
ATOM 6532 N N . SER B 1 164 ? -29.734 -3.422 -22.688 1 80.25 164 SER B N 1
ATOM 6533 C CA . SER B 1 164 ? -28.672 -4.359 -23.016 1 80.25 164 SER B CA 1
ATOM 6534 C C . SER B 1 164 ? -27.594 -3.693 -23.875 1 80.25 164 SER B C 1
ATOM 6536 O O . SER B 1 164 ? -26.469 -4.18 -23.953 1 80.25 164 SER B O 1
ATOM 6538 N N . TYR B 1 165 ? -27.906 -2.662 -24.484 1 83.31 165 TYR B N 1
ATOM 6539 C CA . TYR B 1 165 ? -26.938 -2.049 -25.375 1 83.31 165 TYR B CA 1
ATOM 6540 C C . TYR B 1 165 ? -26.156 -0.957 -24.656 1 83.31 165 TYR B C 1
ATOM 6542 O O . TYR B 1 165 ? -25.25 -0.345 -25.25 1 83.31 165 TYR B O 1
ATOM 6550 N N . GLY B 1 166 ? -26.297 -0.89 -23.469 1 88.25 166 GLY B N 1
ATOM 6551 C CA . GLY B 1 166 ? -25.625 0.191 -22.766 1 88.25 166 GLY B CA 1
ATOM 6552 C C . GLY B 1 166 ? -24.328 -0.244 -22.109 1 88.25 166 GLY B C 1
ATOM 6553 O O . GLY B 1 166 ? -23.844 -1.349 -22.344 1 88.25 166 GLY B O 1
ATOM 6554 N N . ASP B 1 167 ? -23.656 0.652 -21.391 1 95.25 167 ASP B N 1
ATOM 6555 C CA . ASP B 1 167 ? -22.422 0.452 -20.641 1 95.25 167 ASP B CA 1
ATOM 6556 C C . ASP B 1 167 ? -22.719 0.015 -19.203 1 95.25 167 ASP B C 1
ATOM 6558 O O . ASP B 1 167 ? -23.875 -0.17 -18.828 1 95.25 167 ASP B O 1
ATOM 6562 N N . VAL B 1 168 ? -21.703 -0.295 -18.484 1 97 168 VAL B N 1
ATOM 6563 C CA . VAL B 1 168 ? -21.891 -0.613 -17.062 1 97 168 VAL B CA 1
ATOM 6564 C C . VAL B 1 168 ? -22.562 0.555 -16.359 1 97 168 VAL B C 1
ATOM 6566 O O . VAL B 1 168 ? -22.469 1.7 -16.812 1 97 168 VAL B O 1
ATOM 6569 N N . ASP B 1 169 ? -23.203 0.349 -15.305 1 97.19 169 ASP B N 1
ATOM 6570 C CA . ASP B 1 169 ? -24.078 1.305 -14.641 1 97.19 169 ASP B CA 1
ATOM 6571 C C . ASP B 1 169 ? -23.297 2.533 -14.172 1 97.19 169 ASP B C 1
ATOM 6573 O O . ASP B 1 169 ? -23.781 3.66 -14.273 1 97.19 169 ASP B O 1
ATOM 6577 N N . HIS B 1 170 ? -22.078 2.375 -13.648 1 96.19 170 HIS B N 1
ATOM 6578 C CA . HIS B 1 170 ? -21.406 3.504 -13.023 1 96.19 170 HIS B CA 1
ATOM 6579 C C . HIS B 1 170 ? -20.938 4.516 -14.07 1 96.19 170 HIS B C 1
ATOM 6581 O O . HIS B 1 170 ? -20.453 5.598 -13.727 1 96.19 170 HIS B O 1
ATOM 6587 N N . THR B 1 171 ? -21.078 4.223 -15.367 1 96.06 171 THR B N 1
ATOM 6588 C CA . THR B 1 171 ? -20.734 5.176 -16.422 1 96.06 171 THR B CA 1
ATOM 6589 C C . THR B 1 171 ? -21.797 6.27 -16.531 1 96.06 171 THR B C 1
ATOM 6591 O O . THR B 1 171 ? -21.578 7.305 -17.156 1 96.06 171 THR B O 1
ATOM 6594 N N . TYR B 1 172 ? -22.938 6.051 -15.984 1 94.44 172 TYR B N 1
ATOM 6595 C CA . TYR B 1 172 ? -24.031 7.016 -16.016 1 94.44 172 TYR B CA 1
ATOM 6596 C C . TYR B 1 172 ? -24.094 7.809 -14.711 1 94.44 172 TYR B C 1
ATOM 6598 O O . TYR B 1 172 ? -24.094 7.227 -13.625 1 94.44 172 TYR B O 1
ATOM 6606 N N . PRO B 1 173 ? -24.219 9.07 -14.773 1 94.75 173 PRO B N 1
ATOM 6607 C CA . PRO B 1 173 ? -24.203 9.898 -13.57 1 94.75 173 PRO B CA 1
ATOM 6608 C C . PRO B 1 173 ? -25.562 9.953 -12.875 1 94.75 173 PRO B C 1
ATOM 6610 O O . PRO B 1 173 ? -25.891 10.945 -12.227 1 94.75 173 PRO B O 1
ATOM 6613 N N . TYR B 1 174 ? -26.469 9.023 -13.156 1 95.06 174 TYR B N 1
ATOM 6614 C CA . TYR B 1 174 ? -27.766 8.891 -12.516 1 95.06 174 TYR B CA 1
ATOM 6615 C C . TYR B 1 174 ? -28.109 7.422 -12.266 1 95.06 174 TYR B C 1
ATOM 6617 O O . TYR B 1 174 ? -27.516 6.531 -12.875 1 95.06 174 TYR B O 1
ATOM 6625 N N . VAL B 1 175 ? -28.969 7.207 -11.336 1 95.5 175 VAL B N 1
ATOM 6626 C CA . VAL B 1 175 ? -29.438 5.855 -11.023 1 95.5 175 VAL B CA 1
ATOM 6627 C C . VAL B 1 175 ? -30.438 5.398 -12.078 1 95.5 175 VAL B C 1
ATOM 6629 O O . VAL B 1 175 ? -31.438 6.074 -12.328 1 95.5 175 VAL B O 1
ATOM 6632 N N . ARG B 1 176 ? -30.234 4.332 -12.609 1 92.88 176 ARG B N 1
ATOM 6633 C CA . ARG B 1 176 ? -30.953 3.949 -13.82 1 92.88 176 ARG B CA 1
ATOM 6634 C C . ARG B 1 176 ? -32.25 3.195 -13.477 1 92.88 176 ARG B C 1
ATOM 6636 O O . ARG B 1 176 ? -33.219 3.223 -14.242 1 92.88 176 ARG B O 1
ATOM 6643 N N . SER B 1 177 ? -32.344 2.412 -12.43 1 93.38 177 SER B N 1
ATOM 6644 C CA . SER B 1 177 ? -33.469 1.579 -12.055 1 93.38 177 SER B CA 1
ATOM 6645 C C . SER B 1 177 ? -33.406 1.206 -10.578 1 93.38 177 SER B C 1
ATOM 6647 O O . SER B 1 177 ? -32.438 1.51 -9.883 1 93.38 177 SER B O 1
ATOM 6649 N N . HIS B 1 178 ? -34.531 0.582 -10.117 1 94.38 178 HIS B N 1
ATOM 6650 C CA . HIS B 1 178 ? -34.562 0.082 -8.75 1 94.38 178 HIS B CA 1
ATOM 6651 C C . HIS B 1 178 ? -33.531 -1.022 -8.547 1 94.38 178 HIS B C 1
ATOM 6653 O O . HIS B 1 178 ? -32.938 -1.128 -7.473 1 94.38 178 HIS B O 1
ATOM 6659 N N . ALA B 1 179 ? -33.344 -1.818 -9.547 1 95.19 179 ALA B N 1
ATOM 6660 C CA . ALA B 1 179 ? -32.312 -2.854 -9.469 1 95.19 179 ALA B CA 1
ATOM 6661 C C . ALA B 1 179 ? -30.922 -2.236 -9.352 1 95.19 179 ALA B C 1
ATOM 6663 O O . ALA B 1 179 ? -30.062 -2.756 -8.633 1 95.19 179 ALA B O 1
ATOM 6664 N N . ASP B 1 180 ? -30.719 -1.175 -10.094 1 96.69 180 ASP B N 1
ATOM 6665 C CA . ASP B 1 180 ? -29.469 -0.428 -10.008 1 96.69 180 ASP B CA 1
ATOM 6666 C C . ASP B 1 180 ? -29.25 0.123 -8.602 1 96.69 180 ASP B C 1
ATOM 6668 O O . ASP B 1 180 ? -28.156 0.026 -8.055 1 96.69 180 ASP B O 1
ATOM 6672 N N . LEU B 1 181 ? -30.297 0.638 -8 1 96.75 181 LEU B N 1
ATOM 6673 C CA . LEU B 1 181 ? -30.234 1.217 -6.664 1 96.75 181 LEU B CA 1
ATOM 6674 C C . LEU B 1 181 ? -29.797 0.174 -5.641 1 96.75 181 LEU B C 1
ATOM 6676 O O . LEU B 1 181 ? -29.094 0.497 -4.68 1 96.75 181 LEU B O 1
ATOM 6680 N N . GLN B 1 182 ? -30.172 -1.071 -5.844 1 96.25 182 GLN B N 1
ATOM 6681 C CA . GLN B 1 182 ? -29.859 -2.145 -4.91 1 96.25 182 GLN B CA 1
ATOM 6682 C C . GLN B 1 182 ? -28.359 -2.41 -4.855 1 96.25 182 GLN B C 1
ATOM 6684 O O . GLN B 1 182 ? -27.859 -3.027 -3.912 1 96.25 182 GLN B O 1
ATOM 6689 N N . ASP B 1 183 ? -27.625 -1.988 -5.859 1 97.88 183 ASP B N 1
ATOM 6690 C CA . ASP B 1 183 ? -26.188 -2.193 -5.922 1 97.88 183 ASP B CA 1
ATOM 6691 C C . ASP B 1 183 ? -25.438 -1.117 -5.129 1 97.88 183 ASP B C 1
ATOM 6693 O O . ASP B 1 183 ? -24.234 -1.229 -4.902 1 97.88 183 ASP B O 1
ATOM 6697 N N . LEU B 1 184 ? -26.109 -0.07 -4.75 1 98.19 184 LEU B N 1
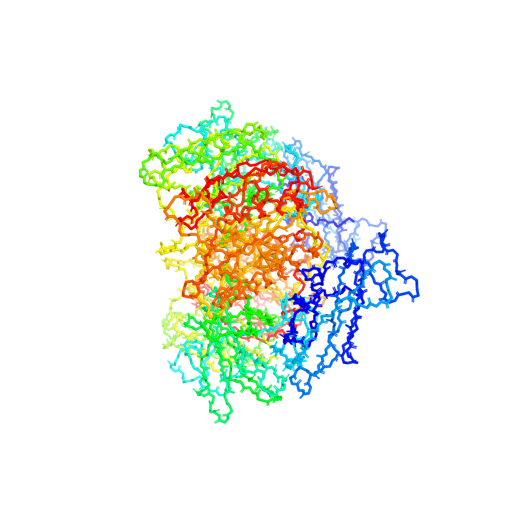ATOM 6698 C CA . LEU B 1 184 ? -25.484 1.05 -4.047 1 98.19 184 LEU B CA 1
ATOM 6699 C C . LEU B 1 184 ? -25.594 0.866 -2.537 1 98.19 184 LEU B C 1
ATOM 6701 O O . LEU B 1 184 ? -26.484 0.174 -2.053 1 98.19 184 LEU B O 1
ATOM 6705 N N . SER B 1 185 ? -24.672 1.429 -1.789 1 98.38 185 SER B N 1
ATOM 6706 C CA . SER B 1 185 ? -24.719 1.387 -0.331 1 98.38 185 SER B CA 1
ATOM 6707 C C . SER B 1 185 ? -25.469 2.578 0.239 1 98.38 185 SER B C 1
ATOM 6709 O O . SER B 1 185 ? -25.188 3.727 -0.099 1 98.38 185 SER B O 1
ATOM 6711 N N . PRO B 1 186 ? -26.375 2.289 1.081 1 97.56 186 PRO B N 1
ATOM 6712 C CA . PRO B 1 186 ? -27.109 3.398 1.696 1 97.56 186 PRO B CA 1
ATOM 6713 C C . PRO B 1 186 ? -26.328 4.082 2.811 1 97.56 186 PRO B C 1
ATOM 6715 O O . PRO B 1 186 ? -25.562 3.424 3.523 1 97.56 186 PRO B O 1
ATOM 6718 N N . VAL B 1 187 ? -26.453 5.344 2.957 1 98.25 187 VAL B N 1
ATOM 6719 C CA . VAL B 1 187 ? -25.922 6.18 4.023 1 98.25 187 VAL B CA 1
ATOM 6720 C C . VAL B 1 187 ? -27.016 7.102 4.559 1 98.25 187 VAL B C 1
ATOM 6722 O O . VAL B 1 187 ? -27.812 7.645 3.785 1 98.25 187 VAL B O 1
ATOM 6725 N N . ILE B 1 188 ? -27.125 7.191 5.809 1 97.62 188 ILE B N 1
ATOM 6726 C CA . ILE B 1 188 ? -28.156 8.016 6.426 1 97.62 188 ILE B CA 1
ATOM 6727 C C . ILE B 1 188 ? -27.516 9.109 7.266 1 97.62 188 ILE B C 1
ATOM 6729 O O . ILE B 1 188 ? -26.656 8.836 8.102 1 97.62 188 ILE B O 1
ATOM 6733 N N . LEU B 1 189 ? -27.859 10.289 6.992 1 97.12 189 LEU B N 1
ATOM 6734 C CA . LEU B 1 189 ? -27.5 11.406 7.867 1 97.12 189 LEU B CA 1
ATOM 6735 C C . LEU B 1 189 ? -28.641 11.727 8.82 1 97.12 189 LEU B C 1
ATOM 6737 O O . LEU B 1 189 ? -29.719 12.148 8.391 1 97.12 189 LEU B O 1
ATOM 6741 N N . ASN B 1 190 ? -28.391 11.453 10.062 1 95.94 190 ASN B N 1
ATOM 6742 C CA . ASN B 1 190 ? -29.359 11.773 11.109 1 95.94 190 ASN B CA 1
ATOM 6743 C C . ASN B 1 190 ? -29.062 13.125 11.75 1 95.94 190 ASN B C 1
ATOM 6745 O O . ASN B 1 190 ? -27.922 13.414 12.102 1 95.94 190 ASN B O 1
ATOM 6749 N N . ILE B 1 191 ? -30.047 13.93 11.82 1 95.25 191 ILE B N 1
ATOM 6750 C CA . ILE B 1 191 ? -29.953 15.227 12.477 1 95.25 191 ILE B CA 1
ATOM 6751 C C . ILE B 1 191 ? -31.078 15.383 13.484 1 95.25 191 ILE B C 1
ATOM 6753 O O . ILE B 1 191 ? -32.219 15.062 13.188 1 95.25 191 ILE B O 1
ATOM 6757 N N . ASN B 1 192 ? -30.828 15.664 14.656 1 94.5 192 ASN B N 1
ATOM 6758 C CA . ASN B 1 192 ? -31.797 16.031 15.68 1 94.5 192 ASN B CA 1
ATOM 6759 C C . ASN B 1 192 ? -31.375 17.312 16.406 1 94.5 192 ASN B C 1
ATOM 6761 O O . ASN B 1 192 ? -30.438 17.312 17.188 1 94.5 192 ASN B O 1
ATOM 6765 N N . SER B 1 193 ? -32.031 18.391 16.094 1 93.69 193 SER B N 1
ATOM 6766 C CA . SER B 1 193 ? -31.672 19.703 16.656 1 93.69 193 SER B CA 1
ATOM 6767 C C . SER B 1 193 ? -32.906 20.547 16.938 1 93.69 193 SER B C 1
ATOM 6769 O O . SER B 1 193 ? -33.938 20.375 16.281 1 93.69 193 SER B O 1
ATOM 6771 N N . PRO B 1 194 ? -32.875 21.391 17.938 1 93 194 PRO B N 1
ATOM 6772 C CA . PRO B 1 194 ? -33.969 22.344 18.109 1 93 194 PRO B CA 1
ATOM 6773 C C . PRO B 1 194 ? -34.062 23.344 16.969 1 93 194 PRO B C 1
ATOM 6775 O O . PRO B 1 194 ? -33.125 23.5 16.188 1 93 194 PRO B O 1
ATOM 6778 N N . ALA B 1 195 ? -35.219 23.938 16.891 1 91 195 ALA B N 1
ATOM 6779 C CA . ALA B 1 195 ? -35.438 24.953 15.852 1 91 195 ALA B CA 1
ATOM 6780 C C . ALA B 1 195 ? -34.5 26.125 16.031 1 91 195 ALA B C 1
ATOM 6782 O O . ALA B 1 195 ? -34.219 26.547 17.156 1 91 195 ALA B O 1
ATOM 6783 N N . GLY B 1 196 ? -33.969 26.609 14.922 1 90.94 196 GLY B N 1
ATOM 6784 C CA . GLY B 1 196 ? -33.188 27.828 14.961 1 90.94 196 GLY B CA 1
ATOM 6785 C C . GLY B 1 196 ? -31.703 27.609 14.797 1 90.94 196 GLY B C 1
ATOM 6786 O O . GLY B 1 196 ? -30.953 28.547 14.523 1 90.94 196 GLY B O 1
ATOM 6787 N N . ILE B 1 197 ? -31.234 26.406 14.945 1 92 197 ILE B N 1
ATOM 6788 C CA . ILE B 1 197 ? -29.812 26.109 14.867 1 92 197 ILE B CA 1
ATOM 6789 C C . ILE B 1 197 ? -29.281 26.438 13.469 1 92 197 ILE B C 1
ATOM 6791 O O . ILE B 1 197 ? -28.188 26.953 13.312 1 92 197 ILE B O 1
ATOM 6795 N N . PHE B 1 198 ? -29.984 26.25 12.445 1 92.12 198 PHE B N 1
ATOM 6796 C CA . PHE B 1 198 ? -29.516 26.328 11.062 1 92.12 198 PHE B CA 1
ATOM 6797 C C . PHE B 1 198 ? -29.656 27.75 10.539 1 92.12 198 PHE B C 1
ATOM 6799 O O . PHE B 1 198 ? -29.469 28 9.344 1 92.12 198 PHE B O 1
ATOM 6806 N N . ASP B 1 199 ? -30.062 28.641 11.453 1 90.88 199 ASP B N 1
ATOM 6807 C CA . ASP B 1 199 ? -29.984 30.062 11.109 1 90.88 199 ASP B CA 1
ATOM 6808 C C . ASP B 1 199 ? -28.531 30.484 10.883 1 90.88 199 ASP B C 1
ATOM 6810 O O . ASP B 1 199 ? -28.266 31.375 10.07 1 90.88 199 ASP B O 1
ATOM 6814 N N . ASN B 1 200 ? -27.641 29.859 11.594 1 91.94 200 ASN B N 1
ATOM 6815 C CA . ASN B 1 200 ? -26.234 30.234 11.453 1 91.94 200 ASN B CA 1
ATOM 6816 C C . ASN B 1 200 ? -25.328 29.016 11.328 1 91.94 200 ASN B C 1
ATOM 6818 O O . ASN B 1 200 ? -24.125 29.109 11.516 1 91.94 200 ASN B O 1
ATOM 6822 N N . HIS B 1 201 ? -25.922 27.828 11.18 1 93.81 201 HIS B N 1
ATOM 6823 C CA . HIS B 1 201 ? -25.156 26.609 10.953 1 93.81 201 HIS B CA 1
ATOM 6824 C C . HIS B 1 201 ? -25.578 25.938 9.656 1 93.81 201 HIS B C 1
ATOM 6826 O O . HIS B 1 201 ? -26.672 26.188 9.141 1 93.81 201 HIS B O 1
ATOM 6832 N N . LYS B 1 202 ? -24.719 25.172 9.094 1 93.19 202 LYS B N 1
ATOM 6833 C CA . LYS B 1 202 ? -25.016 24.344 7.941 1 93.19 202 LYS B CA 1
ATOM 6834 C C . LYS B 1 202 ? -24.297 23 8.039 1 93.19 202 LYS B C 1
ATOM 6836 O O . LYS B 1 202 ? -23.25 22.891 8.68 1 93.19 202 LYS B O 1
ATOM 6841 N N . VAL B 1 203 ? -24.906 22.016 7.504 1 94.94 203 VAL B N 1
ATOM 6842 C CA . VAL B 1 203 ? -24.281 20.703 7.387 1 94.94 203 VAL B CA 1
ATOM 6843 C C . VAL B 1 203 ? -23.828 20.469 5.949 1 94.94 203 VAL B C 1
ATOM 6845 O O . VAL B 1 203 ? -24.609 20.609 5.012 1 94.94 203 VAL B O 1
ATOM 6848 N N . ILE B 1 204 ? -22.547 20.141 5.805 1 94.88 204 ILE B N 1
ATOM 6849 C CA . ILE B 1 204 ? -21.969 19.922 4.48 1 94.88 204 ILE B CA 1
ATOM 6850 C C . ILE B 1 204 ? -21.5 18.469 4.363 1 94.88 204 ILE B C 1
ATOM 6852 O O . ILE B 1 204 ? -20.703 18 5.184 1 94.88 204 ILE B O 1
ATOM 6856 N N . LEU B 1 205 ? -22.031 17.75 3.371 1 96.12 205 LEU B N 1
ATOM 6857 C CA . LEU B 1 205 ? -21.484 16.469 2.986 1 96.12 205 LEU B CA 1
ATOM 6858 C C . LEU B 1 205 ? -20.344 16.625 1.988 1 96.12 205 LEU B C 1
ATOM 6860 O O . LEU B 1 205 ? -20.438 17.422 1.049 1 96.12 205 LEU B O 1
ATOM 6864 N N . HIS B 1 206 ? -19.172 15.938 2.24 1 94.5 206 HIS B N 1
ATOM 6865 C CA . HIS B 1 206 ? -18.078 16.156 1.315 1 94.5 206 HIS B CA 1
ATOM 6866 C C . HIS B 1 206 ? -17.141 14.938 1.271 1 94.5 206 HIS B C 1
ATOM 6868 O O . HIS B 1 206 ? -17.188 14.086 2.162 1 94.5 206 HIS B O 1
ATOM 6874 N N . ILE B 1 207 ? -16.391 14.844 0.167 1 93.38 207 ILE B N 1
ATOM 6875 C CA . ILE B 1 207 ? -15.391 13.805 -0.056 1 93.38 207 ILE B CA 1
ATOM 6876 C C . ILE B 1 207 ? -14.062 14.453 -0.425 1 93.38 207 ILE B C 1
ATOM 6878 O O . ILE B 1 207 ? -14.016 15.625 -0.807 1 93.38 207 ILE B O 1
ATOM 6882 N N . SER B 1 208 ? -13.008 13.688 -0.239 1 88.25 208 SER B N 1
ATOM 6883 C CA . SER B 1 208 ? -11.688 14.172 -0.623 1 88.25 208 SER B CA 1
ATOM 6884 C C . SER B 1 208 ? -11.547 14.25 -2.139 1 88.25 208 SER B C 1
ATOM 6886 O O . SER B 1 208 ? -12.062 13.398 -2.861 1 88.25 208 SER B O 1
ATOM 6888 N N . MET B 1 209 ? -10.82 15.219 -2.598 1 86.75 209 MET B N 1
ATOM 6889 C CA . MET B 1 209 ? -10.555 15.352 -4.027 1 86.75 209 MET B CA 1
ATOM 6890 C C . MET B 1 209 ? -9.828 14.125 -4.562 1 86.75 209 MET B C 1
ATOM 6892 O O . MET B 1 209 ? -9.969 13.773 -5.734 1 86.75 209 MET B O 1
ATOM 6896 N N . PHE B 1 210 ? -9.086 13.469 -3.73 1 83.75 210 PHE B N 1
ATOM 6897 C CA . PHE B 1 210 ? -8.281 12.328 -4.141 1 83.75 210 PHE B CA 1
ATOM 6898 C C . PHE B 1 210 ? -9.148 11.086 -4.309 1 83.75 210 PHE B C 1
ATOM 6900 O O . PHE B 1 210 ? -8.734 10.117 -4.949 1 83.75 210 PHE B O 1
ATOM 6907 N N . ASP B 1 211 ? -10.359 11.117 -3.713 1 88.56 211 ASP B N 1
ATOM 6908 C CA . ASP B 1 211 ? -11.289 9.992 -3.811 1 88.56 211 ASP B CA 1
ATOM 6909 C C . ASP B 1 211 ? -12.422 10.305 -4.785 1 88.56 211 ASP B C 1
ATOM 6911 O O . ASP B 1 211 ? -13.203 9.414 -5.133 1 88.56 211 ASP B O 1
ATOM 6915 N N . ALA B 1 212 ? -12.484 11.492 -5.246 1 91.62 212 ALA B N 1
ATOM 6916 C CA . ALA B 1 212 ? -13.648 12 -5.973 1 91.62 212 ALA B CA 1
ATOM 6917 C C . ALA B 1 212 ? -13.914 11.18 -7.23 1 91.62 212 ALA B C 1
ATOM 6919 O O . ALA B 1 212 ? -15.062 11 -7.633 1 91.62 212 ALA B O 1
ATOM 6920 N N . ALA B 1 213 ? -12.875 10.633 -7.793 1 94.44 213 ALA B N 1
ATOM 6921 C CA . ALA B 1 213 ? -13.023 9.875 -9.031 1 94.44 213 ALA B CA 1
ATOM 6922 C C . ALA B 1 213 ? -13.375 8.422 -8.75 1 94.44 213 ALA B C 1
ATOM 6924 O O . ALA B 1 213 ? -13.617 7.637 -9.672 1 94.44 213 ALA B O 1
ATOM 6925 N N . LYS B 1 214 ? -13.422 8.023 -7.484 1 97.19 214 LYS B N 1
ATOM 6926 C CA . LYS B 1 214 ? -13.594 6.621 -7.129 1 97.19 214 LYS B CA 1
ATOM 6927 C C . LYS B 1 214 ? -15 6.359 -6.594 1 97.19 214 LYS B C 1
ATOM 6929 O O . LYS B 1 214 ? -15.398 5.203 -6.43 1 97.19 214 LYS B O 1
ATOM 6934 N N . VAL B 1 215 ? -15.758 7.445 -6.32 1 97.62 215 VAL B N 1
ATOM 6935 C CA . VAL B 1 215 ? -17.047 7.277 -5.648 1 97.62 215 VAL B CA 1
ATOM 6936 C C . VAL B 1 215 ? -18.031 8.312 -6.172 1 97.62 215 VAL B C 1
ATOM 6938 O O . VAL B 1 215 ? -17.641 9.367 -6.672 1 97.62 215 VAL B O 1
ATOM 6941 N N . ARG B 1 216 ? -19.266 7.992 -6.172 1 98.19 216 ARG B N 1
ATOM 6942 C CA . ARG B 1 216 ? -20.375 8.898 -6.477 1 98.19 216 ARG B CA 1
ATOM 6943 C C . ARG B 1 216 ? -21.484 8.766 -5.453 1 98.19 216 ARG B C 1
ATOM 6945 O O . ARG B 1 216 ? -21.781 7.656 -4.996 1 98.19 216 ARG B O 1
ATOM 6952 N N . VAL B 1 217 ? -22.094 9.867 -5.035 1 98.44 217 VAL B N 1
ATOM 6953 C CA . VAL B 1 217 ? -23.125 9.867 -4.008 1 98.44 217 VAL B CA 1
ATOM 6954 C C . VAL B 1 217 ? -24.406 10.492 -4.562 1 98.44 217 VAL B C 1
ATOM 6956 O O . VAL B 1 217 ? -24.359 11.562 -5.18 1 98.44 217 VAL B O 1
ATOM 6959 N N . PHE B 1 218 ? -25.547 9.844 -4.355 1 98.25 218 PHE B N 1
ATOM 6960 C CA . PHE B 1 218 ? -26.875 10.328 -4.758 1 98.25 218 PHE B CA 1
ATOM 6961 C C . PHE B 1 218 ? -27.719 10.648 -3.543 1 98.25 218 PHE B C 1
ATOM 6963 O O . PHE B 1 218 ? -27.688 9.93 -2.543 1 98.25 218 PHE B O 1
ATOM 6970 N N . HIS B 1 219 ? -28.438 11.703 -3.561 1 97.94 219 HIS B N 1
ATOM 6971 C CA . HIS B 1 219 ? -29.406 12.055 -2.523 1 97.94 219 HIS B CA 1
ATOM 6972 C C . HIS B 1 219 ? -30.812 11.586 -2.885 1 97.94 219 HIS B C 1
ATOM 6974 O O . HIS B 1 219 ? -31.328 11.938 -3.943 1 97.94 219 HIS B O 1
ATOM 6980 N N . ALA B 1 220 ? -31.344 10.781 -2.051 1 95.75 220 ALA B N 1
ATOM 6981 C CA . ALA B 1 220 ? -32.719 10.281 -2.25 1 95.75 220 ALA B CA 1
ATOM 6982 C C . ALA B 1 220 ? -33.75 11.258 -1.68 1 95.75 220 ALA B C 1
ATOM 6984 O O . ALA B 1 220 ? -34.156 11.117 -0.53 1 95.75 220 ALA B O 1
ATOM 6985 N N . ALA B 1 221 ? -34.156 12.141 -2.479 1 89.12 221 ALA B N 1
ATOM 6986 C CA . ALA B 1 221 ? -35.188 13.07 -2.029 1 89.12 221 ALA B CA 1
ATOM 6987 C C . ALA B 1 221 ? -36.531 12.359 -1.869 1 89.12 221 ALA B C 1
ATOM 6989 O O . ALA B 1 221 ? -36.812 11.391 -2.578 1 89.12 221 ALA B O 1
ATOM 6990 N N . GLU B 1 222 ? -37.312 12.805 -0.987 1 84.62 222 GLU B N 1
ATOM 6991 C CA . GLU B 1 222 ? -38.625 12.211 -0.733 1 84.62 222 GLU B CA 1
ATOM 6992 C C . GLU B 1 222 ? -39.531 12.305 -1.967 1 84.62 222 GLU B C 1
ATOM 6994 O O . GLU B 1 222 ? -39.5 13.305 -2.682 1 84.62 222 GLU B O 1
ATOM 6999 N N . ASN B 1 223 ? -40.25 11.258 -2.242 1 84.75 223 ASN B N 1
ATOM 7000 C CA . ASN B 1 223 ? -41.25 11.164 -3.289 1 84.75 223 ASN B CA 1
ATOM 7001 C C . ASN B 1 223 ? -40.656 11.391 -4.672 1 84.75 223 ASN B C 1
ATOM 7003 O O . ASN B 1 223 ? -41.25 12.062 -5.516 1 84.75 223 ASN B O 1
ATOM 7007 N N . THR B 1 224 ? -39.5 11.07 -4.801 1 88.12 224 THR B N 1
ATOM 7008 C CA . THR B 1 224 ? -38.812 11.188 -6.09 1 88.12 224 THR B CA 1
ATOM 7009 C C . THR B 1 224 ? -38.469 9.805 -6.652 1 88.12 224 THR B C 1
ATOM 7011 O O . THR B 1 224 ? -38.156 8.883 -5.902 1 88.12 224 THR B O 1
ATOM 7014 N N . SER B 1 225 ? -38.656 9.773 -7.926 1 90.75 225 SER B N 1
ATOM 7015 C CA . SER B 1 225 ? -38.25 8.539 -8.602 1 90.75 225 SER B CA 1
ATOM 7016 C C . SER B 1 225 ? -36.75 8.328 -8.523 1 90.75 225 SER B C 1
ATOM 7018 O O . SER B 1 225 ? -35.969 9.297 -8.43 1 90.75 225 SER B O 1
ATOM 7020 N N . VAL B 1 226 ? -36.312 7.117 -8.602 1 92.12 226 VAL B N 1
ATOM 7021 C CA . VAL B 1 226 ? -34.906 6.727 -8.445 1 92.12 226 VAL B CA 1
ATOM 7022 C C . VAL B 1 226 ? -34.062 7.434 -9.5 1 92.12 226 VAL B C 1
ATOM 7024 O O . VAL B 1 226 ? -32.938 7.844 -9.219 1 92.12 226 VAL B O 1
ATOM 7027 N N . SER B 1 227 ? -34.625 7.609 -10.664 1 89.38 227 SER B N 1
ATOM 7028 C CA . SER B 1 227 ? -33.875 8.211 -11.766 1 89.38 227 SER B CA 1
ATOM 7029 C C . SER B 1 227 ? -33.656 9.703 -11.531 1 89.38 227 SER B C 1
ATOM 7031 O O . SER B 1 227 ? -32.844 10.328 -12.211 1 89.38 227 SER B O 1
ATOM 7033 N N . HIS B 1 228 ? -34.312 10.188 -10.5 1 92.44 228 HIS B N 1
ATOM 7034 C CA . HIS B 1 228 ? -34.219 11.625 -10.25 1 92.44 228 HIS B CA 1
ATOM 7035 C C . HIS B 1 228 ? -33.438 11.906 -8.961 1 92.44 228 HIS B C 1
ATOM 7037 O O . HIS B 1 228 ? -33.406 13.039 -8.492 1 92.44 228 HIS B O 1
ATOM 7043 N N . TYR B 1 229 ? -32.938 10.836 -8.422 1 95.94 229 TYR B N 1
ATOM 7044 C CA . TYR B 1 229 ? -32.031 11.094 -7.312 1 95.94 229 TYR B CA 1
ATOM 7045 C C . TYR B 1 229 ? -30.875 12 -7.75 1 95.94 229 TYR B C 1
ATOM 7047 O O . TYR B 1 229 ? -30.281 11.797 -8.812 1 95.94 229 TYR B O 1
ATOM 7055 N N . GLU B 1 230 ? -30.562 13.016 -7 1 96.06 230 GLU B N 1
ATOM 7056 C CA . GLU B 1 230 ? -29.578 14.016 -7.383 1 96.06 230 GLU B CA 1
ATOM 7057 C C . GLU B 1 230 ? -28.156 13.508 -7.121 1 96.06 230 GLU B C 1
ATOM 7059 O O . GLU B 1 230 ? -27.859 13.008 -6.031 1 96.06 230 GLU B O 1
ATOM 7064 N N . ASN B 1 231 ? -27.359 13.508 -8.164 1 97 231 ASN B N 1
ATOM 7065 C CA . ASN B 1 231 ? -25.922 13.281 -8.016 1 97 231 ASN B CA 1
ATOM 7066 C C . ASN B 1 231 ? -25.25 14.43 -7.273 1 97 231 ASN B C 1
ATOM 7068 O O . ASN B 1 231 ? -25.062 15.516 -7.836 1 97 231 ASN B O 1
ATOM 7072 N N . ILE B 1 232 ? -24.797 14.148 -6.043 1 97.12 232 ILE B N 1
ATOM 7073 C CA . ILE B 1 232 ? -24.453 15.297 -5.207 1 97.12 232 ILE B CA 1
ATOM 7074 C C . ILE B 1 232 ? -22.953 15.305 -4.934 1 97.12 232 ILE B C 1
ATOM 7076 O O . ILE B 1 232 ? -22.391 16.328 -4.531 1 97.12 232 ILE B O 1
ATOM 7080 N N . LEU B 1 233 ? -22.219 14.242 -4.996 1 96.38 233 LEU B N 1
ATOM 7081 C CA . LEU B 1 233 ? -20.766 14.18 -4.848 1 96.38 233 LEU B CA 1
ATOM 7082 C C . LEU B 1 233 ? -20.156 13.297 -5.934 1 96.38 233 LEU B C 1
ATOM 7084 O O . LEU B 1 233 ? -20.766 12.312 -6.363 1 96.38 233 LEU B O 1
ATOM 7088 N N . GLY B 1 234 ? -18.922 13.594 -6.332 1 94.56 234 GLY B N 1
ATOM 7089 C CA . GLY B 1 234 ? -18.156 12.898 -7.359 1 94.56 234 GLY B CA 1
ATOM 7090 C C . GLY B 1 234 ? -17 13.719 -7.906 1 94.56 234 GLY B C 1
ATOM 7091 O O . GLY B 1 234 ? -16.5 14.625 -7.234 1 94.56 234 GLY B O 1
ATOM 7092 N N . SER B 1 235 ? -16.578 13.398 -9.086 1 90.69 235 SER B N 1
ATOM 7093 C CA . SER B 1 235 ? -15.391 14.008 -9.68 1 90.69 235 SER B CA 1
ATOM 7094 C C . SER B 1 235 ? -15.57 15.508 -9.859 1 90.69 235 SER B C 1
ATOM 7096 O O . SER B 1 235 ? -14.609 16.281 -9.742 1 90.69 235 SER B O 1
ATOM 7098 N N . ASP B 1 236 ? -16.781 15.898 -10.016 1 89.31 236 ASP B N 1
ATOM 7099 C CA . ASP B 1 236 ? -17 17.312 -10.328 1 89.31 236 ASP B CA 1
ATOM 7100 C C . ASP B 1 236 ? -17.672 18.031 -9.164 1 89.31 236 ASP B C 1
ATOM 7102 O O . ASP B 1 236 ? -17.953 19.219 -9.258 1 89.31 236 ASP B O 1
ATOM 7106 N N . LYS B 1 237 ? -17.969 17.359 -8.18 1 92.94 237 LYS B N 1
ATOM 7107 C CA . LYS B 1 237 ? -18.656 17.922 -7.02 1 92.94 237 LYS B CA 1
ATOM 7108 C C . LYS B 1 237 ? -18.094 17.375 -5.719 1 92.94 237 LYS B C 1
ATOM 7110 O O . LYS B 1 237 ? -18.484 16.297 -5.27 1 92.94 237 LYS B O 1
ATOM 7115 N N . LEU B 1 238 ? -17.391 18.141 -5.004 1 92.88 238 LEU B N 1
ATOM 7116 C CA . LEU B 1 238 ? -16.656 17.656 -3.838 1 92.88 238 LEU B CA 1
ATOM 7117 C C . LEU B 1 238 ? -17.469 17.875 -2.562 1 92.88 238 LEU B C 1
ATOM 7119 O O . LEU B 1 238 ? -17.156 17.297 -1.517 1 92.88 238 LEU B O 1
ATOM 7123 N N . SER B 1 239 ? -18.547 18.734 -2.615 1 94.06 239 SER B N 1
ATOM 7124 C CA . SER B 1 239 ? -19.328 19.031 -1.423 1 94.06 239 SER B CA 1
ATOM 7125 C C . SER B 1 239 ? -20.781 19.281 -1.774 1 94.06 239 SER B C 1
ATOM 7127 O O . SER B 1 239 ? -21.109 19.562 -2.932 1 94.06 239 SER B O 1
ATOM 7129 N N . TYR B 1 240 ? -21.594 19.078 -0.81 1 95.5 240 TYR B N 1
ATOM 7130 C CA . TYR B 1 240 ? -23.047 19.234 -0.915 1 95.5 240 TYR B CA 1
ATOM 7131 C C . TYR B 1 240 ? -23.625 19.766 0.391 1 95.5 240 TYR B C 1
ATOM 7133 O O . TYR B 1 240 ? -23.453 19.156 1.447 1 95.5 240 TYR B O 1
ATOM 7141 N N . THR B 1 241 ? -24.312 20.938 0.345 1 94.62 241 THR B N 1
ATOM 7142 C CA . THR B 1 241 ? -24.969 21.484 1.521 1 94.62 241 THR B CA 1
ATOM 7143 C C . THR B 1 241 ? -26.328 20.797 1.745 1 94.62 241 THR B C 1
ATOM 7145 O O . THR B 1 241 ? -27.188 20.844 0.875 1 94.62 241 THR B O 1
ATOM 7148 N N . VAL B 1 242 ? -26.484 20.219 2.859 1 94.06 242 VAL B N 1
ATOM 7149 C CA . VAL B 1 242 ? -27.703 19.484 3.191 1 94.06 242 VAL B CA 1
ATOM 7150 C C . VAL B 1 242 ? -28.797 20.469 3.605 1 94.06 242 VAL B C 1
ATOM 7152 O O . VAL B 1 242 ? -28.531 21.438 4.309 1 94.06 242 VAL B O 1
ATOM 7155 N N . GLN B 1 243 ? -30 20.188 3.201 1 90.88 243 GLN B N 1
ATOM 7156 C CA . GLN B 1 243 ? -31.141 21.047 3.578 1 90.88 243 GLN B CA 1
ATOM 7157 C C . GLN B 1 243 ? -31.422 20.953 5.074 1 90.88 243 GLN B C 1
ATOM 7159 O O . GLN B 1 243 ? -31.422 19.844 5.641 1 90.88 243 GLN B O 1
ATOM 7164 N N . PRO B 1 244 ? -31.625 22.125 5.652 1 86.94 244 PRO B N 1
ATOM 7165 C CA . PRO B 1 244 ? -31.922 22.125 7.086 1 86.94 244 PRO B CA 1
ATOM 7166 C C . PRO B 1 244 ? -33.25 21.422 7.418 1 86.94 244 PRO B C 1
ATOM 7168 O O . PRO B 1 244 ? -34.156 21.453 6.609 1 86.94 244 PRO B O 1
ATOM 7171 N N . THR B 1 245 ? -33.188 20.719 8.5 1 80.31 245 THR B N 1
ATOM 7172 C CA . THR B 1 245 ? -34.406 20.109 9.016 1 80.31 245 THR B CA 1
ATOM 7173 C C . THR B 1 245 ? -34.688 20.594 10.438 1 80.31 245 THR B C 1
ATOM 7175 O O . THR B 1 245 ? -33.781 20.703 11.25 1 80.31 245 THR B O 1
ATOM 7178 N N . ASP B 1 246 ? -35.938 21.016 10.656 1 78.06 246 ASP B N 1
ATOM 7179 C CA . ASP B 1 246 ? -36.312 21.328 12.031 1 78.06 246 ASP B CA 1
ATOM 7180 C C . ASP B 1 246 ? -36.656 20.047 12.805 1 78.06 246 ASP B C 1
ATOM 7182 O O . ASP B 1 246 ? -37.438 19.219 12.344 1 78.06 246 ASP B O 1
ATOM 7186 N N . GLY B 1 247 ? -36.031 19.891 13.945 1 85.31 247 GLY B N 1
ATOM 7187 C CA . GLY B 1 247 ? -36.25 18.703 14.742 1 85.31 247 GLY B CA 1
ATOM 7188 C C . GLY B 1 247 ? -35.5 17.484 14.211 1 85.31 247 GLY B C 1
ATOM 7189 O O . GLY B 1 247 ? -34.344 17.594 13.797 1 85.31 247 GLY B O 1
ATOM 7190 N N . ARG B 1 248 ? -36.25 16.453 14.391 1 87.94 248 ARG B N 1
ATOM 7191 C CA . ARG B 1 248 ? -35.656 15.195 13.938 1 87.94 248 ARG B CA 1
ATOM 7192 C C . ARG B 1 248 ? -35.781 15.047 12.43 1 87.94 248 ARG B C 1
ATOM 7194 O O . ARG B 1 248 ? -36.844 15.156 11.867 1 87.94 248 ARG B O 1
ATOM 7201 N N . GLY B 1 249 ? -34.625 14.953 11.805 1 90.69 249 GLY B N 1
ATOM 7202 C CA . GLY B 1 249 ? -34.594 14.766 10.359 1 90.69 249 GLY B CA 1
ATOM 7203 C C . GLY B 1 249 ? -33.625 13.68 9.922 1 90.69 249 GLY B C 1
ATOM 7204 O O . GLY B 1 249 ? -32.719 13.312 10.664 1 90.69 249 GLY B O 1
ATOM 7205 N N . GLN B 1 250 ? -34 13.148 8.75 1 93.06 250 GLN B N 1
ATOM 7206 C CA . GLN B 1 250 ? -33.156 12.109 8.148 1 93.06 250 GLN B CA 1
ATOM 7207 C C . GLN B 1 250 ? -32.969 12.344 6.656 1 93.06 250 GLN B C 1
ATOM 7209 O O . GLN B 1 250 ? -33.906 12.711 5.957 1 93.06 250 GLN B O 1
ATOM 7214 N N . HIS B 1 251 ? -31.781 12.328 6.219 1 95.75 251 HIS B N 1
ATOM 7215 C CA . HIS B 1 251 ? -31.453 12.328 4.797 1 95.75 251 HIS B CA 1
ATOM 7216 C C . HIS B 1 251 ? -30.844 11 4.371 1 95.75 251 HIS B C 1
ATOM 7218 O O . HIS B 1 251 ? -29.953 10.484 5.043 1 95.75 251 HIS B O 1
ATOM 7224 N N . ILE B 1 252 ? -31.375 10.484 3.281 1 96.56 252 ILE B N 1
ATOM 7225 C CA . ILE B 1 252 ? -30.891 9.195 2.801 1 96.56 252 ILE B CA 1
ATOM 7226 C C . ILE B 1 252 ? -30.062 9.398 1.535 1 96.56 252 ILE B C 1
ATOM 7228 O O . ILE B 1 252 ? -30.484 10.102 0.612 1 96.56 252 ILE B O 1
ATOM 7232 N N . PHE B 1 253 ? -28.922 8.852 1.529 1 98.19 253 PHE B N 1
ATOM 7233 C CA . PHE B 1 253 ? -28.016 8.891 0.386 1 98.19 253 PHE B CA 1
ATOM 7234 C C . PHE B 1 253 ? -27.672 7.48 -0.078 1 98.19 253 PHE B C 1
ATOM 7236 O O . PHE B 1 253 ? -27.812 6.52 0.683 1 98.19 253 PHE B O 1
ATOM 7243 N N . TYR B 1 254 ? -27.312 7.363 -1.316 1 98.25 254 TYR B N 1
ATOM 7244 C CA . TYR B 1 254 ? -26.812 6.117 -1.892 1 98.25 254 TYR B CA 1
ATOM 7245 C C . TYR B 1 254 ? -25.453 6.316 -2.537 1 98.25 254 TYR B C 1
ATOM 7247 O O . TYR B 1 254 ? -25.234 7.277 -3.285 1 98.25 254 TYR B O 1
ATOM 7255 N N . VAL B 1 255 ? -24.516 5.461 -2.193 1 98.5 255 VAL B N 1
ATOM 7256 C CA . VAL B 1 255 ? -23.125 5.613 -2.613 1 98.5 255 VAL B CA 1
ATOM 7257 C C . VAL B 1 255 ? -22.734 4.465 -3.541 1 98.5 255 VAL B C 1
ATOM 7259 O O . VAL B 1 255 ? -23.016 3.301 -3.248 1 98.5 255 VAL B O 1
ATOM 7262 N N . GLU B 1 256 ? -22.141 4.727 -4.68 1 97.94 256 GLU B N 1
ATOM 7263 C CA . GLU B 1 256 ? -21.625 3.674 -5.543 1 97.94 256 GLU B CA 1
ATOM 7264 C C . GLU B 1 256 ? -20.125 3.832 -5.754 1 97.94 256 GLU B C 1
ATOM 7266 O O . GLU B 1 256 ? -19.609 4.953 -5.816 1 97.94 256 GLU B O 1
ATOM 7271 N N . GLY B 1 257 ? -19.438 2.689 -5.777 1 98.44 257 GLY B N 1
ATOM 7272 C CA . GLY B 1 257 ? -18.031 2.654 -6.152 1 98.44 257 GLY B CA 1
ATOM 7273 C C . GLY B 1 257 ? -17.812 2.719 -7.652 1 98.44 257 GLY B C 1
ATOM 7274 O O . GLY B 1 257 ? -18.594 2.145 -8.422 1 98.44 257 GLY B O 1
ATOM 7275 N N . LEU B 1 258 ? -16.688 3.379 -8.047 1 98.31 258 LEU B N 1
ATOM 7276 C CA . LEU B 1 258 ? -16.438 3.562 -9.469 1 98.31 258 LEU B CA 1
ATOM 7277 C C . LEU B 1 258 ? -15.18 2.803 -9.898 1 98.31 258 LEU B C 1
ATOM 7279 O O . LEU B 1 258 ? -14.93 2.629 -11.094 1 98.31 258 LEU B O 1
ATOM 7283 N N . ALA B 1 259 ? -14.422 2.377 -8.898 1 97.81 259 ALA B N 1
ATOM 7284 C CA . ALA B 1 259 ? -13.164 1.712 -9.227 1 97.81 259 ALA B CA 1
ATOM 7285 C C . ALA B 1 259 ? -12.812 0.656 -8.188 1 97.81 259 ALA B C 1
ATOM 7287 O O . ALA B 1 259 ? -13.008 0.869 -6.988 1 97.81 259 ALA B O 1
ATOM 7288 N N . PHE B 1 260 ? -12.25 -0.457 -8.648 1 98.5 260 PHE B N 1
ATOM 7289 C CA . PHE B 1 260 ? -11.703 -1.48 -7.762 1 98.5 260 PHE B CA 1
ATOM 7290 C C . PHE B 1 260 ? -10.367 -1.034 -7.176 1 98.5 260 PHE B C 1
ATOM 7292 O O . PHE B 1 260 ? -9.711 -0.144 -7.719 1 98.5 260 PHE B O 1
ATOM 7299 N N . PRO B 1 261 ? -10.008 -1.69 -6.004 1 97.31 261 PRO B N 1
ATOM 7300 C CA . PRO B 1 261 ? -8.625 -1.483 -5.578 1 97.31 261 PRO B CA 1
ATOM 7301 C C . PRO B 1 261 ? -7.617 -1.793 -6.684 1 97.31 261 PRO B C 1
ATOM 7303 O O . PRO B 1 261 ? -7.82 -2.723 -7.469 1 97.31 261 PRO B O 1
ATOM 7306 N N . ASP B 1 262 ? -6.609 -1.022 -6.762 1 95.31 262 ASP B N 1
ATOM 7307 C CA . ASP B 1 262 ? -5.555 -1.126 -7.766 1 95.31 262 ASP B CA 1
ATOM 7308 C C . ASP B 1 262 ? -4.25 -0.521 -7.254 1 95.31 262 ASP B C 1
ATOM 7310 O O . ASP B 1 262 ? -4.145 -0.161 -6.082 1 95.31 262 ASP B O 1
ATOM 7314 N N . ARG B 1 263 ? -3.281 -0.437 -8.094 1 87.88 263 ARG B N 1
ATOM 7315 C CA . ARG B 1 263 ? -1.957 0.048 -7.723 1 87.88 263 ARG B CA 1
ATOM 7316 C C . ARG B 1 263 ? -2.037 1.44 -7.105 1 87.88 263 ARG B C 1
ATOM 7318 O O . ARG B 1 263 ? -1.366 1.726 -6.113 1 87.88 263 ARG B O 1
ATOM 7325 N N . ASP B 1 264 ? -2.854 2.312 -7.648 1 85.56 264 ASP B N 1
ATOM 7326 C CA . ASP B 1 264 ? -2.883 3.711 -7.23 1 85.56 264 ASP B CA 1
ATOM 7327 C C . ASP B 1 264 ? -4.082 3.986 -6.324 1 85.56 264 ASP B C 1
ATOM 7329 O O . ASP B 1 264 ? -4.41 5.145 -6.059 1 85.56 264 ASP B O 1
ATOM 7333 N N . PHE B 1 265 ? -4.754 3.002 -5.879 1 93.62 265 PHE B N 1
ATOM 7334 C CA . PHE B 1 265 ? -5.957 3.127 -5.062 1 93.62 265 PHE B CA 1
ATOM 7335 C C . PHE B 1 265 ? -6.07 1.962 -4.086 1 93.62 265 PHE B C 1
ATOM 7337 O O . PHE B 1 265 ? -6.25 0.814 -4.5 1 93.62 265 PHE B O 1
ATOM 7344 N N . ASN B 1 266 ? -6.078 2.182 -2.801 1 91.81 266 ASN B N 1
ATOM 7345 C CA . ASN B 1 266 ? -6.031 1.123 -1.799 1 91.81 266 ASN B CA 1
ATOM 7346 C C . ASN B 1 266 ? -7.43 0.619 -1.451 1 91.81 266 ASN B C 1
ATOM 7348 O O . ASN B 1 266 ? -7.582 -0.289 -0.632 1 91.81 266 ASN B O 1
ATOM 7352 N N . GLY B 1 267 ? -8.477 1.256 -1.979 1 96.69 267 GLY B N 1
ATOM 7353 C CA . GLY B 1 267 ? -9.836 0.768 -1.814 1 96.69 267 GLY B CA 1
ATOM 7354 C C . GLY B 1 267 ? -10.594 1.468 -0.699 1 96.69 267 GLY B C 1
ATOM 7355 O O . GLY B 1 267 ? -11.773 1.204 -0.483 1 96.69 267 GLY B O 1
ATOM 7356 N N . LEU B 1 268 ? -9.992 2.367 -0.026 1 96.69 268 LEU B N 1
ATOM 7357 C CA . LEU B 1 268 ? -10.648 3.057 1.081 1 96.69 268 LEU B CA 1
ATOM 7358 C C . LEU B 1 268 ? -11.156 4.426 0.645 1 96.69 268 LEU B C 1
ATOM 7360 O O . LEU B 1 268 ? -10.453 5.16 -0.051 1 96.69 268 LEU B O 1
ATOM 7364 N N . VAL B 1 269 ? -12.375 4.734 1 1 96.62 269 VAL B N 1
ATOM 7365 C CA . VAL B 1 269 ? -12.984 6.031 0.719 1 96.62 269 VAL B CA 1
ATOM 7366 C C . VAL B 1 269 ? -13.703 6.547 1.967 1 96.62 269 VAL B C 1
ATOM 7368 O O . VAL B 1 269 ? -14.375 5.785 2.666 1 96.62 269 VAL B O 1
ATOM 7371 N N . SER B 1 270 ? -13.555 7.785 2.193 1 95.19 270 SER B N 1
ATOM 7372 C CA . SER B 1 270 ? -14.211 8.398 3.344 1 95.19 270 SER B CA 1
ATOM 7373 C C . SER B 1 270 ? -15.289 9.391 2.902 1 95.19 270 SER B C 1
ATOM 7375 O O . SER B 1 270 ? -15.07 10.188 1.991 1 95.19 270 SER B O 1
ATOM 7377 N N . LEU B 1 271 ? -16.422 9.336 3.479 1 96.69 271 LEU B N 1
ATOM 7378 C CA . LEU B 1 271 ? -17.484 10.312 3.377 1 96.69 271 LEU B CA 1
ATOM 7379 C C . LEU B 1 271 ? -17.641 11.094 4.68 1 96.69 271 LEU B C 1
ATOM 7381 O O . LEU B 1 271 ? -17.641 10.508 5.762 1 96.69 271 LEU B O 1
ATOM 7385 N N . ASN B 1 272 ? -17.75 12.367 4.578 1 95.56 272 ASN B N 1
ATOM 7386 C CA . ASN B 1 272 ? -17.75 13.219 5.77 1 95.56 272 ASN B CA 1
ATOM 7387 C C . ASN B 1 272 ? -19 14.109 5.816 1 95.56 272 ASN B C 1
ATOM 7389 O O . ASN B 1 272 ? -19.453 14.594 4.781 1 95.56 272 ASN B O 1
ATOM 7393 N N . ALA B 1 273 ? -19.516 14.289 6.961 1 96.06 273 ALA B N 1
ATOM 7394 C CA . ALA B 1 273 ? -20.516 15.312 7.277 1 96.06 273 ALA B CA 1
ATOM 7395 C C . ALA B 1 273 ? -19.953 16.312 8.281 1 96.06 273 ALA B C 1
ATOM 7397 O O . ALA B 1 273 ? -19.641 15.961 9.422 1 96.06 273 ALA B O 1
ATOM 7398 N N . THR B 1 274 ? -19.906 17.547 7.84 1 94.44 274 THR B N 1
ATOM 7399 C CA . THR B 1 274 ? -19.297 18.562 8.695 1 94.44 274 THR B CA 1
ATOM 7400 C C . THR B 1 274 ? -20.344 19.625 9.078 1 94.44 274 THR B C 1
ATOM 7402 O O . THR B 1 274 ? -21.047 20.141 8.211 1 94.44 274 THR B O 1
ATOM 7405 N N . LEU B 1 275 ? -20.5 19.859 10.359 1 94.62 275 LEU B N 1
ATOM 7406 C CA . LEU B 1 275 ? -21.25 21 10.852 1 94.62 275 LEU B CA 1
ATOM 7407 C C . LEU B 1 275 ? -20.406 22.266 10.844 1 94.62 275 LEU B C 1
ATOM 7409 O O . LEU B 1 275 ? -19.328 22.297 11.461 1 94.62 275 LEU B O 1
ATOM 7413 N N . GLN B 1 276 ? -20.875 23.25 10.125 1 93.12 276 GLN B N 1
ATOM 7414 C CA . GLN B 1 276 ? -20.172 24.531 10.055 1 93.12 276 GLN B CA 1
ATOM 7415 C C . GLN B 1 276 ? -20.953 25.641 10.734 1 93.12 276 GLN B C 1
ATOM 7417 O O . GLN B 1 276 ? -22.188 25.594 10.773 1 93.12 276 GLN B O 1
ATOM 7422 N N . GLU B 1 277 ? -20.266 26.5 11.273 1 92.56 277 GLU B N 1
ATOM 7423 C CA . GLU B 1 277 ? -20.859 27.672 11.914 1 92.56 277 GLU B CA 1
ATOM 7424 C C . GLU B 1 277 ? -20.422 28.969 11.227 1 92.56 277 GLU B C 1
ATOM 7426 O O . GLU B 1 277 ? -19.25 29.125 10.883 1 92.56 277 GLU B O 1
ATOM 7431 N N . GLN B 1 278 ? -21.422 29.719 10.914 1 88.81 278 GLN B N 1
ATOM 7432 C CA . GLN B 1 278 ? -21.141 31.062 10.391 1 88.81 278 GLN B CA 1
ATOM 7433 C C . GLN B 1 278 ? -21.469 32.125 11.43 1 88.81 278 GLN B C 1
ATOM 7435 O O . GLN B 1 278 ? -22.625 32.531 11.562 1 88.81 278 GLN B O 1
ATOM 7440 N N . THR B 1 279 ? -20.531 32.656 12.078 1 79.88 279 THR B N 1
ATOM 7441 C CA . THR B 1 279 ? -20.719 33.562 13.195 1 79.88 279 THR B CA 1
ATOM 7442 C C . THR B 1 279 ? -21.172 34.938 12.711 1 79.88 279 THR B C 1
ATOM 7444 O O . THR B 1 279 ? -21.781 35.719 13.469 1 79.88 279 THR B O 1
ATOM 7447 N N . SER B 1 280 ? -20.766 35.219 11.492 1 82.81 280 SER B N 1
ATOM 7448 C CA . SER B 1 280 ? -21.203 36.469 10.891 1 82.81 280 SER B CA 1
ATOM 7449 C C . SER B 1 280 ? -21.469 36.312 9.398 1 82.81 280 SER B C 1
ATOM 7451 O O . SER B 1 280 ? -20.922 35.406 8.758 1 82.81 280 SER B O 1
ATOM 7453 N N . SER B 1 281 ? -22.297 37.188 8.93 1 80.56 281 SER B N 1
ATOM 7454 C CA . SER B 1 281 ? -22.656 37.094 7.516 1 80.56 281 SER B CA 1
ATOM 7455 C C . SER B 1 281 ? -21.453 37.469 6.637 1 80.56 281 SER B C 1
ATOM 7457 O O . SER B 1 281 ? -21.406 37.094 5.465 1 80.56 281 SER B O 1
ATOM 7459 N N . THR B 1 282 ? -20.5 38.094 7.242 1 81.88 282 THR B N 1
ATOM 7460 C CA . THR B 1 282 ? -19.375 38.562 6.449 1 81.88 282 THR B CA 1
ATOM 7461 C C . THR B 1 282 ? -18.172 37.656 6.605 1 81.88 282 THR B C 1
ATOM 7463 O O . THR B 1 282 ? -17.156 37.812 5.934 1 81.88 282 THR B O 1
ATOM 7466 N N . SER B 1 283 ? -18.297 36.719 7.504 1 86.19 283 SER B N 1
ATOM 7467 C CA . SER B 1 283 ? -17.188 35.812 7.73 1 86.19 283 SER B CA 1
ATOM 7468 C C . SER B 1 283 ? -17.484 34.438 7.133 1 86.19 283 SER B C 1
ATOM 7470 O O . SER B 1 283 ? -18.641 34 7.074 1 86.19 283 SER B O 1
ATOM 7472 N N . PRO B 1 284 ? -16.422 33.812 6.629 1 88.5 284 PRO B N 1
ATOM 7473 C CA . PRO B 1 284 ? -16.641 32.438 6.164 1 88.5 284 PRO B CA 1
ATOM 7474 C C . PRO B 1 284 ? -17.094 31.5 7.285 1 88.5 284 PRO B C 1
ATOM 7476 O O . PRO B 1 284 ? -16.938 31.828 8.461 1 88.5 284 PRO B O 1
ATOM 7479 N N . ALA B 1 285 ? -17.641 30.375 6.914 1 90.19 285 ALA B N 1
ATOM 7480 C CA . ALA B 1 285 ? -18.047 29.375 7.891 1 90.19 285 ALA B CA 1
ATOM 7481 C C . ALA B 1 285 ? -16.844 28.578 8.383 1 90.19 285 ALA B C 1
ATOM 7483 O O . ALA B 1 285 ? -15.867 28.391 7.652 1 90.19 285 ALA B O 1
ATOM 7484 N N . THR B 1 286 ? -16.906 28.141 9.625 1 90.69 286 THR B N 1
ATOM 7485 C CA . THR B 1 286 ? -15.852 27.328 10.219 1 90.69 286 THR B CA 1
ATOM 7486 C C . THR B 1 286 ? -16.406 25.984 10.688 1 90.69 286 THR B C 1
ATOM 7488 O O . THR B 1 286 ? -17.547 25.922 11.164 1 90.69 286 THR B O 1
ATOM 7491 N N . PRO B 1 287 ? -15.609 24.969 10.578 1 91.44 287 PRO B N 1
ATOM 7492 C CA . PRO B 1 287 ? -16.094 23.672 11.062 1 91.44 287 PRO B CA 1
ATOM 7493 C C . PRO B 1 287 ? -16.156 23.609 12.586 1 91.44 287 PRO B C 1
ATOM 7495 O O . PRO B 1 287 ? -15.273 24.141 13.266 1 91.44 287 PRO B O 1
ATOM 7498 N N . VAL B 1 288 ? -17.141 22.922 13.109 1 91.56 288 VAL B N 1
ATOM 7499 C CA . VAL B 1 288 ? -17.219 22.766 14.555 1 91.56 288 VAL B CA 1
ATOM 7500 C C . VAL B 1 288 ? -17.375 21.297 14.914 1 91.56 288 VAL B C 1
ATOM 7502 O O . VAL B 1 288 ? -17.172 20.906 16.062 1 91.56 288 VAL B O 1
ATOM 7505 N N . PHE B 1 289 ? -17.734 20.5 13.914 1 93.19 289 PHE B N 1
ATOM 7506 C CA . PHE B 1 289 ? -17.844 19.062 14.102 1 93.19 289 PHE B CA 1
ATOM 7507 C C . PHE B 1 289 ? -17.766 18.328 12.758 1 93.19 289 PHE B C 1
ATOM 7509 O O . PHE B 1 289 ? -18.234 18.844 11.742 1 93.19 289 PHE B O 1
ATOM 7516 N N . MET B 1 290 ? -17.188 17.203 12.734 1 93.06 290 MET B N 1
ATOM 7517 C CA . MET B 1 290 ? -17.141 16.375 11.531 1 93.06 290 MET B CA 1
ATOM 7518 C C . MET B 1 290 ? -17.344 14.906 11.867 1 93.06 290 MET B C 1
ATOM 7520 O O . MET B 1 290 ? -16.703 14.375 12.773 1 93.06 290 MET B O 1
ATOM 7524 N N . ASP B 1 291 ? -18.25 14.297 11.281 1 94.81 291 ASP B N 1
ATOM 7525 C CA . ASP B 1 291 ? -18.453 12.859 11.359 1 94.81 291 ASP B CA 1
ATOM 7526 C C . ASP B 1 291 ? -18.031 12.172 10.055 1 94.81 291 ASP B C 1
ATOM 7528 O O . ASP B 1 291 ? -18.125 12.773 8.984 1 94.81 291 ASP B O 1
ATOM 7532 N N . THR B 1 292 ? -17.484 10.977 10.141 1 95.25 292 THR B N 1
ATOM 7533 C CA . THR B 1 292 ? -16.922 10.305 8.977 1 95.25 292 THR B CA 1
ATOM 7534 C C . THR B 1 292 ? -17.344 8.836 8.938 1 95.25 292 THR B C 1
ATOM 7536 O O . THR B 1 292 ? -17.422 8.18 9.977 1 95.25 292 THR B O 1
ATOM 7539 N N . VAL B 1 293 ? -17.656 8.414 7.789 1 97 293 VAL B N 1
ATOM 7540 C CA . VAL B 1 293 ? -17.828 6.984 7.535 1 97 293 VAL B CA 1
ATOM 7541 C C . VAL B 1 293 ? -16.812 6.52 6.492 1 97 293 VAL B C 1
ATOM 7543 O O . VAL B 1 293 ? -16.641 7.164 5.453 1 97 293 VAL B O 1
ATOM 7546 N N . VAL B 1 294 ? -16.125 5.406 6.816 1 97.31 294 VAL B N 1
ATOM 7547 C CA . VAL B 1 294 ? -15.133 4.879 5.895 1 97.31 294 VAL B CA 1
ATOM 7548 C C . VAL B 1 294 ? -15.664 3.619 5.215 1 97.31 294 VAL B C 1
ATOM 7550 O O . VAL B 1 294 ? -16.234 2.744 5.875 1 97.31 294 VAL B O 1
ATOM 7553 N N . PHE B 1 295 ? -15.516 3.611 3.91 1 98.19 295 PHE B N 1
ATOM 7554 C CA . PHE B 1 295 ? -15.867 2.455 3.096 1 98.19 295 PHE B CA 1
ATOM 7555 C C . PHE B 1 295 ? -14.617 1.748 2.586 1 98.19 295 PHE B C 1
ATOM 7557 O O . PHE B 1 295 ? -13.602 2.393 2.309 1 98.19 295 PHE B O 1
ATOM 7564 N N . HIS B 1 296 ? -14.688 0.477 2.541 1 98.38 296 HIS B N 1
ATOM 7565 C CA . HIS B 1 296 ? -13.773 -0.308 1.721 1 98.38 296 HIS B CA 1
ATOM 7566 C C . HIS B 1 296 ? -14.477 -0.854 0.481 1 98.38 296 HIS B C 1
ATOM 7568 O O . HIS B 1 296 ? -15.5 -1.532 0.59 1 98.38 296 HIS B O 1
ATOM 7574 N N . VAL B 1 297 ? -13.953 -0.529 -0.656 1 98.69 297 VAL B N 1
ATOM 7575 C CA . VAL B 1 297 ? -14.5 -1.086 -1.89 1 98.69 297 VAL B CA 1
ATOM 7576 C C . VAL B 1 297 ? -14.297 -2.6 -1.906 1 98.69 297 VAL B C 1
ATOM 7578 O O . VAL B 1 297 ? -13.211 -3.092 -1.6 1 98.69 297 VAL B O 1
ATOM 7581 N N . ALA B 1 298 ? -15.359 -3.268 -2.23 1 98.75 298 ALA B N 1
ATOM 7582 C CA . ALA B 1 298 ? -15.281 -4.723 -2.303 1 98.75 298 ALA B CA 1
ATOM 7583 C C . ALA B 1 298 ? -14.266 -5.164 -3.357 1 98.75 298 ALA B C 1
ATOM 7585 O O . ALA B 1 298 ? -14.289 -4.672 -4.488 1 98.75 298 ALA B O 1
ATOM 7586 N N . PRO B 1 299 ? -13.414 -6.102 -3.016 1 98.69 299 PRO B N 1
ATOM 7587 C CA . PRO B 1 299 ? -12.469 -6.621 -4.008 1 98.69 299 PRO B CA 1
ATOM 7588 C C . PRO B 1 299 ? -13.117 -7.598 -4.984 1 98.69 299 PRO B C 1
ATOM 7590 O O . PRO B 1 299 ? -14.219 -8.086 -4.73 1 98.69 299 PRO B O 1
ATOM 7593 N N . TRP B 1 300 ? -12.461 -7.73 -6.133 1 98.81 300 TRP B N 1
ATOM 7594 C CA . TRP B 1 300 ? -12.805 -8.805 -7.055 1 98.81 300 TRP B CA 1
ATOM 7595 C C . TRP B 1 300 ? -12.273 -10.148 -6.559 1 98.81 300 TRP B C 1
ATOM 7597 O O . TRP B 1 300 ? -11.078 -10.273 -6.273 1 98.81 300 TRP B O 1
ATOM 7607 N N . LEU B 1 301 ? -13.18 -11.219 -6.477 1 98.69 301 LEU B N 1
ATOM 7608 C CA . LEU B 1 301 ? -12.82 -12.516 -5.906 1 98.69 301 LEU B CA 1
ATOM 7609 C C . LEU B 1 301 ? -13.023 -13.625 -6.926 1 98.69 301 LEU B C 1
ATOM 7611 O O . LEU B 1 301 ? -14.008 -13.633 -7.66 1 98.69 301 LEU B O 1
ATOM 7615 N N . MET B 1 302 ? -12.062 -14.508 -6.891 1 98.69 302 MET B N 1
ATOM 7616 C CA . MET B 1 302 ? -12.172 -15.688 -7.738 1 98.69 302 MET B CA 1
ATOM 7617 C C . MET B 1 302 ? -12.766 -16.859 -6.961 1 98.69 302 MET B C 1
ATOM 7619 O O . MET B 1 302 ? -12.805 -16.844 -5.73 1 98.69 302 MET B O 1
ATOM 7623 N N . THR B 1 303 ? -13.289 -17.875 -7.664 1 98.69 303 THR B N 1
ATOM 7624 C CA . THR B 1 303 ? -13.797 -19.094 -7.074 1 98.69 303 THR B CA 1
ATOM 7625 C C . THR B 1 303 ? -13.023 -20.312 -7.586 1 98.69 303 THR B C 1
ATOM 7627 O O . THR B 1 303 ? -12.789 -20.438 -8.789 1 98.69 303 THR B O 1
ATOM 7630 N N . PRO B 1 304 ? -12.609 -21.156 -6.707 1 98.31 304 PRO B N 1
ATOM 7631 C CA . PRO B 1 304 ? -11.828 -22.328 -7.121 1 98.31 304 PRO B CA 1
ATOM 7632 C C . PRO B 1 304 ? -12.695 -23.453 -7.676 1 98.31 304 PRO B C 1
ATOM 7634 O O . PRO B 1 304 ? -13.922 -23.391 -7.57 1 98.31 304 PRO B O 1
ATOM 7637 N N . ASN B 1 305 ? -11.992 -24.438 -8.25 1 96.88 305 ASN B N 1
ATOM 7638 C CA . ASN B 1 305 ? -12.633 -25.594 -8.852 1 96.88 305 ASN B CA 1
ATOM 7639 C C . ASN B 1 305 ? -13.516 -26.344 -7.848 1 96.88 305 ASN B C 1
ATOM 7641 O O . ASN B 1 305 ? -14.43 -27.062 -8.234 1 96.88 305 ASN B O 1
ATOM 7645 N N . THR B 1 306 ? -13.305 -26.109 -6.605 1 96.44 306 THR B N 1
ATOM 7646 C CA . THR B 1 306 ? -14 -26.891 -5.59 1 96.44 306 THR B CA 1
ATOM 7647 C C . THR B 1 306 ? -15.352 -26.266 -5.258 1 96.44 306 THR B C 1
ATOM 7649 O O . THR B 1 306 ? -16.172 -26.875 -4.586 1 96.44 306 THR B O 1
ATOM 7652 N N . GLN B 1 307 ? -15.547 -25.094 -5.699 1 97.88 307 GLN B N 1
ATOM 7653 C CA . GLN B 1 307 ? -16.875 -24.5 -5.531 1 97.88 307 GLN B CA 1
ATOM 7654 C C . GLN B 1 307 ? -17.875 -25.125 -6.48 1 97.88 307 GLN B C 1
ATOM 7656 O O . GLN B 1 307 ? -17.516 -25.625 -7.551 1 97.88 307 GLN B O 1
ATOM 7661 N N . ARG B 1 308 ? -19.109 -25.125 -6.137 1 97.81 308 ARG B N 1
ATOM 7662 C CA . ARG B 1 308 ? -20.156 -25.766 -6.926 1 97.81 308 ARG B CA 1
ATOM 7663 C C . ARG B 1 308 ? -20.312 -25.078 -8.281 1 97.81 308 ARG B C 1
ATOM 7665 O O . ARG B 1 308 ? -20.5 -23.859 -8.352 1 97.81 308 ARG B O 1
ATOM 7672 N N . PRO B 1 309 ? -20.234 -25.859 -9.352 1 98.38 309 PRO B N 1
ATOM 7673 C CA . PRO B 1 309 ? -20.438 -25.266 -10.68 1 98.38 309 PRO B CA 1
ATOM 7674 C C . PRO B 1 309 ? -21.891 -24.875 -10.938 1 98.38 309 PRO B C 1
ATOM 7676 O O . PRO B 1 309 ? -22.797 -25.609 -10.555 1 98.38 309 PRO B O 1
ATOM 7679 N N . LEU B 1 310 ? -22.094 -23.766 -11.539 1 98.25 310 LEU B N 1
ATOM 7680 C CA . LEU B 1 310 ? -23.438 -23.266 -11.82 1 98.25 310 LEU B CA 1
ATOM 7681 C C . LEU B 1 310 ? -23.734 -23.297 -13.312 1 98.25 310 LEU B C 1
ATOM 7683 O O . LEU B 1 310 ? -24.797 -23.734 -13.734 1 98.25 310 LEU B O 1
ATOM 7687 N N . GLU B 1 311 ? -22.828 -22.844 -14.078 1 98.5 311 GLU B N 1
ATOM 7688 C CA . GLU B 1 311 ? -23.016 -22.672 -15.516 1 98.5 311 GLU B CA 1
ATOM 7689 C C . GLU B 1 311 ? -21.688 -22.859 -16.266 1 98.5 311 GLU B C 1
ATOM 7691 O O . GLU B 1 311 ? -20.656 -22.328 -15.859 1 98.5 311 GLU B O 1
ATOM 7696 N N . ILE B 1 312 ? -21.781 -23.625 -17.359 1 98.62 312 ILE B N 1
ATOM 7697 C CA . ILE B 1 312 ? -20.609 -23.844 -18.203 1 98.62 312 ILE B CA 1
ATOM 7698 C C . ILE B 1 312 ? -20.734 -23.047 -19.5 1 98.62 312 ILE B C 1
ATOM 7700 O O . ILE B 1 312 ? -21.828 -22.969 -20.078 1 98.62 312 ILE B O 1
ATOM 7704 N N . PHE B 1 313 ? -19.672 -22.438 -19.906 1 98.75 313 PHE B N 1
ATOM 7705 C CA . PHE B 1 313 ? -19.594 -21.703 -21.156 1 98.75 313 PHE B CA 1
ATOM 7706 C C . PHE B 1 313 ? -18.625 -22.375 -22.125 1 98.75 313 PHE B C 1
ATOM 7708 O O . PHE B 1 313 ? -17.531 -22.781 -21.734 1 98.75 313 PHE B O 1
ATOM 7715 N N . VAL B 1 314 ? -19.016 -22.547 -23.359 1 98.62 314 VAL B N 1
ATOM 7716 C CA . VAL B 1 314 ? -18.188 -23.141 -24.391 1 98.62 314 VAL B CA 1
ATOM 7717 C C . VAL B 1 314 ? -18.484 -22.484 -25.734 1 98.62 314 VAL B C 1
ATOM 7719 O O . VAL B 1 314 ? -19.562 -21.922 -25.922 1 98.62 314 VAL B O 1
ATOM 7722 N N . CYS B 1 315 ? -17.547 -22.484 -26.641 1 98.5 315 CYS B N 1
ATOM 7723 C CA . CYS B 1 315 ? -17.75 -21.906 -27.969 1 98.5 315 CYS B CA 1
ATOM 7724 C C . CYS B 1 315 ? -18.062 -23 -28.984 1 98.5 315 CYS B C 1
ATOM 7726 O O . CYS B 1 315 ? -17.5 -24.094 -28.938 1 98.5 315 CYS B O 1
ATOM 7728 N N . SER B 1 316 ? -18.906 -22.688 -29.875 1 98.06 316 SER B N 1
ATOM 7729 C CA . SER B 1 316 ? -19.141 -23.562 -31.016 1 98.06 316 SER B CA 1
ATOM 7730 C C . SER B 1 316 ? -18.312 -23.125 -32.219 1 98.06 316 SER B C 1
ATOM 7732 O O . SER B 1 316 ? -18.328 -21.969 -32.625 1 98.06 316 SER B O 1
ATOM 7734 N N . ILE B 1 317 ? -17.578 -24.062 -32.719 1 97.06 317 ILE B N 1
ATOM 7735 C CA . ILE B 1 317 ? -16.812 -23.875 -33.938 1 97.06 317 ILE B CA 1
ATOM 7736 C C . ILE B 1 317 ? -17.375 -24.781 -35.031 1 97.06 317 ILE B C 1
ATOM 7738 O O . ILE B 1 317 ? -17.047 -25.969 -35.094 1 97.06 317 ILE B O 1
ATOM 7742 N N . ASP B 1 318 ? -18 -24.266 -36 1 91 318 ASP B N 1
ATOM 7743 C CA . ASP B 1 318 ? -18.766 -25.062 -36.969 1 91 318 ASP B CA 1
ATOM 7744 C C . ASP B 1 318 ? -17.953 -25.281 -38.25 1 91 318 ASP B C 1
ATOM 7746 O O . ASP B 1 318 ? -18.141 -26.297 -38.938 1 91 318 ASP B O 1
ATOM 7750 N N . LYS B 1 319 ? -17.141 -24.359 -38.5 1 86.12 319 LYS B N 1
ATOM 7751 C CA . LYS B 1 319 ? -16.469 -24.391 -39.781 1 86.12 319 LYS B CA 1
ATOM 7752 C C . LYS B 1 319 ? -14.984 -24.75 -39.625 1 86.12 319 LYS B C 1
ATOM 7754 O O . LYS B 1 319 ? -14.406 -24.547 -38.562 1 86.12 319 LYS B O 1
ATOM 7759 N N . GLY B 1 320 ? -14.469 -25.344 -40.719 1 85.44 320 GLY B N 1
ATOM 7760 C CA . GLY B 1 320 ? -13.039 -25.594 -40.781 1 85.44 320 GLY B CA 1
ATOM 7761 C C . GLY B 1 320 ? -12.664 -27 -40.375 1 85.44 320 GLY B C 1
ATOM 7762 O O . GLY B 1 320 ? -13.523 -27.781 -39.938 1 85.44 320 GLY B O 1
ATOM 7763 N N . ILE B 1 321 ? -11.398 -27.406 -40.406 1 86.25 321 ILE B N 1
ATOM 7764 C CA . ILE B 1 321 ? -10.883 -28.75 -40.188 1 86.25 321 ILE B CA 1
ATOM 7765 C C . ILE B 1 321 ? -10.828 -29.031 -38.688 1 86.25 321 ILE B C 1
ATOM 7767 O O . ILE B 1 321 ? -10.742 -30.188 -38.281 1 86.25 321 ILE B O 1
ATOM 7771 N N . ASN B 1 322 ? -10.953 -28.047 -37.906 1 93.25 322 ASN B N 1
ATOM 7772 C CA . ASN B 1 322 ? -10.883 -28.219 -36.469 1 93.25 322 ASN B CA 1
ATOM 7773 C C . ASN B 1 322 ? -12.219 -27.906 -35.812 1 93.25 322 ASN B C 1
ATOM 7775 O O . ASN B 1 322 ? -12.258 -27.375 -34.688 1 93.25 322 ASN B O 1
ATOM 7779 N N . SER B 1 323 ? -13.242 -28.109 -36.469 1 95.12 323 SER B N 1
ATOM 7780 C CA . SER B 1 323 ? -14.562 -27.938 -35.875 1 95.12 323 SER B CA 1
ATOM 7781 C C . SER B 1 323 ? -14.711 -28.781 -34.625 1 95.12 323 SER B C 1
ATOM 7783 O O . SER B 1 323 ? -13.992 -29.766 -34.438 1 95.12 323 SER B O 1
ATOM 7785 N N . ASN B 1 324 ? -15.656 -28.406 -33.719 1 97.31 324 ASN B N 1
ATOM 7786 C CA . ASN B 1 324 ? -15.68 -29.078 -32.406 1 97.31 324 ASN B CA 1
ATOM 7787 C C . ASN B 1 324 ? -17.047 -29.688 -32.125 1 97.31 324 ASN B C 1
ATOM 7789 O O . ASN B 1 324 ? -17.484 -29.719 -30.969 1 97.31 324 ASN B O 1
ATOM 7793 N N . GLU B 1 325 ? -17.766 -30.141 -33.062 1 95.44 325 GLU B N 1
ATOM 7794 C CA . GLU B 1 325 ? -19.109 -30.688 -32.906 1 95.44 325 GLU B CA 1
ATOM 7795 C C . GLU B 1 325 ? -19.125 -31.875 -31.953 1 95.44 325 GLU B C 1
ATOM 7797 O O . GLU B 1 325 ? -19.969 -31.938 -31.047 1 95.44 325 GLU B O 1
ATOM 7802 N N . LYS B 1 326 ? -18.297 -32.844 -32.156 1 94.56 326 LYS B N 1
ATOM 7803 C CA . LYS B 1 326 ? -18.234 -34 -31.281 1 94.56 326 LYS B CA 1
ATOM 7804 C C . LYS B 1 326 ? -17.875 -33.625 -29.859 1 94.56 326 LYS B C 1
ATOM 7806 O O . LYS B 1 326 ? -18.422 -34.188 -28.906 1 94.56 326 LYS B O 1
ATOM 7811 N N . PHE B 1 327 ? -16.984 -32.75 -29.781 1 97.69 327 PHE B N 1
ATOM 7812 C CA . PHE B 1 327 ? -16.609 -32.219 -28.469 1 97.69 327 PHE B CA 1
ATOM 7813 C C . PHE B 1 327 ? -17.812 -31.594 -27.781 1 97.69 327 PHE B C 1
ATOM 7815 O O . PHE B 1 327 ? -18.047 -31.859 -26.594 1 97.69 327 PHE B O 1
ATOM 7822 N N . LEU B 1 328 ? -18.578 -30.828 -28.469 1 98 328 LEU B N 1
ATOM 7823 C CA . LEU B 1 328 ? -19.734 -30.141 -27.906 1 98 328 LEU B CA 1
ATOM 7824 C C . LEU B 1 328 ? -20.781 -31.125 -27.422 1 98 328 LEU B C 1
ATOM 7826 O O . LEU B 1 328 ? -21.422 -30.922 -26.391 1 98 328 LEU B O 1
ATOM 7830 N N . GLU B 1 329 ? -20.969 -32.188 -28.203 1 97.81 329 GLU B N 1
ATOM 7831 C CA . GLU B 1 329 ? -21.922 -33.219 -27.797 1 97.81 329 GLU B CA 1
ATOM 7832 C C . GLU B 1 329 ? -21.5 -33.844 -26.469 1 97.81 329 GLU B C 1
ATOM 7834 O O . GLU B 1 329 ? -22.344 -34.125 -25.625 1 97.81 329 GLU B O 1
ATOM 7839 N N . ALA B 1 330 ? -20.25 -34.094 -26.359 1 98.25 330 ALA B N 1
ATOM 7840 C CA . ALA B 1 330 ? -19.734 -34.688 -25.125 1 98.25 330 ALA B CA 1
ATOM 7841 C C . ALA B 1 330 ? -19.922 -33.719 -23.938 1 98.25 330 ALA B C 1
ATOM 7843 O O . ALA B 1 330 ? -20.25 -34.156 -22.828 1 98.25 330 ALA B O 1
ATOM 7844 N N . ILE B 1 331 ? -19.656 -32.438 -24.172 1 98.62 331 ILE B N 1
ATOM 7845 C CA . ILE B 1 331 ? -19.797 -31.422 -23.125 1 98.62 331 ILE B CA 1
ATOM 7846 C C . ILE B 1 331 ? -21.266 -31.312 -22.703 1 98.62 331 ILE B C 1
ATOM 7848 O O . ILE B 1 331 ? -21.562 -31.172 -21.516 1 98.62 331 ILE B O 1
ATOM 7852 N N . LYS B 1 332 ? -22.172 -31.422 -23.672 1 98.38 332 LYS B N 1
ATOM 7853 C CA . LYS B 1 332 ? -23.609 -31.391 -23.375 1 98.38 332 LYS B CA 1
ATOM 7854 C C . LYS B 1 332 ? -23.984 -32.531 -22.438 1 98.38 332 LYS B C 1
ATOM 7856 O O . LYS B 1 332 ? -24.734 -32.344 -21.469 1 98.38 332 LYS B O 1
ATOM 7861 N N . LEU B 1 333 ? -23.5 -33.656 -22.75 1 98.31 333 LEU B N 1
ATOM 7862 C CA . LEU B 1 333 ? -23.797 -34.844 -21.938 1 98.31 333 LEU B CA 1
ATOM 7863 C C . LEU B 1 333 ? -23.219 -34.688 -20.531 1 98.31 333 LEU B C 1
ATOM 7865 O O . LEU B 1 333 ? -23.891 -35 -19.547 1 98.31 333 LEU B O 1
ATOM 7869 N N . LEU B 1 334 ? -22 -34.219 -20.453 1 98.5 334 LEU B N 1
ATOM 7870 C CA . LEU B 1 334 ? -21.359 -34 -19.156 1 98.5 334 LEU B CA 1
ATOM 7871 C C . LEU B 1 334 ? -22.109 -32.969 -18.328 1 98.5 334 LEU B C 1
ATOM 7873 O O . LEU B 1 334 ? -22.281 -33.156 -17.109 1 98.5 334 LEU B O 1
ATOM 7877 N N . ALA B 1 335 ? -22.469 -31.891 -18.922 1 98.44 335 ALA B N 1
ATOM 7878 C CA . ALA B 1 335 ? -23.219 -30.828 -18.234 1 98.44 335 ALA B CA 1
ATOM 7879 C C . ALA B 1 335 ? -24.516 -31.375 -17.641 1 98.44 335 ALA B C 1
ATOM 7881 O O . ALA B 1 335 ? -24.891 -31.016 -16.531 1 98.44 335 ALA B O 1
ATOM 7882 N N . ARG B 1 336 ? -25.172 -32.219 -18.422 1 97.94 336 ARG B N 1
ATOM 7883 C CA . ARG B 1 336 ? -26.422 -32.844 -17.953 1 97.94 336 ARG B CA 1
ATOM 7884 C C . ARG B 1 336 ? -26.156 -33.719 -16.75 1 97.94 336 ARG B C 1
ATOM 7886 O O . ARG B 1 336 ? -26.906 -33.688 -15.773 1 97.94 336 ARG B O 1
ATOM 7893 N N . LYS B 1 337 ? -25.125 -34.469 -16.844 1 97.19 337 LYS B N 1
ATOM 7894 C CA . LYS B 1 337 ? -24.766 -35.344 -15.734 1 97.19 337 LYS B CA 1
ATOM 7895 C C . LYS B 1 337 ? -24.469 -34.562 -14.469 1 97.19 337 LYS B C 1
ATOM 7897 O O . LYS B 1 337 ? -24.812 -34.969 -13.367 1 97.19 337 LYS B O 1
ATOM 7902 N N . ALA B 1 338 ? -23.828 -33.469 -14.633 1 97.5 338 ALA B N 1
ATOM 7903 C CA . ALA B 1 338 ? -23.422 -32.625 -13.508 1 97.5 338 ALA B CA 1
ATOM 7904 C C . ALA B 1 338 ? -24.531 -31.672 -13.094 1 97.5 338 ALA B C 1
ATOM 7906 O O . ALA B 1 338 ? -24.391 -30.938 -12.117 1 97.5 338 ALA B O 1
ATOM 7907 N N . ASN B 1 339 ? -25.656 -31.688 -13.805 1 96.5 339 ASN B N 1
ATOM 7908 C CA . ASN B 1 339 ? -26.766 -30.797 -13.562 1 96.5 339 ASN B CA 1
ATOM 7909 C C . ASN B 1 339 ? -26.328 -29.328 -13.594 1 96.5 339 ASN B C 1
ATOM 7911 O O . ASN B 1 339 ? -26.609 -28.578 -12.656 1 96.5 339 ASN B O 1
ATOM 7915 N N . CYS B 1 340 ? -25.531 -28.953 -14.57 1 97.38 340 CYS B N 1
ATOM 7916 C CA . CYS B 1 340 ? -25.047 -27.594 -14.789 1 97.38 340 CYS B CA 1
ATOM 7917 C C . CYS B 1 340 ? -25.672 -26.984 -16.047 1 97.38 340 CYS B C 1
ATOM 7919 O O . CYS B 1 340 ? -25.812 -27.672 -17.062 1 97.38 340 CYS B O 1
ATOM 7921 N N . LYS B 1 341 ? -26.031 -25.75 -15.914 1 98.06 341 LYS B N 1
ATOM 7922 C CA . LYS B 1 341 ? -26.484 -25.031 -17.094 1 98.06 341 LYS B CA 1
ATOM 7923 C C . LYS B 1 341 ? -25.375 -24.906 -18.141 1 98.06 341 LYS B C 1
ATOM 7925 O O . LYS B 1 341 ? -24.203 -24.734 -17.781 1 98.06 341 LYS B O 1
ATOM 7930 N N . LEU B 1 342 ? -25.703 -25.094 -19.406 1 98.5 342 LEU B N 1
ATOM 7931 C CA . LEU B 1 342 ? -24.734 -24.984 -20.484 1 98.5 342 LEU B CA 1
ATOM 7932 C C . LEU B 1 342 ? -25.062 -23.828 -21.406 1 98.5 342 LEU B C 1
ATOM 7934 O O . LEU B 1 342 ? -26.203 -23.719 -21.891 1 98.5 342 LEU B O 1
ATOM 7938 N N . THR B 1 343 ? -24.172 -22.938 -21.562 1 98.19 343 THR B N 1
ATOM 7939 C CA . THR B 1 343 ? -24.281 -21.844 -22.531 1 98.19 343 THR B CA 1
ATOM 7940 C C . THR B 1 343 ? -23.266 -22 -23.656 1 98.19 343 THR B C 1
ATOM 7942 O O . THR B 1 343 ? -22.062 -22.062 -23.406 1 98.19 343 THR B O 1
ATOM 7945 N N . ILE B 1 344 ? -23.719 -22.094 -24.859 1 98.06 344 ILE B N 1
ATOM 7946 C CA . ILE B 1 344 ? -22.859 -22.25 -26.031 1 98.06 344 ILE B CA 1
ATOM 7947 C C . ILE B 1 344 ? -22.734 -20.922 -26.766 1 98.06 344 ILE B C 1
ATOM 7949 O O . ILE B 1 344 ? -23.734 -20.344 -27.203 1 98.06 344 ILE B O 1
ATOM 7953 N N . CYS B 1 345 ? -21.562 -20.359 -26.859 1 97.94 345 CYS B N 1
ATOM 7954 C CA . CYS B 1 345 ? -21.266 -19.156 -27.625 1 97.94 345 CYS B CA 1
ATOM 7955 C C . CYS B 1 345 ? -21.172 -19.469 -29.125 1 97.94 345 CYS B C 1
ATOM 7957 O O . CYS B 1 345 ? -20.25 -20.156 -29.562 1 97.94 345 CYS B O 1
ATOM 7959 N N . PRO B 1 346 ? -22.016 -18.953 -29.875 1 96.5 346 PRO B N 1
ATOM 7960 C CA . PRO B 1 346 ? -22.031 -19.312 -31.297 1 96.5 346 PRO B CA 1
ATOM 7961 C C . PRO B 1 346 ? -20.906 -18.641 -32.094 1 96.5 346 PRO B C 1
ATOM 7963 O O . PRO B 1 346 ? -20.297 -17.688 -31.609 1 96.5 346 PRO B O 1
ATOM 7966 N N . GLU B 1 347 ? -20.688 -19.047 -33.219 1 95 347 GLU B N 1
ATOM 7967 C CA . GLU B 1 347 ? -19.578 -18.609 -34.062 1 95 347 GLU B CA 1
ATOM 7968 C C . GLU B 1 347 ? -19.688 -17.125 -34.375 1 95 347 GLU B C 1
ATOM 7970 O O . GLU B 1 347 ? -18.672 -16.422 -34.5 1 95 347 GLU B O 1
ATOM 7975 N N . VAL B 1 348 ? -20.922 -16.641 -34.531 1 94.19 348 VAL B N 1
ATOM 7976 C CA . VAL B 1 348 ? -21.141 -15.242 -34.875 1 94.19 348 VAL B CA 1
ATOM 7977 C C . VAL B 1 348 ? -20.578 -14.367 -33.75 1 94.19 348 VAL B C 1
ATOM 7979 O O . VAL B 1 348 ? -20.094 -13.258 -34 1 94.19 348 VAL B O 1
ATOM 7982 N N . GLU B 1 349 ? -20.531 -14.906 -32.531 1 95 349 GLU B N 1
ATOM 7983 C CA . GLU B 1 349 ? -20.047 -14.172 -31.375 1 95 349 GLU B CA 1
ATOM 7984 C C . GLU B 1 349 ? -18.578 -14.445 -31.125 1 95 349 GLU B C 1
ATOM 7986 O O . GLU B 1 349 ? -17.828 -13.531 -30.766 1 95 349 GLU B O 1
ATOM 7991 N N . ASN B 1 350 ? -18.125 -15.648 -31.234 1 96.25 350 ASN B N 1
ATOM 7992 C CA . ASN B 1 350 ? -16.75 -15.992 -30.891 1 96.25 350 ASN B CA 1
ATOM 7993 C C . ASN B 1 350 ? -15.797 -15.773 -32.062 1 96.25 350 ASN B C 1
ATOM 7995 O O . ASN B 1 350 ? -14.578 -15.734 -31.875 1 96.25 350 ASN B O 1
ATOM 7999 N N . ARG B 1 351 ? -16.297 -15.703 -33.375 1 95.5 351 ARG B N 1
ATOM 8000 C CA . ARG B 1 351 ? -15.531 -15.367 -34.562 1 95.5 351 ARG B CA 1
ATOM 8001 C C . ARG B 1 351 ? -14.352 -16.312 -34.75 1 95.5 351 ARG B C 1
ATOM 8003 O O . ARG B 1 351 ? -13.227 -15.883 -35 1 95.5 351 ARG B O 1
ATOM 8010 N N . GLY B 1 352 ? -14.562 -17.562 -34.406 1 94.94 352 GLY B N 1
ATOM 8011 C CA . GLY B 1 352 ? -13.562 -18.594 -34.594 1 94.94 352 GLY B CA 1
ATOM 8012 C C . GLY B 1 352 ? -12.641 -18.781 -33.406 1 94.94 352 GLY B C 1
ATOM 8013 O O . GLY B 1 352 ? -11.766 -19.641 -33.438 1 94.94 352 GLY B O 1
ATOM 8014 N N . ASP B 1 353 ? -12.75 -17.922 -32.406 1 97.06 353 ASP B N 1
ATOM 8015 C CA . ASP B 1 353 ? -11.953 -18.047 -31.203 1 97.06 353 ASP B CA 1
ATOM 8016 C C . ASP B 1 353 ? -12.586 -19.031 -30.219 1 97.06 353 ASP B C 1
ATOM 8018 O O . ASP B 1 353 ? -13.617 -18.75 -29.609 1 97.06 353 ASP B O 1
ATOM 8022 N N . ARG B 1 354 ? -11.961 -20.203 -29.984 1 97.75 354 ARG B N 1
ATOM 8023 C CA . ARG B 1 354 ? -12.523 -21.297 -29.188 1 97.75 354 ARG B CA 1
ATOM 8024 C C . ARG B 1 354 ? -12.086 -21.188 -27.734 1 97.75 354 ARG B C 1
ATOM 8026 O O . ARG B 1 354 ? -12.633 -21.875 -26.859 1 97.75 354 ARG B O 1
ATOM 8033 N N . TRP B 1 355 ? -11.172 -20.297 -27.375 1 98.38 355 TRP B N 1
ATOM 8034 C CA . TRP B 1 355 ? -10.484 -20.281 -26.094 1 98.38 355 TRP B CA 1
ATOM 8035 C C . TRP B 1 355 ? -11.172 -19.344 -25.109 1 98.38 355 TRP B C 1
ATOM 8037 O O . TRP B 1 355 ? -10.594 -18.344 -24.688 1 98.38 355 TRP B O 1
ATOM 8047 N N . ILE B 1 356 ? -12.289 -19.734 -24.594 1 98.38 356 ILE B N 1
ATOM 8048 C CA . ILE B 1 356 ? -13.125 -18.875 -23.766 1 98.38 356 ILE B CA 1
ATOM 8049 C C . ILE B 1 356 ? -12.469 -18.688 -22.391 1 98.38 356 ILE B C 1
ATOM 8051 O O . ILE B 1 356 ? -12.562 -17.609 -21.797 1 98.38 356 ILE B O 1
ATOM 8055 N N . GLN B 1 357 ? -11.75 -19.703 -21.828 1 98.38 357 GLN B N 1
ATOM 8056 C CA . GLN B 1 357 ? -11 -19.547 -20.594 1 98.38 357 GLN B CA 1
ATOM 8057 C C . GLN B 1 357 ? -9.953 -18.453 -20.719 1 98.38 357 GLN B C 1
ATOM 8059 O O . GLN B 1 357 ? -9.711 -17.703 -19.766 1 98.38 357 GLN B O 1
ATOM 8064 N N . ASP B 1 358 ? -9.289 -18.375 -21.828 1 98.19 358 ASP B N 1
ATOM 8065 C CA . ASP B 1 358 ? -8.211 -17.406 -22.062 1 98.19 358 ASP B CA 1
ATOM 8066 C C . ASP B 1 358 ? -8.758 -15.977 -22.094 1 98.19 358 ASP B C 1
ATOM 8068 O O . ASP B 1 358 ? -8.039 -15.023 -21.781 1 98.19 358 ASP B O 1
ATOM 8072 N N . GLU B 1 359 ? -9.977 -15.867 -22.484 1 98.25 359 GLU B N 1
ATOM 8073 C CA . GLU B 1 359 ? -10.531 -14.531 -22.688 1 98.25 359 GLU B CA 1
ATOM 8074 C C . GLU B 1 359 ? -11.078 -13.961 -21.375 1 98.25 359 GLU B C 1
ATOM 8076 O O . GLU B 1 359 ? -11.055 -12.742 -21.172 1 98.25 359 GLU B O 1
ATOM 8081 N N . MET B 1 360 ? -11.602 -14.836 -20.578 1 97.81 360 MET B N 1
ATOM 8082 C CA . MET B 1 360 ? -12.281 -14.258 -19.422 1 97.81 360 MET B CA 1
ATOM 8083 C C . MET B 1 360 ? -12.188 -15.195 -18.219 1 97.81 360 MET B C 1
ATOM 8085 O O . MET B 1 360 ? -11.953 -16.391 -18.375 1 97.81 360 MET B O 1
ATOM 8089 N N . GLU B 1 361 ? -12.289 -14.688 -17.031 1 98.5 361 GLU B N 1
ATOM 8090 C CA . GLU B 1 361 ? -12.375 -15.391 -15.758 1 98.5 361 GLU B CA 1
ATOM 8091 C C . GLU B 1 361 ? -13.562 -14.898 -14.938 1 98.5 361 GLU B C 1
ATOM 8093 O O . GLU B 1 361 ? -13.797 -13.688 -14.836 1 98.5 361 GLU B O 1
ATOM 8098 N N . PHE B 1 362 ? -14.32 -15.828 -14.406 1 98.5 362 PHE B N 1
ATOM 8099 C CA . PHE B 1 362 ? -15.453 -15.469 -13.562 1 98.5 362 PHE B CA 1
ATOM 8100 C C . PHE B 1 362 ? -15.008 -15.242 -12.125 1 98.5 362 PHE B C 1
ATOM 8102 O O . PHE B 1 362 ? -14.258 -16.047 -11.57 1 98.5 362 PHE B O 1
ATOM 8109 N N . GLY B 1 363 ? -15.391 -14.156 -11.547 1 98.56 363 GLY B N 1
ATOM 8110 C CA . GLY B 1 363 ? -15.32 -13.859 -10.133 1 98.56 363 GLY B CA 1
ATOM 8111 C C . GLY B 1 363 ? -16.609 -13.258 -9.586 1 98.56 363 GLY B C 1
ATOM 8112 O O . GLY B 1 363 ? -17.688 -13.453 -10.148 1 98.56 363 GLY B O 1
ATOM 8113 N N . TYR B 1 364 ? -16.484 -12.617 -8.422 1 98.81 364 TYR B N 1
ATOM 8114 C CA . TYR B 1 364 ? -17.656 -11.977 -7.859 1 98.81 364 TYR B CA 1
ATOM 8115 C C . TYR B 1 364 ? -17.281 -10.852 -6.902 1 98.81 364 TYR B C 1
ATOM 8117 O O . TYR B 1 364 ? -16.094 -10.672 -6.598 1 98.81 364 TYR B O 1
ATOM 8125 N N . VAL B 1 365 ? -18.203 -10.086 -6.559 1 98.75 365 VAL B N 1
ATOM 8126 C CA . VAL B 1 365 ? -18.094 -9.062 -5.523 1 98.75 365 VAL B CA 1
ATOM 8127 C C . VAL B 1 365 ? -19.203 -9.242 -4.5 1 98.75 365 VAL B C 1
ATOM 8129 O O . VAL B 1 365 ? -20.25 -9.836 -4.805 1 98.75 365 VAL B O 1
ATOM 8132 N N . GLU B 1 366 ? -18.891 -8.727 -3.328 1 98.44 366 GLU B N 1
ATOM 8133 C CA . GLU B 1 366 ? -19.859 -8.961 -2.258 1 98.44 366 GLU B CA 1
ATOM 8134 C C . GLU B 1 366 ? -19.875 -7.801 -1.27 1 98.44 366 GLU B C 1
ATOM 8136 O O . GLU B 1 366 ? -18.812 -7.305 -0.863 1 98.44 366 GLU B O 1
ATOM 8141 N N . ALA B 1 367 ? -20.969 -7.34 -0.985 1 98 367 ALA B N 1
ATOM 8142 C CA . ALA B 1 367 ? -21.328 -6.5 0.155 1 98 367 ALA B CA 1
ATOM 8143 C C . ALA B 1 367 ? -22.453 -7.125 0.967 1 98 367 ALA B C 1
ATOM 8145 O O . ALA B 1 367 ? -23.094 -8.078 0.519 1 98 367 ALA B O 1
ATOM 8146 N N . PRO B 1 368 ? -22.688 -6.691 2.137 1 96.88 368 PRO B N 1
ATOM 8147 C CA . PRO B 1 368 ? -23.734 -7.309 2.945 1 96.88 368 PRO B CA 1
ATOM 8148 C C . PRO B 1 368 ? -25.094 -7.297 2.252 1 96.88 368 PRO B C 1
ATOM 8150 O O . PRO B 1 368 ? -25.875 -8.242 2.398 1 96.88 368 PRO B O 1
ATOM 8153 N N . HIS B 1 369 ? -25.406 -6.344 1.465 1 95.75 369 HIS B N 1
ATOM 8154 C CA . HIS B 1 369 ? -26.75 -6.168 0.921 1 95.75 369 HIS B CA 1
ATOM 8155 C C . HIS B 1 369 ? -26.859 -6.742 -0.488 1 95.75 369 HIS B C 1
ATOM 8157 O O . HIS B 1 369 ? -27.953 -6.922 -1.011 1 95.75 369 HIS B O 1
ATOM 8163 N N . GLN B 1 370 ? -25.734 -6.969 -1.14 1 96.12 370 GLN B N 1
ATOM 8164 C CA . GLN B 1 370 ? -25.75 -7.371 -2.543 1 96.12 370 GLN B CA 1
ATOM 8165 C C . GLN B 1 370 ? -24.484 -8.148 -2.906 1 96.12 370 GLN B C 1
ATOM 8167 O O . GLN B 1 370 ? -23.422 -7.922 -2.33 1 96.12 370 GLN B O 1
ATOM 8172 N N . SER B 1 371 ? -24.625 -9.125 -3.775 1 97.69 371 SER B N 1
ATOM 8173 C CA . SER B 1 371 ? -23.531 -9.914 -4.328 1 97.69 371 SER B CA 1
ATOM 8174 C C . SER B 1 371 ? -23.844 -10.383 -5.746 1 97.69 371 SER B C 1
ATOM 8176 O O . SER B 1 371 ? -24.984 -10.75 -6.043 1 97.69 371 SER B O 1
ATOM 8178 N N . PHE B 1 372 ? -22.906 -10.266 -6.629 1 98.44 372 PHE B N 1
ATOM 8179 C CA . PHE B 1 372 ? -23.141 -10.766 -7.977 1 98.44 372 PHE B CA 1
ATOM 8180 C C . PHE B 1 372 ? -21.812 -11.125 -8.648 1 98.44 372 PHE B C 1
ATOM 8182 O O . PHE B 1 372 ? -20.75 -10.641 -8.242 1 98.44 372 PHE B O 1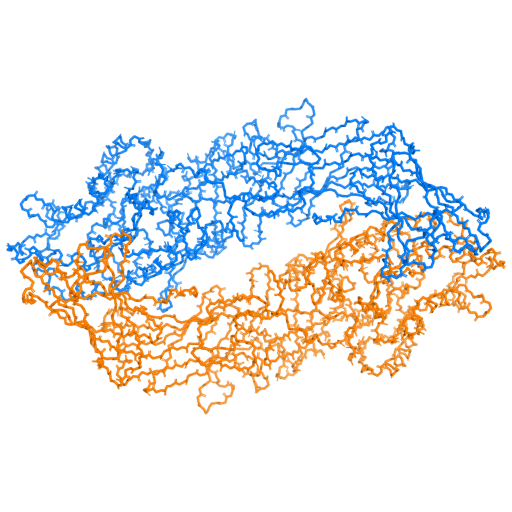
ATOM 8189 N N . PRO B 1 373 ? -21.828 -11.992 -9.648 1 98.62 373 PRO B N 1
ATOM 8190 C CA . PRO B 1 373 ? -20.609 -12.344 -10.391 1 98.62 373 PRO B CA 1
ATOM 8191 C C . PRO B 1 373 ? -20.078 -11.18 -11.227 1 98.62 373 PRO B C 1
ATOM 8193 O O . PRO B 1 373 ? -20.828 -10.281 -11.594 1 98.62 373 PRO B O 1
ATOM 8196 N N . VAL B 1 374 ? -18.828 -11.133 -11.438 1 98.81 374 VAL B N 1
ATOM 8197 C CA . VAL B 1 374 ? -18.141 -10.148 -12.258 1 98.81 374 VAL B CA 1
ATOM 8198 C C . VAL B 1 374 ? -17.109 -10.836 -13.148 1 98.81 374 VAL B C 1
ATOM 8200 O O . VAL B 1 374 ? -16.25 -11.57 -12.656 1 98.81 374 VAL B O 1
ATOM 8203 N N . VAL B 1 375 ? -17.156 -10.594 -14.461 1 98.69 375 VAL B N 1
ATOM 8204 C CA . VAL B 1 375 ? -16.172 -11.125 -15.383 1 98.69 375 VAL B CA 1
ATOM 8205 C C . VAL B 1 375 ? -14.914 -10.242 -15.352 1 98.69 375 VAL B C 1
ATOM 8207 O O . VAL B 1 375 ? -15.016 -9.016 -15.406 1 98.69 375 VAL B O 1
ATOM 8210 N N . PHE B 1 376 ? -13.82 -10.812 -15.094 1 98.75 376 PHE B N 1
ATOM 8211 C CA . PHE B 1 376 ? -12.547 -10.18 -15.414 1 98.75 376 PHE B CA 1
ATOM 8212 C C . PHE B 1 376 ? -12.117 -10.523 -16.844 1 98.75 376 PHE B C 1
ATOM 8214 O O . PHE B 1 376 ? -11.805 -11.68 -17.141 1 98.75 376 PHE B O 1
ATOM 8221 N N . ASP B 1 377 ? -12.148 -9.586 -17.688 1 98.56 377 ASP B N 1
ATOM 8222 C CA . ASP B 1 377 ? -11.875 -9.75 -19.125 1 98.56 377 ASP B CA 1
ATOM 8223 C C . ASP B 1 377 ? -10.398 -9.547 -19.422 1 98.56 377 ASP B C 1
ATOM 8225 O O . ASP B 1 377 ? -9.852 -8.461 -19.203 1 98.56 377 ASP B O 1
ATOM 8229 N N . SER B 1 378 ? -9.773 -10.578 -19.922 1 98.12 378 SER B N 1
ATOM 8230 C CA . SER B 1 378 ? -8.336 -10.531 -20.188 1 98.12 378 SER B CA 1
ATOM 8231 C C . SER B 1 378 ? -8 -9.562 -21.312 1 98.12 378 SER B C 1
ATOM 8233 O O . SER B 1 378 ? -8.844 -9.281 -22.172 1 98.12 378 SER B O 1
ATOM 8235 N N . PRO B 1 379 ? -6.797 -9.016 -21.297 1 97.44 379 PRO B N 1
ATOM 8236 C CA . PRO B 1 379 ? -6.41 -8.102 -22.375 1 97.44 379 PRO B CA 1
ATOM 8237 C C . PRO B 1 379 ? -6.004 -8.836 -23.656 1 97.44 379 PRO B C 1
ATOM 8239 O O . PRO B 1 379 ? -5.605 -8.195 -24.641 1 97.44 379 PRO B O 1
ATOM 8242 N N . ARG B 1 380 ? -6.043 -10.109 -23.703 1 96.5 380 ARG B N 1
ATOM 8243 C CA . ARG B 1 380 ? -5.715 -10.883 -24.906 1 96.5 380 ARG B CA 1
ATOM 8244 C C . ARG B 1 380 ? -6.516 -10.398 -26.109 1 96.5 380 ARG B C 1
ATOM 8246 O O . ARG B 1 380 ? -5.949 -10.078 -27.156 1 96.5 380 ARG B O 1
ATOM 8253 N N . ASN B 1 381 ? -7.793 -10.305 -26.031 1 93.69 381 ASN B N 1
ATOM 8254 C CA . ASN B 1 381 ? -8.734 -9.633 -26.922 1 93.69 381 ASN B CA 1
ATOM 8255 C C . ASN B 1 381 ? -8.602 -10.125 -28.359 1 93.69 381 ASN B C 1
ATOM 8257 O O . ASN B 1 381 ? -8.461 -9.32 -29.281 1 93.69 381 ASN B O 1
ATOM 8261 N N . ARG B 1 382 ? -8.742 -11.289 -28.641 1 95.88 382 ARG B N 1
ATOM 8262 C CA . ARG B 1 382 ? -8.836 -11.852 -29.984 1 95.88 382 ARG B CA 1
ATOM 8263 C C . ARG B 1 382 ? -10.289 -11.922 -30.453 1 95.88 382 ARG B C 1
ATOM 8265 O O . ARG B 1 382 ? -11.016 -10.922 -30.406 1 95.88 382 ARG B O 1
ATOM 8272 N N . GLY B 1 383 ? -10.703 -13.039 -30.922 1 97 383 GLY B N 1
ATOM 8273 C CA . GLY B 1 383 ? -12.039 -13.141 -31.484 1 97 383 GLY B CA 1
ATOM 8274 C C . GLY B 1 383 ? -13.133 -12.984 -30.453 1 97 383 GLY B C 1
ATOM 8275 O O . GLY B 1 383 ? -14.242 -12.547 -30.766 1 97 383 GLY B O 1
ATOM 8276 N N . LEU B 1 384 ? -12.898 -13.266 -29.219 1 98 384 LEU B N 1
ATOM 8277 C CA . LEU B 1 384 ? -13.891 -13.258 -28.141 1 98 384 LEU B CA 1
ATOM 8278 C C . LEU B 1 384 ? -13.891 -11.922 -27.422 1 98 384 LEU B C 1
ATOM 8280 O O . LEU B 1 384 ? -14.57 -11.766 -26.391 1 98 384 LEU B O 1
ATOM 8284 N N . LYS B 1 385 ? -13.227 -10.922 -27.875 1 96.12 385 LYS B N 1
ATOM 8285 C CA . LYS B 1 385 ? -12.984 -9.656 -27.188 1 96.12 385 LYS B CA 1
ATOM 8286 C C . LYS B 1 385 ? -14.297 -9.023 -26.734 1 96.12 385 LYS B C 1
ATOM 8288 O O . LYS B 1 385 ? -14.359 -8.438 -25.641 1 96.12 385 LYS B O 1
ATOM 8293 N N . GLU B 1 386 ? -15.391 -9.172 -27.484 1 96.19 386 GLU B N 1
ATOM 8294 C CA . GLU B 1 386 ? -16.625 -8.453 -27.203 1 96.19 386 GLU B CA 1
ATOM 8295 C C . GLU B 1 386 ? -17.594 -9.328 -26.406 1 96.19 386 GLU B C 1
ATOM 8297 O O . GLU B 1 386 ? -18.562 -8.82 -25.828 1 96.19 386 GLU B O 1
ATOM 8302 N N . PHE B 1 387 ? -17.375 -10.57 -26.344 1 97.25 387 PHE B N 1
ATOM 8303 C CA . PHE B 1 387 ? -18.328 -11.539 -25.812 1 97.25 387 PHE B CA 1
ATOM 8304 C C . PHE B 1 387 ? -18.609 -11.25 -24.344 1 97.25 387 PHE B C 1
ATOM 8306 O O . PHE B 1 387 ? -19.781 -11.172 -23.938 1 97.25 387 PHE B O 1
ATOM 8313 N N . PRO B 1 388 ? -17.625 -11.031 -23.469 1 97.44 388 PRO B N 1
ATOM 8314 C CA . PRO B 1 388 ? -17.922 -10.781 -22.062 1 97.44 388 PRO B CA 1
ATOM 8315 C C . PRO B 1 388 ? -18.766 -9.523 -21.859 1 97.44 388 PRO B C 1
ATOM 8317 O O . PRO B 1 388 ? -19.688 -9.523 -21.047 1 97.44 388 PRO B O 1
ATOM 8320 N N . PHE B 1 389 ? -18.484 -8.523 -22.609 1 97 389 PHE B N 1
ATOM 8321 C CA . PHE B 1 389 ? -19.156 -7.242 -22.422 1 97 389 PHE B CA 1
ATOM 8322 C C . PHE B 1 389 ? -20.531 -7.246 -23.062 1 97 389 PHE B C 1
ATOM 8324 O O . PHE B 1 389 ? -21.484 -6.727 -22.484 1 97 389 PHE B O 1
ATOM 8331 N N . LYS B 1 390 ? -20.688 -7.844 -24.219 1 95.69 390 LYS B N 1
ATOM 8332 C CA . LYS B 1 390 ? -21.922 -7.734 -24.984 1 95.69 390 LYS B CA 1
ATOM 8333 C C . LYS B 1 390 ? -22.906 -8.836 -24.609 1 95.69 390 LYS B C 1
ATOM 8335 O O . LYS B 1 390 ? -24.125 -8.641 -24.672 1 95.69 390 LYS B O 1
ATOM 8340 N N . LYS B 1 391 ? -22.391 -10 -24.156 1 95.38 391 LYS B N 1
ATOM 8341 C CA . LYS B 1 391 ? -23.281 -11.148 -24.047 1 95.38 391 LYS B CA 1
ATOM 8342 C C . LYS B 1 391 ? -23.406 -11.602 -22.594 1 95.38 391 LYS B C 1
ATOM 8344 O O . LYS B 1 391 ? -24.406 -12.219 -22.219 1 95.38 391 LYS B O 1
ATOM 8349 N N . ILE B 1 392 ? -22.406 -11.305 -21.766 1 96.75 392 ILE B N 1
ATOM 8350 C CA . ILE B 1 392 ? -22.438 -11.789 -20.391 1 96.75 392 ILE B CA 1
ATOM 8351 C C . ILE B 1 392 ? -22.875 -10.656 -19.453 1 96.75 392 ILE B C 1
ATOM 8353 O O . ILE B 1 392 ? -23.734 -10.852 -18.594 1 96.75 392 ILE B O 1
ATOM 8357 N N . LEU B 1 393 ? -22.312 -9.469 -19.609 1 97.88 393 LEU B N 1
ATOM 8358 C CA . LEU B 1 393 ? -22.672 -8.305 -18.797 1 97.88 393 LEU B CA 1
ATOM 8359 C C . LEU B 1 393 ? -24.172 -8.094 -18.797 1 97.88 393 LEU B C 1
ATOM 8361 O O . LEU B 1 393 ? -24.812 -8.164 -19.859 1 97.88 393 LEU B O 1
ATOM 8365 N N . GLY B 1 394 ? -24.75 -7.902 -17.672 1 96.88 394 GLY B N 1
ATOM 8366 C CA . GLY B 1 394 ? -26.188 -7.707 -17.5 1 96.88 394 GLY B CA 1
ATOM 8367 C C . GLY B 1 394 ? -26.578 -7.41 -16.078 1 96.88 394 GLY B C 1
ATOM 8368 O O . GLY B 1 394 ? -25.734 -7.062 -15.242 1 96.88 394 GLY B O 1
ATOM 8369 N N . PRO B 1 395 ? -27.875 -7.484 -15.805 1 96 395 PRO B N 1
ATOM 8370 C CA . PRO B 1 395 ? -28.312 -7.258 -14.43 1 96 395 PRO B CA 1
ATOM 8371 C C . PRO B 1 395 ? -27.703 -8.25 -13.445 1 96 395 PRO B C 1
ATOM 8373 O O . PRO B 1 395 ? -27.859 -9.461 -13.609 1 96 395 PRO B O 1
ATOM 8376 N N . ASP B 1 396 ? -27.031 -7.695 -12.469 1 96.19 396 ASP B N 1
ATOM 8377 C CA . ASP B 1 396 ? -26.375 -8.484 -11.43 1 96.19 396 ASP B CA 1
ATOM 8378 C C . ASP B 1 396 ? -25.297 -9.391 -12.016 1 96.19 396 ASP B C 1
ATOM 8380 O O . ASP B 1 396 ? -25.125 -10.531 -11.578 1 96.19 396 ASP B O 1
ATOM 8384 N N . PHE B 1 397 ? -24.703 -8.969 -13.023 1 97.94 397 PHE B N 1
ATOM 8385 C CA . PHE B 1 397 ? -23.547 -9.602 -13.641 1 97.94 397 PHE B CA 1
ATOM 8386 C C . PHE B 1 397 ? -22.562 -8.555 -14.164 1 97.94 397 PHE B C 1
ATOM 8388 O O . PHE B 1 397 ? -22.797 -7.941 -15.203 1 97.94 397 PHE B O 1
ATOM 8395 N N . GLY B 1 398 ? -21.484 -8.398 -13.469 1 98.44 398 GLY B N 1
ATOM 8396 C CA . GLY B 1 398 ? -20.594 -7.273 -13.695 1 98.44 398 GLY B CA 1
ATOM 8397 C C . GLY B 1 398 ? -19.469 -7.582 -14.672 1 98.44 398 GLY B C 1
ATOM 8398 O O . GLY B 1 398 ? -19.344 -8.719 -15.133 1 98.44 398 GLY B O 1
ATOM 8399 N N . TYR B 1 399 ? -18.688 -6.527 -15 1 98.5 399 TYR B N 1
ATOM 8400 C CA . TYR B 1 399 ? -17.609 -6.566 -15.969 1 98.5 399 TYR B CA 1
ATOM 8401 C C . TYR B 1 399 ? -16.453 -5.68 -15.523 1 98.5 399 TYR B C 1
ATOM 8403 O O . TYR B 1 399 ? -16.656 -4.566 -15.039 1 98.5 399 TYR B O 1
ATOM 8411 N N . VAL B 1 400 ? -15.242 -6.164 -15.578 1 98.5 400 VAL B N 1
ATOM 8412 C CA . VAL B 1 400 ? -14.055 -5.344 -15.359 1 98.5 400 VAL B CA 1
ATOM 8413 C C . VAL B 1 400 ? -12.93 -5.809 -16.281 1 98.5 400 VAL B C 1
ATOM 8415 O O . VAL B 1 400 ? -12.875 -6.98 -16.672 1 98.5 400 VAL B O 1
ATOM 8418 N N . THR B 1 401 ? -12.023 -4.938 -16.703 1 98.06 401 THR B N 1
ATOM 8419 C CA . THR B 1 401 ? -10.875 -5.258 -17.547 1 98.06 401 THR B CA 1
ATOM 8420 C C . THR B 1 401 ? -9.68 -4.383 -17.172 1 98.06 401 THR B C 1
ATOM 8422 O O . THR B 1 401 ? -9.828 -3.383 -16.469 1 98.06 401 THR B O 1
ATOM 8425 N N . ARG B 1 402 ? -8.477 -4.836 -17.453 1 97.31 402 ARG B N 1
ATOM 8426 C CA . ARG B 1 402 ? -7.227 -4.094 -17.375 1 97.31 402 ARG B CA 1
ATOM 8427 C C . ARG B 1 402 ? -6.422 -4.234 -18.656 1 97.31 402 ARG B C 1
ATOM 8429 O O . ARG B 1 402 ? -6.203 -5.348 -19.141 1 97.31 402 ARG B O 1
ATOM 8436 N N . GLU B 1 403 ? -6.035 -3.123 -19.188 1 95.25 403 GLU B N 1
ATOM 8437 C CA . GLU B 1 403 ? -5.23 -3.117 -20.391 1 95.25 403 GLU B CA 1
ATOM 8438 C C . GLU B 1 403 ? -3.91 -2.383 -20.188 1 95.25 403 GLU B C 1
ATOM 8440 O O . GLU B 1 403 ? -3.871 -1.345 -19.516 1 95.25 403 GLU B O 1
ATOM 8445 N N . PRO B 1 404 ? -2.863 -3.016 -20.688 1 93.31 404 PRO B N 1
ATOM 8446 C CA . PRO B 1 404 ? -1.602 -2.279 -20.578 1 93.31 404 PRO B CA 1
ATOM 8447 C C . PRO B 1 404 ? -1.599 -0.994 -21.406 1 93.31 404 PRO B C 1
ATOM 8449 O O . PRO B 1 404 ? -2.195 -0.947 -22.484 1 93.31 404 PRO B O 1
ATOM 8452 N N . LYS B 1 405 ? -0.874 -0.011 -21.016 1 87.31 405 LYS B N 1
ATOM 8453 C CA . LYS B 1 405 ? -0.822 1.296 -21.656 1 87.31 405 LYS B CA 1
ATOM 8454 C C . LYS B 1 405 ? -0.229 1.191 -23.062 1 87.31 405 LYS B C 1
ATOM 8456 O O . LYS B 1 405 ? -0.687 1.865 -23.984 1 87.31 405 LYS B O 1
ATOM 8461 N N . ASN B 1 406 ? 0.723 0.32 -23.219 1 89.44 406 ASN B N 1
ATOM 8462 C CA . ASN B 1 406 ? 1.409 0.219 -24.5 1 89.44 406 ASN B CA 1
ATOM 8463 C C . ASN B 1 406 ? 0.712 -0.77 -25.438 1 89.44 406 ASN B C 1
ATOM 8465 O O . ASN B 1 406 ? 1.145 -0.968 -26.578 1 89.44 406 ASN B O 1
ATOM 8469 N N . GLY B 1 407 ? -0.242 -1.39 -24.953 1 87.56 407 GLY B N 1
ATOM 8470 C CA . GLY B 1 407 ? -1.045 -2.303 -25.75 1 87.56 407 GLY B CA 1
ATOM 8471 C C . GLY B 1 407 ? -0.376 -3.645 -25.969 1 87.56 407 GLY B C 1
ATOM 8472 O O . GLY B 1 407 ? -0.952 -4.535 -26.609 1 87.56 407 GLY B O 1
ATOM 8473 N N . ARG B 1 408 ? 0.824 -3.877 -25.469 1 89.56 408 ARG B N 1
ATOM 8474 C CA . ARG B 1 408 ? 1.552 -5.121 -25.688 1 89.56 408 ARG B CA 1
ATOM 8475 C C . ARG B 1 408 ? 1.136 -6.184 -24.672 1 89.56 408 ARG B C 1
ATOM 8477 O O . ARG B 1 408 ? 1.165 -5.945 -23.469 1 89.56 408 ARG B O 1
ATOM 8484 N N . VAL B 1 409 ? 0.723 -7.395 -25.203 1 94.25 409 VAL B N 1
ATOM 8485 C CA . VAL B 1 409 ? 0.307 -8.508 -24.359 1 94.25 409 VAL B CA 1
ATOM 8486 C C . VAL B 1 409 ? 1.062 -9.773 -24.75 1 94.25 409 VAL B C 1
ATOM 8488 O O . VAL B 1 409 ? 1.571 -9.867 -25.875 1 94.25 409 VAL B O 1
ATOM 8491 N N . SER B 1 410 ? 1.313 -10.617 -23.859 1 92.12 410 SER B N 1
ATOM 8492 C CA . SER B 1 410 ? 1.908 -11.922 -24.141 1 92.12 410 SER B CA 1
ATOM 8493 C C . SER B 1 410 ? 0.918 -13.047 -23.875 1 92.12 410 SER B C 1
ATOM 8495 O O . SER B 1 410 ? -0.206 -12.805 -23.438 1 92.12 410 SER B O 1
ATOM 8497 N N . SER B 1 411 ? 1.341 -14.297 -24.172 1 93.81 411 SER B N 1
ATOM 84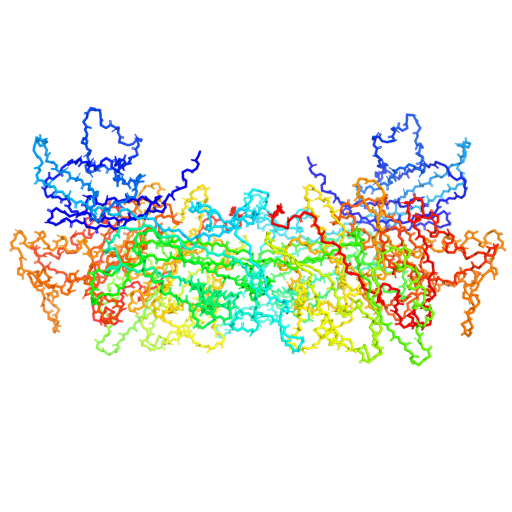98 C CA . SER B 1 411 ? 0.485 -15.453 -23.922 1 93.81 411 SER B CA 1
ATOM 8499 C C . SER B 1 411 ? 0.194 -15.617 -22.422 1 93.81 411 SER B C 1
ATOM 8501 O O . SER B 1 411 ? -0.796 -16.25 -22.047 1 93.81 411 SER B O 1
ATOM 8503 N N . LEU B 1 412 ? 1.005 -14.969 -21.594 1 94.88 412 LEU B N 1
ATOM 8504 C CA . LEU B 1 412 ? 0.809 -15.109 -20.156 1 94.88 412 LEU B CA 1
ATOM 8505 C C . LEU B 1 412 ? -0.333 -14.219 -19.672 1 94.88 412 LEU B C 1
ATOM 8507 O O . LEU B 1 412 ? -0.782 -14.344 -18.531 1 94.88 412 LEU B O 1
ATOM 8511 N N . ASP B 1 413 ? -0.883 -13.445 -20.594 1 96.44 413 ASP B N 1
ATOM 8512 C CA . ASP B 1 413 ? -2.02 -12.602 -20.25 1 96.44 413 ASP B CA 1
ATOM 8513 C C . ASP B 1 413 ? -3.342 -13.305 -20.531 1 96.44 413 ASP B C 1
ATOM 8515 O O . ASP B 1 413 ? -4.414 -12.781 -20.234 1 96.44 413 ASP B O 1
ATOM 8519 N N . SER B 1 414 ? -3.209 -14.484 -21.156 1 97.5 414 SER B N 1
ATOM 8520 C CA . SER B 1 414 ? -4.391 -15.336 -21.281 1 97.5 414 SER B CA 1
ATOM 8521 C C . SER B 1 414 ? -4.73 -16 -19.953 1 97.5 414 SER B C 1
ATOM 8523 O O . SER B 1 414 ? -3.84 -16.422 -19.219 1 97.5 414 SER B O 1
ATOM 8525 N N . PHE B 1 415 ? -5.969 -16.109 -19.641 1 98.31 415 PHE B N 1
ATOM 8526 C CA . PHE B 1 415 ? -6.348 -16.453 -18.266 1 98.31 415 PHE B CA 1
ATOM 8527 C C . PHE B 1 415 ? -6.344 -17.953 -18.062 1 98.31 415 PHE B C 1
ATOM 8529 O O . PHE B 1 415 ? -6.688 -18.438 -16.984 1 98.31 415 PHE B O 1
ATOM 8536 N N . GLY B 1 416 ? -5.895 -18.719 -19.062 1 98.06 416 GLY B N 1
ATOM 8537 C CA . GLY B 1 416 ? -5.395 -20.031 -18.719 1 98.06 416 GLY B CA 1
ATOM 8538 C C . GLY B 1 416 ? -4.246 -20 -17.734 1 98.06 416 GLY B C 1
ATOM 8539 O O . GLY B 1 416 ? -3.969 -21 -17.062 1 98.06 416 GLY B O 1
ATOM 8540 N N . ASN B 1 417 ? -3.66 -18.828 -17.703 1 98.19 417 ASN B N 1
ATOM 8541 C CA . ASN B 1 417 ? -2.568 -18.578 -16.766 1 98.19 417 ASN B CA 1
ATOM 8542 C C . ASN B 1 417 ? -3.066 -17.891 -15.492 1 98.19 417 ASN B C 1
ATOM 8544 O O . ASN B 1 417 ? -2.309 -17.188 -14.828 1 98.19 417 ASN B O 1
ATOM 8548 N N . LEU B 1 418 ? -4.266 -17.953 -15.188 1 98.5 418 LEU B N 1
ATOM 8549 C CA . LEU B 1 418 ? -4.871 -17.406 -13.977 1 98.5 418 LEU B CA 1
ATOM 8550 C C . LEU B 1 418 ? -5.762 -18.453 -13.305 1 98.5 418 LEU B C 1
ATOM 8552 O O . LEU B 1 418 ? -6.746 -18.906 -13.891 1 98.5 418 LEU B O 1
ATOM 8556 N N . ASP B 1 419 ? -5.336 -18.828 -12.133 1 98.25 419 ASP B N 1
ATOM 8557 C CA . ASP B 1 419 ? -6.098 -19.797 -11.344 1 98.25 419 ASP B CA 1
ATOM 8558 C C . ASP B 1 419 ? -6.109 -19.406 -9.867 1 98.25 419 ASP B C 1
ATOM 8560 O O . ASP B 1 419 ? -5.52 -18.391 -9.484 1 98.25 419 ASP B O 1
ATOM 8564 N N . VAL B 1 420 ? -6.918 -20.109 -9.062 1 98.75 420 VAL B N 1
ATOM 8565 C CA . VAL B 1 420 ? -6.984 -19.859 -7.621 1 98.75 420 VAL B CA 1
ATOM 8566 C C . VAL B 1 420 ? -7.086 -21.188 -6.875 1 98.75 420 VAL B C 1
ATOM 8568 O O . VAL B 1 420 ? -7.766 -22.109 -7.328 1 98.75 420 VAL B O 1
ATOM 8571 N N . SER B 1 421 ? -6.332 -21.328 -5.809 1 98.81 421 SER B N 1
ATOM 8572 C CA . SER B 1 421 ? -6.406 -22.547 -4.988 1 98.81 421 SER B CA 1
ATOM 8573 C C . SER B 1 421 ? -7.668 -22.547 -4.133 1 98.81 421 SER B C 1
ATOM 8575 O O . SER B 1 421 ? -8.273 -21.5 -3.895 1 98.81 421 SER B O 1
ATOM 8577 N N . PRO B 1 422 ? -8.086 -23.75 -3.684 1 98.5 422 PRO B N 1
ATOM 8578 C CA . PRO B 1 422 ? -9.062 -23.766 -2.592 1 98.5 422 PRO B CA 1
ATOM 8579 C C . PRO B 1 422 ? -8.516 -23.156 -1.305 1 98.5 422 PRO B C 1
ATOM 8581 O O . PRO B 1 422 ? -7.336 -22.781 -1.243 1 98.5 422 PRO B O 1
ATOM 8584 N N . PRO B 1 423 ? -9.375 -22.938 -0.305 1 97.56 423 PRO B N 1
ATOM 8585 C CA . PRO B 1 423 ? -8.898 -22.422 0.979 1 97.56 423 PRO B CA 1
ATOM 8586 C C . PRO B 1 423 ? -7.781 -23.266 1.576 1 97.56 423 PRO B C 1
ATOM 8588 O O . PRO B 1 423 ? -7.832 -24.5 1.506 1 97.56 423 PRO B O 1
ATOM 8591 N N . VAL B 1 424 ? -6.766 -22.562 2.119 1 97.75 424 VAL B N 1
ATOM 8592 C CA . VAL B 1 424 ? -5.637 -23.281 2.709 1 97.75 424 VAL B CA 1
ATOM 8593 C C . VAL B 1 424 ? -5.164 -22.562 3.969 1 97.75 424 VAL B C 1
ATOM 8595 O O . VAL B 1 424 ? -5.504 -21.391 4.184 1 97.75 424 VAL B O 1
ATOM 8598 N N . SER B 1 425 ? -4.512 -23.281 4.824 1 95.38 425 SER B N 1
ATOM 8599 C CA . SER B 1 425 ? -3.811 -22.734 5.98 1 95.38 425 SER B CA 1
ATOM 8600 C C . SER B 1 425 ? -2.309 -22.969 5.883 1 95.38 425 SER B C 1
ATOM 8602 O O . SER B 1 425 ? -1.871 -24.109 5.695 1 95.38 425 SER B O 1
ATOM 8604 N N . VAL B 1 426 ? -1.554 -21.938 5.949 1 94.44 426 VAL B N 1
ATOM 8605 C CA . VAL B 1 426 ? -0.106 -22.016 5.789 1 94.44 426 VAL B CA 1
ATOM 8606 C C . VAL B 1 426 ? 0.584 -21.422 7.012 1 94.44 426 VAL B C 1
ATOM 8608 O O . VAL B 1 426 ? 0.485 -20.219 7.262 1 94.44 426 VAL B O 1
ATOM 8611 N N . LYS B 1 427 ? 1.266 -22.203 7.746 1 88.94 427 LYS B N 1
ATOM 8612 C CA . LYS B 1 427 ? 2.033 -21.766 8.906 1 88.94 427 LYS B CA 1
ATOM 8613 C C . LYS B 1 427 ? 1.179 -20.906 9.836 1 88.94 427 LYS B C 1
ATOM 8615 O O . LYS B 1 427 ? 1.585 -19.812 10.219 1 88.94 427 LYS B O 1
ATOM 8620 N N . GLY B 1 428 ? -0 -21.312 10.062 1 89.75 428 GLY B N 1
ATOM 8621 C CA . GLY B 1 428 ? -0.871 -20.641 11.023 1 89.75 428 GLY B CA 1
ATOM 8622 C C . GLY B 1 428 ? -1.706 -19.531 10.406 1 89.75 428 GLY B C 1
ATOM 8623 O O . GLY B 1 428 ? -2.574 -18.969 11.07 1 89.75 428 GLY B O 1
ATOM 8624 N N . ARG B 1 429 ? -1.414 -19.203 9.203 1 93.25 429 ARG B N 1
ATOM 8625 C CA . ARG B 1 429 ? -2.211 -18.188 8.516 1 93.25 429 ARG B CA 1
ATOM 8626 C C . ARG B 1 429 ? -3.266 -18.828 7.625 1 93.25 429 ARG B C 1
ATOM 8628 O O . ARG B 1 429 ? -2.955 -19.719 6.824 1 93.25 429 ARG B O 1
ATOM 8635 N N . ASP B 1 430 ? -4.441 -18.344 7.754 1 95.75 430 ASP B N 1
ATOM 8636 C CA . ASP B 1 430 ? -5.543 -18.891 6.969 1 95.75 430 ASP B CA 1
ATOM 8637 C C . ASP B 1 430 ? -5.777 -18.078 5.703 1 95.75 430 ASP B C 1
ATOM 8639 O O . ASP B 1 430 ? -5.992 -16.859 5.773 1 95.75 430 ASP B O 1
ATOM 8643 N N . TYR B 1 431 ? -5.711 -18.719 4.633 1 97.56 431 TYR B N 1
ATOM 8644 C CA . TYR B 1 431 ? -6.188 -18.188 3.363 1 97.56 431 TYR B CA 1
ATOM 8645 C C . TYR B 1 431 ? -7.562 -18.734 3.018 1 97.56 431 TYR B C 1
ATOM 8647 O O . TYR B 1 431 ? -7.691 -19.594 2.145 1 97.56 431 TYR B O 1
ATOM 8655 N N . SER B 1 432 ? -8.57 -18.188 3.621 1 97.25 432 SER B N 1
ATOM 8656 C CA . SER B 1 432 ? -9.922 -18.719 3.654 1 97.25 432 SER B CA 1
ATOM 8657 C C . SER B 1 432 ? -10.586 -18.625 2.287 1 97.25 432 SER B C 1
ATOM 8659 O O . SER B 1 432 ? -11.609 -19.281 2.041 1 97.25 432 SER B O 1
ATOM 8661 N N . LEU B 1 433 ? -10.023 -17.828 1.437 1 98.44 433 LEU B N 1
ATOM 8662 C CA . LEU B 1 433 ? -10.602 -17.656 0.106 1 98.44 433 LEU B CA 1
ATOM 8663 C C . LEU B 1 433 ? -9.641 -18.156 -0.969 1 98.44 433 LEU B C 1
ATOM 8665 O O . LEU B 1 433 ? -9.828 -17.875 -2.154 1 98.44 433 LEU B O 1
ATOM 8669 N N . GLY B 1 434 ? -8.609 -18.859 -0.498 1 98.31 434 GLY B N 1
ATOM 8670 C CA . GLY B 1 434 ? -7.605 -19.375 -1.416 1 98.31 434 GLY B CA 1
ATOM 8671 C C . GLY B 1 434 ? -6.57 -18.344 -1.818 1 98.31 434 GLY B C 1
ATOM 8672 O O . GLY B 1 434 ? -6.602 -17.219 -1.342 1 98.31 434 GLY B O 1
ATOM 8673 N N . ARG B 1 435 ? -5.664 -18.781 -2.635 1 98.62 435 ARG B N 1
ATOM 8674 C CA . ARG B 1 435 ? -4.625 -17.906 -3.168 1 98.62 435 ARG B CA 1
ATOM 8675 C C . ARG B 1 435 ? -4.602 -17.953 -4.691 1 98.62 435 ARG B C 1
ATOM 8677 O O . ARG B 1 435 ? -4.738 -19.016 -5.289 1 98.62 435 ARG B O 1
ATOM 8684 N N . ILE B 1 436 ? -4.449 -16.797 -5.297 1 98.75 436 ILE B N 1
ATOM 8685 C CA . ILE B 1 436 ? -4.367 -16.688 -6.75 1 98.75 436 ILE B CA 1
ATOM 8686 C C . ILE B 1 436 ? -3.057 -17.312 -7.238 1 98.75 436 ILE B C 1
ATOM 8688 O O . ILE B 1 436 ? -2.012 -17.156 -6.605 1 98.75 436 ILE B O 1
ATOM 8692 N N . LEU B 1 437 ? -3.08 -18.062 -8.289 1 98.69 437 LEU B N 1
ATOM 8693 C CA . LEU B 1 437 ? -1.912 -18.656 -8.93 1 98.69 437 LEU B CA 1
ATOM 8694 C C . LEU B 1 437 ? -1.691 -18.062 -10.32 1 98.69 437 LEU B C 1
ATOM 8696 O O . LEU B 1 437 ? -2.578 -18.109 -11.172 1 98.69 437 LEU B O 1
ATOM 8700 N N . ILE B 1 438 ? -0.565 -17.5 -10.531 1 97.69 438 ILE B N 1
ATOM 8701 C CA . ILE B 1 438 ? -0.221 -16.953 -11.844 1 97.69 438 ILE B CA 1
ATOM 8702 C C . ILE B 1 438 ? 1.155 -17.469 -12.266 1 97.69 438 ILE B C 1
ATOM 8704 O O . ILE B 1 438 ? 2.037 -17.656 -11.43 1 97.69 438 ILE B O 1
ATOM 8708 N N . GLY B 1 439 ? 1.258 -17.719 -13.508 1 96.06 439 GLY B N 1
ATOM 8709 C CA . GLY B 1 439 ? 2.521 -18.172 -14.078 1 96.06 439 GLY B CA 1
ATOM 8710 C C . GLY B 1 439 ? 3.438 -17.016 -14.461 1 96.06 439 GLY B C 1
ATOM 8711 O O . GLY B 1 439 ? 2.977 -16 -14.969 1 96.06 439 GLY B O 1
ATOM 8712 N N . SER B 1 440 ? 4.676 -17.203 -14.203 1 91.94 440 SER B N 1
ATOM 8713 C CA . SER B 1 440 ? 5.719 -16.234 -14.531 1 91.94 440 SER B CA 1
ATOM 8714 C C . SER B 1 440 ? 6.957 -16.938 -15.094 1 91.94 440 SER B C 1
ATOM 8716 O O . SER B 1 440 ? 6.906 -18.109 -15.469 1 91.94 440 SER B O 1
ATOM 8718 N N . SER B 1 441 ? 8 -16.047 -15.297 1 87.94 441 SER B N 1
ATOM 8719 C CA . SER B 1 441 ? 9.242 -16.578 -15.859 1 87.94 441 SER B CA 1
ATOM 8720 C C . SER B 1 441 ? 10.336 -16.641 -14.805 1 87.94 441 SER B C 1
ATOM 8722 O O . SER B 1 441 ? 10.258 -15.977 -13.773 1 87.94 441 SER B O 1
ATOM 8724 N N . PHE B 1 442 ? 11.18 -17.578 -14.969 1 75.56 442 PHE B N 1
ATOM 8725 C CA . PHE B 1 442 ? 12.438 -17.594 -14.227 1 75.56 442 PHE B CA 1
ATOM 8726 C C . PHE B 1 442 ? 13.523 -16.828 -14.992 1 75.56 442 PHE B C 1
ATOM 8728 O O . PHE B 1 442 ? 13.461 -16.719 -16.219 1 75.56 442 PHE B O 1
ATOM 8735 N N . PRO B 1 443 ? 14.391 -16.234 -14.117 1 62.62 443 PRO B N 1
ATOM 8736 C CA . PRO B 1 443 ? 15.461 -15.477 -14.766 1 62.62 443 PRO B CA 1
ATOM 8737 C C . PRO B 1 443 ? 16.25 -16.312 -15.781 1 62.62 443 PRO B C 1
ATOM 8739 O O . PRO B 1 443 ? 16.484 -17.5 -15.539 1 62.62 443 PRO B O 1
ATOM 8742 N N . GLY B 1 444 ? 16.594 -15.781 -16.969 1 59.62 444 GLY B N 1
ATOM 8743 C CA . GLY B 1 444 ? 17.312 -16.422 -18.047 1 59.62 444 GLY B CA 1
ATOM 8744 C C . GLY B 1 444 ? 16.391 -16.938 -19.141 1 59.62 444 GLY B C 1
ATOM 8745 O O . GLY B 1 444 ? 16.844 -17.312 -20.219 1 59.62 444 GLY B O 1
ATOM 8746 N N . SER B 1 445 ? 15.148 -16.984 -18.703 1 60.78 445 SER B N 1
ATOM 8747 C CA . SER B 1 445 ? 14.188 -17.359 -19.734 1 60.78 445 SER B CA 1
ATOM 8748 C C . SER B 1 445 ? 13.703 -16.125 -20.5 1 60.78 445 SER B C 1
ATOM 8750 O O . SER B 1 445 ? 14.258 -15.039 -20.344 1 60.78 445 SER B O 1
ATOM 8752 N N . SER B 1 446 ? 12.828 -16.172 -21.609 1 60.62 446 SER B N 1
ATOM 8753 C CA . SER B 1 446 ? 12.297 -15.188 -22.547 1 60.62 446 SER B CA 1
ATOM 8754 C C . SER B 1 446 ? 11.719 -13.992 -21.812 1 60.62 446 SER B C 1
ATOM 8756 O O . SER B 1 446 ? 11.398 -12.969 -22.422 1 60.62 446 SER B O 1
ATOM 8758 N N . ASN B 1 447 ? 11.852 -13.789 -20.625 1 69.62 447 ASN B N 1
ATOM 8759 C CA . ASN B 1 447 ? 11.375 -12.695 -19.781 1 69.62 447 ASN B CA 1
ATOM 8760 C C . ASN B 1 447 ? 9.891 -12.414 -20.016 1 69.62 447 ASN B C 1
ATOM 8762 O O . ASN B 1 447 ? 9.438 -11.289 -19.844 1 69.62 447 ASN B O 1
ATOM 8766 N N . ARG B 1 448 ? 9.055 -13.391 -20.656 1 85.19 448 ARG B N 1
ATOM 8767 C CA . ARG B 1 448 ? 7.613 -13.227 -20.781 1 85.19 448 ARG B CA 1
ATOM 8768 C C . ARG B 1 448 ? 6.953 -13.148 -19.406 1 85.19 448 ARG B C 1
ATOM 8770 O O . ARG B 1 448 ? 7.297 -13.914 -18.5 1 85.19 448 ARG B O 1
ATOM 8777 N N . LYS B 1 449 ? 6.098 -12.18 -19.281 1 87.06 449 LYS B N 1
ATOM 8778 C CA . LYS B 1 449 ? 5.379 -12.039 -18.016 1 87.06 449 LYS B CA 1
ATOM 8779 C C . LYS B 1 449 ? 3.977 -11.484 -18.234 1 87.06 449 LYS B C 1
ATOM 8781 O O . LYS B 1 449 ? 3.691 -10.898 -19.281 1 87.06 449 LYS B O 1
ATOM 8786 N N . MET B 1 450 ? 3.145 -11.859 -17.281 1 93.56 450 MET B N 1
ATOM 8787 C CA . MET B 1 450 ? 1.863 -11.156 -17.234 1 93.56 450 MET B CA 1
ATOM 8788 C C . MET B 1 450 ? 2.07 -9.648 -17.156 1 93.56 450 MET B C 1
ATOM 8790 O O . MET B 1 450 ? 2.982 -9.172 -16.484 1 93.56 450 MET B O 1
ATOM 8794 N N . THR B 1 451 ? 1.22 -8.922 -17.891 1 93.62 451 THR B N 1
ATOM 8795 C CA . THR B 1 451 ? 1.383 -7.473 -17.891 1 93.62 451 THR B CA 1
ATOM 8796 C C . THR B 1 451 ? 1.279 -6.906 -16.484 1 93.62 451 THR B C 1
ATOM 8798 O O . THR B 1 451 ? 0.542 -7.438 -15.648 1 93.62 451 THR B O 1
ATOM 8801 N N . LYS B 1 452 ? 1.974 -5.871 -16.312 1 91.06 452 LYS B N 1
ATOM 8802 C CA . LYS B 1 452 ? 1.979 -5.199 -15.008 1 91.06 452 LYS B CA 1
ATOM 8803 C C . LYS B 1 452 ? 0.573 -4.758 -14.617 1 91.06 452 LYS B C 1
ATOM 8805 O O . LYS B 1 452 ? 0.207 -4.809 -13.438 1 91.06 452 LYS B O 1
ATOM 8810 N N . ALA B 1 453 ? -0.23 -4.266 -15.562 1 94.69 453 ALA B N 1
ATOM 8811 C CA . ALA B 1 453 ? -1.581 -3.783 -15.289 1 94.69 453 ALA B CA 1
ATOM 8812 C C . ALA B 1 453 ? -2.447 -4.883 -14.688 1 94.69 453 ALA B C 1
ATOM 8814 O O . ALA B 1 453 ? -3.158 -4.656 -13.711 1 94.69 453 ALA B O 1
ATOM 8815 N N . VAL B 1 454 ? -2.371 -6.062 -15.242 1 97.06 454 VAL B N 1
ATOM 8816 C CA . VAL B 1 454 ? -3.172 -7.184 -14.758 1 97.06 454 VAL B CA 1
ATOM 8817 C C . VAL B 1 454 ? -2.646 -7.652 -13.406 1 97.06 454 VAL B C 1
ATOM 8819 O O . VAL B 1 454 ? -3.422 -7.844 -12.469 1 97.06 454 VAL B O 1
ATOM 8822 N N . ARG B 1 455 ? -1.385 -7.785 -13.336 1 95.44 455 ARG B N 1
ATOM 8823 C CA . ARG B 1 455 ? -0.743 -8.242 -12.109 1 95.44 455 ARG B CA 1
ATOM 8824 C C . ARG B 1 455 ? -1.059 -7.301 -10.945 1 95.44 455 ARG B C 1
ATOM 8826 O O . ARG B 1 455 ? -1.422 -7.754 -9.859 1 95.44 455 ARG B O 1
ATOM 8833 N N . ASP B 1 456 ? -0.87 -6.008 -11.172 1 94.38 456 ASP B N 1
ATOM 8834 C CA . ASP B 1 456 ? -1.125 -5.012 -10.141 1 94.38 456 ASP B CA 1
ATOM 8835 C C . ASP B 1 456 ? -2.566 -5.098 -9.641 1 94.38 456 ASP B C 1
ATOM 8837 O O . ASP B 1 456 ? -2.824 -4.965 -8.438 1 94.38 456 ASP B O 1
ATOM 8841 N N . PHE B 1 457 ? -3.441 -5.289 -10.555 1 97.56 457 PHE B N 1
ATOM 8842 C CA . PHE B 1 457 ? -4.852 -5.406 -10.195 1 97.56 457 PHE B CA 1
ATOM 8843 C C . PHE B 1 457 ? -5.074 -6.594 -9.266 1 97.56 457 PHE B C 1
ATOM 8845 O O . PHE B 1 457 ? -5.738 -6.465 -8.234 1 97.56 457 PHE B O 1
ATOM 8852 N N . LEU B 1 458 ? -4.531 -7.699 -9.594 1 98.19 458 LEU B N 1
ATOM 8853 C CA . LEU B 1 458 ? -4.719 -8.914 -8.805 1 98.19 458 LEU B CA 1
ATOM 8854 C C . LEU B 1 458 ? -4.098 -8.766 -7.418 1 98.19 458 LEU B C 1
ATOM 8856 O O . LEU B 1 458 ? -4.719 -9.117 -6.414 1 98.19 458 LEU B O 1
ATOM 8860 N N . TYR B 1 459 ? -2.939 -8.211 -7.348 1 95.88 459 TYR B N 1
ATOM 8861 C CA . TYR B 1 459 ? -2.25 -8.023 -6.074 1 95.88 459 TYR B CA 1
ATOM 8862 C C . TYR B 1 459 ? -2.996 -7.031 -5.195 1 95.88 459 TYR B C 1
ATOM 8864 O O . TYR B 1 459 ? -3.037 -7.188 -3.971 1 95.88 459 TYR B O 1
ATOM 8872 N N . ALA B 1 460 ? -3.588 -6.086 -5.797 1 96.75 460 ALA B N 1
ATOM 8873 C CA . ALA B 1 460 ? -4.215 -4.984 -5.066 1 96.75 460 ALA B CA 1
ATOM 8874 C C . ALA B 1 460 ? -5.484 -5.453 -4.355 1 96.75 460 ALA B C 1
ATOM 8876 O O . ALA B 1 460 ? -5.98 -4.773 -3.453 1 96.75 460 ALA B O 1
ATOM 8877 N N . GLN B 1 461 ? -6.059 -6.598 -4.785 1 97.94 461 GLN B N 1
ATOM 8878 C CA . GLN B 1 461 ? -7.273 -7.07 -4.129 1 97.94 461 GLN B CA 1
ATOM 8879 C C . GLN B 1 461 ? -6.977 -7.578 -2.723 1 97.94 461 GLN B C 1
ATOM 8881 O O . GLN B 1 461 ? -7.859 -7.602 -1.866 1 97.94 461 GLN B O 1
ATOM 8886 N N . LYS B 1 462 ? -5.824 -8.125 -2.461 1 95.56 462 LYS B N 1
ATOM 8887 C CA . LYS B 1 462 ? -5.207 -8.445 -1.177 1 95.56 462 LYS B CA 1
ATOM 8888 C C . LYS B 1 462 ? -5.809 -9.711 -0.577 1 95.56 462 LYS B C 1
ATOM 8890 O O . LYS B 1 462 ? -5.121 -10.461 0.117 1 95.56 462 LYS B O 1
ATOM 8895 N N . VAL B 1 463 ? -7.051 -10.039 -0.798 1 97.38 463 VAL B N 1
ATOM 8896 C CA . VAL B 1 463 ? -7.773 -11.039 -0.021 1 97.38 463 VAL B CA 1
ATOM 8897 C C . VAL B 1 463 ? -7.426 -12.438 -0.527 1 97.38 463 VAL B C 1
ATOM 8899 O O . VAL B 1 463 ? -7.664 -13.43 0.163 1 97.38 463 VAL B O 1
ATOM 8902 N N . GLN B 1 464 ? -6.949 -12.547 -1.714 1 98.12 464 GLN B N 1
ATOM 8903 C CA . GLN B 1 464 ? -6.398 -13.773 -2.285 1 98.12 464 GLN B CA 1
ATOM 8904 C C . GLN B 1 464 ? -4.961 -13.562 -2.754 1 98.12 464 GLN B C 1
ATOM 8906 O O . GLN B 1 464 ? -4.684 -13.578 -3.955 1 98.12 464 GLN B O 1
ATOM 8911 N N . ALA B 1 465 ? -4.086 -13.5 -1.765 1 96.88 465 ALA B N 1
ATOM 8912 C CA . ALA B 1 465 ? -2.693 -13.148 -2.023 1 96.88 465 ALA B CA 1
ATOM 8913 C C . ALA B 1 465 ? -2.074 -14.078 -3.064 1 96.88 465 ALA B C 1
ATOM 8915 O O . ALA B 1 465 ? -2.08 -15.297 -2.896 1 96.88 465 ALA B O 1
ATOM 8916 N N . PRO B 1 466 ? -1.509 -13.547 -4.078 1 97.5 466 PRO B N 1
ATOM 8917 C CA . PRO B 1 466 ? -1.077 -14.367 -5.215 1 97.5 466 PRO B CA 1
ATOM 8918 C C . PRO B 1 466 ? 0.198 -15.156 -4.926 1 97.5 466 PRO B C 1
ATOM 8920 O O . PRO B 1 466 ? 0.995 -14.758 -4.074 1 97.5 466 PRO B O 1
ATOM 8923 N N . VAL B 1 467 ? 0.348 -16.281 -5.625 1 96.94 467 VAL B N 1
ATOM 8924 C CA . VAL B 1 467 ? 1.543 -17.109 -5.73 1 96.94 467 VAL B CA 1
ATOM 8925 C C . VAL B 1 467 ? 2.02 -17.141 -7.18 1 96.94 467 VAL B C 1
ATOM 8927 O O . VAL B 1 467 ? 1.238 -17.438 -8.094 1 96.94 467 VAL B O 1
ATOM 8930 N N . GLU B 1 468 ? 3.246 -16.859 -7.367 1 94.19 468 GLU B N 1
ATOM 8931 C CA . GLU B 1 468 ? 3.803 -16.891 -8.719 1 94.19 468 GLU B CA 1
ATOM 8932 C C . GLU B 1 468 ? 4.508 -18.219 -8.984 1 94.19 468 GLU B C 1
ATOM 8934 O O . GLU B 1 468 ? 5.328 -18.672 -8.172 1 94.19 468 GLU B O 1
ATOM 8939 N N . LEU B 1 469 ? 4.18 -18.828 -10.062 1 96.25 469 LEU B N 1
ATOM 8940 C CA . LEU B 1 469 ? 4.758 -20.094 -10.484 1 96.25 469 LEU B CA 1
ATOM 8941 C C . LEU B 1 469 ? 5.602 -19.922 -11.742 1 96.25 469 LEU B C 1
ATOM 8943 O O . LEU B 1 469 ? 5.48 -18.906 -12.438 1 96.25 469 LEU B O 1
ATOM 8947 N N . TYR B 1 470 ? 6.465 -20.938 -11.984 1 93.94 470 TYR B N 1
ATOM 8948 C CA . TYR B 1 470 ? 7.273 -20.984 -13.195 1 93.94 470 TYR B CA 1
ATOM 8949 C C . TYR B 1 470 ? 6.531 -21.688 -14.32 1 93.94 470 TYR B C 1
ATOM 8951 O O . TYR B 1 470 ? 6.457 -22.922 -14.352 1 93.94 470 TYR B O 1
ATOM 8959 N N . ALA B 1 471 ? 5.992 -20.844 -15.234 1 95.25 471 ALA B N 1
ATOM 8960 C CA . ALA B 1 471 ? 5.164 -21.438 -16.281 1 95.25 471 ALA B CA 1
ATOM 8961 C C . ALA B 1 471 ? 5.766 -21.203 -17.656 1 95.25 471 ALA B C 1
ATOM 8963 O O . ALA B 1 471 ? 5.375 -21.844 -18.641 1 95.25 471 ALA B O 1
ATOM 8964 N N . ASP B 1 472 ? 6.75 -20.422 -17.75 1 92.25 472 ASP B N 1
ATOM 8965 C CA . ASP B 1 472 ? 7.281 -19.984 -19.031 1 92.25 472 ASP B CA 1
ATOM 8966 C C . ASP B 1 472 ? 8.055 -21.109 -19.719 1 92.25 472 ASP B C 1
ATOM 8968 O O . ASP B 1 472 ? 8.43 -20.984 -20.891 1 92.25 472 ASP B O 1
ATOM 8972 N N . TRP B 1 473 ? 8.289 -22.25 -19.078 1 93.38 473 TRP B N 1
ATOM 8973 C CA . TRP B 1 473 ? 8.867 -23.422 -19.734 1 93.38 473 TRP B CA 1
ATOM 8974 C C . TRP B 1 473 ? 7.891 -24.016 -20.75 1 93.38 473 TRP B C 1
ATOM 8976 O O . TRP B 1 473 ? 8.289 -24.781 -21.625 1 93.38 473 TRP B O 1
ATOM 8986 N N . LEU B 1 474 ? 6.633 -23.641 -20.594 1 95.69 474 LEU B N 1
ATOM 8987 C CA . LEU B 1 474 ? 5.594 -24.047 -21.531 1 95.69 474 LEU B CA 1
ATOM 8988 C C . LEU B 1 474 ? 5.543 -23.125 -22.734 1 95.69 474 LEU B C 1
ATOM 8990 O O . LEU B 1 474 ? 5.707 -21.906 -22.594 1 95.69 474 LEU B O 1
ATOM 8994 N N . THR B 1 475 ? 5.25 -23.656 -23.859 1 94.81 475 THR B N 1
ATOM 8995 C CA . THR B 1 475 ? 5.094 -22.859 -25.062 1 94.81 475 THR B CA 1
ATOM 8996 C C . THR B 1 475 ? 3.973 -21.828 -24.891 1 94.81 475 THR B C 1
ATOM 8998 O O . THR B 1 475 ? 4.141 -20.656 -25.203 1 94.81 475 THR B O 1
ATOM 9001 N N . VAL B 1 476 ? 2.875 -22.25 -24.359 1 95.38 476 VAL B N 1
ATOM 9002 C CA . VAL B 1 476 ? 1.75 -21.344 -24.156 1 95.38 476 VAL B CA 1
ATOM 9003 C C . VAL B 1 476 ? 1.951 -20.531 -22.891 1 95.38 476 VAL B C 1
ATOM 9005 O O . VAL B 1 476 ? 1.471 -19.406 -22.781 1 95.38 476 VAL B O 1
ATOM 9008 N N . GLY B 1 477 ? 2.59 -21.172 -21.859 1 95.12 477 GLY B N 1
ATOM 9009 C CA . GLY B 1 477 ? 2.943 -20.484 -20.625 1 95.12 477 GLY B CA 1
ATOM 9010 C C . GLY B 1 477 ? 1.8 -20.422 -19.625 1 95.12 477 GLY B C 1
ATOM 9011 O O . GLY B 1 477 ? 1.734 -19.5 -18.812 1 95.12 477 GLY B O 1
ATOM 9012 N N . HIS B 1 478 ? 0.877 -21.406 -19.641 1 97.56 478 HIS B N 1
ATOM 9013 C CA . HIS B 1 478 ? -0.301 -21.359 -18.781 1 97.56 478 HIS B CA 1
ATOM 9014 C C . HIS B 1 478 ? -0.158 -22.312 -17.609 1 97.56 478 HIS B C 1
ATOM 9016 O O . HIS B 1 478 ? 0.334 -23.438 -17.766 1 97.56 478 HIS B O 1
ATOM 9022 N N . VAL B 1 479 ? -0.675 -21.891 -16.469 1 98.25 479 VAL B N 1
ATOM 9023 C CA . VAL B 1 479 ? -0.56 -22.719 -15.273 1 98.25 479 VAL B CA 1
ATOM 9024 C C . VAL B 1 479 ? -1.522 -23.906 -15.375 1 98.25 479 VAL B C 1
ATOM 9026 O O . VAL B 1 479 ? -1.261 -24.969 -14.812 1 98.25 479 VAL B O 1
ATOM 9029 N N . ASP B 1 480 ? -2.619 -23.766 -16.125 1 98.25 480 ASP B N 1
ATOM 9030 C CA . ASP B 1 480 ? -3.607 -24.844 -16.188 1 98.25 480 ASP B CA 1
ATOM 9031 C C . ASP B 1 480 ? -3.113 -26 -17.062 1 98.25 480 ASP B C 1
ATOM 9033 O O . ASP B 1 480 ? -3.775 -27.031 -17.172 1 98.25 480 ASP B O 1
ATOM 9037 N N . GLU B 1 481 ? -1.914 -25.844 -17.656 1 98.25 481 GLU B N 1
ATOM 9038 C CA . GLU B 1 481 ? -1.329 -26.922 -18.469 1 98.25 481 GLU B CA 1
ATOM 9039 C C . GLU B 1 481 ? -0.618 -27.938 -17.594 1 98.25 481 GLU B C 1
ATOM 9041 O O . GLU B 1 481 ? -0.295 -29.047 -18.047 1 98.25 481 GLU B O 1
ATOM 9046 N N . PHE B 1 482 ? -0.388 -27.562 -16.328 1 98.56 482 PHE B N 1
ATOM 9047 C CA . PHE B 1 482 ? 0.362 -28.547 -15.57 1 98.56 482 PHE B CA 1
ATOM 9048 C C . PHE B 1 482 ? -0.208 -28.703 -14.164 1 98.56 482 PHE B C 1
ATOM 9050 O O . PHE B 1 482 ? 0.299 -29.484 -13.367 1 98.56 482 PHE B O 1
ATOM 9057 N N . LEU B 1 483 ? -1.255 -28 -13.859 1 98.56 483 LEU B N 1
ATOM 9058 C CA . LEU B 1 483 ? -1.848 -28.219 -12.539 1 98.56 483 LEU B CA 1
ATOM 9059 C C . LEU B 1 483 ? -3.363 -28.047 -12.594 1 98.56 483 LEU B C 1
ATOM 9061 O O . LEU B 1 483 ? -3.887 -27.375 -13.484 1 98.56 483 LEU B O 1
ATOM 9065 N N . SER B 1 484 ? -4.074 -28.672 -11.75 1 98.69 484 SER B N 1
ATOM 9066 C CA . SER B 1 484 ? -5.5 -28.531 -11.484 1 98.69 484 SER B CA 1
ATOM 9067 C C . SER B 1 484 ? -5.84 -28.938 -10.055 1 98.69 484 SER B C 1
ATOM 9069 O O . SER B 1 484 ? -5.016 -29.547 -9.367 1 98.69 484 SER B O 1
ATOM 9071 N N . PHE B 1 485 ? -6.992 -28.562 -9.547 1 98.81 485 PHE B N 1
ATOM 9072 C CA . PHE B 1 485 ? -7.5 -28.969 -8.242 1 98.81 485 PHE B CA 1
ATOM 9073 C C . PHE B 1 485 ? -8.797 -29.75 -8.383 1 98.81 485 PHE B C 1
ATOM 9075 O O . PHE B 1 485 ? -9.656 -29.391 -9.203 1 98.81 485 PHE B O 1
ATOM 9082 N N . VAL B 1 486 ? -8.914 -30.781 -7.656 1 98.75 486 VAL B N 1
ATOM 9083 C CA . VAL B 1 486 ? -10.164 -31.531 -7.625 1 98.75 486 VAL B CA 1
ATOM 9084 C C . VAL B 1 486 ? -10.625 -31.719 -6.18 1 98.75 486 VAL B C 1
ATOM 9086 O O . VAL B 1 486 ? -9.797 -31.781 -5.266 1 98.75 486 VAL B O 1
ATOM 9089 N N . PRO B 1 487 ? -11.945 -31.75 -5.996 1 98.06 487 PRO B N 1
ATOM 9090 C CA . PRO B 1 487 ? -12.414 -32.062 -4.641 1 98.06 487 PRO B CA 1
ATOM 9091 C C . PRO B 1 487 ? -12.016 -33.438 -4.18 1 98.06 487 PRO B C 1
ATOM 9093 O O . PRO B 1 487 ? -11.906 -34.375 -4.996 1 98.06 487 PRO B O 1
ATOM 9096 N N . ALA B 1 488 ? -11.758 -33.594 -2.971 1 97.25 488 ALA B N 1
ATOM 9097 C CA . ALA B 1 488 ? -11.391 -34.875 -2.393 1 97.25 488 ALA B CA 1
ATOM 9098 C C . ALA B 1 488 ? -11.758 -34.938 -0.913 1 97.25 488 ALA B C 1
ATOM 9100 O O . ALA B 1 488 ? -11.836 -33.906 -0.242 1 97.25 488 ALA B O 1
ATOM 9101 N N . PRO B 1 489 ? -12.047 -36.125 -0.479 1 94.31 489 PRO B N 1
ATOM 9102 C CA . PRO B 1 489 ? -12.305 -36.25 0.957 1 94.31 489 PRO B CA 1
ATOM 9103 C C . PRO B 1 489 ? -11.07 -35.938 1.808 1 94.31 489 PRO B C 1
ATOM 9105 O O . PRO B 1 489 ? -9.953 -35.938 1.295 1 94.31 489 PRO B O 1
ATOM 9108 N N . GLY B 1 490 ? -11.359 -35.656 3.033 1 89.06 490 GLY B N 1
ATOM 9109 C CA . GLY B 1 490 ? -10.281 -35.375 3.967 1 89.06 490 GLY B CA 1
ATOM 9110 C C . GLY B 1 490 ? -10.297 -33.969 4.508 1 89.06 490 GLY B C 1
ATOM 9111 O O . GLY B 1 490 ? -11.164 -33.188 4.137 1 89.06 490 GLY B O 1
ATOM 9112 N N . LYS B 1 491 ? -9.273 -33.688 5.336 1 85.81 491 LYS B N 1
ATOM 9113 C CA . LYS B 1 491 ? -9.219 -32.438 6.051 1 85.81 491 LYS B CA 1
ATOM 9114 C C . LYS B 1 491 ? -9 -31.266 5.086 1 85.81 491 LYS B C 1
ATOM 9116 O O . LYS B 1 491 ? -9.57 -30.188 5.254 1 85.81 491 LYS B O 1
ATOM 9121 N N . LYS B 1 492 ? -8.164 -31.453 4.051 1 91.12 492 LYS B N 1
ATOM 9122 C CA . LYS B 1 492 ? -7.879 -30.375 3.109 1 91.12 492 LYS B CA 1
ATOM 9123 C C . LYS B 1 492 ? -9.078 -30.109 2.201 1 91.12 492 LYS B C 1
ATOM 9125 O O . LYS B 1 492 ? -9.266 -28.984 1.733 1 91.12 492 LYS B O 1
ATOM 9130 N N . GLY B 1 493 ? -9.773 -31.141 1.857 1 95.25 493 GLY B N 1
ATOM 9131 C CA . GLY B 1 493 ? -10.961 -31.031 1.03 1 95.25 493 GLY B CA 1
ATOM 9132 C C . GLY B 1 493 ? -10.664 -31.062 -0.456 1 95.25 493 GLY B C 1
ATOM 9133 O O . GLY B 1 493 ? -11.562 -30.906 -1.28 1 95.25 493 GLY B O 1
ATOM 9134 N N . PHE B 1 494 ? -9.398 -31.203 -0.81 1 98.31 494 PHE B N 1
ATOM 9135 C CA . PHE B 1 494 ? -9.031 -31.219 -2.221 1 98.31 494 PHE B CA 1
ATOM 9136 C C . PHE B 1 494 ? -7.715 -31.969 -2.432 1 98.31 494 PHE B C 1
ATOM 9138 O O . PHE B 1 494 ? -7.043 -32.344 -1.465 1 98.31 494 PHE B O 1
ATOM 9145 N N . ARG B 1 495 ? -7.406 -32.312 -3.695 1 98.19 495 ARG B N 1
ATOM 9146 C CA . ARG B 1 495 ? -6.086 -32.75 -4.141 1 98.19 495 ARG B CA 1
ATOM 9147 C C . ARG B 1 495 ? -5.562 -31.875 -5.262 1 98.19 495 ARG B C 1
ATOM 9149 O O . ARG B 1 495 ? -6.336 -31.375 -6.074 1 98.19 495 ARG B O 1
ATOM 9156 N N . LEU B 1 496 ? -4.32 -31.641 -5.211 1 98.5 496 LEU B N 1
ATOM 9157 C CA . LEU B 1 496 ? -3.623 -31 -6.316 1 98.5 496 LEU B CA 1
ATOM 9158 C C . LEU B 1 496 ? -3.184 -32.031 -7.355 1 98.5 496 LEU B C 1
ATOM 9160 O O . LEU B 1 496 ? -2.539 -33.031 -7.016 1 98.5 496 LEU B O 1
ATOM 9164 N N . LEU B 1 497 ? -3.609 -31.844 -8.555 1 98.81 497 LEU B N 1
ATOM 9165 C CA . LEU B 1 497 ? -3.137 -32.656 -9.672 1 98.81 497 LEU B CA 1
ATOM 9166 C C . LEU B 1 497 ? -1.972 -31.984 -10.383 1 98.81 497 LEU B C 1
ATOM 9168 O O . LEU B 1 497 ? -2.053 -30.797 -10.727 1 98.81 497 LEU B O 1
ATOM 9172 N N . LEU B 1 498 ? -0.924 -32.688 -10.547 1 98.56 498 LEU B N 1
ATOM 9173 C CA . LEU B 1 498 ? 0.209 -32.219 -11.328 1 98.56 498 LEU B CA 1
ATOM 9174 C C . LEU B 1 498 ? 0.519 -33.156 -12.484 1 98.56 498 LEU B C 1
ATOM 9176 O O . LEU B 1 498 ? 0.457 -34.375 -12.336 1 98.56 498 LEU B O 1
ATOM 9180 N N . ALA B 1 499 ? 0.741 -32.531 -13.664 1 98.69 499 ALA B N 1
ATOM 9181 C CA . ALA B 1 499 ? 1.275 -33.344 -14.742 1 98.69 499 ALA B CA 1
ATOM 9182 C C . ALA B 1 499 ? 2.627 -33.969 -14.367 1 98.69 499 ALA B C 1
ATOM 9184 O O . ALA B 1 499 ? 3.43 -33.312 -13.688 1 98.69 499 ALA B O 1
ATOM 9185 N N . SER B 1 500 ? 2.869 -35.219 -14.82 1 97.62 500 SER B N 1
ATOM 9186 C CA . SER B 1 500 ? 4.125 -35.844 -14.453 1 97.62 500 SER B CA 1
ATOM 9187 C C . SER B 1 500 ? 4.656 -36.719 -15.594 1 97.62 500 SER B C 1
ATOM 9189 O O . SER B 1 500 ? 4.137 -37.812 -15.844 1 97.62 500 SER B O 1
ATOM 9191 N N . PRO B 1 501 ? 5.699 -36.25 -16.266 1 97.12 501 PRO B N 1
ATOM 9192 C CA . PRO B 1 501 ? 6.352 -37.094 -17.25 1 97.12 501 PRO B CA 1
ATOM 9193 C C . PRO B 1 501 ? 6.895 -38.406 -16.656 1 97.12 501 PRO B C 1
ATOM 9195 O O . PRO B 1 501 ? 6.812 -39.469 -17.297 1 97.12 501 PRO B O 1
ATOM 9198 N N . LEU B 1 502 ? 7.363 -38.312 -15.484 1 94.25 502 LEU B N 1
ATOM 9199 C CA . LEU B 1 502 ? 7.938 -39.469 -14.812 1 94.25 502 LEU B CA 1
ATOM 9200 C C . LEU B 1 502 ? 6.879 -40.531 -14.586 1 94.25 502 LEU B C 1
ATOM 9202 O O . LEU B 1 502 ? 7.125 -41.719 -14.828 1 94.25 502 LEU B O 1
ATOM 9206 N N . ALA B 1 503 ? 5.766 -40.125 -14.094 1 95.25 503 ALA B N 1
ATOM 9207 C CA . ALA B 1 503 ? 4.676 -41.094 -13.883 1 95.25 503 ALA B CA 1
ATOM 9208 C C . ALA B 1 503 ? 4.27 -41.75 -15.188 1 95.25 503 ALA B C 1
ATOM 9210 O O . ALA B 1 503 ? 3.93 -42.938 -15.211 1 95.25 503 ALA B O 1
ATOM 9211 N N . CYS B 1 504 ? 4.277 -41.031 -16.25 1 97.38 504 CYS B N 1
ATOM 9212 C CA . CYS B 1 504 ? 3.896 -41.562 -17.547 1 97.38 504 CYS B CA 1
ATOM 9213 C C . CYS B 1 504 ? 4.914 -42.594 -18.031 1 97.38 504 CYS B C 1
ATOM 9215 O O . CYS B 1 504 ? 4.543 -43.688 -18.453 1 97.38 504 CYS B O 1
ATOM 9217 N N . LEU B 1 505 ? 6.18 -42.25 -18 1 95.25 505 LEU B N 1
ATOM 9218 C CA . LEU B 1 505 ? 7.23 -43.156 -18.438 1 95.25 505 LEU B CA 1
ATOM 9219 C C . LEU B 1 505 ? 7.219 -44.438 -17.609 1 95.25 505 LEU B C 1
ATOM 9221 O O . LEU B 1 505 ? 7.422 -45.531 -18.156 1 95.25 505 LEU B O 1
ATOM 9225 N N . LYS B 1 506 ? 7.004 -44.312 -16.344 1 92.69 506 LYS B N 1
ATOM 9226 C CA . LYS B 1 506 ? 6.922 -45.469 -15.477 1 92.69 506 LYS B CA 1
ATOM 9227 C C . LYS B 1 506 ? 5.789 -46.406 -15.906 1 92.69 506 LYS B C 1
ATOM 9229 O O . LYS B 1 506 ? 5.977 -47.625 -16 1 92.69 506 LYS B O 1
ATOM 9234 N N . LEU B 1 507 ? 4.645 -45.844 -16.125 1 95.56 507 LEU B N 1
ATOM 9235 C CA . LEU B 1 507 ? 3.502 -46.625 -16.578 1 95.56 507 LEU B CA 1
ATOM 9236 C C . LEU B 1 507 ? 3.828 -47.344 -17.875 1 95.56 507 LEU B C 1
ATOM 9238 O O . LEU B 1 507 ? 3.535 -48.531 -18.016 1 95.56 507 LEU B O 1
ATOM 9242 N N . PHE B 1 508 ? 4.434 -46.656 -18.828 1 97.12 508 PHE B N 1
ATOM 9243 C CA . PHE B 1 508 ? 4.762 -47.25 -20.125 1 97.12 508 PHE B CA 1
ATOM 9244 C C . PHE B 1 508 ? 5.797 -48.344 -19.984 1 97.12 508 PHE B C 1
ATOM 9246 O O . PHE B 1 508 ? 5.723 -49.375 -20.672 1 97.12 508 PHE B O 1
ATOM 9253 N N . GLU B 1 509 ? 6.758 -48.156 -19.141 1 93.94 509 GLU B N 1
ATOM 9254 C CA . GLU B 1 509 ? 7.758 -49.188 -18.891 1 93.94 509 GLU B CA 1
ATOM 9255 C C . GLU B 1 509 ? 7.121 -50.438 -18.312 1 93.94 509 GLU B C 1
ATOM 9257 O O . GLU B 1 509 ? 7.488 -51.562 -18.672 1 93.94 509 GLU B O 1
ATOM 9262 N N . GLU B 1 510 ? 6.246 -50.219 -17.344 1 92.88 510 GLU B N 1
ATOM 9263 C CA . GLU B 1 510 ? 5.527 -51.375 -16.75 1 92.88 510 GLU B CA 1
ATOM 9264 C C . GLU B 1 510 ? 4.766 -52.156 -17.812 1 92.88 510 GLU B C 1
ATOM 9266 O O . GLU B 1 510 ? 4.809 -53.375 -17.828 1 92.88 510 GLU B O 1
ATOM 9271 N N . LYS B 1 511 ? 4.109 -51.5 -18.688 1 96.69 511 LYS B N 1
ATOM 9272 C CA . LYS B 1 511 ? 3.33 -52.188 -19.734 1 96.69 511 LYS B CA 1
ATOM 9273 C C . LYS B 1 511 ? 4.242 -52.875 -20.734 1 96.69 511 LYS B C 1
ATOM 9275 O O . LYS B 1 511 ? 3.918 -53.938 -21.234 1 96.69 511 LYS B O 1
ATOM 9280 N N . GLN B 1 512 ? 5.336 -52.219 -21.047 1 96.75 512 GLN B N 1
ATOM 9281 C CA . GLN B 1 512 ? 6.309 -52.875 -21.938 1 96.75 512 GLN B CA 1
ATOM 9282 C C . GLN B 1 512 ? 6.789 -54.188 -21.344 1 96.75 512 GLN B C 1
ATOM 9284 O O . GLN B 1 512 ? 6.859 -55.188 -22.047 1 96.75 512 GLN B O 1
ATOM 9289 N N . LYS B 1 513 ? 7.121 -54.219 -20.078 1 93.31 513 LYS B N 1
ATOM 9290 C CA . LYS B 1 513 ? 7.598 -55.406 -19.391 1 93.31 513 LYS B CA 1
ATOM 9291 C C . LYS B 1 513 ? 6.523 -56.5 -19.375 1 93.31 513 LYS B C 1
ATOM 9293 O O . LYS B 1 513 ? 6.84 -57.688 -19.375 1 93.31 513 LYS B O 1
ATOM 9298 N N . GLU B 1 514 ? 5.312 -56.125 -19.391 1 95.62 514 GLU B N 1
ATOM 9299 C CA . GLU B 1 514 ? 4.195 -57.062 -19.422 1 95.62 514 GLU B CA 1
ATOM 9300 C C . GLU B 1 514 ? 3.99 -57.625 -20.828 1 95.62 514 GLU B C 1
ATOM 9302 O O . GLU B 1 514 ? 3.113 -58.469 -21.047 1 95.62 514 GLU B O 1
ATOM 9307 N N . GLY B 1 515 ? 4.762 -57.188 -21.766 1 96.88 515 GLY B N 1
ATOM 9308 C CA . GLY B 1 515 ? 4.734 -57.75 -23.094 1 96.88 515 GLY B CA 1
ATOM 9309 C C . GLY B 1 515 ? 3.982 -56.906 -24.094 1 96.88 515 GLY B C 1
ATOM 9310 O O . GLY B 1 515 ? 3.721 -57.344 -25.219 1 96.88 515 GLY B O 1
ATOM 9311 N N . TYR B 1 516 ? 3.719 -55.656 -23.688 1 97.94 516 TYR B N 1
ATOM 9312 C CA . TYR B 1 516 ? 2.898 -54.812 -24.578 1 97.94 516 TYR B CA 1
ATOM 9313 C C . TYR B 1 516 ? 3.74 -53.75 -25.25 1 97.94 516 TYR B C 1
ATOM 9315 O O . TYR B 1 516 ? 3.273 -52.625 -25.469 1 97.94 516 TYR B O 1
ATOM 9323 N N . GLY B 1 517 ? 4.934 -53.938 -25.531 1 97.38 517 GLY B N 1
ATOM 9324 C CA . GLY B 1 517 ? 5.863 -53 -26.156 1 97.38 517 GLY B CA 1
ATOM 9325 C C . GLY B 1 517 ? 5.379 -52.469 -27.484 1 97.38 517 GLY B C 1
ATOM 9326 O O . GLY B 1 517 ? 5.75 -51.375 -27.906 1 97.38 517 GLY B O 1
ATOM 9327 N N . ASN B 1 518 ? 4.523 -53.25 -28.203 1 96.62 518 ASN B N 1
ATOM 9328 C CA . ASN B 1 518 ? 4.055 -52.875 -29.516 1 96.62 518 ASN B CA 1
ATOM 9329 C C . ASN B 1 518 ? 2.756 -52.062 -29.453 1 96.62 518 ASN B C 1
ATOM 9331 O O . ASN B 1 518 ? 2.305 -51.5 -30.453 1 96.62 518 ASN B O 1
ATOM 9335 N N . ALA B 1 519 ? 2.193 -52 -28.188 1 97.31 519 ALA B N 1
ATOM 9336 C CA . ALA B 1 519 ? 1.062 -51.062 -28.047 1 97.31 519 ALA B CA 1
ATOM 9337 C C . ALA B 1 519 ? 1.473 -49.625 -28.344 1 97.31 519 ALA B C 1
ATOM 9339 O O . ALA B 1 519 ? 2.621 -49.25 -28.125 1 97.31 519 ALA B O 1
ATOM 9340 N N . ALA B 1 520 ? 0.515 -48.812 -28.922 1 97.06 520 ALA B N 1
ATOM 9341 C CA . ALA B 1 520 ? 0.947 -47.531 -29.469 1 97.06 520 ALA B CA 1
ATOM 9342 C C . ALA B 1 520 ? 0.006 -46.406 -29.047 1 97.06 520 ALA B C 1
ATOM 9344 O O . ALA B 1 520 ? -1.17 -46.656 -28.766 1 97.06 520 ALA B O 1
ATOM 9345 N N . LEU B 1 521 ? 0.603 -45.219 -28.984 1 97.06 521 LEU B N 1
ATOM 9346 C CA . LEU B 1 521 ? -0.204 -44 -28.891 1 97.06 521 LEU B CA 1
ATOM 9347 C C . LEU B 1 521 ? -0.934 -43.719 -30.188 1 97.06 521 LEU B C 1
ATOM 9349 O O . LEU B 1 521 ? -0.448 -44.094 -31.266 1 97.06 521 LEU B O 1
ATOM 9353 N N . PHE B 1 522 ? -2.141 -43.125 -30.078 1 97 522 PHE B N 1
ATOM 9354 C CA . PHE B 1 522 ? -2.871 -42.5 -31.172 1 97 522 PHE B CA 1
ATOM 9355 C C . PHE B 1 522 ? -3.51 -43.562 -32.062 1 97 522 PHE B C 1
ATOM 9357 O O . PHE B 1 522 ? -3.812 -43.281 -33.219 1 97 522 PHE B O 1
ATOM 9364 N N . GLU B 1 523 ? -3.602 -44.688 -31.406 1 91.5 523 GLU B N 1
ATOM 9365 C CA . GLU B 1 523 ? -4.332 -45.719 -32.156 1 91.5 523 GLU B CA 1
ATOM 9366 C C . GLU B 1 523 ? -5.773 -45.281 -32.438 1 91.5 523 GLU B C 1
ATOM 9368 O O . GLU B 1 523 ? -6.469 -44.844 -31.5 1 91.5 523 GLU B O 1
ATOM 9373 N N . GLY B 1 524 ? -6.215 -45.344 -33.625 1 86.31 524 GLY B N 1
ATOM 9374 C CA . GLY B 1 524 ? -7.586 -45 -33.969 1 86.31 524 GLY B CA 1
ATOM 9375 C C . GLY B 1 524 ? -7.711 -43.594 -34.531 1 86.31 524 GLY B C 1
ATOM 9376 O O . GLY B 1 524 ? -8.758 -43.25 -35.094 1 86.31 524 GLY B O 1
ATOM 9377 N N . LEU B 1 525 ? -6.703 -42.75 -34.281 1 91.81 525 LEU B N 1
ATOM 9378 C CA . LEU B 1 525 ? -6.707 -41.406 -34.875 1 91.81 525 LEU B CA 1
ATOM 9379 C C . LEU B 1 525 ? -6.234 -41.438 -36.344 1 91.81 525 LEU B C 1
ATOM 9381 O O . LEU B 1 525 ? -5.168 -42 -36.625 1 91.81 525 LEU B O 1
ATOM 9385 N N . LYS B 1 526 ? -7.062 -41.156 -37.156 1 84.81 526 LYS B N 1
ATOM 9386 C CA . LYS B 1 526 ? -6.695 -41.156 -38.562 1 84.81 526 LYS B CA 1
ATOM 9387 C C . LYS B 1 526 ? -5.645 -40.094 -38.875 1 84.81 526 LYS B C 1
ATOM 9389 O O . LYS B 1 526 ? -5.645 -39.031 -38.281 1 84.81 526 LYS B O 1
ATOM 9394 N N . ARG B 1 527 ? -4.613 -40.344 -39.625 1 85.31 527 ARG B N 1
ATOM 9395 C CA . ARG B 1 527 ? -3.619 -39.406 -40.156 1 85.31 527 ARG B CA 1
ATOM 9396 C C . ARG B 1 527 ? -2.605 -39.031 -39.094 1 85.31 527 ARG B C 1
ATOM 9398 O O . ARG B 1 527 ? -1.955 -37.969 -39.188 1 85.31 527 ARG B O 1
ATOM 9405 N N . VAL B 1 528 ? -2.705 -39.562 -37.906 1 90.38 528 VAL B N 1
ATOM 9406 C CA . VAL B 1 528 ? -1.705 -39.312 -36.875 1 90.38 528 VAL B CA 1
ATOM 9407 C C . VAL B 1 528 ? -0.784 -40.5 -36.75 1 90.38 528 VAL B C 1
ATOM 9409 O O . VAL B 1 528 ? -1.252 -41.656 -36.656 1 90.38 528 VAL B O 1
ATOM 9412 N N . GLY B 1 529 ? 0.465 -40.281 -36.906 1 91.31 529 GLY B N 1
ATOM 9413 C CA . GLY B 1 529 ? 1.429 -41.344 -36.781 1 91.31 529 GLY B CA 1
ATOM 9414 C C . GLY B 1 529 ? 1.42 -42 -35.406 1 91.31 529 GLY B C 1
ATOM 9415 O O . GLY B 1 529 ? 1.349 -41.312 -34.375 1 91.31 529 GLY B O 1
ATOM 9416 N N . LYS B 1 530 ? 1.377 -43.312 -35.469 1 94.94 530 LYS B N 1
ATOM 9417 C CA . LYS B 1 530 ? 1.421 -44.062 -34.219 1 94.94 530 LYS B CA 1
ATOM 9418 C C . LYS B 1 530 ? 2.84 -44.125 -33.656 1 94.94 530 LYS B C 1
ATOM 9420 O O . LYS B 1 530 ? 3.812 -44.062 -34.406 1 94.94 530 LYS B O 1
ATOM 9425 N N . ILE B 1 531 ? 2.912 -44.188 -32.375 1 96.75 531 ILE B N 1
ATOM 9426 C CA . ILE B 1 531 ? 4.191 -44.344 -31.672 1 96.75 531 ILE B CA 1
ATOM 9427 C C . ILE B 1 531 ? 4.098 -45.469 -30.656 1 96.75 531 ILE B C 1
ATOM 9429 O O . ILE B 1 531 ? 3.352 -45.375 -29.672 1 96.75 531 ILE B O 1
ATOM 9433 N N . THR B 1 532 ? 4.852 -46.438 -30.844 1 97.75 532 THR B N 1
ATOM 9434 C CA . THR B 1 532 ? 4.789 -47.625 -29.969 1 97.75 532 THR B CA 1
ATOM 9435 C C . THR B 1 532 ? 5.5 -47.344 -28.641 1 97.75 532 THR B C 1
ATOM 9437 O O . THR B 1 532 ? 6.301 -46.406 -28.562 1 97.75 532 THR B O 1
ATOM 9440 N N . LEU B 1 533 ? 5.18 -48.125 -27.609 1 98.06 533 LEU B N 1
ATOM 9441 C CA . LEU B 1 533 ? 5.859 -48 -26.328 1 98.06 533 LEU B CA 1
ATOM 9442 C C . LEU B 1 533 ? 7.359 -48.219 -26.484 1 98.06 533 LEU B C 1
ATOM 9444 O O . LEU B 1 533 ? 8.164 -47.531 -25.859 1 98.06 533 LEU B O 1
ATOM 9448 N N . ASN B 1 534 ? 7.742 -49.188 -27.312 1 97.62 534 ASN B N 1
ATOM 9449 C CA . ASN B 1 534 ? 9.156 -49.438 -27.578 1 97.62 534 ASN B CA 1
ATOM 9450 C C . ASN B 1 534 ? 9.852 -48.219 -28.141 1 97.62 534 ASN B C 1
ATOM 9452 O O . ASN B 1 534 ? 10.961 -47.875 -27.734 1 97.62 534 ASN B O 1
ATOM 9456 N N . GLU B 1 535 ? 9.188 -47.562 -29.047 1 97.25 535 GLU B N 1
ATOM 9457 C CA . GLU B 1 535 ? 9.75 -46.344 -29.656 1 97.25 535 GLU B CA 1
ATOM 9458 C C . GLU B 1 535 ? 9.883 -45.219 -28.625 1 97.25 535 GLU B C 1
ATOM 9460 O O . GLU B 1 535 ? 10.898 -44.531 -28.594 1 97.25 535 GLU B O 1
ATOM 9465 N N . ILE B 1 536 ? 8.875 -45.031 -27.797 1 97.25 536 ILE B N 1
ATOM 9466 C CA . ILE B 1 536 ? 8.859 -44 -26.797 1 97.25 536 ILE B CA 1
ATOM 9467 C C . ILE B 1 536 ? 9.992 -44.219 -25.797 1 97.25 536 ILE B C 1
ATOM 9469 O O . ILE B 1 536 ? 10.75 -43.281 -25.5 1 97.25 536 ILE B O 1
ATOM 9473 N N . LEU B 1 537 ? 10.117 -45.406 -25.312 1 96.62 537 LEU B N 1
ATOM 9474 C CA . LEU B 1 537 ? 11.023 -45.719 -24.219 1 96.62 537 LEU B CA 1
ATOM 9475 C C . LEU B 1 537 ? 12.469 -45.75 -24.688 1 96.62 537 LEU B C 1
ATOM 9477 O O . LEU B 1 537 ? 13.398 -45.688 -23.891 1 96.62 537 LEU B O 1
ATOM 9481 N N . THR B 1 538 ? 12.688 -45.844 -26.031 1 96 538 THR B N 1
ATOM 9482 C CA . THR B 1 538 ? 14.047 -45.875 -26.562 1 96 538 THR B CA 1
ATOM 9483 C C . THR B 1 538 ? 14.43 -44.5 -27.109 1 96 538 THR B C 1
ATOM 9485 O O . THR B 1 538 ? 15.578 -44.281 -27.484 1 96 538 THR B O 1
ATOM 9488 N N . ASP B 1 539 ? 13.484 -43.625 -27.203 1 95.88 539 ASP B N 1
ATOM 9489 C CA . ASP B 1 539 ? 13.742 -42.281 -27.703 1 95.88 539 ASP B CA 1
ATOM 9490 C C . ASP B 1 539 ? 14.516 -41.469 -26.672 1 95.88 539 ASP B C 1
ATOM 9492 O O . ASP B 1 539 ? 13.938 -40.906 -25.734 1 95.88 539 ASP B O 1
ATOM 9496 N N . ARG B 1 540 ? 15.742 -41.156 -26.922 1 92.38 540 ARG B N 1
ATOM 9497 C CA . ARG B 1 540 ? 16.609 -40.469 -25.984 1 92.38 540 ARG B CA 1
ATOM 9498 C C . ARG B 1 540 ? 16.219 -39 -25.844 1 92.38 540 ARG B C 1
ATOM 9500 O O . ARG B 1 540 ? 16.297 -38.438 -24.75 1 92.38 540 ARG B O 1
ATOM 9507 N N . ASN B 1 541 ? 15.82 -38.438 -26.938 1 92.62 541 ASN B N 1
ATOM 9508 C CA . ASN B 1 541 ? 15.406 -37.031 -26.891 1 92.62 541 ASN B CA 1
ATOM 9509 C C . ASN B 1 541 ? 14.156 -36.844 -26.031 1 92.62 541 ASN B C 1
ATOM 9511 O O . ASN B 1 541 ? 14.07 -35.906 -25.234 1 92.62 541 ASN B O 1
ATOM 9515 N N . LEU B 1 542 ? 13.211 -37.719 -26.172 1 94.81 542 LEU B N 1
ATOM 9516 C CA . LEU B 1 542 ? 11.984 -37.625 -25.391 1 94.81 542 LEU B CA 1
ATOM 9517 C C . LEU B 1 542 ? 12.266 -37.844 -23.906 1 94.81 542 LEU B C 1
ATOM 9519 O O . LEU B 1 542 ? 11.641 -37.219 -23.062 1 94.81 542 LEU B O 1
ATOM 9523 N N . ARG B 1 543 ? 13.156 -38.719 -23.625 1 91.81 543 ARG B N 1
ATOM 9524 C CA . ARG B 1 543 ? 13.539 -38.938 -22.234 1 91.81 543 ARG B CA 1
ATOM 9525 C C . ARG B 1 543 ? 14.172 -37.719 -21.625 1 91.81 543 ARG B C 1
ATOM 9527 O O . ARG B 1 543 ? 13.891 -37.375 -20.469 1 91.81 543 ARG B O 1
ATOM 9534 N N . GLN B 1 544 ? 14.984 -37.094 -22.422 1 92.06 544 GLN B N 1
ATOM 9535 C CA . GLN B 1 544 ? 15.625 -35.844 -21.938 1 92.06 544 GLN B CA 1
ATOM 9536 C C . GLN B 1 544 ? 14.609 -34.75 -21.75 1 92.06 544 GLN B C 1
ATOM 9538 O O . GLN B 1 544 ? 14.664 -34 -20.75 1 92.06 544 GLN B O 1
ATOM 9543 N N . ASP B 1 545 ? 13.703 -34.625 -22.719 1 94.75 545 ASP B N 1
ATOM 9544 C CA . ASP B 1 545 ? 12.625 -33.656 -22.594 1 94.75 545 ASP B CA 1
ATOM 9545 C C . ASP B 1 545 ? 11.805 -33.906 -21.344 1 94.75 545 ASP B C 1
ATOM 9547 O O . ASP B 1 545 ? 11.445 -32.969 -20.641 1 94.75 545 ASP B O 1
ATOM 9551 N N . SER B 1 546 ? 11.539 -35.156 -21.078 1 93.94 546 SER B N 1
ATOM 9552 C CA . SER B 1 546 ? 10.727 -35.531 -19.922 1 93.94 546 SER B CA 1
ATOM 9553 C C . SER B 1 546 ? 11.43 -35.188 -18.625 1 93.94 546 SER B C 1
ATOM 9555 O O . SER B 1 546 ? 10.789 -34.75 -17.656 1 93.94 546 SER B O 1
ATOM 9557 N N . LYS B 1 547 ? 12.688 -35.406 -18.625 1 91.75 547 LYS B N 1
ATOM 9558 C CA . LYS B 1 547 ? 13.469 -35.062 -17.438 1 91.75 547 LYS B CA 1
ATOM 9559 C C . LYS B 1 547 ? 13.445 -33.562 -17.172 1 91.75 547 LYS B C 1
ATOM 9561 O O . LYS B 1 547 ? 13.281 -33.125 -16.031 1 91.75 547 LYS B O 1
ATOM 9566 N N . TYR B 1 548 ? 13.633 -32.781 -18.188 1 93.5 548 TYR B N 1
ATOM 9567 C CA . TYR B 1 548 ? 13.594 -31.328 -18.078 1 93.5 548 TYR B CA 1
ATOM 9568 C C . TYR B 1 548 ? 12.234 -30.859 -17.562 1 93.5 548 TYR B C 1
ATOM 9570 O O . TYR B 1 548 ? 12.164 -30.109 -16.594 1 93.5 548 TYR B O 1
ATOM 9578 N N . VAL B 1 549 ? 11.211 -31.328 -18.203 1 96.25 549 VAL B N 1
ATOM 9579 C CA . VAL B 1 549 ? 9.867 -30.891 -17.859 1 96.25 549 VAL B CA 1
ATOM 9580 C C . VAL B 1 549 ? 9.531 -31.312 -16.422 1 96.25 549 VAL B C 1
ATOM 9582 O O . VAL B 1 549 ? 8.93 -30.547 -15.672 1 96.25 549 VAL B O 1
ATOM 9585 N N . GLN B 1 550 ? 9.867 -32.531 -16.078 1 95.06 550 GLN B N 1
ATOM 9586 C CA . GLN B 1 550 ? 9.625 -32.969 -14.711 1 95.06 550 GLN B CA 1
ATOM 9587 C C . GLN B 1 550 ? 10.312 -32.062 -13.703 1 95.06 550 GLN B C 1
ATOM 9589 O O . GLN B 1 550 ? 9.75 -31.766 -12.641 1 95.06 550 GLN B O 1
ATOM 9594 N N . SER B 1 551 ? 11.508 -31.625 -14.031 1 93.31 551 SER B N 1
ATOM 9595 C CA . SER B 1 551 ? 12.234 -30.719 -13.148 1 93.31 551 SER B CA 1
ATOM 9596 C C . SER B 1 551 ? 11.508 -29.391 -12.992 1 93.31 551 SER B C 1
ATOM 9598 O O . SER B 1 551 ? 11.453 -28.828 -11.891 1 93.31 551 SER B O 1
ATOM 9600 N N . CYS B 1 552 ? 11 -28.875 -14.078 1 94.56 552 CYS B N 1
ATOM 9601 C CA . CYS B 1 552 ? 10.227 -27.641 -14.031 1 94.56 552 CYS B CA 1
ATOM 9602 C C . CYS B 1 552 ? 9 -27.797 -13.141 1 94.56 552 CYS B C 1
ATOM 9604 O O . CYS B 1 552 ? 8.703 -26.922 -12.32 1 94.56 552 CYS B O 1
ATOM 9606 N N . ILE B 1 553 ? 8.328 -28.875 -13.297 1 96.88 553 ILE B N 1
ATOM 9607 C CA . ILE B 1 553 ? 7.125 -29.125 -12.523 1 96.88 553 ILE B CA 1
ATOM 9608 C C . ILE B 1 553 ? 7.488 -29.328 -11.055 1 96.88 553 ILE B C 1
ATOM 9610 O O . ILE B 1 553 ? 6.766 -28.875 -10.164 1 96.88 553 ILE B O 1
ATOM 9614 N N . ASP B 1 554 ? 8.586 -30 -10.797 1 94.81 554 ASP B N 1
ATOM 9615 C CA . ASP B 1 554 ? 9.016 -30.234 -9.422 1 94.81 554 ASP B CA 1
ATOM 9616 C C . ASP B 1 554 ? 9.359 -28.922 -8.727 1 94.81 554 ASP B C 1
ATOM 9618 O O . ASP B 1 554 ? 9.148 -28.781 -7.516 1 94.81 554 ASP B O 1
ATOM 9622 N N . TRP B 1 555 ? 9.945 -28.031 -9.484 1 93.69 555 TRP B N 1
ATOM 9623 C CA . TRP B 1 555 ? 10.18 -26.703 -8.93 1 93.69 555 TRP B CA 1
ATOM 9624 C C . TRP B 1 555 ? 8.875 -26.078 -8.469 1 93.69 555 TRP B C 1
ATOM 9626 O O . TRP B 1 555 ? 8.781 -25.562 -7.344 1 93.69 555 TRP B O 1
ATOM 9636 N N . ASN B 1 556 ? 7.902 -26.109 -9.297 1 96.56 556 ASN B N 1
ATOM 9637 C CA . ASN B 1 556 ? 6.59 -25.578 -8.945 1 96.56 556 ASN B CA 1
ATOM 9638 C C . ASN B 1 556 ? 5.957 -26.359 -7.801 1 96.56 556 ASN B C 1
ATOM 9640 O O . ASN B 1 556 ? 5.281 -25.781 -6.945 1 96.56 556 ASN B O 1
ATOM 9644 N N . ARG B 1 557 ? 6.191 -27.688 -7.863 1 95.88 557 ARG B N 1
ATOM 9645 C CA . ARG B 1 557 ? 5.719 -28.562 -6.785 1 95.88 557 ARG B CA 1
ATOM 9646 C C . ARG B 1 557 ? 6.215 -28.062 -5.434 1 95.88 557 ARG B C 1
ATOM 9648 O O . ARG B 1 557 ? 5.438 -27.953 -4.48 1 95.88 557 ARG B O 1
ATOM 9655 N N . SER B 1 558 ? 7.426 -27.719 -5.328 1 92.88 558 SER B N 1
ATOM 9656 C CA . SER B 1 558 ? 8.016 -27.234 -4.09 1 92.88 558 SER B CA 1
ATOM 9657 C C . SER B 1 558 ? 7.398 -25.891 -3.678 1 92.88 558 SER B C 1
ATOM 9659 O O . SER B 1 558 ? 7.137 -25.672 -2.494 1 92.88 558 SER B O 1
ATOM 9661 N N . ILE B 1 559 ? 7.176 -25.016 -4.621 1 94.12 559 ILE B N 1
ATOM 9662 C CA . ILE B 1 559 ? 6.547 -23.734 -4.336 1 94.12 559 ILE B CA 1
ATOM 9663 C C . ILE B 1 559 ? 5.137 -23.953 -3.795 1 94.12 559 ILE B C 1
ATOM 9665 O O . ILE B 1 559 ? 4.75 -23.359 -2.787 1 94.12 559 ILE B O 1
ATOM 9669 N N . LEU B 1 560 ? 4.402 -24.812 -4.469 1 97.38 560 LEU B N 1
ATOM 9670 C CA . LEU B 1 560 ? 3.01 -25.062 -4.105 1 97.38 560 LEU B CA 1
ATOM 9671 C C . LEU B 1 560 ? 2.912 -25.688 -2.717 1 97.38 560 LEU B C 1
ATOM 9673 O O . LEU B 1 560 ? 2.027 -25.328 -1.934 1 97.38 560 LEU B O 1
ATOM 9677 N N . LYS B 1 561 ? 3.787 -26.609 -2.412 1 93.81 561 LYS B N 1
ATOM 9678 C CA . LYS B 1 561 ? 3.797 -27.188 -1.074 1 93.81 561 LYS B CA 1
ATOM 9679 C C . LYS B 1 561 ? 4.039 -26.125 -0.009 1 93.81 561 LYS B C 1
ATOM 9681 O O . LYS B 1 561 ? 3.334 -26.078 1.001 1 93.81 561 LYS B O 1
ATOM 9686 N N . ARG B 1 562 ? 4.965 -25.312 -0.285 1 92.5 562 ARG B N 1
ATOM 9687 C CA . ARG B 1 562 ? 5.34 -24.281 0.678 1 92.5 562 ARG B CA 1
ATOM 9688 C C . ARG B 1 562 ? 4.246 -23.219 0.805 1 92.5 562 ARG B C 1
ATOM 9690 O O . ARG B 1 562 ? 3.865 -22.844 1.916 1 92.5 562 ARG B O 1
ATOM 9697 N N . GLU B 1 563 ? 3.688 -22.734 -0.301 1 96.31 563 GLU B N 1
ATOM 9698 C CA . GLU B 1 563 ? 2.811 -21.562 -0.318 1 96.31 563 GLU B CA 1
ATOM 9699 C C . GLU B 1 563 ? 1.365 -21.953 -0.024 1 96.31 563 GLU B C 1
ATOM 9701 O O . GLU B 1 563 ? 0.548 -21.109 0.341 1 96.31 563 GLU B O 1
ATOM 9706 N N . LEU B 1 564 ? 1.027 -23.234 -0.21 1 97.75 564 LEU B N 1
ATOM 9707 C CA . LEU B 1 564 ? -0.344 -23.672 0.032 1 97.75 564 LEU B CA 1
ATOM 9708 C C . LEU B 1 564 ? -0.408 -24.625 1.218 1 97.75 564 LEU B C 1
ATOM 9710 O O . LEU B 1 564 ? -1.476 -25.156 1.54 1 97.75 564 LEU B O 1
ATOM 9714 N N . GLY B 1 565 ? 0.737 -24.906 1.849 1 94.06 565 GLY B N 1
ATOM 9715 C CA . GLY B 1 565 ? 0.75 -25.781 3.002 1 94.06 565 GLY B CA 1
ATOM 9716 C C . GLY B 1 565 ? 0.367 -27.219 2.662 1 94.06 565 GLY B C 1
ATOM 9717 O O . GLY B 1 565 ? -0.445 -27.828 3.357 1 94.06 565 GLY B O 1
ATOM 9718 N N . LEU B 1 566 ? 0.925 -27.719 1.542 1 92.94 566 LEU B N 1
ATOM 9719 C CA . LEU B 1 566 ? 0.586 -29.062 1.092 1 92.94 566 LEU B CA 1
ATOM 9720 C C . LEU B 1 566 ? 1.704 -30.047 1.425 1 92.94 566 LEU B C 1
ATOM 9722 O O . LEU B 1 566 ? 2.848 -29.641 1.649 1 92.94 566 LEU B O 1
ATOM 9726 N N . THR B 1 567 ? 1.352 -31.328 1.505 1 86.38 567 THR B N 1
ATOM 9727 C CA . THR B 1 567 ? 2.277 -32.438 1.577 1 86.38 567 THR B CA 1
ATOM 9728 C C . THR B 1 567 ? 2.115 -33.375 0.366 1 86.38 567 THR B C 1
ATOM 9730 O O . THR B 1 567 ? 1.203 -33.188 -0.443 1 86.38 567 THR B O 1
ATOM 9733 N N . GLU B 1 568 ? 2.936 -34.344 0.259 1 85.81 568 GLU B N 1
ATOM 9734 C CA . GLU B 1 568 ? 2.871 -35.25 -0.885 1 85.81 568 GLU B CA 1
ATOM 9735 C C . GLU B 1 568 ? 1.547 -36 -0.919 1 85.81 568 GLU B C 1
ATOM 9737 O O . GLU B 1 568 ? 1.07 -36.406 -1.991 1 85.81 568 GLU B O 1
ATOM 9742 N N . ARG B 1 569 ? 0.867 -36.125 0.141 1 84.12 569 ARG B N 1
ATOM 9743 C CA . ARG B 1 569 ? -0.411 -36.844 0.198 1 84.12 569 ARG B CA 1
ATOM 9744 C C . ARG B 1 569 ? -1.514 -36 -0.468 1 84.12 569 ARG B C 1
ATOM 9746 O O . ARG B 1 569 ? -2.566 -36.562 -0.818 1 84.12 569 ARG B O 1
ATOM 9753 N N . ASP B 1 570 ? -1.213 -34.781 -0.554 1 92.31 570 ASP B N 1
ATOM 9754 C CA . ASP B 1 570 ? -2.211 -33.875 -1.136 1 92.31 570 ASP B CA 1
ATOM 9755 C C . ASP B 1 570 ? -2.031 -33.75 -2.648 1 92.31 570 ASP B C 1
ATOM 9757 O O . ASP B 1 570 ? -2.797 -33.062 -3.318 1 92.31 570 ASP B O 1
ATOM 9761 N N . ILE B 1 571 ? -1.039 -34.438 -3.199 1 94.38 571 ILE B N 1
ATOM 9762 C CA . ILE B 1 571 ? -0.682 -34.25 -4.602 1 94.38 571 ILE B CA 1
ATOM 9763 C C . ILE B 1 571 ? -0.835 -35.562 -5.355 1 94.38 571 ILE B C 1
ATOM 9765 O O . ILE B 1 571 ? -0.454 -36.625 -4.852 1 94.38 571 ILE B O 1
ATOM 9769 N N . ILE B 1 572 ? -1.424 -35.531 -6.484 1 96.44 572 ILE B N 1
ATOM 9770 C CA . ILE B 1 572 ? -1.556 -36.688 -7.375 1 96.44 572 ILE B CA 1
ATOM 9771 C C . ILE B 1 572 ? -0.841 -36.406 -8.695 1 96.44 572 ILE B C 1
ATOM 9773 O O . ILE B 1 572 ? -1.114 -35.406 -9.352 1 96.44 572 ILE B O 1
ATOM 9777 N N . ASP B 1 573 ? 0.034 -37.25 -9.07 1 96.62 573 ASP B N 1
ATOM 9778 C CA . ASP B 1 573 ? 0.746 -37.125 -10.336 1 96.62 573 ASP B CA 1
ATOM 9779 C C . ASP B 1 573 ? -0.057 -37.75 -11.477 1 96.62 573 ASP B C 1
ATOM 9781 O O . ASP B 1 573 ? -0.355 -38.938 -11.461 1 96.62 573 ASP B O 1
ATOM 9785 N N . ILE B 1 574 ? -0.373 -36.969 -12.453 1 98.62 574 ILE B N 1
ATOM 9786 C CA . ILE B 1 574 ? -1.097 -37.438 -13.633 1 98.62 574 ILE B CA 1
ATOM 9787 C C . ILE B 1 574 ? -0.113 -37.688 -14.766 1 98.62 574 ILE B C 1
ATOM 9789 O O . ILE B 1 574 ? 0.656 -36.812 -15.156 1 98.62 574 ILE B O 1
ATOM 9793 N N . PRO B 1 575 ? -0.13 -38.906 -15.328 1 98.12 575 PRO B N 1
ATOM 9794 C CA . PRO B 1 575 ? 0.81 -39.219 -16.406 1 98.12 575 PRO B CA 1
ATOM 9795 C C . PRO B 1 575 ? 0.657 -38.281 -17.609 1 98.12 575 PRO B C 1
ATOM 9797 O O . PRO B 1 575 ? -0.437 -38.188 -18.172 1 98.12 575 PRO B O 1
ATOM 9800 N N . GLN B 1 576 ? 1.689 -37.656 -17.984 1 98.62 576 GLN B N 1
ATOM 9801 C CA . GLN B 1 576 ? 1.678 -36.75 -19.109 1 98.62 576 GLN B CA 1
ATOM 9802 C C . GLN B 1 576 ? 3.078 -36.562 -19.688 1 98.62 576 GLN B C 1
ATOM 9804 O O . GLN B 1 576 ? 4.043 -36.375 -18.938 1 98.62 576 GLN B O 1
ATOM 9809 N N . LEU B 1 577 ? 3.26 -36.656 -21.016 1 98.25 577 LEU B N 1
ATOM 9810 C CA . LEU B 1 577 ? 4.539 -36.406 -21.672 1 98.25 577 LEU B CA 1
ATOM 9811 C C . LEU B 1 577 ? 4.496 -35.094 -22.422 1 98.25 577 LEU B C 1
ATOM 9813 O O . LEU B 1 577 ? 3.436 -34.656 -22.891 1 98.25 577 LEU B O 1
ATOM 9817 N N . PHE B 1 578 ? 5.637 -34.5 -22.5 1 97.75 578 PHE B N 1
ATOM 9818 C CA . PHE B 1 578 ? 5.836 -33.25 -23.25 1 97.75 578 PHE B CA 1
ATOM 9819 C C . PHE B 1 578 ? 7.008 -33.406 -24.203 1 97.75 578 PHE B C 1
ATOM 9821 O O . PHE B 1 578 ? 7.863 -34.25 -24.047 1 97.75 578 PHE B O 1
ATOM 9828 N N . THR B 1 579 ? 7.012 -32.594 -25.203 1 96.12 579 THR B N 1
ATOM 9829 C CA . THR B 1 579 ? 8.141 -32.469 -26.125 1 96.12 579 THR B CA 1
ATOM 9830 C C . THR B 1 579 ? 8.617 -31.031 -26.219 1 96.12 579 THR B C 1
ATOM 9832 O O . THR B 1 579 ? 7.805 -30.109 -26.156 1 96.12 579 THR B O 1
ATOM 9835 N N . LEU B 1 580 ? 9.891 -30.859 -26.328 1 93.75 580 LEU B N 1
ATOM 9836 C CA . LEU B 1 580 ? 10.461 -29.531 -26.422 1 93.75 580 LEU B CA 1
ATOM 9837 C C . LEU B 1 580 ? 10.562 -29.078 -27.875 1 93.75 580 LEU B C 1
ATOM 9839 O O . LEU B 1 580 ? 10.938 -29.859 -28.734 1 93.75 580 LEU B O 1
ATOM 9843 N N . GLU B 1 581 ? 10.031 -27.969 -28.141 1 88.69 581 GLU B N 1
ATOM 9844 C CA . GLU B 1 581 ? 10.312 -27.234 -29.359 1 88.69 581 GLU B CA 1
ATOM 9845 C C . GLU B 1 581 ? 11.141 -25.984 -29.078 1 88.69 581 GLU B C 1
ATOM 9847 O O . GLU B 1 581 ? 10.602 -24.969 -28.641 1 88.69 581 GLU B O 1
ATOM 9852 N N . GLY B 1 582 ? 12.398 -26.047 -29.438 1 83.56 582 GLY B N 1
ATOM 9853 C CA . GLY B 1 582 ? 13.281 -25 -28.938 1 83.56 582 GLY B CA 1
ATOM 9854 C C . GLY B 1 582 ? 13.484 -25.047 -27.438 1 83.56 582 GLY B C 1
ATOM 9855 O O . GLY B 1 582 ? 13.93 -26.062 -26.891 1 83.56 582 GLY B O 1
ATOM 9856 N N . SER B 1 583 ? 13.055 -23.969 -26.766 1 86 583 SER B N 1
ATOM 9857 C CA . SER B 1 583 ? 13.289 -23.891 -25.312 1 86 583 SER B CA 1
ATOM 9858 C C . SER B 1 583 ? 11.984 -24.031 -24.547 1 86 583 SER B C 1
ATOM 9860 O O . SER B 1 583 ? 11.969 -23.922 -23.312 1 86 583 SER B O 1
ATOM 9862 N N . THR B 1 584 ? 10.914 -24.328 -25.25 1 92.12 584 THR B N 1
ATOM 9863 C CA . THR B 1 584 ? 9.625 -24.453 -24.578 1 92.12 584 THR B CA 1
ATOM 9864 C C . THR B 1 584 ? 8.984 -25.797 -24.875 1 92.12 584 THR B C 1
ATOM 9866 O O . THR B 1 584 ? 9.344 -26.469 -25.859 1 92.12 584 THR B O 1
ATOM 9869 N N . ALA B 1 585 ? 8.117 -26.203 -24.062 1 95.5 585 ALA B N 1
ATOM 9870 C CA . ALA B 1 585 ? 7.555 -27.562 -24.141 1 95.5 585 ALA B CA 1
ATOM 9871 C C . ALA B 1 585 ? 6.07 -27.516 -24.5 1 95.5 585 ALA B C 1
ATOM 9873 O O . ALA B 1 585 ? 5.363 -26.578 -24.109 1 95.5 585 ALA B O 1
ATOM 9874 N N . THR B 1 586 ? 5.637 -28.5 -25.203 1 97 586 THR B N 1
ATOM 9875 C CA . THR B 1 586 ? 4.234 -28.734 -25.531 1 97 586 THR B CA 1
ATOM 9876 C C . THR B 1 586 ? 3.826 -30.156 -25.188 1 97 586 THR B C 1
ATOM 9878 O O . THR B 1 586 ? 4.645 -31.078 -25.25 1 97 586 THR B O 1
ATOM 9881 N N . ALA B 1 587 ? 2.592 -30.344 -24.891 1 97.94 587 ALA B N 1
ATOM 9882 C CA . ALA B 1 587 ? 2.098 -31.672 -24.531 1 97.94 587 ALA B CA 1
ATOM 9883 C C . ALA B 1 587 ? 2.166 -32.625 -25.734 1 97.94 587 ALA B C 1
ATOM 9885 O O . ALA B 1 587 ? 1.761 -32.25 -26.844 1 97.94 587 ALA B O 1
ATOM 9886 N N . LEU B 1 588 ? 2.705 -33.812 -25.547 1 97.75 588 LEU B N 1
ATOM 9887 C CA . LEU B 1 588 ? 2.85 -34.781 -26.625 1 97.75 588 LEU B CA 1
ATOM 9888 C C . LEU B 1 588 ? 1.494 -35.375 -27.031 1 97.75 588 LEU B C 1
ATOM 9890 O O . LEU B 1 588 ? 1.254 -35.625 -28.203 1 97.75 588 LEU B O 1
ATOM 9894 N N . PHE B 1 589 ? 0.668 -35.656 -26.156 1 98 589 PHE B N 1
ATOM 9895 C CA . PHE B 1 589 ? -0.712 -36.094 -26.312 1 98 589 PHE B CA 1
ATOM 9896 C C . PHE B 1 589 ? -1.648 -35.281 -25.438 1 98 589 PHE B C 1
ATOM 9898 O O . PHE B 1 589 ? -1.195 -34.5 -24.609 1 98 589 PHE B O 1
ATOM 9905 N N . PRO B 1 590 ? -2.961 -35.312 -25.625 1 98.44 590 PRO B N 1
ATOM 9906 C CA . PRO B 1 590 ? -3.852 -34.438 -24.859 1 98.44 590 PRO B CA 1
ATOM 9907 C C . PRO B 1 590 ? -3.596 -34.5 -23.359 1 98.44 590 PRO B C 1
ATOM 9909 O O . PRO B 1 590 ? -3.535 -35.594 -22.781 1 98.44 590 PRO B O 1
ATOM 9912 N N . ASP B 1 591 ? -3.383 -33.375 -22.797 1 98.38 591 ASP B N 1
ATOM 9913 C CA . ASP B 1 591 ? -2.982 -33.188 -21.391 1 98.38 591 ASP B CA 1
ATOM 9914 C C . ASP B 1 591 ? -4.168 -33.375 -20.453 1 98.38 591 ASP B C 1
ATOM 9916 O O . ASP B 1 591 ? -5.07 -32.531 -20.406 1 98.38 591 ASP B O 1
ATOM 9920 N N . MET B 1 592 ? -4.117 -34.344 -19.609 1 98.69 592 MET B N 1
ATOM 9921 C CA . MET B 1 592 ? -5.277 -34.75 -18.828 1 98.69 592 MET B CA 1
ATOM 9922 C C . MET B 1 592 ? -5.449 -33.875 -17.609 1 98.69 592 MET B C 1
ATOM 9924 O O . MET B 1 592 ? -6.523 -33.844 -17 1 98.69 592 MET B O 1
ATOM 9928 N N . VAL B 1 593 ? -4.461 -33.125 -17.234 1 98.38 593 VAL B N 1
ATOM 9929 C CA . VAL B 1 593 ? -4.594 -32.219 -16.109 1 98.38 593 VAL B CA 1
ATOM 9930 C C . VAL B 1 593 ? -5.441 -31.016 -16.5 1 98.38 593 VAL B C 1
ATOM 9932 O O . VAL B 1 593 ? -6.098 -30.406 -15.664 1 98.38 593 VAL B O 1
ATOM 9935 N N . ASN B 1 594 ? -5.395 -30.594 -17.781 1 98.62 594 ASN B N 1
ATOM 9936 C CA . ASN B 1 594 ? -6.172 -29.484 -18.312 1 98.62 594 ASN B CA 1
ATOM 9937 C C . ASN B 1 594 ? -7.645 -29.859 -18.484 1 98.62 594 ASN B C 1
ATOM 9939 O O . ASN B 1 594 ? -8.203 -29.734 -19.562 1 98.62 594 ASN B O 1
ATOM 9943 N N . MET B 1 595 ? -8.25 -30.281 -17.422 1 98.75 595 MET B N 1
ATOM 9944 C CA . MET B 1 595 ? -9.586 -30.875 -17.406 1 98.75 595 MET B CA 1
ATOM 9945 C C . MET B 1 595 ? -10.625 -29.891 -16.906 1 98.75 595 MET B C 1
ATOM 9947 O O . MET B 1 595 ? -10.273 -28.844 -16.328 1 98.75 595 MET B O 1
ATOM 9951 N N . LEU B 1 596 ? -11.852 -30.203 -17.156 1 98.69 596 LEU B N 1
ATOM 9952 C CA . LEU B 1 596 ? -13.023 -29.5 -16.641 1 98.69 596 LEU B CA 1
ATOM 9953 C C . LEU B 1 596 ? -13.531 -30.172 -15.367 1 98.69 596 LEU B C 1
ATOM 9955 O O . LEU B 1 596 ? -13.781 -31.375 -15.352 1 98.69 596 LEU B O 1
ATOM 9959 N N . VAL B 1 597 ? -13.633 -29.453 -14.281 1 98.75 597 VAL B N 1
ATOM 9960 C CA . VAL B 1 597 ? -14.094 -29.984 -13 1 98.75 597 VAL B CA 1
ATOM 9961 C C . VAL B 1 597 ? -15.5 -29.469 -12.703 1 98.75 597 VAL B C 1
ATOM 9963 O O . VAL B 1 597 ? -15.695 -28.281 -12.477 1 98.75 597 VAL B O 1
ATOM 9966 N N . LEU B 1 598 ? -16.484 -30.312 -12.695 1 98.62 598 LEU B N 1
ATOM 9967 C CA . LEU B 1 598 ? -17.875 -30 -12.359 1 98.62 598 LEU B CA 1
ATOM 9968 C C . LEU B 1 598 ? -18.328 -30.812 -11.148 1 98.62 598 LEU B C 1
ATOM 9970 O O . LEU B 1 598 ? -19.125 -31.734 -11.281 1 98.62 598 LEU B O 1
ATOM 9974 N N . GLY B 1 599 ? -17.875 -30.375 -9.938 1 97.19 599 GLY B N 1
ATOM 9975 C CA . GLY B 1 599 ? -18.125 -31.172 -8.75 1 97.19 599 GLY B CA 1
ATOM 9976 C C . GLY B 1 599 ? -17.438 -32.531 -8.781 1 97.19 599 GLY B C 1
ATOM 9977 O O . GLY B 1 599 ? -16.219 -32.594 -8.875 1 97.19 599 GLY B O 1
ATOM 9978 N N . LYS B 1 600 ? -18.234 -33.562 -8.789 1 97.38 600 LYS B N 1
ATOM 9979 C CA . LYS B 1 600 ? -17.641 -34.906 -8.805 1 97.38 600 LYS B CA 1
ATOM 9980 C C . LYS B 1 600 ? -17.406 -35.375 -10.234 1 97.38 600 LYS B C 1
ATOM 9982 O O . LYS B 1 600 ? -16.75 -36.406 -10.445 1 97.38 600 LYS B O 1
ATOM 9987 N N . HIS B 1 601 ? -17.953 -34.656 -11.195 1 98.62 601 HIS B N 1
ATOM 9988 C CA . HIS B 1 601 ? -17.844 -35.062 -12.594 1 98.62 601 HIS B CA 1
ATOM 9989 C C . HIS B 1 601 ? -16.672 -34.375 -13.281 1 98.62 601 HIS B C 1
ATOM 9991 O O . HIS B 1 601 ? -16.656 -33.125 -13.367 1 98.62 601 HIS B O 1
ATOM 9997 N N . LEU B 1 602 ? -15.805 -35.125 -13.82 1 98.81 602 LEU B N 1
ATOM 9998 C CA . LEU B 1 602 ? -14.625 -34.594 -14.477 1 98.81 602 LEU B CA 1
ATOM 9999 C C . LEU B 1 602 ? -14.703 -34.812 -15.984 1 98.81 602 LEU B C 1
ATOM 10001 O O . LEU B 1 602 ? -15.07 -35.906 -16.453 1 98.81 602 LEU B O 1
ATOM 10005 N N . GLY B 1 603 ? -14.602 -33.75 -16.781 1 98.88 603 GLY B N 1
ATOM 10006 C CA . GLY B 1 603 ? -14.32 -33.844 -18.203 1 98.88 603 GLY B CA 1
ATOM 10007 C C . GLY B 1 603 ? -12.836 -33.812 -18.531 1 98.88 603 GLY B C 1
ATOM 10008 O O . GLY B 1 603 ? -12.211 -32.75 -18.5 1 98.88 603 GLY B O 1
ATOM 10009 N N . ILE B 1 604 ? -12.289 -34.969 -18.875 1 98.88 604 ILE B N 1
ATOM 10010 C CA . ILE B 1 604 ? -10.852 -35.125 -19.031 1 98.88 604 ILE B CA 1
ATOM 10011 C C . ILE B 1 604 ? -10.508 -35.312 -20.516 1 98.88 604 ILE B C 1
ATOM 10013 O O . ILE B 1 604 ? -11.164 -36.094 -21.219 1 98.88 604 ILE B O 1
ATOM 10017 N N . PRO B 1 605 ? -9.492 -34.562 -21 1 98.88 605 PRO B N 1
ATOM 10018 C CA . PRO B 1 605 ? -9.086 -34.812 -22.391 1 98.88 605 PRO B CA 1
ATOM 10019 C C . PRO B 1 605 ? -8.734 -36.281 -22.656 1 98.88 605 PRO B C 1
ATOM 10021 O O . PRO B 1 605 ? -8 -36.906 -21.859 1 98.88 605 PRO B O 1
ATOM 10024 N N . LYS B 1 606 ? -9.305 -36.844 -23.688 1 98.25 606 LYS B N 1
ATOM 10025 C CA . LYS B 1 606 ? -8.938 -38.188 -24.078 1 98.25 606 LYS B CA 1
ATOM 10026 C C . LYS B 1 606 ? -7.488 -38.25 -24.547 1 98.25 606 LYS B C 1
ATOM 10028 O O . LYS B 1 606 ? -7.113 -37.594 -25.516 1 98.25 606 LYS B O 1
ATOM 10033 N N . PRO B 1 607 ? -6.668 -39.094 -23.875 1 98.31 607 PRO B N 1
ATOM 10034 C CA . PRO B 1 607 ? -5.227 -39 -24.141 1 98.31 607 PRO B CA 1
ATOM 10035 C C . PRO B 1 607 ? -4.789 -39.812 -25.344 1 98.31 607 PRO B C 1
ATOM 10037 O O . PRO B 1 607 ? -3.695 -39.594 -25.875 1 98.31 607 PRO B O 1
ATOM 10040 N N . TYR B 1 608 ? -5.645 -40.812 -25.828 1 97.88 608 TYR B N 1
ATOM 10041 C CA . TYR B 1 608 ? -5.301 -41.688 -26.922 1 97.88 608 TYR B CA 1
ATOM 10042 C C . TYR B 1 608 ? -4.004 -42.438 -26.625 1 97.88 608 TYR B C 1
ATOM 10044 O O . TYR B 1 608 ? -3.096 -42.469 -27.469 1 97.88 608 TYR B O 1
ATOM 10052 N N . GLY B 1 609 ? -3.965 -43 -25.422 1 97.81 609 GLY B N 1
ATOM 10053 C CA . GLY B 1 609 ? -2.828 -43.812 -25 1 97.81 609 GLY B CA 1
ATOM 10054 C C . GLY B 1 609 ? -2.873 -45.219 -25.562 1 97.81 609 GLY B C 1
ATOM 10055 O O . GLY B 1 609 ? -3.801 -45.594 -26.297 1 97.81 609 GLY B O 1
ATOM 10056 N N . PRO B 1 610 ? -1.846 -46.031 -25.25 1 97.81 610 PRO B N 1
ATOM 10057 C CA . PRO B 1 610 ? -1.808 -47.406 -25.734 1 97.81 610 PRO B CA 1
ATOM 10058 C C . PRO B 1 610 ? -3.016 -48.219 -25.266 1 97.81 610 PRO B C 1
ATOM 10060 O O . PRO B 1 610 ? -3.441 -48.125 -24.109 1 97.81 610 PRO B O 1
ATOM 10063 N N . ILE B 1 611 ? -3.537 -49.031 -26.25 1 97 611 ILE B N 1
ATOM 10064 C CA . ILE B 1 611 ? -4.684 -49.875 -25.953 1 97 611 ILE B CA 1
ATOM 10065 C C . ILE B 1 611 ? -4.207 -51.281 -25.516 1 97 611 ILE B C 1
ATOM 10067 O O . ILE B 1 611 ? -3.545 -51.969 -26.281 1 97 611 ILE B O 1
ATOM 10071 N N . ILE B 1 612 ? -4.465 -51.625 -24.328 1 96.44 612 ILE B N 1
ATOM 10072 C CA . ILE B 1 612 ? -4.145 -52.906 -23.734 1 96.44 612 ILE B CA 1
ATOM 10073 C C . ILE B 1 612 ? -5.406 -53.531 -23.125 1 96.44 612 ILE B C 1
ATOM 10075 O O . ILE B 1 612 ? -6.09 -52.906 -22.312 1 96.44 612 ILE B O 1
ATOM 10079 N N . HIS B 1 613 ? -5.75 -54.812 -23.547 1 94.44 613 HIS B N 1
ATOM 10080 C CA . HIS B 1 613 ? -6.98 -55.469 -23.156 1 94.44 613 HIS B CA 1
ATOM 10081 C C . HIS B 1 613 ? -8.203 -54.594 -23.453 1 94.44 613 HIS B C 1
ATOM 10083 O O . HIS B 1 613 ? -9.047 -54.406 -22.578 1 94.44 613 HIS B O 1
ATOM 10089 N N . SER B 1 614 ? -8.141 -53.875 -24.531 1 94 614 SER B N 1
ATOM 10090 C CA . SER B 1 614 ? -9.234 -53.125 -25.109 1 94 614 SER B CA 1
ATOM 10091 C C . SER B 1 614 ? -9.484 -51.844 -24.312 1 94 614 SER B C 1
ATOM 10093 O O . SER B 1 614 ? -10.547 -51.219 -24.438 1 94 614 SER B O 1
ATOM 10095 N N . GLN B 1 615 ? -8.5 -51.469 -23.531 1 96.44 615 GLN B N 1
ATOM 10096 C CA . GLN B 1 615 ? -8.617 -50.25 -22.75 1 96.44 615 GLN B CA 1
ATOM 10097 C C . GLN B 1 615 ? -7.355 -49.375 -22.875 1 96.44 615 GLN B C 1
ATOM 10099 O O . GLN B 1 615 ? -6.246 -49.938 -22.938 1 96.44 615 GLN B O 1
ATOM 10104 N N . CYS B 1 616 ? -7.586 -48.094 -22.938 1 97.38 616 CYS B N 1
ATOM 10105 C CA . CYS B 1 616 ? -6.449 -47.188 -22.906 1 97.38 616 CYS B CA 1
ATOM 10106 C C . CYS B 1 616 ? -5.77 -47.219 -21.547 1 97.38 616 CYS B C 1
ATOM 10108 O O . CYS B 1 616 ? -6.398 -46.938 -20.531 1 97.38 616 CYS B O 1
ATOM 10110 N N . CYS B 1 617 ? -4.543 -47.594 -21.453 1 97.25 617 CYS B N 1
ATOM 10111 C CA . CYS B 1 617 ? -3.875 -47.781 -20.172 1 97.25 617 CYS B CA 1
ATOM 10112 C C . CYS B 1 617 ? -3.742 -46.469 -19.422 1 97.25 617 CYS B C 1
ATOM 10114 O O . CYS B 1 617 ? -3.74 -46.469 -18.188 1 97.25 617 CYS B O 1
ATOM 10116 N N . LEU B 1 618 ? -3.592 -45.312 -20.156 1 98.62 618 LEU B N 1
ATOM 10117 C CA . LEU B 1 618 ? -3.555 -44 -19.484 1 98.62 618 LEU B CA 1
ATOM 10118 C C . LEU B 1 618 ? -4.887 -43.688 -18.812 1 98.62 618 LEU B C 1
ATOM 10120 O O . LEU B 1 618 ? -4.918 -43.219 -17.672 1 98.62 618 LEU B O 1
ATOM 10124 N N . GLU B 1 619 ? -6.004 -43.906 -19.469 1 98.69 619 GLU B N 1
ATOM 10125 C CA . GLU B 1 619 ? -7.332 -43.688 -18.891 1 98.69 619 GLU B CA 1
ATOM 10126 C C . GLU B 1 619 ? -7.547 -44.562 -17.656 1 98.69 619 GLU B C 1
ATOM 10128 O O . GLU B 1 619 ? -8.086 -44.094 -16.656 1 98.69 619 GLU B O 1
ATOM 10133 N N . VAL B 1 620 ? -7.133 -45.812 -17.797 1 98.44 620 VAL B N 1
ATOM 10134 C CA . VAL B 1 620 ? -7.273 -46.75 -16.688 1 98.44 620 VAL B CA 1
ATOM 10135 C C . VAL B 1 620 ? -6.5 -46.219 -15.477 1 98.44 620 VAL B C 1
ATOM 10137 O O . VAL B 1 620 ? -7 -46.25 -14.352 1 98.44 620 VAL B O 1
ATOM 10140 N N . LYS B 1 621 ? -5.301 -45.781 -15.727 1 97.88 621 LYS B N 1
ATOM 10141 C CA . LYS B 1 621 ? -4.469 -45.281 -14.633 1 97.88 621 LYS B CA 1
ATOM 10142 C C . LYS B 1 621 ? -5.113 -44.062 -13.977 1 97.88 621 LYS B C 1
ATOM 10144 O O . LYS B 1 621 ? -5.176 -43.969 -12.75 1 97.88 621 LYS B O 1
ATOM 10149 N N . VAL B 1 622 ? -5.59 -43.094 -14.734 1 98.75 622 VAL B N 1
ATOM 10150 C CA . VAL B 1 622 ? -6.18 -41.875 -14.203 1 98.75 622 VAL B CA 1
ATOM 10151 C C . VAL B 1 622 ? -7.445 -42.219 -13.414 1 98.75 622 VAL B C 1
ATOM 10153 O O . VAL B 1 622 ? -7.691 -41.656 -12.352 1 98.75 622 VAL B O 1
ATOM 10156 N N . ARG B 1 623 ? -8.281 -43.125 -13.875 1 98.69 623 ARG B N 1
ATOM 10157 C CA . ARG B 1 623 ? -9.461 -43.594 -13.141 1 98.69 623 ARG B CA 1
ATOM 10158 C C . ARG B 1 623 ? -9.062 -44.156 -11.789 1 98.69 623 ARG B C 1
ATOM 10160 O O . ARG B 1 623 ? -9.711 -43.906 -10.773 1 98.69 623 ARG B O 1
ATOM 10167 N N . SER B 1 624 ? -8.016 -44.938 -11.828 1 97.75 624 SER B N 1
ATOM 10168 C CA . SER B 1 624 ? -7.57 -45.562 -10.594 1 97.75 624 SER B CA 1
ATOM 10169 C C . SER B 1 624 ? -7.109 -44.531 -9.57 1 97.75 624 SER B C 1
ATOM 10171 O O . SER B 1 624 ? -7.152 -44.781 -8.367 1 97.75 624 SER B O 1
ATOM 10173 N N . LEU B 1 625 ? -6.652 -43.375 -10.031 1 97.38 625 LEU B N 1
ATOM 10174 C CA . LEU B 1 625 ? -6.148 -42.344 -9.156 1 97.38 625 LEU B CA 1
ATOM 10175 C C . LEU B 1 625 ? -7.289 -41.469 -8.641 1 97.38 625 LEU B C 1
ATOM 10177 O O . LEU B 1 625 ? -7.281 -41.031 -7.488 1 97.38 625 LEU B O 1
ATOM 10181 N N . LEU B 1 626 ? -8.328 -41.219 -9.484 1 98.62 626 LEU B N 1
ATOM 10182 C CA . LEU B 1 626 ? -9.281 -40.156 -9.188 1 98.62 626 LEU B CA 1
ATOM 10183 C C . LEU B 1 626 ? -10.617 -40.719 -8.727 1 98.62 626 LEU B C 1
ATOM 10185 O O . LEU B 1 626 ? -11.273 -40.156 -7.855 1 98.62 626 LEU B O 1
ATOM 10189 N N . GLU B 1 627 ? -11.016 -41.875 -9.203 1 98.56 627 GLU B N 1
ATOM 10190 C CA . GLU B 1 627 ? -12.344 -42.406 -8.914 1 98.56 627 GLU B CA 1
ATOM 10191 C C . GLU B 1 627 ? -12.469 -42.812 -7.449 1 98.56 627 GLU B C 1
ATOM 10193 O O . GLU B 1 627 ? -13.547 -42.688 -6.852 1 98.56 627 GLU B O 1
ATOM 10198 N N . PRO B 1 628 ? -11.375 -43.312 -6.797 1 97.19 628 PRO B N 1
ATOM 10199 C CA . PRO B 1 628 ? -11.469 -43.625 -5.371 1 97.19 628 PRO B CA 1
ATOM 10200 C C . PRO B 1 628 ? -11.766 -42.406 -4.516 1 97.19 628 PRO B C 1
ATOM 10202 O O . PRO B 1 628 ? -12.164 -42.531 -3.355 1 97.19 628 PRO B O 1
ATOM 10205 N N . LEU B 1 629 ? -11.586 -41.25 -5.059 1 97.5 629 LEU B N 1
ATOM 10206 C CA . LEU B 1 629 ? -11.859 -40 -4.336 1 97.5 629 LEU B CA 1
ATOM 10207 C C . LEU B 1 629 ? -13.336 -39.625 -4.434 1 97.5 629 LEU B C 1
ATOM 10209 O O . LEU B 1 629 ? -13.758 -38.594 -3.918 1 97.5 629 LEU B O 1
ATOM 10213 N N . GLY B 1 630 ? -14.086 -40.406 -5.078 1 97.81 630 GLY B N 1
ATOM 10214 C CA . GLY B 1 630 ? -15.5 -40.125 -5.281 1 97.81 630 GLY B CA 1
ATOM 10215 C C . GLY B 1 630 ? -15.781 -39.375 -6.559 1 97.81 630 GLY B C 1
ATOM 10216 O O . GLY B 1 630 ? -16.875 -38.812 -6.734 1 97.81 630 GLY B O 1
ATOM 10217 N N . LEU B 1 631 ? -14.852 -39.344 -7.449 1 98.62 631 LEU B N 1
ATOM 10218 C CA . LEU B 1 631 ? -14.992 -38.594 -8.688 1 98.62 631 LEU B CA 1
ATOM 10219 C C . LEU B 1 631 ? -15.391 -39.5 -9.844 1 98.62 631 LEU B C 1
ATOM 10221 O O . LEU B 1 631 ? -15.164 -40.719 -9.789 1 98.62 631 LEU B O 1
ATOM 10225 N N . SER B 1 632 ? -16.031 -38.906 -10.812 1 98.56 632 SER B N 1
ATOM 10226 C CA . SER B 1 632 ? -16.422 -39.625 -12.031 1 98.56 632 SER B CA 1
ATOM 10227 C C . SER B 1 632 ? -15.648 -39.094 -13.234 1 98.56 632 SER B C 1
ATOM 10229 O O . SER B 1 632 ? -15.781 -37.906 -13.602 1 98.56 632 SER B O 1
ATOM 10231 N N . CYS B 1 633 ? -14.898 -39.969 -13.867 1 98.75 633 CYS B N 1
ATOM 10232 C CA . CYS B 1 633 ? -14.031 -39.594 -14.969 1 98.75 633 CYS B CA 1
ATOM 10233 C C . CYS B 1 633 ? -14.719 -39.781 -16.312 1 98.75 633 CYS B C 1
ATOM 10235 O O . CYS B 1 633 ? -15.195 -40.875 -16.609 1 98.75 633 CYS B O 1
ATOM 10237 N N . THR B 1 634 ? -14.891 -38.781 -17.078 1 98.75 634 THR B N 1
ATOM 10238 C CA . THR B 1 634 ? -15.352 -38.844 -18.469 1 98.75 634 THR B CA 1
ATOM 10239 C C . THR B 1 634 ? -14.273 -38.344 -19.422 1 98.75 634 THR B C 1
ATOM 10241 O O . THR B 1 634 ? -13.836 -37.188 -19.344 1 98.75 634 THR B O 1
ATOM 10244 N N . PHE B 1 635 ? -13.844 -39.219 -20.297 1 98.62 635 PHE B N 1
ATOM 10245 C CA . PHE B 1 635 ? -12.82 -38.844 -21.25 1 98.62 635 PHE B CA 1
ATOM 10246 C C . PHE B 1 635 ? -13.453 -38.312 -22.547 1 98.62 635 PHE B C 1
ATOM 10248 O O . PHE B 1 635 ? -14.273 -39 -23.156 1 98.62 635 PHE B O 1
ATOM 10255 N N . ILE B 1 636 ? -13.031 -37.094 -22.922 1 98.62 636 ILE B N 1
ATOM 10256 C CA . ILE B 1 636 ? -13.656 -36.375 -24.031 1 98.62 636 ILE B CA 1
ATOM 10257 C C . ILE B 1 636 ? -12.641 -36.188 -25.156 1 98.62 636 ILE B C 1
ATOM 10259 O O . ILE B 1 636 ? -11.539 -35.656 -24.906 1 98.62 636 ILE B O 1
ATOM 10263 N N . ASP B 1 637 ? -13.016 -36.531 -26.344 1 97.31 637 ASP B N 1
ATOM 10264 C CA . ASP B 1 637 ? -12.141 -36.375 -27.5 1 97.31 637 ASP B CA 1
ATOM 10265 C C . ASP B 1 637 ? -12.031 -34.875 -27.891 1 97.31 637 ASP B C 1
ATOM 10267 O O . ASP B 1 637 ? -13 -34.281 -28.344 1 97.31 637 ASP B O 1
ATOM 10271 N N . ASP B 1 638 ? -10.883 -34.312 -27.703 1 97.62 638 ASP B N 1
ATOM 10272 C CA . ASP B 1 638 ? -10.617 -32.938 -28.109 1 97.62 638 ASP B CA 1
ATOM 10273 C C . ASP B 1 638 ? -9.328 -32.844 -28.922 1 97.62 638 ASP B C 1
ATOM 10275 O O . ASP B 1 638 ? -8.695 -31.797 -28.953 1 97.62 638 ASP B O 1
ATOM 10279 N N . PHE B 1 639 ? -8.836 -33.938 -29.5 1 97.25 639 PHE B N 1
ATOM 10280 C CA . PHE B 1 639 ? -7.523 -34.031 -30.125 1 97.25 639 PHE B CA 1
ATOM 10281 C C . PHE B 1 639 ? -7.379 -33.031 -31.25 1 97.25 639 PHE B C 1
ATOM 10283 O O . PHE B 1 639 ? -6.488 -32.156 -31.219 1 97.25 639 PHE B O 1
ATOM 10290 N N . PHE B 1 640 ? -8.297 -33.031 -32.188 1 96 640 PHE B N 1
ATOM 10291 C CA . PHE B 1 640 ? -8.148 -32.188 -33.375 1 96 640 PHE B CA 1
ATOM 10292 C C . PHE B 1 640 ? -8.766 -30.797 -33.125 1 96 640 PHE B C 1
ATOM 10294 O O . PHE B 1 640 ? -8.375 -29.812 -33.75 1 96 640 PHE B O 1
ATOM 10301 N N . SER B 1 641 ? -9.711 -30.75 -32.219 1 96.94 641 SER B N 1
ATOM 10302 C CA . SER B 1 641 ? -10.422 -29.484 -32 1 96.94 641 SER B CA 1
ATOM 10303 C C . SER B 1 641 ? -9.648 -28.562 -31.062 1 96.94 641 SER B C 1
ATOM 10305 O O . SER B 1 641 ? -9.797 -27.344 -31.141 1 96.94 641 SER B O 1
ATOM 10307 N N . TYR B 1 642 ? -8.812 -29.156 -30.172 1 98 642 TYR B N 1
ATOM 10308 C CA . TYR B 1 642 ? -8.164 -28.297 -29.172 1 98 642 TYR B CA 1
ATOM 10309 C C . TYR B 1 642 ? -6.695 -28.672 -29.016 1 98 642 TYR B C 1
ATOM 10311 O O . TYR B 1 642 ? -5.824 -27.797 -29.062 1 98 642 TYR B O 1
ATOM 10319 N N . HIS B 1 643 ? -6.309 -29.906 -28.906 1 97.56 643 HIS B N 1
ATOM 10320 C CA . HIS B 1 643 ? -4.961 -30.344 -28.562 1 97.56 643 HIS B CA 1
ATOM 10321 C C . HIS B 1 643 ? -3.951 -29.922 -29.625 1 97.56 643 HIS B C 1
ATOM 10323 O O . HIS B 1 643 ? -2.902 -29.359 -29.297 1 97.56 643 HIS B O 1
ATOM 10329 N N . VAL B 1 644 ? -4.266 -30.172 -30.891 1 96.06 644 VAL B N 1
ATOM 10330 C CA . VAL B 1 644 ? -3.32 -29.859 -31.953 1 96.06 644 VAL B CA 1
ATOM 10331 C C . VAL B 1 644 ? -3.125 -28.344 -32.031 1 96.06 644 VAL B C 1
ATOM 10333 O O . VAL B 1 644 ? -2.168 -27.875 -32.656 1 96.06 644 VAL B O 1
ATOM 10336 N N . LEU B 1 645 ? -4.074 -27.609 -31.438 1 96.5 645 LEU B N 1
ATOM 10337 C CA . LEU B 1 645 ? -3.988 -26.156 -31.406 1 96.5 645 LEU B CA 1
ATOM 10338 C C . LEU B 1 645 ? -3.398 -25.672 -30.078 1 96.5 645 LEU B C 1
ATOM 10340 O O . LEU B 1 645 ? -3.57 -24.516 -29.719 1 96.5 645 LEU B O 1
ATOM 10344 N N . SER B 1 646 ? -2.791 -26.531 -29.312 1 95.5 646 SER B N 1
ATOM 10345 C CA . SER B 1 646 ? -1.986 -26.25 -28.125 1 95.5 646 SER B CA 1
ATOM 10346 C C . SER B 1 646 ? -2.865 -25.891 -26.922 1 95.5 646 SER B C 1
ATOM 10348 O O . SER B 1 646 ? -2.512 -25.031 -26.125 1 95.5 646 SER B O 1
ATOM 10350 N N . GLY B 1 647 ? -4.035 -26.5 -26.828 1 96.25 647 GLY B N 1
ATOM 10351 C CA . GLY B 1 647 ? -4.918 -26.375 -25.672 1 96.25 647 GLY B CA 1
ATOM 10352 C C . GLY B 1 647 ? -5.777 -27.594 -25.453 1 96.25 647 GLY B C 1
ATOM 10353 O O . GLY B 1 647 ? -5.719 -28.562 -26.219 1 96.25 647 GLY B O 1
ATOM 10354 N N . GLU B 1 648 ? -6.469 -27.562 -24.297 1 98 648 GLU B N 1
ATOM 10355 C CA . GLU B 1 648 ? -7.363 -28.672 -23.969 1 98 648 GLU B CA 1
ATOM 10356 C C . GLU B 1 648 ? -8.734 -28.156 -23.516 1 98 648 GLU B C 1
ATOM 10358 O O . GLU B 1 648 ? -9.164 -27.094 -23.953 1 98 648 GLU B O 1
ATOM 10363 N N . ILE B 1 649 ? -9.445 -29.031 -22.75 1 98.56 649 ILE B N 1
ATOM 10364 C CA . ILE B 1 649 ? -10.836 -28.812 -22.375 1 98.56 649 ILE B CA 1
ATOM 10365 C C . ILE B 1 649 ? -10.945 -27.594 -21.453 1 98.56 649 ILE B C 1
ATOM 10367 O O . ILE B 1 649 ? -11.82 -26.75 -21.641 1 98.56 649 ILE B O 1
ATOM 10371 N N . HIS B 1 650 ? -10.078 -27.469 -20.5 1 98.38 650 HIS B N 1
ATOM 10372 C CA . HIS B 1 650 ? -10.156 -26.344 -19.562 1 98.38 650 HIS B CA 1
ATOM 10373 C C . HIS B 1 650 ? -10.008 -25.016 -20.297 1 98.38 650 HIS B C 1
ATOM 10375 O O . HIS B 1 650 ? -10.719 -24.047 -19.984 1 98.38 650 HIS B O 1
ATOM 10381 N N . CYS B 1 651 ? -9.141 -24.906 -21.297 1 97.81 651 CYS B N 1
ATOM 10382 C CA . CYS B 1 651 ? -8.945 -23.703 -22.109 1 97.81 651 CYS B CA 1
ATOM 10383 C C . CYS B 1 651 ? -10.195 -23.375 -22.906 1 97.81 651 CYS B C 1
ATOM 10385 O O . CYS B 1 651 ? -10.477 -22.203 -23.172 1 97.81 651 CYS B O 1
ATOM 10387 N N . GLY B 1 652 ? -10.844 -24.438 -23.281 1 98.19 652 GLY B N 1
ATOM 10388 C CA . GLY B 1 652 ? -11.969 -24.266 -24.188 1 98.19 652 GLY B CA 1
ATOM 10389 C C . GLY B 1 652 ? -13.297 -24.125 -23.469 1 98.19 652 GLY B C 1
ATOM 10390 O O . GLY B 1 652 ? -14.344 -24.016 -24.109 1 98.19 652 GLY B O 1
ATOM 10391 N N . THR B 1 653 ? -13.281 -24.156 -22.141 1 98.69 653 THR B N 1
ATOM 10392 C CA . THR B 1 653 ? -14.492 -24 -21.328 1 98.69 653 THR B CA 1
ATOM 10393 C C . THR B 1 653 ? -14.25 -23 -20.203 1 98.69 653 THR B C 1
ATOM 10395 O O . THR B 1 653 ? -13.102 -22.656 -19.906 1 98.69 653 THR B O 1
ATOM 10398 N N . ASN B 1 654 ? -15.234 -22.469 -19.688 1 98.56 654 ASN B N 1
ATOM 10399 C CA . ASN B 1 654 ? -15.211 -21.641 -18.484 1 98.56 654 ASN B CA 1
ATOM 10400 C C . ASN B 1 654 ? -16.438 -21.906 -17.609 1 98.56 654 ASN B C 1
ATOM 10402 O O . ASN B 1 654 ? -17.484 -22.297 -18.109 1 98.56 654 ASN B O 1
ATOM 10406 N N . VAL B 1 655 ? -16.281 -21.766 -16.359 1 98.75 655 VAL B N 1
ATOM 10407 C CA . VAL B 1 655 ? -17.344 -22.188 -15.445 1 98.75 655 VAL B CA 1
ATOM 10408 C C . VAL B 1 655 ? -17.641 -21.078 -14.438 1 98.75 655 VAL B C 1
ATOM 10410 O O . VAL B 1 655 ? -16.734 -20.609 -13.742 1 98.75 655 VAL B O 1
ATOM 10413 N N . LEU B 1 656 ? -18.844 -20.609 -14.414 1 98.62 656 LEU B N 1
ATOM 10414 C CA . LEU B 1 656 ? -19.344 -19.797 -13.312 1 98.62 656 LEU B CA 1
ATOM 10415 C C . LEU B 1 656 ? -19.656 -20.656 -12.094 1 98.62 656 LEU B C 1
ATOM 10417 O O . LEU B 1 656 ? -20.359 -21.672 -12.211 1 98.62 656 LEU B O 1
ATOM 10421 N N . ARG B 1 657 ? -19.156 -20.312 -10.992 1 98.62 657 ARG B N 1
ATOM 10422 C CA . ARG B 1 657 ? -19.328 -21.141 -9.797 1 98.62 657 ARG B CA 1
ATOM 10423 C C . ARG B 1 657 ? -19.953 -20.328 -8.664 1 98.62 657 ARG B C 1
ATOM 10425 O O . ARG B 1 657 ? -19.953 -19.094 -8.695 1 98.62 657 ARG B O 1
ATOM 10432 N N . GLU B 1 658 ? -20.438 -21.062 -7.688 1 98.12 658 GLU B N 1
ATOM 10433 C CA . GLU B 1 658 ? -21.047 -20.469 -6.5 1 98.12 658 GLU B CA 1
ATOM 10434 C C . GLU B 1 658 ? -20 -19.719 -5.676 1 98.12 658 GLU B C 1
ATOM 10436 O O . GLU B 1 658 ? -18.875 -20.188 -5.516 1 98.12 658 GLU B O 1
ATOM 10441 N N . SER B 1 659 ? -20.375 -18.562 -5.137 1 98 659 SER B N 1
ATOM 10442 C CA . SER B 1 659 ? -19.484 -17.766 -4.297 1 98 659 SER B CA 1
ATOM 10443 C C . SER B 1 659 ? -19.25 -18.438 -2.945 1 98 659 SER B C 1
ATOM 10445 O O . SER B 1 659 ? -19.953 -19.375 -2.582 1 98 659 SER B O 1
ATOM 10447 N N . PHE B 1 660 ? -18.266 -17.984 -2.205 1 97.94 660 PHE B N 1
ATOM 10448 C CA . PHE B 1 660 ? -17.969 -18.484 -0.867 1 97.94 660 PHE B CA 1
ATOM 10449 C C . PHE B 1 660 ? -19.047 -18.047 0.118 1 97.94 660 PHE B C 1
ATOM 10451 O O . PHE B 1 660 ? -19.641 -16.984 -0.029 1 97.94 660 PHE B O 1
ATOM 10458 N N . SER B 1 661 ? -19.266 -18.906 1.118 1 96.31 661 SER B N 1
ATOM 10459 C CA . SER B 1 661 ? -20.078 -18.469 2.258 1 96.31 661 SER B CA 1
ATOM 10460 C C . SER B 1 661 ? -19.281 -17.578 3.189 1 96.31 661 SER B C 1
ATOM 10462 O O . SER B 1 661 ? -19.844 -16.719 3.875 1 96.31 661 SER B O 1
ATOM 10464 N N . PHE B 1 662 ? -17.969 -17.766 3.195 1 97.31 662 PHE B N 1
ATOM 10465 C CA . PHE B 1 662 ? -17.062 -16.938 3.979 1 97.31 662 PHE B CA 1
ATOM 10466 C C . PHE B 1 662 ? -17.016 -15.523 3.416 1 97.31 662 PHE B C 1
ATOM 10468 O O . PHE B 1 662 ? -16.734 -15.328 2.23 1 97.31 662 PHE B O 1
ATOM 10475 N N . HIS B 1 663 ? -17.234 -14.5 4.293 1 97.88 663 HIS B N 1
ATOM 10476 C CA . HIS B 1 663 ? -17.203 -13.109 3.855 1 97.88 663 HIS B CA 1
ATOM 10477 C C . HIS B 1 663 ? -15.766 -12.578 3.811 1 97.88 663 HIS B C 1
ATOM 10479 O O . HIS B 1 663 ? -15.008 -12.758 4.766 1 97.88 663 HIS B O 1
ATOM 10485 N N . TRP B 1 664 ? -15.406 -11.891 2.752 1 98.25 664 TRP B N 1
ATOM 10486 C CA . TRP B 1 664 ? -14.023 -11.492 2.525 1 98.25 664 TRP B CA 1
ATOM 10487 C C . TRP B 1 664 ? -13.539 -10.555 3.631 1 98.25 664 TRP B C 1
ATOM 10489 O O . TRP B 1 664 ? -12.352 -10.547 3.969 1 98.25 664 TRP B O 1
ATOM 10499 N N . TRP B 1 665 ? -14.383 -9.68 4.215 1 97.88 665 TRP B N 1
ATOM 10500 C CA . TRP B 1 665 ? -13.953 -8.719 5.223 1 97.88 665 TRP B CA 1
ATOM 10501 C C . TRP B 1 665 ? -13.633 -9.414 6.543 1 97.88 665 TRP B C 1
ATOM 10503 O O . TRP B 1 665 ? -13.156 -8.773 7.488 1 97.88 665 TRP B O 1
ATOM 10513 N N . ASN B 1 666 ? -13.805 -10.727 6.66 1 97.25 666 ASN B N 1
ATOM 10514 C CA . ASN B 1 666 ? -13.5 -11.477 7.871 1 97.25 666 ASN B CA 1
ATOM 10515 C C . ASN B 1 666 ? -12.062 -11.992 7.871 1 97.25 666 ASN B C 1
ATOM 10517 O O . ASN B 1 666 ? -11.625 -12.617 8.836 1 97.25 666 ASN B O 1
ATOM 10521 N N . ILE B 1 667 ? -11.359 -11.727 6.859 1 95.5 667 ILE B N 1
ATOM 10522 C CA . ILE B 1 667 ? -9.969 -12.164 6.77 1 95.5 667 ILE B CA 1
ATOM 10523 C C . ILE B 1 667 ? -9.117 -11.375 7.758 1 95.5 667 ILE B C 1
ATOM 10525 O O . ILE B 1 667 ? -9.328 -10.172 7.949 1 95.5 667 ILE B O 1
ATOM 10529 N N . HIS B 1 668 ? -8.133 -12.109 8.391 1 86.88 668 HIS B N 1
ATOM 10530 C CA . HIS B 1 668 ? -7.137 -11.422 9.203 1 86.88 668 HIS B CA 1
ATOM 10531 C C . HIS B 1 668 ? -5.922 -11.031 8.367 1 86.88 668 HIS B C 1
ATOM 10533 O O . HIS B 1 668 ? -5.234 -11.898 7.816 1 86.88 668 HIS B O 1
ATOM 10539 N N . LEU B 1 669 ? -5.793 -9.781 8.07 1 78.69 669 LEU B N 1
ATOM 10540 C CA . LEU B 1 669 ? -4.629 -9.344 7.305 1 78.69 669 LEU B CA 1
ATOM 10541 C C . LEU B 1 669 ? -3.549 -8.797 8.227 1 78.69 669 LEU B C 1
ATOM 10543 O O . LEU B 1 669 ? -3.852 -8.25 9.289 1 78.69 669 LEU B O 1
#

pLDDT: mean 93.06, std 8.63, range [22.45, 98.88]

Solvent-accessible surface area (backbone atoms only — not comparable to full-atom values): 69448 Å² total; per-residue (Å²): 128,80,72,69,77,53,62,53,42,75,42,72,49,28,60,86,51,70,33,79,44,80,45,48,63,73,33,34,34,38,47,38,66,66,84,46,54,58,89,71,51,46,29,33,34,72,52,51,38,91,59,42,47,63,47,75,47,64,52,61,93,79,44,74,78,60,79,97,49,83,54,41,58,63,88,48,74,61,44,42,36,40,37,56,75,55,72,36,84,38,73,55,69,35,42,35,40,38,35,29,15,34,89,83,60,80,57,69,77,46,52,24,40,38,27,36,22,30,24,43,72,32,56,24,37,29,24,78,55,74,60,51,67,50,81,74,63,83,68,24,73,47,70,48,60,20,82,84,31,29,21,22,58,25,37,52,34,35,23,21,61,64,66,83,86,58,68,42,42,59,79,44,87,46,44,80,38,74,73,42,51,55,53,32,34,60,33,38,39,40,36,36,33,34,68,69,57,62,78,44,32,48,41,34,38,31,46,51,80,89,43,16,74,38,36,38,32,29,40,57,56,83,97,52,56,60,62,65,29,43,67,43,34,23,72,89,28,48,48,36,78,52,80,85,59,73,32,77,34,76,47,46,32,36,34,34,20,62,50,66,27,25,67,89,36,90,28,71,44,57,45,33,41,31,38,28,38,33,90,39,96,81,46,69,66,39,69,76,45,73,39,44,35,23,28,37,40,33,42,79,38,70,65,29,55,70,35,52,55,48,35,38,39,35,50,47,37,84,66,73,96,45,34,34,63,70,39,49,54,48,50,52,52,50,28,59,74,54,70,28,48,75,45,73,41,45,41,90,56,19,61,79,40,49,47,49,14,24,40,36,45,60,26,28,39,61,44,68,78,40,69,34,42,26,37,43,40,34,60,61,54,63,46,44,53,56,39,58,66,67,70,56,38,24,67,69,20,20,55,47,71,48,65,50,92,84,66,71,75,49,62,32,34,23,34,41,15,52,49,48,42,61,53,34,55,36,94,89,42,71,30,80,64,6,32,30,36,34,27,27,50,53,86,89,49,92,68,59,45,46,47,64,48,50,51,36,35,56,55,40,39,56,69,37,54,67,44,82,36,69,16,52,56,31,65,61,17,34,41,37,69,41,32,38,61,42,58,26,77,68,93,74,41,43,34,39,37,30,49,20,25,62,55,31,53,47,53,48,51,55,42,32,74,73,69,43,30,78,30,24,30,34,68,88,48,79,97,47,81,66,45,29,40,51,56,56,78,65,32,64,67,52,52,50,34,23,52,52,50,37,47,47,46,44,46,38,48,38,50,46,27,63,72,47,50,48,55,74,88,36,48,45,74,39,58,34,53,42,39,64,63,84,79,21,30,43,65,67,46,41,46,50,45,19,32,37,62,38,58,48,37,31,44,25,31,37,47,47,39,31,59,54,95,89,32,38,52,57,60,52,51,50,45,68,68,43,36,82,51,67,34,44,83,40,72,38,66,38,52,70,51,22,31,78,73,75,38,42,46,31,35,30,26,40,63,42,55,49,78,74,89,71,61,76,62,42,46,82,126,127,82,71,69,78,51,63,54,42,74,42,72,50,29,60,85,49,70,32,80,44,79,44,48,63,73,34,34,34,37,47,37,66,67,84,46,54,58,89,69,52,45,27,34,35,70,50,50,40,88,60,43,45,63,48,74,47,65,50,62,94,80,44,73,78,61,78,96,48,82,52,41,60,62,90,47,74,59,43,42,36,38,36,55,76,56,71,35,84,38,73,54,69,35,44,35,41,38,35,28,16,34,88,80,60,79,57,70,78,46,54,23,38,38,28,37,22,30,25,42,71,36,56,25,37,30,24,77,56,75,59,52,67,50,80,74,66,83,67,24,72,45,70,48,61,20,84,84,29,30,20,23,57,26,38,53,36,34,22,20,62,62,66,81,86,58,66,44,42,60,80,45,85,46,44,80,37,73,71,42,52,56,53,33,34,60,33,37,39,40,36,36,34,34,68,70,57,60,77,44,33,48,42,35,39,31,46,50,80,89,43,16,77,38,38,40,33,28,40,56,56,83,98,52,58,62,61,64,29,44,68,44,36,23,73,88,28,50,49,37,77,53,80,84,58,73,31,76,34,76,47,45,32,38,33,34,22,62,50,65,28,25,66,89,35,91,29,68,43,56,44,34,42,32,38,28,39,33,92,40,95,82,45,72,66,40,68,74,44,74,39,42,36,23,29,38,40,33,41,80,38,69,64,27,55,70,35,52,55,48,34,37,39,34,50,46,38,85,66,72,96,45,33,34,63,70,40,49,54,51,50,52,52,49,28,58,74,54,70,29,48,77,46,74,41,46,41,90,56,20,60,77,39,51,47,49,14,25,40,38,46,58,26,28,39,60,43,66,76,39,69,36,42,27,36,42,39,35,59,60,53,62,45,44,54,55,39,58,64,67,70,56,38,25,67,69,20,20,55,46,73,48,64,50,92,84,68,72,76,48,64,31,35,21,33,41,14,51,49,47,42,62,52,34,54,34,95,89,41,71,30,82,63,7,32,29,37,34,26,26,51,53,85,89,52,92,70,58,46,46,46,64,48,51,50,36,35,56,55,40,39,56,70,36,55,67,45,80,36,67,16,52,56,30,66,62,17,34,41,37,69,41,32,39,61,42,57,25,77,67,93,75,42,43,33,39,37,29,50,19,24,60,55,31,53,47,52,46,49,53,42,32,75,75,69,43,30,77,31,25,31,35,66,86,48,80,98,47,82,66,45,29,40,51,56,57,78,65,33,63,67,51,51,51,33,25,52,51,51,38,46,49,47,44,47,40,47,38,50,47,26,64,74,47,50,48,54,75,88,37,48,43,75,40,60,34,52,42,41,62,62,82,78,19,30,43,66,68,44,41,47,50,46,19,34,37,61,39,59,48,38,32,45,24,31,37,47,47,38,32,58,54,96,90,33,39,51,55,60,53,51,52,43,67,68,43,37,83,51,66,34,42,82,39,72,39,66,37,54,68,49,23,31,78,73,76,40,41,46,32,34,32,25,40,64,42,53,47,77,74,89,70,60,76,65,42,45,81,124

Foldseek 3Di:
DPPPQFAEFEDEWELVDAAFEEDEARHKYWYDDPVHADPQFFKKAKDKDPQKDKDKDADCVVDPDPPPDNIGTPPGPIIIMIHGRDADQDGQPMKMKMFTDHPVRPDGPTITMYGYGYKHKAKWFPFLQQQDIDPPDDPFADFAFANRTTAFAAEAQFFAADDLPDGGQVVDLAQDAPLSLLRWTKIKIKIFGAPPPVVFKWKKKFWDLLCQAFKWKWWDDPPDDRRPTDTATHNVHGMDIDDDDHGIDMTMMTMHTNDAFFDSHLQKTKMKMFMWGHPDPPDDTDTRDMYIGMYGYWAWAAAALQFAFAEKEFEADPDDPQGCVQLVVLVVVLCVVLVHHYDYHYCVQQVRPLQVQQFWGKTKTDGSSAIAIEIEGFLPQDSNNCVCSNPQRHRRYGYDYWADPVRDFALQSGCLQWHFDDWFAAPNATLNRTAIEGEAADPPPPRHDGDPRVVRSRCSSVSRHYDYAHQRLAPSSGPLLFWGWAAFDDDVRIAIEGEAQVVQLVLLVVVVVVVQQQFWFPPPPPPDDTDGSVRCNPDPQQVVQRVVVNVRRVRRVVSCCNVRVDDPVRYDYQYWGWHDDDSHIATPFQRQSSWRRNHQEIEGEDRRATADPNDRSSVVVVCVRRVVRVHHYDYGHSGSNARVVRHDDNSSMHTDGDDDPDDSSNHDD/DPPPQFAEFEDEWELVDAAFEEDEARHKYWYDDPVHADPQFFKKAKDKDPQKDKDKDADCVPDPDPPPDNIGTPPGPIIIMIHGRDADQDGQPMKMKMFTDHPVRPDGPTITMYGYGYKHKAKWFPFLQQQDIDPPDDPFADFAFANRTTAFAAEAQFFAADDLPDGGQVVDLAQDDPLSLLRWTKIKIKIFGAPPPVVFKWKKKFWDLLCQAFKWKWWDDPPDDRRPTDTATHNVHGMDIDDDDHGIDMTMMTMHTNDAFFDSHLQKTKMKIFMWGHPDPPDDTDTRDMYMGMYGYWAWAAAALQFAFAEKEFEADDDDPQGCVQLVVLVVVLCVVLVHHYDYHYCVQQVRPLQVQQFWGKTKTDGSSAIAIEIEGFLPQDSNNCVCSNPQRHRRYGYDYWADPVRDFALQSGCLQWHFDDWFAAPNATLNRTAIEGEAADPPPPRHDGDPRVVRSRCSSVSRHYDYAHQRLAPSSGPLLFWGWAAFDDDGRIAIEGEAQVVQLVLLVVVVVVVQQQFWFPPPPPPDDTDGSVRCNPDPQQVVQRVVVNVRRVRRVVSCCNVRVDDPVRYDYQYWGWHDDDSHIATPFQRQSSWRRNHQEIEGEARRATADPNDRSSQVVVCVRRVVRVHHYDYGHSGSNARVVRHDDNSSMHTDGDDDPDDSSNHDD

Organism: Laticauda laticaudata (NCBI:txid8630)

Secondary structure (DSSP, 8-state):
-------EEEEE--SSS-EEEEEETT-EEEEE-STTPPTT--EEEEEE-TTEEEEEEE-TTTS---SS-S-EESSSSEEEEEEE-S--SSTT-EEEEEEEE-TT-SSEEEEEEEEEEEEEEEEE--TTSSSSPPTT-SS-SS---STT---EEE-B--S--S-TTS--GGGSSS---HHHHTTSEEEEEEEEE-TTGGGSEEEEEEE-TTTTTTEEEEE--TT--GGG-EEEEBTTB-EEEPPP-SEEEEEEEEEEE----BTTB-SEEEEEEEEEE-SSTTS--EEEEEEEEEEEEPPPEE--TTSPEEEEEEE---SSTT--HHHHHHHHHHHHHTT-EEEEEPHHHHTT---HHHHEEEEEEE-SS-EEEEEEE-S--STTTTHIIIII-BTTBEEEE---TT----GGGSGGGEEEPPPEEETTEEETT--EEEEE--TTS------HHHHHHHHHT-TT--EEEE-TTBSS--GGGTEEEEE-SSSS-EEEEEEEHHHHHHHHHHHIIIIITT-EETTT-TTSPPEEHHHHHH-HHHHHHHHHHHHHHHHHHHHHHHHHT--GGGEEEEE--EEEETTEEEESS--TTS-EEETTEEEEE-----EETTEEHHHHHHHHHHGGGT-EEEEE--TTTTGGGT--HHHHEEEEEPPPSS-GGG---/-------EEEEE--SSS-EEEEEETT-EEEEE-STTPPTT--EEEEEE-TTEEEEEEE-TTTS---SS-S-EETTSSEEEEEEE-S--SSTT-EEEEEEEE-TT-SSEEEEEEEEEEEEEEEEE--TTSSSSPPTT-SS-SS---STT---EEE-B--S--S-TTS--GGGSSS---HHHHTTSEEEEEEEEE-TTGGGSEEEEEEE-TTTTTTEEEEE--TT--GGG-EEEEBTTB-EEEEPP-SEEEEEEEEEEE----BTTB-SEEEEEEEEEE-SSTTS--EEEEEEEEEEEEPPPEE--TTSPEEEEEEE---SSTT--HHHHHHHHHHHHHTT-EEEEE-HHHHTT---HHHHEEEEEEE-SS-EEEEEEE-TT-STTTTHIIIII-BTTBEEEE---TT----GGGSGGGEEEPPPEEETTEEETT--EEEEE--TTS------HHHHHHHHHT-TT--EEEE-TTBSS--GGGTEEEEE-SSSS-EEEEEEEHHHHHHHHHHHIIIIITT-EETTT-TTSPPEEHHHHHH-HHHHHHHHHHHHHHHHHHHHHHHHHT--GGGEEEEE--EEEETTEEEESS--TTS-EEETTEEEEE-----EETTEEHHHHHHHHHHGGGT-EEEEE--TTTTGGGT--HHHHEEEEEPPPSS-GGG---

InterPro domains:
  IPR004303 Protein-arginine deiminase [PIRSF001247] (5-667)
  IPR004303 Protein-arginine deiminase [PTHR10837] (5-667)
  IPR008972 Cupredoxin [SSF49503] (8-118)
  IPR013530 Protein-arginine deiminase, C-terminal [PF03068] (288-666)
  IPR013732 Protein-arginine deiminase (PAD), N-terminal [PF08526] (5-117)
  IPR013733 Protein-arginine deiminase (PAD), central domain [PF08527] (119-276)
  IPR036556 Protein-arginine deiminase, central domain superfamily [G3DSA:2.60.40.1700] (125-297)
  IPR036556 Protein-arginine deiminase, central domain superfamily [SSF110083] (120-297)
  IPR038685 PAD, N-terminal domain superfamily [G3DSA:2.60.40.1860] (1-123)